Protein AF-A0A939RGF4-F1 (afdb_monomer_lite)

pLDDT: mean 84.6, std 12.78, range [27.19, 98.06]

Radius of gyration: 35.68 Å; chains: 1; bounding box: 87×83×100 Å

Secondary structure (DSSP, 8-state):
--SEEEEEETTEEEEEEE--SPPPSSTT-PPEEEEETTEEEEEEEETTEEEEEETTSTT--EE-EES--SS--TTTTSPPPPPEE-TTS-EESSSSPB-TT--EEPP---EEE-SS-EEEEEE-TTS-EEEEEE-TTT--EEEE---HHHHTTGGG-EE-GGG-EEEE--TT-TT-TT---SSEEEEEEEEETTTEEEEEETT--EEEEE--SSSS-SEEEEEE---TTS--PEEEEETTTEEEEE-TT--STT-EEEEEETTS--TGGGTT-S----GGGGGG---S-HHHHHHHHT--HHHHHHHHHHTS---SSPPPTTT--EEEETTEEEEPP-SHHHHH---HHHHHHH-TT---HHHHHHHHHHHHHHHHHHHHHHHHS-----------PPPPP--SS--HHHHHHHHTTT-TT---SS-SSS-----HHHHHHHHHHHHHHSPPPP-SSS-EEEEE----SGGGG-TTGGGTT-HHHHHHHHH-TTS-HHHHHHHHHHHHHHTSGGGGS-STTEEEEEEEEE-GGGGT-------TTEEEEETTEEEEEEEEEEE-TTSEEEEEEEEE-TT----PPTTSEEEEEEE---SS-HHHHHHHHHHHHHS-SPPP-HHHHHHHHHHHSS-HHHHHHHHSPPTTSSSSS-----GGG---HHHHHHHHHHHHTS-HHHHHHHHHHTS-SS-TTHHHHT---HHHHHHHHHHHH-S-----HHHHTT--SS-HHHHHHHH-GGG-HHHH----EEEE--SSSS-EEEESSSTTSPPTTHHHHHHHHHHHHHHHS-TT-TTGGGHHHHHHHHHHHHT-TT--EEEEE-B-TTS-BHHHHHHHHTT--SS----TTS-EE-SSSEEEEEEETTEEEEEE-GGGS-STT-HHHHHHHHH---TTTHHHHHHHHHHHTTHHHHHHT--PPTT---SSSS---TT-HHHH-HHHHHHHHHHHT--HHHHHHHHHHHH-S---HHHHHHHH---HHHHHHHHHHHHTSTTSEE---TT---SEE-SS-EE---TTSPPEEGGGGGTS---SSS----SS-HHHHHHHHHHHHHTT--S---------------

Sequence (1090 aa):
RLDKALVVGPEGILLEHTLRAPNPKESRNRPRLRYVDGELLVVWNQDGKQVAYWSSRPDETVELGGRIITGYHYGDRHPEAPSLQLPGGGRTTGERPLHPGDTRMPEEHTVLGDGTGYWTLRYAPDGSPVLRELDPLTGTLGRAAEPPVIAATAAAGRLVAGRTRLLPMQPGLERTPLGTDGTVLGGWVRREPGRTVTAFTADGQRIVLPLDGRREPGVVPAGRLALPGGSSPVVSRRSGEHLTLNLSDLADRTDGTVELQACTPGELSAAGTALVPPYDHWHALRPRDEAGSQVLRAVTAEQAAHLIDVAWPVDAEPVPDDEQRWLTVQGVRRPLAQRGEARNSLPVEAVGAALPGISHPLLLAGVAGLARAAADLLDRTARFLPQPEAERPGKAEAAEWRPDHGLDHELRDAVNTVLPDNRGFGNTWGSSDRCWVLNNLRAVTAVLAAPPAATGDGWTTPATVTLHGGDAAHGWLHLLGRIDTLAHAVAAPLTAPSHRSSLVLLLGELTRGPLADRGATLREIVLAETDDRAKGTGPVTFRQGEVLRHGERTVVILGHWGHGPDGKVQWLAVDHDPSGEFGPVAHFTTESERNTEERIGAAWVAKFWRVAALHGSVPWQPERATAFAELTGIGTARATLLLSPPPSLLHWGDVTVPAEYGLKSAEVKAAREWLRGHDHTALAEVWGALLPLDDPKRLWTEGPDLAAGAEAWIRHFGRLVTLPEDAQAGVKGVPISRIEEVLNPAHTPWLTGTTTFRLTDDGRGTPRLEAEDAMAVPGQGALHATLDALRWLAYHLPADSPLRPLLPTAATALRTRLADPELLLGFDLFRTPKGAPVAAILRSHFGLPAQGGADPDGLVRCGPALVLSPYHEEFERVWVRPAGLTGPDDPLVELLLGLADDYWFTPELRALKSVLAGEAERLAASAAAPGATAEGDGPAWLQNPHLTVPDLVAEVARTHGLGEDAAALYLQLLALPDPTDRNTARWTGWKPARLKRARAELAATDLVLEAKRARAGRSLFLPGGWQEAKAPALPVETWKAALYHLPTHRPALAHLPVPELFAAAWRRTLDGDAPGYEELQTGKRRKASR

Foldseek 3Di:
DLQWDFDADLVGTLDIAGAPDPDDPDPQWDWDWDDWPSWIWIWTDDQNFIWIDIRVCRVDIAGAAEDDPTDRDPPLQFDAADWAADPVTFTDQLFAGDHPPHRYDYDHFHWADQQPWIWTWDADPVRHTFIFTADHHHRDTHDGDDDPVVVVCCVLADWPVVLFYKYFDDPNLCVFQQDAPSGIFWWTWHDDPQFWIWIATRNGDIDIDGDNNDPDDQKDWTGWGHDQPGATFTWIDGPRFKIFTFHDPCPDPVRTLAIAGAQQQRFLQQNLRRGRHPPRCSSSDDDPFSQLVVLVVVQDPVLLVVLLVLLAQDDPDDDPPLAWDWFQFPNDIDTHDPDPVSLRDFSLVSQCVSRVRTDDSSVSSNSSSSSSVVNVVRVVVRVVDDGDDDDHNDDDPPPADQDPAQFLVLQLLLCCLQPVVQAQSADPPDRDRHNLLLVLLLQVQVCLQPPDDDDDQFKDFPDFTDHDDASRRPSLQVCQQQVLLLLLSLQFPQNDPRSNVNSLVSLVSCLGHCSLVFFLFKKKWKWKAADCVVVPDDDDPFQARTWMDHPSKIKHFHHFPDAALVRITITIIMIGHPVSDDDDDPNTDTPDMDGRDYPAHSVQSVQSSVLSVVDGHADDDQVLLVVLCVLQVLDSLLSSCLSRPHRCLQHDDQGDDDCVNVDDSLSNVLSSVVVNPDDSVLSSVLSSQQADRPHNCCCNVPNTPSVSSSVSSCVQQNRWHADDSVCSSVDFQARRVLLRCLLCVVRQLLLAPDWAWAFDDSSNAFTDIDTPDNSNADDQCSLLRNLLSLLVCLQPDFQPHPSLVSLLVSLVSNLVSLLHQRHWDFQQQQAFPSGDGPVQVLCVVQVHDQDDPADPRQWHDSASFWIWHDDRDSTTTIIGRSSRAPFLVGVVLVVVCNRDPDPRRNSNSVSSSLSRVVLSVQSSPQHWDPPQDQDPPAGQRCLQCSGHPVVQLVVQCVVQVHDSLLSRLLLSQLFPQQSAVVVVCNNRVDDPVSSVVSVVRNCVDPQWDQDDDPQSNHGIAGAEAKDAADPPAHIHHPLNCVQFNRDRYTHTRGSHRSSVRSVVSVVCVVVVNGGHYDDPPPDDDDDDDD

Structure (mmCIF, N/CA/C/O backbone):
data_AF-A0A939RGF4-F1
#
_entry.id   AF-A0A939RGF4-F1
#
loop_
_atom_site.group_PDB
_atom_site.id
_atom_site.type_symbol
_atom_site.label_atom_id
_atom_site.label_alt_id
_atom_site.label_comp_id
_atom_site.label_asym_id
_atom_site.label_entity_id
_atom_site.label_seq_id
_atom_site.pdbx_PDB_ins_code
_atom_site.Cartn_x
_atom_site.Cartn_y
_atom_site.Cartn_z
_atom_site.occupancy
_atom_site.B_iso_or_equiv
_atom_site.auth_seq_id
_atom_site.auth_comp_id
_atom_site.auth_asym_id
_atom_site.auth_atom_id
_atom_site.pdbx_PDB_model_num
ATOM 1 N N . ARG A 1 1 ? 12.928 -37.573 -16.214 1.00 43.94 1 ARG A N 1
ATOM 2 C CA . ARG A 1 1 ? 11.616 -38.263 -16.167 1.00 43.94 1 ARG A CA 1
ATOM 3 C C . ARG A 1 1 ? 10.787 -37.551 -15.107 1.00 43.94 1 ARG A C 1
ATOM 5 O O . ARG A 1 1 ? 11.183 -37.594 -13.953 1.00 43.94 1 ARG A O 1
ATOM 12 N N . LEU A 1 2 ? 9.788 -36.763 -15.519 1.00 59.72 2 LEU A N 1
ATOM 13 C CA . LEU A 1 2 ? 8.966 -35.901 -14.643 1.00 59.72 2 LEU A CA 1
ATOM 14 C C . LEU A 1 2 ? 7.676 -36.604 -14.167 1.00 59.72 2 LEU A C 1
ATOM 16 O O . LEU A 1 2 ? 6.821 -35.991 -13.545 1.00 59.72 2 LEU A O 1
ATOM 20 N N . ASP A 1 3 ? 7.542 -37.892 -14.474 1.00 77.88 3 ASP A N 1
ATOM 21 C CA . ASP A 1 3 ? 6.349 -38.730 -14.348 1.00 77.88 3 ASP A CA 1
ATOM 22 C C . ASP A 1 3 ? 6.400 -39.699 -13.154 1.00 77.88 3 ASP A C 1
ATOM 24 O O . ASP A 1 3 ? 5.531 -40.554 -13.016 1.00 77.88 3 ASP A O 1
ATOM 28 N N . LYS A 1 4 ? 7.413 -39.604 -12.285 1.00 86.38 4 LYS A N 1
ATOM 29 C CA . LYS A 1 4 ? 7.569 -40.482 -11.116 1.00 86.38 4 LYS A CA 1
ATOM 30 C C . LYS A 1 4 ? 7.588 -39.693 -9.812 1.00 86.38 4 LYS A C 1
ATOM 32 O O . LYS A 1 4 ? 8.274 -38.680 -9.711 1.00 86.38 4 LYS A O 1
ATOM 37 N N . ALA A 1 5 ? 6.892 -40.212 -8.807 1.00 89.12 5 ALA A N 1
ATOM 38 C CA . ALA A 1 5 ? 6.964 -39.782 -7.419 1.00 89.12 5 ALA A CA 1
ATOM 39 C C . ALA A 1 5 ? 7.645 -40.861 -6.569 1.00 89.12 5 ALA A C 1
ATOM 41 O O . ALA A 1 5 ? 7.351 -42.050 -6.701 1.00 89.12 5 ALA A O 1
ATOM 42 N N . LEU A 1 6 ? 8.548 -40.427 -5.690 1.00 90.62 6 LEU A N 1
ATOM 43 C CA . LEU A 1 6 ? 9.241 -41.279 -4.729 1.00 90.62 6 LEU A CA 1
ATOM 44 C C . LEU A 1 6 ? 8.916 -40.793 -3.320 1.00 90.62 6 LEU A C 1
ATOM 46 O O . LEU A 1 6 ? 9.101 -39.615 -3.012 1.00 90.62 6 LEU A O 1
ATOM 50 N N . VAL A 1 7 ? 8.467 -41.702 -2.462 1.00 90.62 7 VAL A N 1
ATOM 51 C CA . VAL A 1 7 ? 8.340 -41.460 -1.023 1.00 90.62 7 VAL A CA 1
ATOM 52 C C . VAL A 1 7 ? 9.562 -42.059 -0.352 1.00 90.62 7 VAL A C 1
ATOM 54 O O . VAL A 1 7 ? 9.800 -43.261 -0.450 1.00 90.62 7 VAL A O 1
ATOM 57 N N . VAL A 1 8 ? 10.343 -41.223 0.325 1.00 88.25 8 VAL A N 1
ATOM 58 C CA . VAL A 1 8 ? 11.601 -41.622 0.961 1.00 88.25 8 VAL A CA 1
ATOM 59 C C . VAL A 1 8 ? 11.424 -41.588 2.474 1.00 88.25 8 VAL A C 1
ATOM 61 O O . VAL A 1 8 ? 11.075 -40.555 3.041 1.00 88.25 8 VAL A O 1
ATOM 64 N N . GLY A 1 9 ? 11.641 -42.731 3.116 1.00 87.00 9 GLY A N 1
ATOM 65 C CA . GLY A 1 9 ? 11.704 -42.874 4.566 1.00 87.00 9 GLY A CA 1
ATOM 66 C C . GLY A 1 9 ? 13.147 -42.869 5.084 1.00 87.00 9 GLY A C 1
ATOM 67 O O . GLY A 1 9 ? 14.087 -42.813 4.289 1.00 87.00 9 GLY A O 1
ATOM 68 N N . PRO A 1 10 ? 13.340 -42.971 6.412 1.00 82.81 10 PRO A N 1
ATOM 69 C CA . PRO A 1 10 ? 14.665 -42.961 7.042 1.00 82.81 10 PRO A CA 1
ATOM 70 C C . PRO A 1 10 ? 15.643 -44.021 6.513 1.00 82.81 10 PRO A C 1
ATOM 72 O O . PRO A 1 10 ? 16.837 -43.755 6.409 1.00 82.81 10 PRO A O 1
ATOM 75 N N . GLU A 1 11 ? 15.139 -45.208 6.157 1.00 83.44 11 GLU A N 1
ATOM 76 C CA . GLU A 1 11 ? 15.956 -46.358 5.736 1.00 83.44 11 GLU A CA 1
ATOM 77 C C . GLU A 1 11 ? 15.931 -46.639 4.226 1.00 83.44 11 GLU A C 1
ATOM 79 O O . GLU A 1 11 ? 16.672 -47.495 3.746 1.00 83.44 11 GLU A O 1
ATOM 84 N N . GLY A 1 12 ? 15.098 -45.941 3.448 1.00 86.25 12 GLY A N 1
ATOM 85 C CA . GLY A 1 12 ? 14.981 -46.203 2.015 1.00 86.25 12 GLY A CA 1
ATOM 86 C C . GLY A 1 12 ? 13.699 -45.683 1.377 1.00 86.25 12 GLY A C 1
ATOM 87 O O . GLY A 1 12 ? 12.927 -44.941 1.980 1.00 86.25 12 GLY A O 1
ATOM 88 N N . ILE A 1 13 ? 13.478 -46.072 0.122 1.00 91.38 13 ILE A N 1
ATOM 89 C CA . ILE A 1 13 ? 12.265 -45.731 -0.629 1.00 91.38 13 ILE A CA 1
ATOM 90 C C . ILE A 1 13 ? 11.105 -46.576 -0.090 1.00 91.38 13 ILE A C 1
ATOM 92 O O . ILE A 1 13 ? 11.178 -47.801 -0.091 1.00 91.38 13 ILE A O 1
ATOM 96 N N . LEU A 1 14 ? 10.045 -45.912 0.368 1.00 91.06 14 LEU A N 1
ATOM 97 C CA . LEU A 1 14 ? 8.823 -46.540 0.879 1.00 91.06 14 LEU A CA 1
ATOM 98 C C . LEU A 1 14 ? 7.808 -46.810 -0.234 1.00 91.06 14 LEU A C 1
ATOM 100 O O . LEU A 1 14 ? 7.068 -47.785 -0.170 1.00 91.06 14 LEU A O 1
ATOM 104 N N . LEU A 1 15 ? 7.767 -45.939 -1.246 1.00 94.56 15 LEU A N 1
ATOM 105 C CA . LEU A 1 15 ? 6.854 -46.049 -2.379 1.00 94.56 15 LEU A CA 1
ATOM 106 C C . LEU A 1 15 ? 7.483 -45.419 -3.624 1.00 94.56 15 LEU A C 1
ATOM 108 O O . LEU A 1 15 ? 7.995 -44.300 -3.571 1.00 94.56 15 LEU A O 1
ATOM 112 N N . GLU A 1 16 ? 7.389 -46.120 -4.749 1.00 94.25 16 GLU A N 1
ATOM 113 C CA . GLU A 1 16 ? 7.632 -45.580 -6.085 1.00 94.25 16 GLU A CA 1
ATOM 114 C C . GLU A 1 16 ? 6.318 -45.624 -6.865 1.00 94.25 16 GLU A C 1
ATOM 116 O O . GLU A 1 16 ? 5.709 -46.684 -7.002 1.00 94.25 16 GLU A O 1
ATOM 121 N N . HIS A 1 17 ? 5.868 -44.471 -7.362 1.00 93.56 17 HIS A N 1
ATOM 122 C CA . HIS A 1 17 ? 4.586 -44.343 -8.054 1.00 93.56 17 HIS A CA 1
ATOM 123 C C . HIS A 1 17 ? 4.730 -43.553 -9.355 1.00 93.56 17 HIS A C 1
ATOM 125 O O . HIS A 1 17 ? 5.349 -42.489 -9.381 1.00 93.56 17 HIS A O 1
ATOM 131 N N . THR A 1 18 ? 4.134 -44.047 -10.440 1.00 92.56 18 THR A N 1
ATOM 132 C CA . THR A 1 18 ? 4.066 -43.321 -11.717 1.00 92.56 18 THR A CA 1
ATOM 133 C C . THR A 1 18 ? 2.830 -42.428 -11.735 1.00 92.56 18 THR A C 1
ATOM 135 O O . THR A 1 18 ? 1.701 -42.903 -11.616 1.00 92.56 18 THR A O 1
ATOM 138 N N . LEU A 1 19 ? 3.044 -41.123 -11.889 1.00 90.44 19 LEU A N 1
ATOM 139 C CA . LEU A 1 19 ? 2.004 -40.108 -11.816 1.00 90.44 19 LEU A CA 1
ATOM 140 C C . LEU A 1 19 ? 1.072 -40.174 -13.035 1.00 90.44 19 LEU A C 1
ATOM 142 O O . LEU A 1 19 ? 1.505 -39.986 -14.168 1.00 90.44 19 LEU A O 1
ATOM 146 N N . ARG A 1 20 ? -0.229 -40.362 -12.787 1.00 86.75 20 ARG A N 1
ATOM 147 C CA . ARG A 1 20 ? -1.324 -40.224 -13.765 1.00 86.75 20 ARG A CA 1
ATOM 148 C C . ARG A 1 20 ? -2.008 -38.855 -13.686 1.00 86.75 20 ARG A C 1
ATOM 150 O O . ARG A 1 20 ? -3.223 -38.769 -13.582 1.00 86.75 20 ARG A O 1
ATOM 157 N N . ALA A 1 21 ? -1.221 -37.783 -13.659 1.00 79.75 21 ALA A N 1
ATOM 158 C CA . ALA A 1 21 ? -1.734 -36.411 -13.686 1.00 79.75 21 ALA A CA 1
ATOM 159 C C . ALA A 1 21 ? -1.403 -35.752 -15.040 1.00 79.75 21 ALA A C 1
ATOM 161 O O . ALA A 1 21 ? -0.385 -36.108 -15.644 1.00 79.75 21 ALA A O 1
ATOM 162 N N . PRO A 1 22 ? -2.220 -34.801 -15.531 1.00 75.00 22 PRO A N 1
ATOM 163 C CA . PRO A 1 22 ? -1.907 -34.043 -16.736 1.00 75.00 22 PRO A CA 1
ATOM 164 C C . PRO A 1 22 ? -0.541 -33.363 -16.624 1.00 75.00 22 PRO A C 1
ATOM 166 O O . PRO A 1 22 ? -0.147 -32.902 -15.551 1.00 75.00 22 PRO A O 1
ATOM 169 N N . ASN A 1 23 ? 0.179 -33.272 -17.744 1.00 66.69 23 ASN A N 1
ATOM 170 C CA . ASN A 1 23 ? 1.446 -32.552 -17.772 1.00 66.69 23 ASN A CA 1
ATOM 171 C C . ASN A 1 23 ? 1.156 -31.065 -17.481 1.00 66.69 23 ASN A C 1
ATOM 173 O O . ASN A 1 23 ? 0.314 -30.481 -18.175 1.00 66.69 23 ASN A O 1
ATOM 177 N N . PRO A 1 24 ? 1.777 -30.446 -16.463 1.00 59.31 24 PRO A N 1
ATOM 178 C CA . PRO A 1 24 ? 1.441 -29.081 -16.085 1.00 59.31 24 PRO A CA 1
ATOM 179 C C . PRO A 1 24 ? 1.740 -28.129 -17.250 1.00 59.31 24 PRO A C 1
ATOM 181 O O . PRO A 1 24 ? 2.881 -28.033 -17.700 1.00 59.31 24 PRO A O 1
ATOM 184 N N . LYS A 1 25 ? 0.707 -27.432 -17.751 1.00 52.41 25 LYS A N 1
ATOM 185 C CA . LYS A 1 25 ? 0.834 -26.441 -18.840 1.00 52.41 25 LYS A CA 1
ATOM 186 C C . LYS A 1 25 ? 1.698 -25.237 -18.435 1.00 52.41 25 LYS A C 1
ATOM 188 O O . LYS A 1 25 ? 2.286 -24.590 -19.292 1.00 52.41 25 LYS A O 1
ATOM 193 N N . GLU A 1 26 ? 1.807 -24.974 -17.132 1.00 54.19 26 GLU A N 1
ATOM 194 C CA . GLU A 1 26 ? 2.600 -23.896 -16.546 1.00 54.19 26 GLU A CA 1
ATOM 195 C C . GLU A 1 26 ? 3.507 -24.430 -15.436 1.00 54.19 26 GLU A C 1
ATOM 197 O O . GLU A 1 26 ? 3.107 -25.290 -14.648 1.00 54.19 26 GLU A O 1
ATOM 202 N N . SER A 1 27 ? 4.709 -23.859 -15.295 1.00 52.78 27 SER A N 1
ATOM 203 C CA . SER A 1 27 ? 5.641 -24.201 -14.209 1.00 52.78 27 SER A CA 1
ATOM 204 C C . SER A 1 27 ? 5.052 -24.004 -12.805 1.00 52.78 27 SER A C 1
ATOM 206 O O . SER A 1 27 ? 5.551 -24.623 -11.868 1.00 52.78 27 SER A O 1
ATOM 208 N N . ARG A 1 28 ? 3.985 -23.197 -12.701 1.00 50.00 28 ARG A N 1
ATOM 209 C CA . ARG A 1 28 ? 3.306 -22.728 -11.485 1.00 50.00 28 ARG A CA 1
ATOM 210 C C . ARG A 1 28 ? 2.116 -23.596 -11.033 1.00 50.00 28 ARG A C 1
ATOM 212 O O . ARG A 1 28 ? 1.516 -23.294 -10.011 1.00 50.00 28 ARG A O 1
ATOM 219 N N . ASN A 1 29 ? 1.766 -24.659 -11.769 1.00 62.19 29 ASN A N 1
ATOM 220 C CA . ASN A 1 29 ? 0.621 -25.548 -11.479 1.00 62.19 29 ASN A CA 1
ATOM 221 C C . ASN A 1 29 ? 1.054 -27.023 -11.329 1.00 62.19 29 ASN A C 1
ATOM 223 O O . ASN A 1 29 ? 0.483 -27.928 -11.937 1.00 62.19 29 ASN A O 1
ATOM 227 N N . ARG A 1 30 ? 2.108 -27.287 -10.547 1.00 71.56 30 ARG A N 1
ATOM 228 C CA . ARG A 1 30 ? 2.619 -28.655 -10.334 1.00 71.56 30 ARG A CA 1
ATOM 229 C C . ARG A 1 30 ? 1.709 -29.482 -9.406 1.00 71.56 30 ARG A C 1
ATOM 231 O O . ARG A 1 30 ? 1.147 -28.918 -8.466 1.00 71.56 30 ARG A O 1
ATOM 238 N N . PRO A 1 31 ? 1.609 -30.814 -9.603 1.00 82.69 31 PRO A N 1
ATOM 239 C CA . PRO A 1 31 ? 0.887 -31.687 -8.681 1.00 82.69 31 PRO A CA 1
ATOM 240 C C . PRO A 1 31 ? 1.462 -31.649 -7.255 1.00 82.69 31 PRO A C 1
ATOM 242 O O . PRO A 1 31 ? 2.680 -31.630 -7.063 1.00 82.69 31 PRO A O 1
ATOM 245 N N . ARG A 1 32 ? 0.583 -31.682 -6.252 1.00 86.56 32 ARG A N 1
ATOM 246 C CA . ARG A 1 32 ? 0.896 -31.843 -4.828 1.00 86.56 32 ARG A CA 1
ATOM 247 C C . ARG A 1 32 ? 0.706 -33.289 -4.399 1.00 86.56 32 ARG A C 1
ATOM 249 O O . ARG A 1 32 ? -0.157 -33.991 -4.919 1.00 86.56 32 ARG A O 1
ATOM 256 N N . LEU A 1 33 ? 1.508 -33.719 -3.429 1.00 89.56 33 LEU A N 1
ATOM 257 C CA . LEU A 1 33 ? 1.562 -35.105 -2.980 1.00 89.56 33 LEU A CA 1
ATOM 258 C C . LEU A 1 33 ? 1.385 -35.178 -1.455 1.00 89.56 33 LEU A C 1
ATOM 260 O O . LEU A 1 33 ? 1.996 -34.396 -0.719 1.00 89.56 33 LEU A O 1
ATOM 264 N N . ARG A 1 34 ? 0.573 -36.122 -0.967 1.00 91.50 34 ARG A N 1
ATOM 265 C CA . ARG A 1 34 ? 0.450 -36.461 0.464 1.00 91.50 34 ARG A CA 1
ATOM 266 C C . ARG A 1 34 ? 0.571 -37.972 0.628 1.00 91.50 34 ARG A C 1
ATOM 268 O O . ARG A 1 34 ? -0.221 -38.715 0.068 1.00 91.50 34 ARG A O 1
ATOM 275 N N . TYR A 1 35 ? 1.569 -38.429 1.376 1.00 92.81 35 TYR A N 1
ATOM 276 C CA . TYR A 1 35 ? 1.744 -39.852 1.672 1.00 92.81 35 TYR A CA 1
ATOM 277 C C . TYR A 1 35 ? 1.103 -40.189 3.014 1.00 92.81 35 TYR A C 1
ATOM 279 O O . TYR A 1 35 ? 1.454 -39.556 4.007 1.00 92.81 35 TYR A O 1
ATOM 287 N N . VAL A 1 36 ? 0.197 -41.163 3.057 1.00 93.81 36 VAL A N 1
ATOM 288 C CA . VAL A 1 36 ? -0.550 -41.584 4.252 1.00 93.81 36 VAL A CA 1
ATOM 289 C C . VAL A 1 36 ? -0.697 -43.105 4.231 1.00 93.81 36 VAL A C 1
ATOM 291 O O . VAL A 1 36 ? -1.172 -43.650 3.245 1.00 93.81 36 VAL A O 1
ATOM 294 N N . ASP A 1 37 ? -0.290 -43.785 5.308 1.00 92.44 37 ASP A N 1
ATOM 295 C CA . ASP A 1 37 ? -0.477 -45.233 5.520 1.00 92.44 37 ASP A CA 1
ATOM 296 C C . ASP A 1 37 ? -0.160 -46.143 4.314 1.00 92.44 37 ASP A C 1
ATOM 298 O O . ASP A 1 37 ? -0.866 -47.111 4.048 1.00 92.44 37 ASP A O 1
ATOM 302 N N . GLY A 1 38 ? 0.915 -45.851 3.576 1.00 91.75 38 GLY A N 1
ATOM 303 C CA . GLY A 1 38 ? 1.321 -46.656 2.415 1.00 91.75 38 GLY A CA 1
ATOM 304 C C . GLY A 1 38 ? 0.747 -46.191 1.076 1.00 91.75 38 GLY A C 1
ATOM 305 O O . GLY A 1 38 ? 1.198 -46.663 0.035 1.00 91.75 38 GLY A O 1
ATOM 306 N N . GLU A 1 39 ? -0.176 -45.230 1.072 1.00 94.62 39 GLU A N 1
ATOM 307 C CA . GLU A 1 39 ? -0.773 -44.670 -0.139 1.00 94.62 39 GLU A CA 1
ATOM 308 C C . GLU A 1 39 ? -0.339 -43.222 -0.387 1.00 94.62 39 GLU A C 1
ATOM 310 O O . GLU A 1 39 ? -0.081 -42.444 0.533 1.00 94.62 39 GLU A O 1
ATOM 315 N N . LEU A 1 40 ? -0.265 -42.846 -1.662 1.00 95.19 40 LEU A N 1
ATOM 316 C CA . LEU A 1 40 ? 0.027 -41.491 -2.109 1.00 95.19 40 LEU A CA 1
ATOM 317 C C . LEU A 1 40 ? -1.241 -40.859 -2.675 1.00 95.19 40 LEU A C 1
ATOM 319 O O . LEU A 1 40 ? -1.759 -41.302 -3.698 1.00 95.19 40 LEU A O 1
ATOM 323 N N . LEU A 1 41 ? -1.708 -39.796 -2.038 1.00 94.81 41 LEU A N 1
ATOM 324 C CA . LEU A 1 41 ? -2.692 -38.889 -2.605 1.00 94.81 41 LEU A CA 1
ATOM 325 C C . LEU A 1 41 ? -1.974 -37.933 -3.560 1.00 94.81 41 LEU A C 1
ATOM 327 O O . LEU A 1 41 ? -1.093 -37.173 -3.144 1.00 94.81 41 LEU A O 1
ATOM 331 N N . VAL A 1 42 ? -2.347 -37.985 -4.834 1.00 93.38 42 VAL A N 1
ATOM 332 C CA . VAL A 1 42 ? -1.830 -37.116 -5.896 1.00 93.38 42 VAL A CA 1
ATOM 333 C C . VAL A 1 42 ? -2.902 -36.109 -6.249 1.00 93.38 42 VAL A C 1
ATOM 335 O O . VAL A 1 42 ? -4.015 -36.508 -6.568 1.00 93.38 42 VAL A O 1
ATOM 338 N N . VAL A 1 43 ? -2.567 -34.823 -6.205 1.00 91.19 43 VAL A N 1
ATOM 339 C CA . VAL A 1 43 ? -3.533 -33.726 -6.303 1.00 91.19 43 VAL A CA 1
ATOM 340 C C . VAL A 1 43 ? -3.054 -32.693 -7.321 1.00 91.19 43 VAL A C 1
ATOM 342 O O . VAL A 1 43 ? -1.907 -32.261 -7.254 1.00 91.19 43 VAL A O 1
ATOM 345 N N . TRP A 1 44 ? -3.895 -32.258 -8.254 1.00 88.75 44 TRP A N 1
ATOM 346 C CA . TRP A 1 44 ? -3.574 -31.200 -9.220 1.00 88.75 44 TRP A CA 1
ATOM 347 C C . TRP A 1 44 ? -4.771 -30.278 -9.443 1.00 88.75 44 TRP A C 1
ATOM 349 O O . TRP A 1 44 ? -5.903 -30.612 -9.106 1.00 88.75 44 TRP A O 1
ATOM 359 N N . ASN A 1 45 ? -4.501 -29.093 -9.986 1.00 84.19 45 ASN A N 1
ATOM 360 C CA . ASN A 1 45 ? -5.555 -28.174 -10.389 1.00 84.19 45 ASN A CA 1
ATOM 361 C C . ASN A 1 45 ? -5.998 -28.499 -11.821 1.00 84.19 45 ASN A C 1
ATOM 363 O O . ASN A 1 45 ? -5.152 -28.615 -12.712 1.00 84.19 45 ASN A O 1
ATOM 367 N N . GLN A 1 46 ? -7.299 -28.619 -12.042 1.00 82.94 46 GLN A N 1
ATOM 368 C CA . GLN A 1 46 ? -7.905 -28.812 -13.352 1.00 82.94 46 GLN A CA 1
ATOM 369 C C . GLN A 1 46 ? -9.258 -28.106 -13.368 1.00 82.94 46 GLN A C 1
ATOM 371 O O . GLN A 1 46 ? -10.090 -28.389 -12.512 1.00 82.94 46 GLN A O 1
ATOM 376 N N . ASP A 1 47 ? -9.446 -27.194 -14.328 1.00 78.44 47 ASP A N 1
ATOM 377 C CA . ASP A 1 47 ? -10.686 -26.424 -14.509 1.00 78.44 47 ASP A CA 1
ATOM 378 C C . ASP A 1 47 ? -11.163 -25.799 -13.180 1.00 78.44 47 ASP A C 1
ATOM 380 O O . ASP A 1 47 ? -12.241 -26.111 -12.679 1.00 78.44 47 ASP A O 1
ATOM 384 N N . GLY A 1 48 ? -10.252 -25.048 -12.537 1.00 73.88 48 GLY A N 1
ATOM 385 C CA . GLY A 1 48 ? -10.469 -24.333 -11.270 1.00 73.88 48 GLY A CA 1
ATOM 386 C C . GLY A 1 48 ? -10.703 -25.210 -10.038 1.00 73.88 48 GLY A C 1
ATOM 387 O O . GLY A 1 48 ? -10.907 -24.686 -8.936 1.00 73.88 48 GLY A O 1
ATOM 388 N N . LYS A 1 49 ? -10.640 -26.535 -10.198 1.00 82.75 49 LYS A N 1
ATOM 389 C CA . LYS A 1 49 ? -10.911 -27.528 -9.162 1.00 82.75 49 LYS A CA 1
ATOM 390 C C . LYS A 1 49 ? -9.668 -28.311 -8.790 1.00 82.75 49 LYS A C 1
ATOM 392 O O . LYS A 1 49 ? -8.812 -28.632 -9.611 1.00 82.75 49 LYS A O 1
ATOM 397 N N . GLN A 1 50 ? -9.605 -28.685 -7.518 1.00 89.12 50 GLN A N 1
ATOM 398 C CA . GLN A 1 50 ? -8.578 -29.575 -7.012 1.00 89.12 50 GLN A CA 1
ATOM 399 C C . GLN A 1 50 ? -8.998 -31.024 -7.273 1.00 89.12 50 GLN A C 1
ATOM 401 O O . GLN A 1 50 ? -9.839 -31.568 -6.562 1.00 89.12 50 GLN A O 1
ATOM 406 N N . VAL A 1 51 ? -8.425 -31.648 -8.294 1.00 91.62 51 VAL A N 1
ATOM 407 C CA . VAL A 1 51 ? -8.673 -33.052 -8.634 1.00 91.62 51 VAL A CA 1
ATOM 408 C C . VAL A 1 51 ? -7.586 -33.909 -8.007 1.00 91.62 51 VAL A C 1
ATOM 410 O O . VAL A 1 51 ? -6.423 -33.508 -7.942 1.00 91.62 51 VAL A O 1
ATOM 413 N N . ALA A 1 52 ? -7.957 -35.086 -7.518 1.00 94.25 52 ALA A N 1
ATOM 414 C CA . ALA A 1 52 ? -7.018 -36.005 -6.909 1.00 94.25 52 ALA A CA 1
ATOM 415 C C . ALA A 1 52 ? -7.301 -37.465 -7.246 1.00 94.25 52 ALA A C 1
ATOM 417 O O . ALA A 1 52 ? -8.409 -37.822 -7.630 1.00 94.25 52 ALA A O 1
ATOM 418 N N . TYR A 1 53 ? -6.307 -38.322 -7.038 1.00 95.25 53 TYR A N 1
ATOM 419 C CA . TYR A 1 53 ? -6.499 -39.766 -6.924 1.00 95.25 53 TYR A CA 1
ATOM 420 C C . TYR A 1 53 ? -5.591 -40.328 -5.826 1.00 95.25 53 TYR A C 1
ATOM 422 O O . TYR A 1 53 ? -4.545 -39.758 -5.502 1.00 95.25 53 TYR A O 1
ATOM 430 N N . TRP A 1 54 ? -5.977 -41.477 -5.279 1.00 96.06 54 TRP A N 1
ATOM 431 C CA . TRP A 1 54 ? -5.142 -42.266 -4.373 1.00 96.06 54 TRP A CA 1
ATOM 432 C C . TRP A 1 54 ? -4.357 -43.312 -5.166 1.00 96.06 54 TRP A C 1
ATOM 434 O O . TRP A 1 54 ? -4.902 -43.936 -6.074 1.00 96.06 54 TRP A O 1
ATOM 444 N N . SER A 1 55 ? -3.078 -43.525 -4.853 1.00 94.75 55 SER A N 1
ATOM 445 C CA . SER A 1 55 ? -2.197 -44.411 -5.633 1.00 94.75 55 SER A CA 1
ATOM 446 C C . SER A 1 55 ? -2.660 -45.867 -5.708 1.00 94.75 55 SER A C 1
ATOM 448 O O . SER A 1 55 ? -2.262 -46.566 -6.635 1.00 94.75 55 SER A O 1
ATOM 450 N N . SER A 1 56 ? -3.497 -46.326 -4.771 1.00 93.06 56 SER A N 1
ATOM 451 C CA . SER A 1 56 ? -4.150 -47.643 -4.825 1.00 93.06 56 SER A CA 1
ATOM 452 C C . SER A 1 56 ? -5.161 -47.764 -5.972 1.00 93.06 56 SER A C 1
ATOM 454 O O . SER A 1 56 ? -5.415 -48.866 -6.456 1.00 93.06 56 SER A O 1
ATOM 456 N N . ARG A 1 57 ? -5.731 -46.637 -6.415 1.00 93.25 57 ARG A N 1
ATOM 457 C CA . ARG A 1 57 ? -6.784 -46.529 -7.435 1.00 93.25 57 ARG A CA 1
ATOM 458 C C . ARG A 1 57 ? -6.494 -45.340 -8.363 1.00 93.25 57 ARG A C 1
ATOM 460 O O . ARG A 1 57 ? -7.238 -44.364 -8.375 1.00 93.25 57 ARG A O 1
ATOM 467 N N . PRO A 1 58 ? -5.401 -45.389 -9.148 1.00 91.06 58 PRO A N 1
ATOM 468 C CA . PRO A 1 58 ? -4.928 -44.233 -9.907 1.00 91.06 58 PRO A CA 1
ATOM 469 C C . PRO A 1 58 ? -5.821 -43.853 -11.096 1.00 91.06 58 PRO A C 1
ATOM 471 O O . PRO A 1 58 ? -5.646 -42.775 -11.657 1.00 91.06 58 PRO A O 1
ATOM 474 N N . ASP A 1 59 ? -6.755 -44.727 -11.478 1.00 90.88 59 ASP A N 1
ATOM 475 C CA . ASP A 1 59 ? -7.750 -44.474 -12.525 1.00 90.88 59 ASP A CA 1
ATOM 476 C C . ASP A 1 59 ? -9.062 -43.882 -11.965 1.00 90.88 59 ASP A C 1
ATOM 478 O O . ASP A 1 59 ? -9.920 -43.449 -12.732 1.00 90.88 59 ASP A O 1
ATOM 482 N N . GLU A 1 60 ? -9.221 -43.824 -10.637 1.00 92.19 60 GLU A N 1
ATOM 483 C CA . GLU A 1 60 ? -10.374 -43.215 -9.965 1.00 92.19 60 GLU A CA 1
ATOM 484 C C . GLU A 1 60 ? -10.028 -41.793 -9.512 1.00 92.19 60 GLU A C 1
ATOM 486 O O . GLU A 1 60 ? -9.482 -41.575 -8.426 1.00 92.19 60 GLU A O 1
ATOM 491 N N . THR A 1 61 ? -10.347 -40.807 -10.350 1.00 92.00 61 THR A N 1
ATOM 492 C CA . THR A 1 61 ? -10.182 -39.395 -10.000 1.00 92.00 61 THR A CA 1
ATOM 493 C C . THR A 1 61 ? -11.396 -38.868 -9.237 1.00 92.00 61 THR A C 1
ATOM 495 O O . THR A 1 61 ? -12.546 -39.183 -9.547 1.00 92.00 61 THR A O 1
ATOM 498 N N . VAL A 1 62 ? -11.141 -38.056 -8.215 1.00 93.00 62 VAL A N 1
ATOM 499 C CA . VAL A 1 62 ? -12.156 -37.429 -7.364 1.00 93.00 62 VAL A CA 1
ATOM 500 C C . VAL A 1 62 ? -11.910 -35.929 -7.270 1.00 93.00 62 VAL A C 1
ATOM 502 O O . VAL A 1 62 ? -10.767 -35.473 -7.238 1.00 93.00 62 VAL A O 1
ATOM 505 N N . GLU A 1 63 ? -12.985 -35.149 -7.194 1.00 92.44 63 GLU A N 1
ATOM 506 C CA . GLU A 1 63 ? -12.899 -33.744 -6.799 1.00 92.44 63 GLU A CA 1
ATOM 507 C C . GLU A 1 63 ? -12.623 -33.678 -5.288 1.00 92.44 63 GLU A C 1
ATOM 509 O O . GLU A 1 63 ? -13.402 -34.181 -4.474 1.00 92.44 63 GLU A O 1
ATOM 514 N N . LEU A 1 64 ? -11.482 -33.104 -4.911 1.00 91.12 64 LEU A N 1
ATOM 515 C CA . LEU A 1 64 ? -10.991 -33.059 -3.540 1.00 91.12 64 LEU A CA 1
ATOM 516 C C . LEU A 1 64 ? -11.451 -31.762 -2.862 1.00 91.12 64 LEU A C 1
ATOM 518 O O . LEU A 1 64 ? -10.889 -30.692 -3.094 1.00 91.12 64 LEU A O 1
ATOM 522 N N . GLY A 1 65 ? -12.455 -31.856 -1.990 1.00 87.81 65 GLY A N 1
ATOM 523 C CA . GLY A 1 65 ? -12.970 -30.707 -1.238 1.00 87.81 65 GLY A CA 1
ATOM 524 C C . GLY A 1 65 ? -12.082 -30.296 -0.054 1.00 87.81 65 GLY A C 1
ATOM 525 O O . GLY A 1 65 ? -11.097 -30.953 0.271 1.00 87.81 65 GLY A O 1
ATOM 526 N N . GLY A 1 66 ? -12.477 -29.252 0.682 1.00 88.44 66 GLY A N 1
ATOM 527 C CA . GLY A 1 66 ? -11.770 -28.808 1.895 1.00 88.44 66 GLY A CA 1
ATOM 528 C C . GLY A 1 66 ? -10.640 -27.822 1.599 1.00 88.44 66 GLY A C 1
ATOM 529 O O . GLY A 1 66 ? -10.803 -26.954 0.743 1.00 88.44 66 GLY A O 1
ATOM 530 N N . ARG A 1 67 ? -9.521 -27.922 2.329 1.00 87.00 67 ARG A N 1
ATOM 531 C CA . ARG A 1 67 ? -8.373 -27.024 2.142 1.00 87.00 67 ARG A CA 1
ATOM 532 C C . ARG A 1 67 ? -7.802 -27.155 0.727 1.00 87.00 67 ARG A C 1
ATOM 534 O O . ARG A 1 67 ? -7.417 -28.242 0.294 1.00 87.00 67 ARG A O 1
ATOM 541 N N . ILE A 1 68 ? -7.689 -26.024 0.036 1.00 84.75 68 ILE A N 1
ATOM 542 C CA . ILE A 1 68 ? -7.032 -25.947 -1.270 1.00 84.75 68 ILE A CA 1
ATOM 543 C C . ILE A 1 68 ? -5.513 -25.968 -1.054 1.00 84.75 68 ILE A C 1
ATOM 545 O O . ILE A 1 68 ? -4.957 -25.100 -0.376 1.00 84.75 68 ILE A O 1
ATOM 549 N N . ILE A 1 69 ? -4.858 -26.976 -1.624 1.00 79.56 69 ILE A N 1
ATOM 550 C CA . ILE A 1 69 ? -3.400 -27.160 -1.632 1.00 79.56 69 ILE A CA 1
ATOM 551 C C . ILE A 1 69 ? -2.802 -26.989 -3.043 1.00 79.56 69 ILE A C 1
ATOM 553 O O . ILE A 1 69 ? -1.584 -26.838 -3.176 1.00 79.56 69 ILE A O 1
ATOM 557 N N . THR A 1 70 ? -3.643 -26.962 -4.087 1.00 73.50 70 THR A N 1
ATOM 558 C CA . THR A 1 70 ? -3.292 -26.690 -5.494 1.00 73.50 70 THR A CA 1
ATOM 559 C C . THR A 1 70 ? -3.590 -25.243 -5.907 1.00 73.50 70 THR A C 1
ATOM 561 O O . THR A 1 70 ? -4.639 -24.724 -5.547 1.00 73.50 70 THR A O 1
ATOM 564 N N . GLY A 1 71 ? -2.741 -24.598 -6.717 1.00 60.09 71 GLY A N 1
ATOM 565 C CA . GLY A 1 71 ? -3.024 -23.275 -7.306 1.00 60.09 71 GLY A CA 1
ATOM 566 C C . GLY A 1 71 ? -1.854 -22.286 -7.250 1.00 60.09 71 GLY A C 1
ATOM 567 O O . GLY A 1 71 ? -0.742 -22.657 -6.878 1.00 60.09 71 GLY A O 1
ATOM 568 N N . TYR A 1 72 ? -2.128 -21.023 -7.618 1.00 46.03 72 TYR A N 1
ATOM 569 C CA . TYR A 1 72 ? -1.155 -19.926 -7.737 1.00 46.03 72 TYR A CA 1
ATOM 570 C C . TYR A 1 72 ? -0.514 -19.595 -6.382 1.00 46.03 72 TYR A C 1
ATOM 572 O O . TYR A 1 72 ? -0.989 -18.753 -5.619 1.00 46.03 72 TYR A O 1
ATOM 580 N N . HIS A 1 73 ? 0.588 -20.266 -6.073 1.00 48.56 73 HIS A N 1
ATOM 581 C CA . HIS A 1 73 ? 1.395 -19.987 -4.900 1.00 48.56 73 HIS A CA 1
ATOM 582 C C . HIS A 1 73 ? 2.771 -19.494 -5.343 1.00 48.56 73 HIS A C 1
ATOM 584 O O . HIS A 1 73 ? 3.524 -20.210 -5.990 1.00 48.56 73 HIS A O 1
ATOM 590 N N . TYR A 1 74 ? 3.177 -18.316 -4.859 1.00 39.47 74 TYR A N 1
ATOM 591 C CA . TYR A 1 74 ? 4.580 -17.866 -4.858 1.00 39.47 74 TYR A CA 1
ATOM 592 C C . TYR A 1 74 ? 5.531 -18.832 -4.097 1.00 39.47 74 TYR A C 1
ATOM 594 O O . TYR A 1 74 ? 6.729 -18.583 -4.003 1.00 39.47 74 TYR A O 1
ATOM 602 N N . GLY A 1 75 ? 4.989 -19.921 -3.536 1.00 45.81 75 GLY A N 1
ATOM 603 C CA . GLY A 1 75 ? 5.591 -20.843 -2.582 1.00 45.81 75 GLY A CA 1
ATOM 604 C C . GLY A 1 75 ? 6.047 -22.185 -3.152 1.00 45.81 75 GLY A C 1
ATOM 605 O O . GLY A 1 75 ? 6.212 -23.115 -2.368 1.00 45.81 75 GLY A O 1
ATOM 606 N N . ASP A 1 76 ? 6.351 -22.292 -4.450 1.00 47.66 76 ASP A N 1
ATOM 607 C CA . ASP A 1 76 ? 7.159 -23.411 -4.988 1.00 47.66 76 ASP A CA 1
ATOM 608 C C . ASP A 1 76 ? 8.535 -23.539 -4.290 1.00 47.66 76 ASP A C 1
ATOM 610 O O . ASP A 1 76 ? 9.273 -24.497 -4.511 1.00 47.66 76 ASP A O 1
ATOM 614 N N . ARG A 1 77 ? 8.880 -22.560 -3.442 1.00 50.84 77 ARG A N 1
ATOM 615 C CA . ARG A 1 77 ? 10.133 -22.432 -2.698 1.00 50.84 77 ARG A CA 1
ATOM 616 C C . ARG A 1 77 ? 9.973 -22.565 -1.171 1.00 50.84 77 ARG A C 1
ATOM 618 O O . ARG A 1 77 ? 10.969 -22.727 -0.471 1.00 50.84 77 ARG A O 1
ATOM 625 N N . HIS A 1 78 ? 8.744 -22.586 -0.636 1.00 57.41 78 HIS A N 1
ATOM 626 C CA . HIS A 1 78 ? 8.512 -22.706 0.808 1.00 57.41 78 HIS A CA 1
ATOM 627 C C . HIS A 1 78 ? 8.331 -24.176 1.226 1.00 57.41 78 HIS A C 1
ATOM 629 O O . HIS A 1 78 ? 7.419 -24.838 0.729 1.00 57.41 78 HIS A O 1
ATOM 635 N N . PRO A 1 79 ? 9.143 -24.708 2.160 1.00 65.62 79 PRO A N 1
ATOM 636 C CA . PRO A 1 79 ? 8.949 -26.063 2.662 1.00 65.62 79 PRO A CA 1
ATOM 637 C C . PRO A 1 79 ? 7.630 -26.172 3.443 1.00 65.62 79 PRO A C 1
ATOM 639 O O . PRO A 1 79 ? 7.400 -25.412 4.387 1.00 65.62 79 PRO A O 1
ATOM 642 N N . GLU A 1 80 ? 6.778 -27.130 3.065 1.00 73.00 80 GLU A N 1
ATOM 643 C CA . GLU A 1 80 ? 5.565 -27.468 3.819 1.00 73.00 80 GLU A CA 1
ATOM 644 C C . GLU A 1 80 ? 5.932 -27.951 5.235 1.00 73.00 80 GLU A C 1
ATOM 646 O O . GLU A 1 80 ? 6.989 -28.550 5.458 1.00 73.00 80 GLU A O 1
ATOM 651 N N . ALA A 1 81 ? 5.071 -27.669 6.217 1.00 74.25 81 ALA A N 1
ATOM 652 C CA . ALA A 1 81 ? 5.298 -28.135 7.580 1.00 74.25 81 ALA A CA 1
ATOM 653 C C . ALA A 1 81 ? 5.204 -29.676 7.646 1.00 74.25 81 ALA A C 1
ATOM 655 O O . ALA A 1 81 ? 4.337 -30.255 6.987 1.00 74.25 81 ALA A O 1
ATOM 656 N N . PRO A 1 82 ? 6.042 -30.357 8.453 1.00 83.19 82 PRO A N 1
ATOM 657 C CA . PRO A 1 82 ? 5.947 -31.804 8.612 1.00 83.19 82 PRO A CA 1
ATOM 658 C C . PRO A 1 82 ? 4.573 -32.232 9.143 1.00 83.19 82 PRO A C 1
ATOM 660 O O . PRO A 1 82 ? 4.070 -31.663 10.112 1.00 83.19 82 PRO A O 1
ATOM 663 N N . SER A 1 83 ? 3.996 -33.270 8.539 1.00 89.12 83 SER A N 1
ATOM 664 C CA . SER A 1 83 ? 2.853 -33.997 9.103 1.00 89.12 83 SER A CA 1
ATOM 665 C C . SER A 1 83 ? 3.335 -35.123 10.018 1.00 89.12 83 SER A C 1
ATOM 667 O O . SER A 1 83 ? 4.429 -35.656 9.817 1.00 89.12 83 SER A O 1
ATOM 669 N N . LEU A 1 84 ? 2.518 -35.534 10.987 1.00 90.06 84 LEU A N 1
ATOM 670 C CA . LEU A 1 84 ? 2.832 -36.626 11.914 1.00 90.06 84 LEU A CA 1
ATOM 671 C C . LEU A 1 84 ? 1.950 -37.843 11.651 1.00 90.06 84 LEU A C 1
ATOM 673 O O . LEU A 1 84 ? 0.741 -37.697 11.488 1.00 90.06 84 LEU A O 1
ATOM 677 N N . GLN A 1 85 ? 2.556 -39.033 11.641 1.00 88.94 85 GLN A N 1
ATOM 678 C CA . GLN A 1 85 ? 1.816 -40.294 11.653 1.00 88.94 85 GLN A CA 1
ATOM 679 C C . GLN A 1 85 ? 1.246 -40.549 13.047 1.00 88.94 85 GLN A C 1
ATOM 681 O O . GLN A 1 85 ? 1.912 -40.288 14.054 1.00 88.94 85 GLN A O 1
ATOM 686 N N . LEU A 1 86 ? 0.014 -41.048 13.095 1.00 87.06 86 LEU A N 1
ATOM 687 C CA . LEU A 1 86 ? -0.678 -41.348 14.342 1.00 87.06 86 LEU A CA 1
ATOM 688 C C . LEU A 1 86 ? -0.686 -42.860 14.628 1.00 87.06 86 LEU A C 1
ATOM 690 O O . LEU A 1 86 ? -0.771 -43.650 13.688 1.00 87.06 86 LEU A O 1
ATOM 694 N N . PRO A 1 87 ? -0.667 -43.289 15.907 1.00 80.50 87 PRO A N 1
ATOM 695 C CA . PRO A 1 87 ? -0.708 -44.708 16.276 1.00 80.50 87 PRO A CA 1
ATOM 696 C C . PRO A 1 87 ? -1.939 -45.470 15.759 1.00 80.50 87 PRO A C 1
ATOM 698 O O . PRO A 1 87 ? -1.866 -46.675 15.551 1.00 80.50 87 PRO A O 1
ATOM 701 N N . GLY A 1 88 ? -3.065 -44.777 15.553 1.00 78.62 88 GLY A N 1
ATOM 702 C CA . GLY A 1 88 ? -4.313 -45.345 15.027 1.00 78.62 88 GLY A CA 1
ATOM 703 C C . GLY A 1 88 ? -4.424 -45.354 13.498 1.00 78.62 88 GLY A C 1
ATOM 704 O O . GLY A 1 88 ? -5.508 -45.620 12.985 1.00 78.62 88 GLY A O 1
ATOM 705 N N . GLY A 1 89 ? -3.341 -45.040 12.782 1.00 87.88 89 GLY A N 1
ATOM 706 C CA . GLY A 1 89 ? -3.365 -44.765 11.346 1.00 87.88 89 GLY A CA 1
ATOM 707 C C . GLY A 1 89 ? -3.692 -43.303 11.039 1.00 87.88 89 GLY A C 1
ATOM 708 O O . GLY A 1 89 ? -4.147 -42.540 11.893 1.00 87.88 89 GLY A O 1
ATOM 709 N N . GLY A 1 90 ? -3.444 -42.908 9.801 1.00 91.12 90 GLY A N 1
ATOM 710 C CA . GLY A 1 90 ? -3.610 -41.561 9.287 1.00 91.12 90 GLY A CA 1
ATOM 711 C C . GLY A 1 90 ? -2.429 -40.649 9.600 1.00 91.12 90 GLY A C 1
ATOM 712 O O . GLY A 1 90 ? -1.502 -40.970 10.359 1.00 91.12 90 GLY A O 1
ATOM 713 N N . ARG A 1 91 ? -2.465 -39.458 9.001 1.00 91.44 91 ARG A N 1
ATOM 714 C CA . ARG A 1 91 ? -1.487 -38.397 9.265 1.00 91.44 91 ARG A CA 1
ATOM 715 C C . ARG A 1 91 ? -2.163 -37.072 9.534 1.00 91.44 91 ARG A C 1
ATOM 717 O O . ARG A 1 91 ? -3.090 -36.692 8.830 1.00 91.44 91 ARG A O 1
ATOM 724 N N . THR A 1 92 ? -1.656 -36.335 10.514 1.00 90.31 92 THR A N 1
ATOM 725 C CA . THR A 1 92 ? -2.174 -35.010 10.868 1.00 90.31 92 THR A CA 1
ATOM 726 C C . THR A 1 92 ? -1.163 -33.907 10.573 1.00 90.31 92 THR A C 1
ATOM 728 O O . THR A 1 92 ? 0.037 -34.041 10.819 1.00 90.31 92 THR A O 1
ATOM 731 N N . THR A 1 93 ? -1.677 -32.787 10.082 1.00 89.00 93 THR A N 1
ATOM 732 C CA . THR A 1 93 ? -1.029 -31.472 10.015 1.00 89.00 93 THR A CA 1
ATOM 733 C C . THR A 1 93 ? -1.625 -30.556 11.083 1.00 89.00 93 THR A C 1
ATOM 735 O O . THR A 1 93 ? -1.915 -29.396 10.836 1.00 89.00 93 THR A O 1
ATOM 738 N N . GLY A 1 94 ? -1.901 -31.079 12.278 1.00 88.31 94 GLY A N 1
ATOM 739 C CA . GLY A 1 94 ? -2.396 -30.277 13.395 1.00 88.31 94 GLY A CA 1
ATOM 740 C C . GLY A 1 94 ? -3.908 -30.073 13.427 1.00 88.31 94 GLY A C 1
ATOM 741 O O . GLY A 1 94 ? -4.381 -29.228 14.182 1.00 88.31 94 GLY A O 1
ATOM 742 N N . GLU A 1 95 ? -4.670 -30.827 12.643 1.00 86.19 95 GLU A N 1
ATOM 743 C CA . GLU A 1 95 ? -6.133 -30.906 12.715 1.00 86.19 95 GLU A CA 1
ATOM 744 C C . GLU A 1 95 ? -6.573 -32.382 12.673 1.00 86.19 95 GLU A C 1
ATOM 746 O O . GLU A 1 95 ? -5.822 -33.257 13.122 1.00 86.19 95 GLU A O 1
ATOM 751 N N . ARG A 1 96 ? -7.773 -32.683 12.156 1.00 86.75 96 ARG A N 1
ATOM 752 C CA . ARG A 1 96 ? -8.214 -34.065 11.951 1.00 86.75 96 ARG A CA 1
ATOM 753 C C . ARG A 1 96 ? -7.209 -34.810 11.055 1.00 86.75 96 ARG A C 1
ATOM 755 O O . ARG A 1 96 ? -6.680 -34.205 10.117 1.00 86.75 96 ARG A O 1
ATOM 762 N N . PRO A 1 97 ? -6.932 -36.095 11.321 1.00 89.56 97 PRO A N 1
ATOM 763 C CA . PRO A 1 97 ? -6.063 -36.877 10.459 1.00 89.56 97 PRO A CA 1
ATOM 764 C C . PRO A 1 97 ? -6.665 -37.061 9.065 1.00 89.56 97 PRO A C 1
ATOM 766 O O . PRO A 1 97 ? -7.880 -37.172 8.899 1.00 89.56 97 PRO A O 1
ATOM 769 N N . LEU A 1 98 ? -5.781 -37.081 8.074 1.00 91.62 98 LEU A N 1
ATOM 770 C CA . LEU A 1 98 ? -6.053 -37.537 6.721 1.00 91.62 98 LEU A CA 1
ATOM 771 C C . LEU A 1 98 ? -5.846 -39.055 6.678 1.00 91.62 98 LEU A C 1
ATOM 773 O O . LEU A 1 98 ? -4.807 -39.529 7.149 1.00 91.62 98 LEU A O 1
ATOM 777 N N . HIS A 1 99 ? -6.797 -39.786 6.100 1.00 92.88 99 HIS A N 1
ATOM 778 C CA . HIS A 1 99 ? -6.729 -41.235 5.882 1.00 92.88 99 HIS A CA 1
ATOM 779 C C . HIS A 1 99 ? -6.811 -41.589 4.387 1.00 92.88 99 HIS A C 1
ATOM 781 O O . HIS A 1 99 ? -7.386 -40.818 3.611 1.00 92.88 99 HIS A O 1
ATOM 787 N N . PRO A 1 100 ? -6.273 -42.749 3.958 1.00 94.31 100 PRO A N 1
ATOM 788 C CA . PRO A 1 100 ? -6.459 -43.231 2.594 1.00 94.31 100 PRO A CA 1
ATOM 789 C C . PRO A 1 100 ? -7.939 -43.336 2.220 1.00 94.31 100 PRO A C 1
ATOM 791 O O . PRO A 1 100 ? -8.759 -43.833 2.990 1.00 94.31 100 PRO A O 1
ATOM 794 N N . GLY A 1 101 ? -8.283 -42.863 1.023 1.00 91.94 101 GLY A N 1
ATOM 795 C CA . GLY A 1 101 ? -9.661 -42.797 0.538 1.00 91.94 101 GLY A CA 1
ATOM 796 C C . GLY A 1 101 ? -10.423 -41.523 0.913 1.00 91.94 101 GLY A C 1
ATOM 797 O O . GLY A 1 101 ? -11.508 -41.315 0.369 1.00 91.94 101 GLY A O 1
ATOM 798 N N . ASP A 1 102 ? -9.871 -40.646 1.757 1.00 93.44 102 ASP A N 1
ATOM 799 C CA . ASP A 1 102 ? -10.492 -39.352 2.047 1.00 93.44 102 ASP A CA 1
ATOM 800 C C . ASP A 1 102 ? -10.629 -38.504 0.771 1.00 93.44 102 ASP A C 1
ATOM 802 O O . ASP A 1 102 ? -9.710 -38.401 -0.044 1.00 93.44 102 ASP A O 1
ATOM 806 N N . THR A 1 103 ? -11.786 -37.855 0.626 1.00 93.12 103 THR A N 1
ATOM 807 C CA . THR A 1 103 ? -12.125 -36.955 -0.494 1.00 93.12 103 THR A CA 1
ATOM 808 C C . THR A 1 103 ? -12.214 -35.487 -0.068 1.00 93.12 103 THR A C 1
ATOM 810 O O . THR A 1 103 ? -12.641 -34.619 -0.830 1.00 93.12 103 THR A O 1
ATOM 813 N N . ARG A 1 104 ? -11.790 -35.175 1.162 1.00 90.62 104 ARG A N 1
ATOM 814 C CA . ARG A 1 104 ? -11.754 -33.814 1.703 1.00 90.62 104 ARG A CA 1
ATOM 815 C C . ARG A 1 104 ? -10.437 -33.580 2.435 1.00 90.62 104 ARG A C 1
ATOM 817 O O . ARG A 1 104 ? -10.117 -34.342 3.344 1.00 90.62 104 ARG A O 1
ATOM 824 N N . MET A 1 105 ? -9.724 -32.502 2.122 1.00 90.00 105 MET A N 1
ATOM 825 C CA . MET A 1 105 ? -8.503 -32.094 2.824 1.00 90.00 105 MET A CA 1
ATOM 826 C C . MET A 1 105 ? -8.810 -31.401 4.162 1.00 90.00 105 MET A C 1
ATOM 828 O O . MET A 1 105 ? -9.717 -30.560 4.211 1.00 90.00 105 MET A O 1
ATOM 832 N N . PRO A 1 106 ? -8.099 -31.745 5.253 1.00 88.69 106 PRO A N 1
ATOM 833 C CA . PRO A 1 106 ? -8.119 -30.979 6.501 1.00 88.69 106 PRO A CA 1
ATOM 834 C C . PRO A 1 106 ? -7.372 -29.642 6.360 1.00 88.69 106 PRO A C 1
ATOM 836 O O . PRO A 1 106 ? -6.570 -29.469 5.442 1.00 88.69 106 PRO A O 1
ATOM 839 N N . GLU A 1 107 ? -7.621 -28.702 7.272 1.00 85.69 107 GLU A N 1
ATOM 840 C CA . GLU A 1 107 ? -6.810 -27.489 7.398 1.00 85.69 107 GLU A CA 1
ATOM 841 C C . GLU A 1 107 ? -5.392 -27.831 7.884 1.00 85.69 107 GLU A C 1
ATOM 843 O O . GLU A 1 107 ? -5.160 -28.783 8.638 1.00 85.69 107 GLU A O 1
ATOM 848 N N . GLU A 1 108 ? -4.412 -27.039 7.448 1.00 85.12 108 GLU A N 1
ATOM 849 C CA . GLU A 1 108 ? -3.001 -27.272 7.756 1.00 85.12 108 GLU A CA 1
ATOM 850 C C . GLU A 1 108 ? -2.487 -26.263 8.791 1.00 85.12 108 GLU A C 1
ATOM 852 O O . GLU A 1 108 ? -2.507 -25.044 8.606 1.00 85.12 108 GLU A O 1
ATOM 857 N N . HIS A 1 109 ? -1.974 -26.788 9.897 1.00 87.06 109 HIS A N 1
ATOM 858 C CA . HIS A 1 109 ? -1.372 -26.039 10.987 1.00 87.06 109 HIS A CA 1
ATOM 859 C C . HIS A 1 109 ? -0.033 -26.672 11.391 1.00 87.06 109 HIS A C 1
ATOM 861 O O . HIS A 1 109 ? 0.247 -27.841 11.144 1.00 87.06 109 HIS A O 1
ATOM 867 N N . THR A 1 110 ? 0.842 -25.913 12.054 1.00 88.19 110 THR A N 1
ATOM 868 C CA . THR A 1 110 ? 2.045 -26.539 12.626 1.00 88.19 110 THR A CA 1
ATOM 869 C C . THR A 1 110 ? 1.624 -27.505 13.731 1.00 88.19 110 THR A C 1
ATOM 871 O O . THR A 1 110 ? 0.869 -27.129 14.632 1.00 88.19 110 THR A O 1
ATOM 874 N N . VAL A 1 111 ? 2.116 -28.739 13.668 1.00 91.69 111 VAL A N 1
ATOM 875 C CA . VAL A 1 111 ? 1.889 -29.777 14.673 1.00 91.69 111 VAL A CA 1
ATOM 876 C C . VAL A 1 111 ? 3.207 -30.153 15.341 1.00 91.69 111 VAL A C 1
ATOM 878 O O . VAL A 1 111 ? 4.264 -30.139 14.712 1.00 91.69 111 VAL A O 1
ATOM 881 N N . LEU A 1 112 ? 3.138 -30.440 16.633 1.00 93.38 112 LEU A N 1
ATOM 882 C CA . LEU A 1 112 ? 4.228 -30.900 17.478 1.00 93.38 112 LEU A CA 1
ATOM 883 C C . LEU A 1 112 ? 3.809 -32.224 18.115 1.00 93.38 112 LEU A C 1
ATOM 885 O O . LEU A 1 112 ? 2.637 -32.392 18.454 1.00 93.38 112 LEU A O 1
ATOM 889 N N . GLY A 1 113 ? 4.753 -33.132 18.321 1.00 92.19 113 GLY A N 1
ATOM 890 C CA . GLY A 1 113 ? 4.523 -34.370 19.056 1.00 92.19 113 GLY A CA 1
ATOM 891 C C . GLY A 1 113 ? 5.757 -34.757 19.852 1.00 92.19 113 GLY A C 1
ATOM 892 O O . GLY A 1 113 ? 6.867 -34.677 19.332 1.00 92.19 113 GLY A O 1
ATOM 893 N N . ASP A 1 114 ? 5.558 -35.166 21.102 1.00 90.06 114 ASP A N 1
ATOM 894 C CA . ASP A 1 114 ? 6.643 -35.581 22.003 1.00 90.06 114 ASP A CA 1
ATOM 895 C C . ASP A 1 114 ? 6.723 -37.108 22.192 1.00 90.06 114 ASP A C 1
ATOM 897 O O . ASP A 1 114 ? 7.390 -37.605 23.092 1.00 90.06 114 ASP A O 1
ATOM 901 N N . GLY A 1 115 ? 6.000 -37.855 21.353 1.00 85.56 115 GLY A N 1
ATOM 902 C CA . GLY A 1 115 ? 5.846 -39.306 21.456 1.00 85.56 115 GLY A CA 1
ATOM 903 C C . GLY A 1 115 ? 4.715 -39.749 22.389 1.00 85.56 115 GLY A C 1
ATOM 904 O O . GLY A 1 115 ? 4.241 -40.874 22.254 1.00 85.56 115 GLY A O 1
ATOM 905 N N . THR A 1 116 ? 4.226 -38.876 23.275 1.00 86.06 116 THR A N 1
ATOM 906 C CA . THR A 1 116 ? 3.118 -39.176 24.203 1.00 86.06 116 THR A CA 1
ATOM 907 C C . THR A 1 116 ? 1.884 -38.311 23.964 1.00 86.06 116 THR A C 1
ATOM 909 O O . THR A 1 116 ? 0.757 -38.790 24.079 1.00 86.06 116 THR A O 1
ATOM 912 N N . GLY A 1 117 ? 2.088 -37.049 23.597 1.00 90.00 117 GLY A N 1
ATOM 913 C CA . GLY A 1 117 ? 1.055 -36.074 23.296 1.00 90.00 117 GLY A CA 1
ATOM 914 C C . GLY A 1 117 ? 1.303 -35.369 21.969 1.00 90.00 117 GLY A C 1
ATOM 915 O O . GLY A 1 117 ? 2.390 -35.424 21.386 1.00 90.00 117 GLY A O 1
ATOM 916 N N . TYR A 1 118 ? 0.260 -34.683 21.507 1.00 92.81 118 TYR A N 1
ATOM 917 C CA . TYR A 1 118 ? 0.284 -33.863 20.307 1.00 92.81 118 TYR A CA 1
ATOM 918 C C . TYR A 1 118 ? -0.175 -32.453 20.648 1.00 92.81 118 TYR A C 1
ATOM 920 O O . TYR A 1 118 ? -1.088 -32.250 21.450 1.00 92.81 118 TYR A O 1
ATOM 928 N N . TRP A 1 119 ? 0.444 -31.467 20.012 1.00 94.00 119 TRP A N 1
ATOM 929 C CA . TRP A 1 119 ? 0.062 -30.069 20.119 1.00 94.00 119 TRP A CA 1
ATOM 930 C C . TRP A 1 119 ? -0.019 -29.462 18.743 1.00 94.00 119 TRP A C 1
ATOM 932 O O . TRP A 1 119 ? 0.711 -29.832 17.828 1.00 94.00 119 TRP A O 1
ATOM 942 N N . THR A 1 120 ? -0.873 -28.469 18.600 1.00 92.38 120 THR A N 1
ATOM 943 C CA . THR A 1 120 ? -0.986 -27.733 17.361 1.00 92.38 120 THR A CA 1
ATOM 944 C C . THR A 1 120 ? -0.963 -26.238 17.609 1.00 92.38 120 THR A C 1
ATOM 946 O O . THR A 1 120 ? -1.488 -25.727 18.603 1.00 92.38 120 THR A O 1
ATOM 949 N N . LEU A 1 121 ? -0.291 -25.535 16.705 1.00 90.12 121 LEU A N 1
ATOM 950 C CA . LEU A 1 121 ? -0.204 -24.093 16.728 1.00 90.12 121 LEU A CA 1
ATOM 951 C C . LEU A 1 121 ? -1.534 -23.506 16.261 1.00 90.12 121 LEU A C 1
ATOM 953 O O . LEU A 1 121 ? -2.015 -23.780 15.159 1.00 90.12 121 LEU A O 1
ATOM 957 N N . ARG A 1 122 ? -2.130 -22.686 17.117 1.00 87.88 122 ARG A N 1
ATOM 958 C CA . ARG A 1 122 ? -3.314 -21.881 16.827 1.00 87.88 122 ARG A CA 1
ATOM 959 C C . ARG A 1 122 ? -3.019 -20.426 17.125 1.00 87.88 122 ARG A C 1
ATOM 961 O O . ARG A 1 122 ? -1.995 -20.088 17.712 1.00 87.88 122 ARG A O 1
ATOM 968 N N . TYR A 1 123 ? -3.946 -19.572 16.731 1.00 83.88 123 TYR A N 1
ATOM 969 C CA . TYR A 1 123 ? -3.931 -18.172 17.106 1.00 83.88 123 TYR A CA 1
ATOM 970 C C . TYR A 1 123 ? -5.024 -17.944 18.142 1.00 83.88 123 TYR A C 1
ATOM 972 O O . TYR A 1 123 ? -6.160 -18.391 17.974 1.00 83.88 123 TYR A O 1
ATOM 980 N N . ALA A 1 124 ? -4.664 -17.304 19.248 1.00 76.31 124 ALA A N 1
ATOM 981 C CA . ALA A 1 124 ? -5.635 -16.795 20.201 1.00 76.31 124 ALA A CA 1
ATOM 982 C C . ALA A 1 124 ? -6.433 -15.635 19.564 1.00 76.31 124 ALA A C 1
ATOM 984 O O . ALA A 1 124 ? -5.995 -15.074 18.555 1.00 76.31 124 ALA A O 1
ATOM 985 N N . PRO A 1 125 ? -7.591 -15.240 20.130 1.00 69.38 125 PRO A N 1
ATOM 986 C CA . PRO A 1 125 ? -8.413 -14.152 19.583 1.00 69.38 125 PRO A CA 1
ATOM 987 C C . PRO A 1 125 ? -7.680 -12.810 19.426 1.00 69.38 125 PRO A C 1
ATOM 989 O O . PRO A 1 125 ? -8.071 -11.984 18.611 1.00 69.38 125 PRO A O 1
ATOM 992 N N . ASP A 1 126 ? -6.601 -12.593 20.182 1.00 66.12 126 ASP A N 1
ATOM 993 C CA . ASP A 1 126 ? -5.738 -11.408 20.101 1.00 66.12 126 ASP A CA 1
ATOM 994 C C . ASP A 1 126 ? -4.670 -11.487 18.986 1.00 66.12 126 ASP A C 1
ATOM 996 O O . ASP A 1 126 ? -3.799 -10.612 18.883 1.00 66.12 126 ASP A O 1
ATOM 1000 N N . GLY A 1 127 ? -4.714 -12.555 18.184 1.00 70.94 127 GLY A N 1
ATOM 1001 C CA . GLY A 1 127 ? -3.776 -12.864 17.111 1.00 70.94 127 GLY A CA 1
ATOM 1002 C C . GLY A 1 127 ? -2.446 -13.451 17.586 1.00 70.94 127 GLY A C 1
ATOM 1003 O O . GLY A 1 127 ? -1.535 -13.614 16.773 1.00 70.94 127 GLY A O 1
ATOM 1004 N N . SER A 1 128 ? -2.274 -13.757 18.877 1.00 74.81 128 SER A N 1
ATOM 1005 C CA . SER A 1 128 ? -1.021 -14.328 19.377 1.00 74.81 128 SER A CA 1
ATOM 1006 C C . SER A 1 128 ? -0.929 -15.842 19.113 1.00 74.81 128 SER A C 1
ATOM 1008 O O . SER A 1 128 ? -1.918 -16.558 19.273 1.00 74.81 128 SER A O 1
ATOM 1010 N N . PRO A 1 129 ? 0.245 -16.365 18.706 1.00 81.81 129 PRO A N 1
ATOM 1011 C CA . PRO A 1 129 ? 0.426 -17.799 18.513 1.00 81.81 129 PRO A CA 1
ATOM 1012 C C . PRO A 1 129 ? 0.401 -18.533 19.860 1.00 81.81 129 PRO A C 1
ATOM 1014 O O . PRO A 1 129 ? 1.147 -18.180 20.777 1.00 81.81 129 PRO A O 1
ATOM 1017 N N . VAL A 1 130 ? -0.422 -19.575 19.959 1.00 87.94 130 VAL A N 1
ATOM 1018 C CA . VAL A 1 130 ? -0.607 -20.417 21.145 1.00 87.94 130 VAL A CA 1
ATOM 1019 C C . VAL A 1 130 ? -0.565 -21.894 20.759 1.00 87.94 130 VAL A C 1
ATOM 1021 O O . VAL A 1 130 ? -1.185 -22.312 19.782 1.00 87.94 130 VAL A O 1
ATOM 1024 N N . LEU A 1 131 ? 0.170 -22.695 21.530 1.00 92.75 131 LEU A N 1
ATOM 1025 C CA . LEU A 1 131 ? 0.138 -24.150 21.405 1.00 92.75 131 LEU A CA 1
ATOM 1026 C C . LEU A 1 131 ? -1.055 -24.694 22.189 1.00 92.75 131 LEU A C 1
ATOM 1028 O O . LEU A 1 131 ? -1.252 -24.351 23.357 1.00 92.75 131 LEU A O 1
ATOM 1032 N N . ARG A 1 132 ? -1.863 -25.530 21.540 1.00 93.12 132 ARG A N 1
ATOM 1033 C CA . ARG A 1 132 ? -2.966 -26.252 22.180 1.00 93.12 132 ARG A CA 1
ATOM 1034 C C . ARG A 1 132 ? -2.748 -27.740 22.049 1.00 93.12 132 ARG A C 1
ATOM 1036 O O . ARG A 1 132 ? -2.324 -28.189 20.990 1.00 93.12 132 ARG A O 1
ATOM 1043 N N . GLU A 1 133 ? -3.067 -28.479 23.103 1.00 94.00 133 GLU A N 1
ATOM 1044 C CA . GLU A 1 133 ? -3.137 -29.938 23.036 1.00 94.00 133 GLU A CA 1
ATOM 1045 C C . GLU A 1 133 ? -4.113 -30.355 21.928 1.00 94.00 133 GLU A C 1
ATOM 1047 O O . GLU A 1 133 ? -5.154 -29.722 21.731 1.00 94.00 133 GLU A O 1
ATOM 1052 N N . LEU A 1 134 ? -3.752 -31.394 21.189 1.00 90.44 134 LEU A N 1
ATOM 1053 C CA . LEU A 1 134 ? -4.529 -31.970 20.104 1.00 90.44 134 LEU A CA 1
ATOM 1054 C C . LEU A 1 134 ? -4.808 -33.426 20.460 1.00 90.44 134 LEU A C 1
ATOM 1056 O O . LEU A 1 134 ? -3.872 -34.193 20.676 1.00 90.44 134 LEU A O 1
ATOM 1060 N N . ASP A 1 135 ? -6.080 -33.808 20.495 1.00 87.00 135 ASP A N 1
ATOM 1061 C CA . ASP A 1 135 ? -6.453 -35.218 20.488 1.00 87.00 135 ASP A CA 1
ATOM 1062 C C . ASP A 1 135 ? -6.242 -35.762 19.065 1.00 87.00 135 ASP A C 1
ATOM 1064 O O . ASP A 1 135 ? -6.946 -35.339 18.141 1.00 87.00 135 ASP A O 1
ATOM 1068 N N . PRO A 1 136 ? -5.284 -36.681 18.858 1.00 75.06 136 PRO A N 1
ATOM 1069 C CA . PRO A 1 136 ? -4.962 -37.189 17.531 1.00 75.06 136 PRO A CA 1
ATOM 1070 C C . PRO A 1 136 ? -6.100 -38.008 16.904 1.00 75.06 136 PRO A C 1
ATOM 1072 O O . PRO A 1 136 ? -6.200 -38.050 15.682 1.00 75.06 136 PRO A O 1
ATOM 1075 N N . LEU A 1 137 ? -6.968 -38.642 17.701 1.00 74.56 137 LEU A N 1
ATOM 1076 C CA . LEU A 1 137 ? -8.042 -39.499 17.183 1.00 74.56 137 LEU A CA 1
ATOM 1077 C C . LEU A 1 137 ? -9.228 -38.678 16.676 1.00 74.56 137 LEU A C 1
ATOM 1079 O O . LEU A 1 137 ? -9.839 -39.012 15.665 1.00 74.56 137 LEU A O 1
ATOM 1083 N N . THR A 1 138 ? -9.567 -37.605 17.389 1.00 75.25 138 THR A N 1
ATOM 1084 C CA . THR A 1 138 ? -10.768 -36.805 17.108 1.00 75.25 138 THR A CA 1
ATOM 1085 C C . THR A 1 138 ? -10.467 -35.461 16.450 1.00 75.25 138 THR A C 1
ATOM 1087 O O . THR A 1 138 ? -11.379 -34.805 15.947 1.00 75.25 138 THR A O 1
ATOM 1090 N N . GLY A 1 139 ? -9.209 -35.014 16.473 1.00 76.44 139 GLY A N 1
ATOM 1091 C CA . GLY A 1 139 ? -8.806 -33.668 16.064 1.00 76.44 139 GLY A CA 1
ATOM 1092 C C . GLY A 1 139 ? -9.264 -32.567 17.030 1.00 76.44 139 GLY A C 1
ATOM 1093 O O . GLY A 1 139 ? -9.146 -31.381 16.712 1.00 76.44 139 GLY A O 1
ATOM 1094 N N . THR A 1 140 ? -9.817 -32.922 18.196 1.00 84.44 140 THR A N 1
ATOM 1095 C CA . THR A 1 140 ? -10.326 -31.945 19.167 1.00 84.44 140 THR A CA 1
ATOM 1096 C C . THR A 1 140 ? -9.196 -31.237 19.911 1.00 84.44 140 THR A C 1
ATOM 1098 O O . THR A 1 140 ? -8.146 -31.806 20.205 1.00 84.44 140 THR A O 1
ATOM 1101 N N . LEU A 1 141 ? -9.406 -29.951 20.207 1.00 90.00 141 LEU A N 1
ATOM 1102 C CA . LEU A 1 141 ? -8.407 -29.112 20.865 1.00 90.00 141 LEU A CA 1
ATOM 1103 C C . LEU A 1 141 ? -8.600 -29.102 22.385 1.00 90.00 141 LEU A C 1
ATOM 1105 O O . LEU A 1 141 ? -9.641 -28.670 22.887 1.00 90.00 141 LEU A O 1
ATOM 1109 N N . GLY A 1 142 ? -7.554 -29.494 23.104 1.00 88.88 142 GLY A N 1
ATOM 1110 C CA . GLY A 1 142 ? -7.436 -29.439 24.557 1.00 88.88 142 GLY A CA 1
ATOM 1111 C C . GLY A 1 142 ? -6.964 -28.077 25.081 1.00 88.88 142 GLY A C 1
ATOM 1112 O O . GLY A 1 142 ? -7.155 -27.026 24.453 1.00 88.88 142 GLY A O 1
ATOM 1113 N N . ARG A 1 143 ? -6.369 -28.060 26.278 1.00 91.88 143 ARG A N 1
ATOM 1114 C CA . ARG A 1 143 ? -5.913 -26.816 26.932 1.00 91.88 143 ARG A CA 1
ATOM 1115 C C . ARG A 1 143 ? -4.777 -26.142 26.154 1.00 91.88 143 ARG A C 1
ATOM 1117 O O . ARG A 1 143 ? -4.038 -26.781 25.408 1.00 91.88 143 ARG A O 1
ATOM 1124 N N . ALA A 1 144 ? -4.648 -24.830 26.339 1.00 91.44 144 ALA A N 1
ATOM 1125 C CA . ALA A 1 144 ? -3.484 -24.083 25.880 1.00 91.44 144 ALA A CA 1
ATOM 1126 C C . ALA A 1 144 ? -2.304 -24.386 26.811 1.00 91.44 144 ALA A C 1
ATOM 1128 O O . ALA A 1 144 ? -2.323 -23.994 27.978 1.00 91.44 144 ALA A O 1
ATOM 1129 N N . ALA A 1 145 ? -1.318 -25.122 26.310 1.00 90.31 145 ALA A N 1
ATOM 1130 C CA . ALA A 1 145 ? -0.148 -25.544 27.066 1.00 90.31 145 ALA A CA 1
ATOM 1131 C C . ALA A 1 145 ? 1.025 -25.808 26.115 1.00 90.31 145 ALA A C 1
ATOM 1133 O O . ALA A 1 145 ? 0.836 -26.262 24.985 1.00 90.31 145 ALA A O 1
ATOM 1134 N N . GLU A 1 146 ? 2.237 -25.521 26.582 1.00 93.50 146 GLU A N 1
ATOM 1135 C CA . GLU A 1 146 ? 3.464 -25.949 25.910 1.00 93.50 146 GLU A CA 1
ATOM 1136 C C . GLU A 1 146 ? 3.749 -27.429 26.242 1.00 93.50 146 GLU A C 1
ATOM 1138 O O . GLU A 1 146 ? 3.429 -27.863 27.354 1.00 93.50 146 GLU A O 1
ATOM 1143 N N . PRO A 1 147 ? 4.377 -28.202 25.333 1.00 93.38 147 PRO A N 1
ATOM 1144 C CA . PRO A 1 147 ? 4.846 -29.553 25.643 1.00 93.38 147 PRO A CA 1
ATOM 1145 C C . PRO A 1 147 ? 5.782 -29.553 26.863 1.00 93.38 147 PRO A C 1
ATOM 1147 O O . PRO A 1 147 ? 6.576 -28.615 26.987 1.00 93.38 147 PRO A O 1
ATOM 1150 N N . PRO A 1 148 ? 5.758 -30.575 27.742 1.00 91.88 148 PRO A N 1
ATOM 1151 C CA . PRO A 1 148 ? 6.527 -30.574 28.992 1.00 91.88 148 PRO A CA 1
ATOM 1152 C C . PRO A 1 148 ? 8.024 -30.276 28.817 1.00 91.88 148 PRO A C 1
ATOM 1154 O O . PRO A 1 148 ? 8.577 -29.450 29.545 1.00 91.88 148 PRO A O 1
ATOM 1157 N N . VAL A 1 149 ? 8.663 -30.873 27.804 1.00 89.38 149 VAL A N 1
ATOM 1158 C CA . VAL A 1 149 ? 10.090 -30.658 27.496 1.00 89.38 149 VAL A CA 1
ATOM 1159 C C . VAL A 1 149 ? 10.392 -29.208 27.094 1.00 89.38 149 VAL A C 1
ATOM 1161 O O . VAL A 1 149 ? 11.411 -28.636 27.478 1.00 89.38 149 VAL A O 1
ATOM 1164 N N . ILE A 1 150 ? 9.458 -28.561 26.394 1.00 93.56 150 ILE A N 1
ATOM 1165 C CA . ILE A 1 150 ? 9.566 -27.152 26.018 1.00 93.56 150 ILE A CA 1
ATOM 1166 C C . ILE A 1 150 ? 9.309 -26.276 27.244 1.00 93.56 150 ILE A C 1
ATOM 1168 O O . ILE A 1 150 ? 10.093 -25.357 27.499 1.00 93.56 150 ILE A O 1
ATOM 1172 N N . ALA A 1 151 ? 8.264 -26.565 28.021 1.00 92.81 151 ALA A N 1
ATOM 1173 C CA . ALA A 1 151 ? 7.885 -25.817 29.219 1.00 92.81 151 ALA A CA 1
ATOM 1174 C C . ALA A 1 151 ? 9.018 -25.762 30.259 1.00 92.81 151 ALA A C 1
ATOM 1176 O O . ALA A 1 151 ? 9.231 -24.721 30.883 1.00 92.81 151 ALA A O 1
ATOM 1177 N N . ALA A 1 152 ? 9.823 -26.824 30.372 1.00 92.19 152 ALA A N 1
ATOM 1178 C CA . ALA A 1 152 ? 11.005 -26.870 31.238 1.00 92.19 152 ALA A CA 1
ATOM 1179 C C . ALA A 1 152 ? 12.048 -25.770 30.933 1.00 92.19 152 ALA A C 1
ATOM 1181 O O . ALA A 1 152 ? 12.843 -25.406 31.796 1.00 92.19 152 ALA A O 1
ATOM 1182 N N . THR A 1 153 ? 12.024 -25.186 29.729 1.00 94.00 153 THR A N 1
ATOM 1183 C CA . THR A 1 153 ? 12.942 -24.110 29.304 1.00 94.00 153 THR A CA 1
ATOM 1184 C C . THR A 1 153 ? 12.368 -22.696 29.454 1.00 94.00 153 THR A C 1
ATOM 1186 O O . THR A 1 153 ? 12.974 -21.733 28.979 1.00 94.00 153 THR A O 1
ATOM 1189 N N . ALA A 1 154 ? 11.213 -22.531 30.109 1.00 91.81 154 ALA A N 1
ATOM 1190 C CA . ALA A 1 154 ? 10.516 -21.243 30.225 1.00 91.81 154 ALA A CA 1
ATOM 1191 C C . ALA A 1 154 ? 11.366 -20.118 30.849 1.00 91.81 154 ALA A C 1
ATOM 1193 O O . ALA A 1 154 ? 11.182 -18.949 30.509 1.00 91.81 154 ALA A O 1
ATOM 1194 N N . ALA A 1 155 ? 12.346 -20.455 31.697 1.00 90.25 155 ALA A N 1
ATOM 1195 C CA . ALA A 1 155 ? 13.274 -19.489 32.290 1.00 90.25 155 ALA A CA 1
ATOM 1196 C C . ALA A 1 155 ? 14.123 -18.720 31.253 1.00 90.25 155 ALA A C 1
ATOM 1198 O O . ALA A 1 155 ? 14.613 -17.637 31.554 1.00 90.25 155 ALA A O 1
ATOM 1199 N N . ALA A 1 156 ? 14.277 -19.240 30.028 1.00 88.69 156 ALA A N 1
ATOM 1200 C CA . ALA A 1 156 ? 14.997 -18.579 28.934 1.00 88.69 156 ALA A CA 1
ATOM 1201 C C . ALA A 1 156 ? 14.137 -17.573 28.134 1.00 88.69 156 ALA A C 1
ATOM 1203 O O . ALA A 1 156 ? 14.589 -17.042 27.118 1.00 88.69 156 ALA A O 1
ATOM 1204 N N . GLY A 1 157 ? 12.892 -17.321 28.557 1.00 90.69 157 GLY A N 1
ATOM 1205 C CA . GLY A 1 157 ? 12.008 -16.306 27.982 1.00 90.69 157 GLY A CA 1
ATOM 1206 C C . GLY A 1 157 ? 10.806 -16.867 27.216 1.00 90.69 157 GLY A C 1
ATOM 1207 O O . GLY A 1 157 ? 10.359 -18.001 27.407 1.00 90.69 157 GLY A O 1
ATOM 1208 N N . ARG A 1 158 ? 10.230 -16.049 26.330 1.00 90.06 158 ARG A N 1
ATOM 1209 C CA . ARG A 1 158 ? 9.011 -16.404 25.587 1.00 90.06 158 ARG A CA 1
ATOM 1210 C C . ARG A 1 158 ? 9.327 -17.375 24.449 1.00 90.06 158 ARG A C 1
ATOM 1212 O O . ARG A 1 158 ? 10.290 -17.162 23.717 1.00 90.06 158 ARG A O 1
ATOM 1219 N N . LEU A 1 159 ? 8.492 -18.398 24.260 1.00 91.56 159 LEU A N 1
ATOM 1220 C CA . LEU A 1 159 ? 8.597 -19.317 23.126 1.00 91.56 159 LEU A CA 1
ATOM 1221 C C . LEU A 1 159 ? 8.334 -18.593 21.799 1.00 91.56 159 LEU A C 1
ATOM 1223 O O . LEU A 1 159 ? 7.339 -17.881 21.645 1.00 91.56 159 LEU A O 1
ATOM 1227 N N . VAL A 1 160 ? 9.190 -18.831 20.812 1.00 87.94 160 VAL A N 1
ATOM 1228 C CA . VAL A 1 160 ? 8.991 -18.392 19.430 1.00 87.94 160 VAL A CA 1
ATOM 1229 C C . VAL A 1 160 ? 8.329 -19.532 18.658 1.00 87.94 160 VAL A C 1
ATOM 1231 O O . VAL A 1 160 ? 8.985 -20.273 17.934 1.00 87.94 160 VAL A O 1
ATOM 1234 N N . ALA A 1 161 ? 7.012 -19.687 18.822 1.00 83.38 161 ALA A N 1
ATOM 1235 C CA . ALA A 1 161 ? 6.279 -20.875 18.368 1.00 83.38 161 ALA A CA 1
ATOM 1236 C C . ALA A 1 161 ? 6.436 -21.197 16.865 1.00 83.38 161 ALA A C 1
ATOM 1238 O O . ALA A 1 161 ? 6.564 -22.360 16.497 1.00 83.38 161 ALA A O 1
ATOM 1239 N N . GLY A 1 162 ? 6.521 -20.185 15.991 1.00 77.50 162 GLY A N 1
ATOM 1240 C CA . GLY A 1 162 ? 6.764 -20.397 14.553 1.00 77.50 162 GLY A CA 1
ATOM 1241 C C . GLY A 1 162 ? 8.151 -20.974 14.216 1.00 77.50 162 GLY A C 1
ATOM 1242 O O . GLY A 1 162 ? 8.366 -21.472 13.111 1.00 77.50 162 GLY A O 1
ATOM 1243 N N . ARG A 1 163 ? 9.098 -20.933 15.162 1.00 81.50 163 ARG A N 1
ATOM 1244 C CA . ARG A 1 163 ? 10.461 -21.485 15.054 1.00 81.50 163 ARG A CA 1
ATOM 1245 C C . ARG A 1 163 ? 10.654 -22.743 15.907 1.00 81.50 163 ARG A C 1
ATOM 1247 O O . ARG A 1 163 ? 11.780 -23.201 16.050 1.00 81.50 163 ARG A O 1
ATOM 1254 N N . THR A 1 164 ? 9.573 -23.295 16.449 1.00 87.50 164 THR A N 1
ATOM 1255 C CA . THR A 1 164 ? 9.584 -24.504 17.273 1.00 87.50 164 THR A CA 1
ATOM 1256 C C . THR A 1 164 ? 9.264 -25.731 16.431 1.00 87.50 164 THR A C 1
ATOM 1258 O O . THR A 1 164 ? 8.345 -25.712 15.605 1.00 87.50 164 THR A O 1
ATOM 1261 N N . ARG A 1 165 ? 10.027 -26.800 16.644 1.00 88.94 165 ARG A N 1
ATOM 1262 C CA . ARG A 1 165 ? 9.822 -28.127 16.067 1.00 88.94 165 ARG A CA 1
ATOM 1263 C C . ARG A 1 165 ? 10.044 -29.171 17.151 1.00 88.94 165 ARG A C 1
ATOM 1265 O O . ARG A 1 165 ? 11.063 -29.145 17.828 1.00 88.94 165 ARG A O 1
ATOM 1272 N N . LEU A 1 166 ? 9.082 -30.067 17.302 1.00 92.50 166 LEU A N 1
ATOM 1273 C CA . LEU A 1 166 ? 9.162 -31.216 18.189 1.00 92.50 166 LEU A CA 1
ATOM 1274 C C . LEU A 1 166 ? 8.463 -32.355 17.460 1.00 92.50 166 LEU A C 1
ATOM 1276 O O . LEU A 1 166 ? 7.263 -32.266 17.194 1.00 92.50 166 LEU A O 1
ATOM 1280 N N . LEU A 1 167 ? 9.240 -33.341 17.034 1.00 92.19 167 LEU A N 1
ATOM 1281 C CA . LEU A 1 167 ? 8.772 -34.462 16.232 1.00 92.19 167 LEU A CA 1
ATOM 1282 C C . LEU A 1 167 ? 9.022 -35.750 17.028 1.00 92.19 167 LEU A C 1
ATOM 1284 O O . LEU A 1 167 ? 10.101 -35.886 17.603 1.00 92.19 167 LEU A O 1
ATOM 1288 N N . PRO A 1 168 ? 8.083 -36.706 17.060 1.00 91.50 168 PRO A N 1
ATOM 1289 C CA . PRO A 1 168 ? 8.315 -37.990 17.706 1.00 91.50 168 PRO A CA 1
ATOM 1290 C C . PRO A 1 168 ? 9.425 -38.757 16.976 1.00 91.50 168 PRO A C 1
ATOM 1292 O O . PRO A 1 168 ? 9.491 -38.727 15.742 1.00 91.50 168 PRO A O 1
ATOM 1295 N N . MET A 1 169 ? 10.270 -39.464 17.730 1.00 90.56 169 MET A N 1
ATOM 1296 C CA . MET A 1 169 ? 11.289 -40.353 17.171 1.00 90.56 169 MET A CA 1
ATOM 1297 C C . MET A 1 169 ? 10.651 -41.366 16.213 1.00 90.56 169 MET A C 1
ATOM 1299 O O . MET A 1 169 ? 9.599 -41.938 16.498 1.00 90.56 169 MET A O 1
ATOM 1303 N N . GLN A 1 170 ? 11.300 -41.584 15.071 1.00 86.69 170 GLN A N 1
ATOM 1304 C CA . GLN A 1 170 ? 10.929 -42.615 14.104 1.00 86.69 170 GLN A CA 1
ATOM 1305 C C . GLN A 1 170 ? 12.062 -43.641 14.009 1.00 86.69 170 GLN A C 1
ATOM 1307 O O . GLN A 1 170 ? 13.228 -43.236 14.070 1.00 86.69 170 GLN A O 1
ATOM 1312 N N . PRO A 1 171 ? 11.752 -44.935 13.809 1.00 87.69 171 PRO A N 1
ATOM 1313 C CA . PRO A 1 171 ? 12.774 -45.947 13.567 1.00 87.69 171 PRO A CA 1
ATOM 1314 C C . PRO A 1 171 ? 13.721 -45.545 12.426 1.00 87.69 171 PRO A C 1
ATOM 1316 O O . PRO A 1 171 ? 13.270 -45.095 11.368 1.00 87.69 171 PRO A O 1
ATOM 1319 N N . GLY A 1 172 ? 15.026 -45.701 12.641 1.00 88.50 172 GLY A N 1
ATOM 1320 C CA . GLY A 1 172 ? 16.079 -45.366 11.673 1.00 88.50 172 GLY A CA 1
ATOM 1321 C C . GLY A 1 172 ? 16.643 -43.943 11.780 1.00 88.50 172 GLY A C 1
ATOM 1322 O O . GLY A 1 172 ? 17.561 -43.581 11.031 1.00 88.50 172 GLY A O 1
ATOM 1323 N N . LEU A 1 173 ? 16.116 -43.122 12.699 1.00 92.38 173 LEU A N 1
ATOM 1324 C CA . LEU A 1 173 ? 16.597 -41.762 12.997 1.00 92.38 173 LEU A CA 1
ATOM 1325 C C . LEU A 1 173 ? 17.362 -41.659 14.326 1.00 92.38 173 LEU A C 1
ATOM 1327 O O . LEU A 1 173 ? 17.748 -40.562 14.728 1.00 92.38 173 LEU A O 1
ATOM 1331 N N . GLU A 1 174 ? 17.658 -42.780 14.987 1.00 91.25 174 GLU A N 1
ATOM 1332 C CA . GLU A 1 174 ? 18.353 -42.832 16.285 1.00 91.25 174 GLU A CA 1
ATOM 1333 C C . GLU A 1 174 ? 19.761 -42.224 16.214 1.00 91.25 174 GLU A C 1
ATOM 1335 O O . GLU A 1 174 ? 20.301 -41.753 17.211 1.00 91.25 174 GLU A O 1
ATOM 1340 N N . ARG A 1 175 ? 20.357 -42.211 15.016 1.00 89.06 175 ARG A N 1
ATOM 1341 C CA . ARG A 1 175 ? 21.682 -41.641 14.735 1.00 89.06 175 ARG A CA 1
ATOM 1342 C C . ARG A 1 175 ? 21.623 -40.250 14.095 1.00 89.06 175 ARG A C 1
ATOM 1344 O O . ARG A 1 175 ? 22.563 -39.871 13.397 1.00 89.06 175 ARG A O 1
ATOM 1351 N N . THR A 1 176 ? 20.532 -39.508 14.297 1.00 92.50 176 THR A N 1
ATOM 1352 C CA . THR A 1 176 ? 20.353 -38.150 13.759 1.00 92.50 176 THR A CA 1
ATOM 1353 C C . THR A 1 176 ? 21.579 -37.259 14.014 1.00 92.50 176 THR A C 1
ATOM 1355 O O . THR A 1 176 ? 22.023 -37.134 15.159 1.00 92.50 176 THR A O 1
ATOM 1358 N N . PRO A 1 177 ? 22.095 -36.543 12.997 1.00 92.44 177 PRO A N 1
ATOM 1359 C CA . PRO A 1 177 ? 23.225 -35.638 13.183 1.00 92.44 177 PRO A CA 1
ATOM 1360 C C . PRO A 1 177 ? 22.841 -34.326 13.884 1.00 92.44 177 PRO A C 1
ATOM 1362 O O . PRO A 1 177 ? 23.718 -33.534 14.204 1.00 92.44 177 PRO A O 1
ATOM 1365 N N . LEU A 1 178 ? 21.551 -34.073 14.124 1.00 92.19 178 LEU A N 1
ATOM 1366 C CA . LEU A 1 178 ? 21.062 -32.896 14.856 1.00 92.19 178 LEU A CA 1
ATOM 1367 C C . LEU A 1 178 ? 20.819 -33.150 16.356 1.00 92.19 178 LEU A C 1
ATOM 1369 O O . LEU A 1 178 ? 20.336 -32.253 17.043 1.00 92.19 178 LEU A O 1
ATOM 1373 N N . GLY A 1 179 ? 21.125 -34.356 16.849 1.00 90.56 179 GLY A N 1
ATOM 1374 C CA . GLY A 1 179 ? 20.896 -34.747 18.244 1.00 90.56 179 GLY A CA 1
ATOM 1375 C C . GLY A 1 179 ? 19.465 -35.222 18.536 1.00 90.56 179 GLY A C 1
ATOM 1376 O O . GLY A 1 179 ? 18.510 -34.873 17.838 1.00 90.56 179 GLY A O 1
ATOM 1377 N N . THR A 1 180 ? 19.338 -36.076 19.553 1.00 92.88 180 THR A N 1
ATOM 1378 C CA . THR A 1 180 ? 18.085 -36.626 20.094 1.00 92.88 180 THR A CA 1
ATOM 1379 C C . THR A 1 180 ? 18.309 -37.146 21.518 1.00 92.88 180 THR A C 1
ATOM 1381 O O . THR A 1 180 ? 19.420 -37.554 21.855 1.00 92.88 180 THR A O 1
ATOM 1384 N N . ASP A 1 181 ? 17.257 -37.178 22.334 1.00 90.62 181 ASP 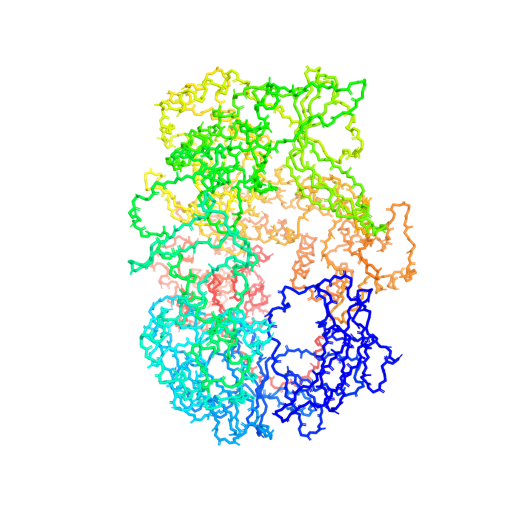A N 1
ATOM 1385 C CA . ASP A 1 181 ? 17.230 -37.867 23.633 1.00 90.62 181 ASP A CA 1
ATOM 1386 C C . ASP A 1 181 ? 16.755 -39.333 23.537 1.00 90.62 181 ASP A C 1
ATOM 1388 O O . ASP A 1 181 ? 16.620 -40.017 24.551 1.00 90.62 181 ASP A O 1
ATOM 1392 N N . GLY A 1 182 ? 16.492 -39.822 22.319 1.00 90.31 182 GLY A N 1
ATOM 1393 C CA . GLY A 1 182 ? 15.942 -41.151 22.048 1.00 90.31 182 GLY A CA 1
ATOM 1394 C C . GLY A 1 182 ? 14.413 -41.196 21.959 1.00 90.31 182 GLY A C 1
ATOM 1395 O O . GLY A 1 182 ? 13.869 -42.226 21.565 1.00 90.31 182 GLY A O 1
ATOM 1396 N N . THR A 1 183 ? 13.714 -40.100 22.266 1.00 90.25 183 THR A N 1
ATOM 1397 C CA . THR A 1 183 ? 12.242 -40.017 22.233 1.00 90.25 183 THR A CA 1
ATOM 1398 C C . THR A 1 183 ? 11.723 -38.993 21.229 1.00 90.25 183 THR A C 1
ATOM 1400 O O . THR A 1 183 ? 10.709 -39.237 20.570 1.00 90.25 183 THR A O 1
ATOM 1403 N N . VAL A 1 184 ? 12.435 -37.877 21.054 1.00 93.12 184 VAL A N 1
ATOM 1404 C CA . VAL A 1 184 ? 12.025 -36.773 20.178 1.00 93.12 184 VAL A CA 1
ATOM 1405 C C . VAL A 1 184 ? 13.167 -36.253 19.306 1.00 93.12 184 VAL A C 1
ATOM 1407 O O . VAL A 1 184 ? 14.355 -36.429 19.585 1.00 93.12 184 VAL A O 1
ATOM 1410 N N . LEU A 1 185 ? 12.782 -35.583 18.226 1.00 93.25 185 LEU A N 1
ATOM 1411 C CA . LEU A 1 185 ? 13.632 -34.870 17.281 1.00 93.25 185 LEU A CA 1
ATOM 1412 C C . LEU A 1 185 ? 13.221 -33.389 17.242 1.00 93.25 185 LEU A C 1
ATOM 1414 O O . LEU A 1 185 ? 12.092 -33.021 17.582 1.00 93.25 185 LEU A O 1
ATOM 1418 N N . GLY A 1 186 ? 14.124 -32.540 16.760 1.00 91.44 186 GLY A N 1
ATOM 1419 C CA . GLY A 1 186 ? 13.890 -31.115 16.548 1.00 91.44 186 GLY A CA 1
ATOM 1420 C C . GLY A 1 186 ? 14.500 -30.216 17.623 1.00 91.44 186 GLY A C 1
ATOM 1421 O O . GLY A 1 186 ? 15.467 -30.564 18.302 1.00 91.44 186 GLY A O 1
ATOM 1422 N N . GLY A 1 187 ? 13.941 -29.016 17.738 1.00 91.25 187 GLY A N 1
ATOM 1423 C CA . GLY A 1 187 ? 14.439 -27.959 18.604 1.00 91.25 187 GLY A CA 1
ATOM 1424 C C . GLY A 1 187 ? 13.478 -26.777 18.691 1.00 91.25 187 GLY A C 1
ATOM 1425 O O . GLY A 1 187 ? 12.572 -26.602 17.869 1.00 91.25 187 GLY A O 1
ATOM 1426 N N . TRP A 1 188 ? 13.657 -25.946 19.710 1.00 92.50 188 TRP A N 1
ATOM 1427 C CA . TRP A 1 188 ? 12.784 -24.809 19.987 1.00 92.50 188 TRP A CA 1
ATOM 1428 C C . TRP A 1 188 ? 13.566 -23.575 20.399 1.00 92.50 188 TRP A C 1
ATOM 1430 O O . TRP A 1 188 ? 14.660 -23.648 20.952 1.00 92.50 188 TRP A O 1
ATOM 1440 N N . VAL A 1 189 ? 12.975 -22.413 20.128 1.00 90.69 189 VAL A N 1
ATOM 1441 C CA . VAL A 1 189 ? 13.628 -21.123 20.340 1.00 90.69 189 VAL A CA 1
ATOM 1442 C C . VAL A 1 189 ? 12.875 -20.323 21.392 1.00 90.69 189 VAL A C 1
ATOM 1444 O O . VAL A 1 189 ? 11.661 -20.131 21.307 1.00 90.69 189 VAL A O 1
ATOM 1447 N N . ARG A 1 190 ? 13.616 -19.823 22.376 1.00 90.81 190 ARG A N 1
ATOM 1448 C CA . ARG A 1 190 ? 13.160 -18.909 23.422 1.00 90.81 190 ARG A CA 1
ATOM 1449 C C . ARG A 1 190 ? 13.793 -17.543 23.212 1.00 90.81 190 ARG A C 1
ATOM 1451 O O . ARG A 1 190 ? 14.940 -17.434 22.781 1.00 90.81 190 ARG A O 1
ATOM 1458 N N . ARG A 1 191 ? 13.039 -16.492 23.510 1.00 87.75 191 ARG A N 1
ATOM 1459 C CA . ARG A 1 191 ? 13.489 -15.109 23.372 1.00 87.75 191 ARG A CA 1
ATOM 1460 C C . ARG A 1 191 ? 13.298 -14.349 24.670 1.00 87.75 191 ARG A C 1
ATOM 1462 O O . ARG A 1 191 ? 12.178 -14.245 25.176 1.00 87.75 191 ARG A O 1
ATOM 1469 N N . GLU A 1 192 ? 14.372 -13.712 25.112 1.00 87.00 192 GLU A N 1
ATOM 1470 C CA . GLU A 1 192 ? 14.344 -12.658 26.115 1.00 87.00 192 GLU A CA 1
ATOM 1471 C C . GLU A 1 192 ? 14.435 -11.299 25.391 1.00 87.00 192 GLU A C 1
ATOM 1473 O O . GLU A 1 192 ? 15.456 -10.998 24.760 1.00 87.00 192 GLU A O 1
ATOM 1478 N N . PRO A 1 193 ? 13.363 -10.482 25.387 1.00 74.88 193 PRO A N 1
ATOM 1479 C CA . PRO A 1 193 ? 13.336 -9.221 24.648 1.00 74.88 193 PRO A CA 1
ATOM 1480 C C . PRO A 1 193 ? 14.521 -8.304 24.986 1.00 74.88 193 PRO A C 1
ATOM 1482 O O . PRO A 1 193 ? 14.773 -8.017 26.150 1.00 74.88 193 PRO A O 1
ATOM 1485 N N . GLY A 1 194 ? 15.238 -7.834 23.958 1.00 70.12 194 GLY A N 1
ATOM 1486 C CA . GLY A 1 194 ? 16.362 -6.900 24.109 1.00 70.12 194 GLY A CA 1
ATOM 1487 C C . GLY A 1 194 ? 17.622 -7.490 24.749 1.00 70.12 194 GLY A C 1
ATOM 1488 O O . GLY A 1 194 ? 18.526 -6.729 25.075 1.00 70.12 194 GLY A O 1
ATOM 1489 N N . ARG A 1 195 ? 17.678 -8.814 24.952 1.00 78.19 195 ARG A N 1
ATOM 1490 C CA . ARG A 1 195 ? 18.814 -9.489 25.588 1.00 78.19 195 ARG A CA 1
ATOM 1491 C C . ARG A 1 195 ? 19.358 -10.635 24.760 1.00 78.19 195 ARG A C 1
ATOM 1493 O O . ARG A 1 195 ? 20.476 -10.539 24.269 1.00 78.19 195 ARG A O 1
ATOM 1500 N N . THR A 1 196 ? 18.591 -11.716 24.613 1.00 84.81 196 THR A N 1
ATOM 1501 C CA . THR A 1 196 ? 19.098 -12.948 23.998 1.00 84.81 196 THR A CA 1
ATOM 1502 C C . THR A 1 196 ? 18.030 -13.727 23.231 1.00 84.81 196 THR A C 1
ATOM 1504 O O . THR A 1 196 ? 16.828 -13.655 23.513 1.00 84.81 196 THR A O 1
ATOM 1507 N N . VAL A 1 197 ? 18.485 -14.507 22.252 1.00 86.44 197 VAL A N 1
ATOM 1508 C CA . VAL A 1 197 ? 17.741 -15.614 21.641 1.00 86.44 197 VAL A CA 1
ATOM 1509 C C . VAL A 1 197 ? 18.452 -16.906 22.001 1.00 86.44 197 VAL A C 1
ATOM 1511 O O . VAL A 1 197 ? 19.648 -17.041 21.765 1.00 86.44 197 VAL A O 1
ATOM 1514 N N . THR A 1 198 ? 17.714 -17.857 22.564 1.00 89.69 198 THR A N 1
ATOM 1515 C CA . THR A 1 198 ? 18.242 -19.160 22.967 1.00 89.69 198 THR A CA 1
ATOM 1516 C C . THR A 1 198 ? 17.550 -20.268 22.187 1.00 89.69 198 THR A C 1
ATOM 1518 O O . THR A 1 198 ? 16.336 -20.427 22.304 1.00 89.69 198 THR A O 1
ATOM 1521 N N . ALA A 1 199 ? 18.305 -21.044 21.413 1.00 90.62 199 ALA A N 1
ATOM 1522 C CA . ALA A 1 199 ? 17.827 -22.282 20.808 1.00 90.62 199 ALA A CA 1
ATOM 1523 C C . ALA A 1 199 ? 18.192 -23.484 21.682 1.00 90.62 199 ALA A C 1
ATOM 1525 O O . ALA A 1 199 ? 19.304 -23.570 22.210 1.00 90.62 199 ALA A O 1
ATOM 1526 N N . PHE A 1 200 ? 17.240 -24.398 21.804 1.00 93.06 200 PHE A N 1
ATOM 1527 C CA . PHE A 1 200 ? 17.363 -25.683 22.471 1.00 93.06 200 PHE A CA 1
ATOM 1528 C C . PHE A 1 200 ? 17.138 -26.791 21.452 1.00 93.06 200 PHE A C 1
ATOM 1530 O O . PHE A 1 200 ? 16.310 -26.655 20.552 1.00 93.06 200 PHE A O 1
ATOM 1537 N N . THR A 1 201 ? 17.864 -27.883 21.617 1.00 90.81 201 THR A N 1
ATOM 1538 C CA . THR A 1 201 ? 17.762 -29.101 20.802 1.00 90.81 201 THR A CA 1
ATOM 1539 C C . THR A 1 201 ? 17.263 -30.250 21.672 1.00 90.81 201 THR A C 1
ATOM 1541 O O . THR A 1 201 ? 17.334 -30.174 22.901 1.00 90.81 201 THR A O 1
ATOM 1544 N N . ALA A 1 202 ? 16.726 -31.296 21.042 1.00 90.12 202 ALA A N 1
ATOM 1545 C CA . ALA A 1 202 ? 16.164 -32.456 21.734 1.00 90.12 202 ALA A CA 1
ATOM 1546 C C . ALA A 1 202 ? 17.151 -33.160 22.689 1.00 90.12 202 ALA A C 1
ATOM 1548 O O . ALA A 1 202 ? 16.740 -33.617 23.746 1.00 90.12 202 ALA A O 1
ATOM 1549 N N . ASP A 1 203 ? 18.447 -33.201 22.369 1.00 89.12 203 ASP A N 1
ATOM 1550 C CA . ASP A 1 203 ? 19.505 -33.772 23.226 1.00 89.12 203 ASP A CA 1
ATOM 1551 C C . ASP A 1 203 ? 19.967 -32.826 24.356 1.00 89.12 203 ASP A C 1
ATOM 1553 O O . ASP A 1 203 ? 20.903 -33.132 25.095 1.00 89.12 203 ASP A O 1
ATOM 1557 N N . GLY A 1 204 ? 19.321 -31.666 24.504 1.00 88.06 204 GLY A N 1
ATOM 1558 C CA . GLY A 1 204 ? 19.580 -30.709 25.575 1.00 88.06 204 GLY A CA 1
ATOM 1559 C C . GLY A 1 204 ? 20.672 -29.679 25.279 1.00 88.06 204 GLY A C 1
ATOM 1560 O O . GLY A 1 204 ? 20.999 -28.891 26.173 1.00 88.06 204 GLY A O 1
ATOM 1561 N N . GLN A 1 205 ? 21.228 -29.607 24.060 1.00 88.44 205 GLN A N 1
ATOM 1562 C CA . GLN A 1 205 ? 22.194 -28.544 23.751 1.00 88.44 205 GLN A CA 1
ATOM 1563 C C . GLN A 1 205 ? 21.521 -27.172 23.713 1.00 88.44 205 GLN A C 1
ATOM 1565 O O . GLN A 1 205 ? 20.390 -27.013 23.241 1.00 88.44 205 GLN A O 1
ATOM 1570 N N . ARG A 1 206 ? 22.269 -26.159 24.167 1.00 90.31 206 ARG A N 1
ATOM 1571 C CA . ARG A 1 206 ? 21.834 -24.763 24.249 1.00 90.31 206 ARG A CA 1
ATOM 1572 C C . ARG A 1 206 ? 22.737 -23.855 23.420 1.00 90.31 206 ARG A C 1
ATOM 1574 O O . ARG A 1 206 ? 23.948 -23.832 23.627 1.00 90.31 206 ARG A O 1
ATOM 1581 N N . ILE A 1 207 ? 22.140 -23.054 22.541 1.00 87.19 207 ILE A N 1
ATOM 1582 C CA . ILE A 1 207 ? 22.833 -22.049 21.721 1.00 87.19 207 ILE A CA 1
ATOM 1583 C C . ILE A 1 207 ? 22.240 -20.680 22.050 1.00 87.19 207 ILE A C 1
ATOM 1585 O O . ILE A 1 207 ? 21.043 -20.480 21.864 1.00 87.19 207 ILE A O 1
ATOM 1589 N N . VAL A 1 208 ? 23.054 -19.750 22.552 1.00 85.88 208 VAL A N 1
ATOM 1590 C CA . VAL A 1 208 ? 22.612 -18.414 22.987 1.00 85.88 208 VAL A CA 1
ATOM 1591 C C . VAL A 1 208 ? 23.237 -17.358 22.090 1.00 85.88 208 VAL A C 1
ATOM 1593 O O . VAL A 1 208 ? 24.455 -17.332 21.961 1.00 85.88 208 VAL A O 1
ATOM 1596 N N . LEU A 1 209 ? 22.415 -16.472 21.528 1.00 77.94 209 LEU A N 1
ATOM 1597 C CA . LEU A 1 209 ? 22.860 -15.308 20.762 1.00 77.94 209 LEU A CA 1
ATOM 1598 C C . LEU A 1 209 ? 22.409 -14.007 21.430 1.00 77.94 209 LEU A C 1
ATOM 1600 O O . LEU A 1 209 ? 21.230 -13.906 21.793 1.00 77.94 209 LEU A O 1
ATOM 1604 N N . PRO A 1 210 ? 23.296 -13.008 21.579 1.00 74.00 210 PRO A N 1
ATOM 1605 C CA . PRO A 1 210 ? 22.911 -11.683 22.049 1.00 74.00 210 PRO A CA 1
ATOM 1606 C C . PRO A 1 210 ? 22.023 -10.964 21.020 1.00 74.00 210 PRO A C 1
ATOM 1608 O O . PRO A 1 210 ? 22.125 -11.179 19.813 1.00 74.00 210 PRO A O 1
ATOM 1611 N N . LEU A 1 211 ? 21.111 -10.120 21.506 1.00 69.62 211 LEU A N 1
ATOM 1612 C CA . LEU A 1 211 ? 20.263 -9.256 20.684 1.00 69.62 211 LEU A CA 1
ATOM 1613 C C . LEU A 1 211 ? 20.710 -7.796 20.807 1.00 69.62 211 LEU A C 1
ATOM 1615 O O . LEU A 1 211 ? 20.428 -7.152 21.815 1.00 69.62 211 LEU A O 1
ATOM 1619 N N . ASP A 1 212 ? 21.286 -7.238 19.745 1.00 58.72 212 ASP A N 1
ATOM 1620 C CA . ASP A 1 212 ? 21.730 -5.837 19.708 1.00 58.72 212 ASP A CA 1
ATOM 1621 C C . ASP A 1 212 ? 20.579 -4.866 19.414 1.00 58.72 212 ASP A C 1
ATOM 1623 O O . ASP A 1 212 ? 20.531 -4.260 18.346 1.00 58.72 212 ASP A O 1
ATOM 1627 N N . GLY A 1 213 ? 19.603 -4.747 20.325 1.00 53.91 213 GLY A N 1
ATOM 1628 C CA . GLY A 1 213 ? 18.611 -3.652 20.397 1.00 53.91 213 GLY A CA 1
ATOM 1629 C C . GLY A 1 213 ? 17.718 -3.364 19.168 1.00 53.91 213 GLY A C 1
ATOM 1630 O O . GLY A 1 213 ? 16.819 -2.529 19.251 1.00 53.91 213 GLY A O 1
ATOM 1631 N N . ARG A 1 214 ? 17.929 -4.029 18.028 1.00 47.56 214 ARG A N 1
ATOM 1632 C CA . ARG A 1 214 ? 17.209 -3.860 16.759 1.00 47.56 214 ARG A CA 1
ATOM 1633 C C . ARG A 1 214 ? 15.976 -4.776 16.706 1.00 47.56 214 ARG A C 1
ATOM 1635 O O . ARG A 1 214 ? 15.790 -5.662 17.544 1.00 47.56 214 ARG A O 1
ATOM 1642 N N . ARG A 1 215 ? 15.104 -4.539 15.711 1.00 52.41 215 ARG A N 1
ATOM 1643 C CA . ARG A 1 215 ? 13.992 -5.442 15.326 1.00 52.41 215 ARG A CA 1
ATOM 1644 C C . ARG A 1 215 ? 14.477 -6.897 15.204 1.00 52.41 215 ARG A C 1
ATOM 1646 O O . ARG A 1 215 ? 15.673 -7.130 15.081 1.00 52.41 215 ARG A O 1
ATOM 1653 N N . GLU A 1 216 ? 13.527 -7.841 15.251 1.00 54.31 216 GLU A N 1
ATOM 1654 C CA . GLU A 1 216 ? 13.765 -9.297 15.264 1.00 54.31 216 GLU A CA 1
ATOM 1655 C C . GLU A 1 216 ? 14.993 -9.727 14.449 1.00 54.31 216 GLU A C 1
ATOM 1657 O O . GLU A 1 216 ? 15.122 -9.305 13.295 1.00 54.31 216 GLU A O 1
ATOM 1662 N N . PRO A 1 217 ? 15.889 -10.562 15.010 1.00 58.38 217 PRO A N 1
ATOM 1663 C CA . PRO A 1 217 ? 17.047 -11.011 14.263 1.00 58.38 217 PRO A CA 1
ATOM 1664 C C . PRO A 1 217 ? 16.553 -11.792 13.044 1.00 58.38 217 PRO A C 1
ATOM 1666 O O . PRO A 1 217 ? 15.800 -12.760 13.162 1.00 58.38 217 PRO A O 1
ATOM 1669 N N . GLY A 1 218 ? 16.975 -11.360 11.855 1.00 60.78 218 GLY A N 1
ATOM 1670 C CA . GLY A 1 218 ? 16.623 -12.027 10.600 1.00 60.78 218 GLY A CA 1
ATOM 1671 C C . GLY A 1 218 ? 17.138 -13.468 10.515 1.00 60.78 218 GLY A C 1
ATOM 1672 O O . GLY A 1 218 ? 16.697 -14.202 9.635 1.00 60.78 218 GLY A O 1
ATOM 1673 N N . VAL A 1 219 ? 18.033 -13.864 11.429 1.00 72.94 219 VAL A N 1
ATOM 1674 C CA . VAL A 1 219 ? 18.700 -15.165 11.535 1.00 72.94 219 VAL A CA 1
ATOM 1675 C C . VAL A 1 219 ? 18.525 -15.703 12.959 1.00 72.94 219 VAL A C 1
ATOM 1677 O O . VAL A 1 219 ? 18.820 -14.996 13.919 1.00 72.94 219 VAL A O 1
ATOM 1680 N N . VAL A 1 220 ? 18.056 -16.945 13.107 1.00 78.88 220 VAL A N 1
ATOM 1681 C CA . VAL A 1 220 ? 17.968 -17.636 14.409 1.00 78.88 220 VAL A CA 1
ATOM 1682 C C . VAL A 1 220 ? 18.699 -18.979 14.359 1.00 78.88 220 VAL A C 1
ATOM 1684 O O . VAL A 1 220 ? 18.589 -19.671 13.342 1.00 78.88 220 VAL A O 1
ATOM 1687 N N . PRO A 1 221 ? 19.419 -19.381 15.420 1.00 82.81 221 PRO A N 1
ATOM 1688 C CA . PRO A 1 221 ? 20.050 -20.690 15.471 1.00 82.81 221 PRO A CA 1
ATOM 1689 C C . PRO A 1 221 ? 18.959 -21.758 15.580 1.00 82.81 221 PRO A C 1
ATOM 1691 O O . PRO A 1 221 ? 17.936 -21.548 16.234 1.00 82.81 221 PRO A O 1
ATOM 1694 N N . ALA A 1 222 ? 19.161 -22.888 14.912 1.00 83.44 222 ALA A N 1
ATOM 1695 C CA . ALA A 1 222 ? 18.225 -24.009 14.906 1.00 83.44 222 ALA A CA 1
ATOM 1696 C C . ALA A 1 222 ? 18.787 -25.241 15.629 1.00 83.44 222 ALA A C 1
ATOM 1698 O O . ALA A 1 222 ? 18.050 -25.912 16.340 1.00 83.44 222 ALA A O 1
ATOM 1699 N N . GLY A 1 223 ? 20.091 -25.502 15.502 1.00 87.62 223 GLY A N 1
ATOM 1700 C CA . GLY A 1 223 ? 20.770 -26.614 16.168 1.00 87.62 223 GLY A CA 1
ATOM 1701 C C . GLY A 1 223 ? 22.220 -26.745 15.710 1.00 87.62 223 GLY A C 1
ATOM 1702 O O . GLY A 1 223 ? 22.714 -25.894 14.966 1.00 87.62 223 GLY A O 1
ATOM 1703 N N . ARG A 1 224 ? 22.906 -27.808 16.133 1.00 88.06 224 ARG A N 1
ATOM 1704 C CA . ARG A 1 224 ? 24.251 -28.139 15.645 1.00 88.06 224 ARG A CA 1
ATOM 1705 C C . ARG A 1 224 ? 24.204 -29.375 14.756 1.00 88.06 224 ARG A C 1
ATOM 1707 O O . ARG A 1 224 ? 23.547 -30.345 15.102 1.00 88.06 224 ARG A O 1
ATOM 1714 N N . LEU A 1 225 ? 24.902 -29.329 13.623 1.00 91.19 225 LEU A N 1
ATOM 1715 C CA . LEU A 1 225 ? 24.995 -30.455 12.694 1.00 91.19 225 LEU A CA 1
ATOM 1716 C C . LEU A 1 225 ? 26.283 -31.234 12.961 1.00 91.19 225 LEU A C 1
ATOM 1718 O O . LEU A 1 225 ? 27.359 -30.752 12.626 1.00 91.19 225 LEU A O 1
ATOM 1722 N N . ALA A 1 226 ? 26.186 -32.425 13.540 1.00 90.12 226 ALA A N 1
ATOM 1723 C CA . ALA A 1 226 ? 27.323 -33.312 13.747 1.00 90.12 226 ALA A CA 1
ATOM 1724 C C . ALA A 1 226 ? 27.838 -33.855 12.405 1.00 90.12 226 ALA A C 1
ATOM 1726 O O . ALA A 1 226 ? 27.113 -34.519 11.661 1.00 90.12 226 ALA A O 1
ATOM 1727 N N . LEU A 1 227 ? 29.107 -33.584 12.099 1.00 88.06 227 LEU A N 1
ATOM 1728 C CA . LEU A 1 227 ? 29.790 -34.063 10.898 1.00 88.06 227 LEU A CA 1
ATOM 1729 C C . LEU A 1 227 ? 30.786 -35.189 11.244 1.00 88.06 227 LEU A C 1
ATOM 1731 O O . LEU A 1 227 ? 31.374 -35.177 12.333 1.00 88.06 227 LEU A O 1
ATOM 1735 N N . PRO A 1 228 ? 31.061 -36.133 10.319 1.00 86.94 228 PRO A N 1
ATOM 1736 C CA . PRO A 1 228 ? 32.013 -37.225 10.548 1.00 86.94 228 PRO A CA 1
ATOM 1737 C C . PRO A 1 228 ? 33.388 -36.701 10.949 1.00 86.94 228 PRO A C 1
ATOM 1739 O O . PRO A 1 228 ? 33.942 -35.875 10.222 1.00 86.94 228 PRO A O 1
ATOM 1742 N N . GLY A 1 229 ? 33.937 -37.174 12.071 1.00 81.31 229 GLY A N 1
ATOM 1743 C CA . GLY A 1 229 ? 35.221 -36.717 12.625 1.00 81.31 229 GLY A CA 1
ATOM 1744 C C . GLY A 1 229 ? 35.122 -35.606 13.683 1.00 81.31 229 GLY A C 1
ATOM 1745 O O . GLY A 1 229 ? 36.144 -35.029 14.043 1.00 81.31 229 GLY A O 1
ATOM 1746 N N . GLY A 1 230 ? 33.920 -35.294 14.185 1.00 79.25 230 GLY A N 1
ATOM 1747 C CA . GLY A 1 230 ? 33.732 -34.556 15.445 1.00 79.25 230 GLY A CA 1
ATOM 1748 C C . GLY A 1 230 ? 33.540 -33.038 15.341 1.00 79.25 230 GLY A C 1
ATOM 1749 O O . GLY A 1 230 ? 33.471 -32.377 16.372 1.00 79.25 230 GLY A O 1
ATOM 1750 N N . SER A 1 231 ? 33.429 -32.462 14.136 1.00 82.69 231 SER A N 1
ATOM 1751 C CA . SER A 1 231 ? 33.018 -31.049 13.999 1.00 82.69 231 SER A CA 1
ATOM 1752 C C . SER A 1 231 ? 31.497 -30.907 14.064 1.00 82.69 231 SER A C 1
ATOM 1754 O O . SER A 1 231 ? 30.767 -31.804 13.646 1.00 82.69 231 SER A O 1
ATOM 1756 N N . SER A 1 232 ? 31.021 -29.775 14.589 1.00 86.12 232 SER A N 1
ATOM 1757 C CA . SER A 1 232 ? 29.594 -29.551 14.838 1.00 86.12 232 SER A CA 1
ATOM 1758 C C . SER A 1 232 ? 29.182 -28.088 14.582 1.00 86.12 232 SER A C 1
ATOM 1760 O O . SER A 1 232 ? 28.917 -27.350 15.545 1.00 86.12 232 SER A O 1
ATOM 1762 N N . PRO A 1 233 ? 29.176 -27.625 13.310 1.00 87.81 233 PRO A N 1
ATOM 1763 C CA . PRO A 1 233 ? 28.765 -26.266 12.949 1.00 87.81 233 PRO A CA 1
ATOM 1764 C C . PRO A 1 233 ? 27.344 -25.944 13.413 1.00 87.81 233 PRO A C 1
ATOM 1766 O O . PRO A 1 233 ? 26.487 -26.829 13.517 1.00 87.81 233 PRO A O 1
ATOM 1769 N N . VAL A 1 234 ? 27.087 -24.661 13.669 1.00 87.12 234 VAL A N 1
ATOM 1770 C CA . VAL A 1 234 ? 25.740 -24.197 14.013 1.00 87.12 234 VAL A CA 1
ATOM 1771 C C . VAL A 1 234 ? 24.940 -23.967 12.741 1.00 87.12 234 VAL A C 1
ATOM 1773 O O . VAL A 1 234 ? 25.339 -23.188 11.873 1.00 87.12 234 VAL A O 1
ATOM 1776 N N . VAL A 1 235 ? 23.779 -24.610 12.661 1.00 88.38 235 VAL A N 1
ATOM 1777 C CA . VAL A 1 235 ? 22.792 -24.363 11.615 1.00 88.38 235 VAL A CA 1
ATOM 1778 C C . VAL A 1 235 ? 21.920 -23.194 12.042 1.00 88.38 235 VAL A C 1
ATOM 1780 O O . VAL A 1 235 ? 21.263 -23.243 13.084 1.00 88.38 235 VAL A O 1
ATOM 1783 N N . SER A 1 236 ? 21.883 -22.158 11.216 1.00 84.88 236 SER A N 1
ATOM 1784 C CA . SER A 1 236 ? 21.051 -20.976 11.413 1.00 84.88 236 SER A CA 1
ATOM 1785 C C . SER A 1 236 ? 20.015 -20.853 10.303 1.00 84.88 236 SER A C 1
ATOM 1787 O O . SER A 1 236 ? 20.254 -21.246 9.164 1.00 84.88 236 SER A O 1
ATOM 1789 N N . ARG A 1 237 ? 18.847 -20.301 10.633 1.00 81.00 237 ARG A N 1
ATOM 1790 C CA . ARG A 1 237 ? 17.717 -20.118 9.716 1.00 81.00 237 ARG A CA 1
ATOM 1791 C C . ARG A 1 237 ? 17.459 -18.636 9.498 1.00 81.00 237 ARG A C 1
ATOM 1793 O O . ARG A 1 237 ? 17.011 -17.947 10.419 1.00 81.00 237 ARG A O 1
ATOM 1800 N N . ARG A 1 238 ? 17.674 -18.168 8.271 1.00 70.62 238 ARG A N 1
ATOM 1801 C CA . ARG A 1 238 ? 17.306 -16.830 7.795 1.00 70.62 238 ARG A CA 1
ATOM 1802 C C . ARG A 1 238 ? 15.953 -16.964 7.092 1.00 70.62 238 ARG A C 1
ATOM 1804 O O . ARG A 1 238 ? 15.824 -17.846 6.264 1.00 70.62 238 ARG A O 1
ATOM 1811 N N . SER A 1 239 ? 14.919 -16.228 7.523 1.00 58.47 239 SER A N 1
ATOM 1812 C CA . SER A 1 239 ? 13.544 -16.206 6.940 1.00 58.47 239 SER A CA 1
ATOM 1813 C C . SER A 1 239 ? 13.142 -17.368 5.993 1.00 58.47 239 SER A C 1
ATOM 1815 O O . SER A 1 239 ? 13.576 -17.401 4.848 1.00 58.47 239 SER A O 1
ATOM 1817 N N . GLY A 1 240 ? 12.241 -18.260 6.432 1.00 61.53 240 GLY A N 1
ATOM 1818 C CA . GLY A 1 240 ? 11.574 -19.270 5.585 1.00 61.53 240 GLY A CA 1
ATOM 1819 C C . GLY A 1 240 ? 12.460 -20.381 4.998 1.00 61.53 240 GLY A C 1
ATOM 1820 O O . GLY A 1 240 ? 12.322 -21.535 5.402 1.00 61.53 240 GLY A O 1
ATOM 1821 N N . GLU A 1 241 ? 13.351 -20.030 4.072 1.00 70.81 241 GLU A N 1
ATOM 1822 C CA . GLU A 1 241 ? 13.968 -20.938 3.091 1.00 70.81 241 GLU A CA 1
ATOM 1823 C C . GLU A 1 241 ? 15.497 -21.029 3.175 1.00 70.81 241 GLU A C 1
ATOM 1825 O O . GLU A 1 241 ? 16.068 -22.016 2.715 1.00 70.81 241 GLU A O 1
ATOM 1830 N N . HIS A 1 242 ? 16.164 -20.031 3.765 1.00 81.62 242 HIS A N 1
ATOM 1831 C CA . HIS A 1 242 ? 17.624 -19.951 3.773 1.00 81.62 242 HIS A CA 1
ATOM 1832 C C . HIS A 1 242 ? 18.222 -20.567 5.044 1.00 81.62 242 HIS A C 1
ATOM 1834 O O . HIS A 1 242 ? 17.835 -20.246 6.177 1.00 81.62 242 HIS A O 1
ATOM 1840 N N . LEU A 1 243 ? 19.196 -21.449 4.842 1.00 85.50 243 LEU A N 1
ATOM 1841 C CA . LEU A 1 243 ? 19.963 -22.140 5.869 1.00 85.50 243 LEU A CA 1
ATOM 1842 C C . LEU A 1 243 ? 21.420 -21.698 5.776 1.00 85.50 243 LEU A C 1
ATOM 1844 O O . LEU A 1 243 ? 21.983 -21.620 4.688 1.00 85.50 243 LEU A O 1
ATOM 1848 N N . THR A 1 244 ? 22.042 -21.437 6.919 1.00 86.38 244 THR A N 1
ATOM 1849 C CA . THR A 1 244 ? 23.454 -21.052 6.985 1.00 86.38 244 THR A CA 1
ATOM 1850 C C . THR A 1 244 ? 24.190 -21.974 7.941 1.00 86.38 244 THR A C 1
ATOM 1852 O O . THR A 1 244 ? 23.719 -22.195 9.060 1.00 86.38 244 THR A O 1
ATOM 1855 N N . LEU A 1 245 ? 25.347 -22.489 7.529 1.00 86.88 245 LEU A N 1
ATOM 1856 C CA . LEU A 1 245 ? 26.285 -23.164 8.426 1.00 86.88 245 LEU A CA 1
ATOM 1857 C C . LEU A 1 245 ? 27.292 -22.137 8.940 1.00 86.88 245 LEU A C 1
ATOM 1859 O O . LEU A 1 245 ? 27.892 -21.413 8.151 1.00 86.88 245 LEU A O 1
ATOM 1863 N N . ASN A 1 246 ? 27.452 -22.065 10.257 1.00 80.31 246 ASN A N 1
ATOM 1864 C CA . ASN A 1 246 ? 28.347 -21.118 10.922 1.00 80.31 246 ASN A CA 1
ATOM 1865 C C . ASN A 1 246 ? 29.396 -21.886 11.725 1.00 80.31 246 ASN A C 1
ATOM 1867 O O . ASN A 1 246 ? 29.112 -22.976 12.248 1.00 80.31 246 ASN A O 1
ATOM 1871 N N . LEU A 1 247 ? 30.594 -21.311 11.841 1.00 71.69 247 LEU A N 1
ATOM 1872 C CA . LEU A 1 247 ? 31.635 -21.839 12.720 1.00 71.69 247 LEU A CA 1
ATOM 1873 C C . LEU A 1 247 ? 31.216 -21.753 14.197 1.00 71.69 247 LEU A C 1
ATOM 1875 O O . LEU A 1 247 ? 30.194 -21.170 14.567 1.00 71.69 247 LEU A O 1
ATOM 1879 N N . SER A 1 248 ? 31.946 -22.488 15.032 1.00 57.81 248 SER A N 1
ATOM 1880 C CA . SER A 1 248 ? 31.553 -22.851 16.389 1.00 57.81 248 SER A CA 1
ATOM 1881 C C . SER A 1 248 ? 31.737 -21.722 17.408 1.00 57.81 248 SER A C 1
ATOM 1883 O O . SER A 1 248 ? 32.499 -21.887 18.348 1.00 57.81 248 SER A O 1
ATOM 1885 N N . ASP A 1 249 ? 30.997 -20.627 17.256 1.00 58.44 249 ASP A N 1
ATOM 1886 C CA . ASP A 1 249 ? 30.877 -19.537 18.243 1.00 58.44 249 ASP A CA 1
ATOM 1887 C C . ASP A 1 249 ? 29.819 -18.473 17.899 1.00 58.44 249 ASP A C 1
ATOM 1889 O O . ASP A 1 249 ? 29.338 -17.846 18.837 1.00 58.44 249 ASP A O 1
ATOM 1893 N N . LEU A 1 250 ? 29.366 -18.337 16.640 1.00 58.38 250 LEU A N 1
ATOM 1894 C CA . LEU A 1 250 ? 28.346 -17.344 16.227 1.00 58.38 250 LEU A CA 1
ATOM 1895 C C . LEU A 1 250 ? 28.608 -15.966 16.874 1.00 58.38 250 LEU A C 1
ATOM 1897 O O . LEU A 1 250 ? 27.817 -15.484 17.692 1.00 58.38 250 LEU A O 1
ATOM 1901 N N . ALA A 1 251 ? 29.738 -15.350 16.531 1.00 49.31 251 ALA A N 1
ATOM 1902 C CA . ALA A 1 251 ? 30.102 -14.035 17.045 1.00 49.31 251 ALA A CA 1
ATOM 1903 C C . ALA A 1 251 ? 29.513 -12.904 16.179 1.00 49.31 251 ALA A C 1
ATOM 1905 O O . ALA A 1 251 ? 29.102 -11.881 16.726 1.00 49.31 251 ALA A O 1
ATOM 1906 N N . ASP A 1 252 ? 29.404 -13.099 14.858 1.00 53.91 252 ASP A N 1
ATOM 1907 C CA . ASP A 1 252 ? 28.906 -12.101 13.898 1.00 53.91 252 ASP A CA 1
ATOM 1908 C C . ASP A 1 252 ? 28.138 -12.746 12.713 1.00 53.91 252 ASP A C 1
ATOM 1910 O O . ASP A 1 252 ? 28.302 -13.916 12.364 1.00 53.91 252 ASP A O 1
ATOM 1914 N N . ARG A 1 253 ? 27.289 -11.964 12.034 1.00 49.41 253 ARG A N 1
ATOM 1915 C CA . ARG A 1 253 ? 26.599 -12.315 10.777 1.00 49.41 253 ARG A CA 1
ATOM 1916 C C . ARG A 1 253 ? 27.561 -12.667 9.634 1.00 49.41 253 ARG A C 1
ATOM 1918 O O . ARG A 1 253 ? 27.101 -13.228 8.641 1.00 49.41 253 ARG A O 1
ATOM 1925 N N . THR A 1 254 ? 28.840 -12.314 9.741 1.00 54.84 254 THR A N 1
ATOM 1926 C CA . THR A 1 254 ? 29.896 -12.631 8.765 1.00 54.84 254 THR A CA 1
ATOM 1927 C C . THR A 1 254 ? 30.486 -14.034 8.922 1.00 54.84 254 THR A C 1
ATOM 1929 O O . THR A 1 254 ? 31.223 -14.463 8.041 1.00 54.84 254 THR A O 1
ATOM 1932 N N . ASP A 1 255 ? 30.134 -14.774 9.979 1.00 62.16 255 ASP A N 1
ATOM 1933 C CA . ASP A 1 255 ? 30.700 -16.104 10.279 1.00 62.16 255 ASP A CA 1
ATOM 1934 C C . ASP A 1 255 ? 30.030 -17.259 9.504 1.00 62.16 255 ASP A C 1
ATOM 1936 O O . ASP A 1 255 ? 30.313 -18.442 9.737 1.00 62.16 255 ASP A O 1
ATOM 1940 N N . GLY A 1 256 ? 29.115 -16.932 8.587 1.00 70.94 256 GLY A N 1
ATOM 1941 C CA . GLY A 1 256 ? 28.461 -17.896 7.709 1.00 70.94 256 GLY A CA 1
ATOM 1942 C C . GLY A 1 256 ? 29.431 -18.427 6.657 1.00 70.94 256 GLY A C 1
ATOM 1943 O O . GLY A 1 256 ? 29.873 -17.685 5.785 1.00 70.94 256 GLY A O 1
ATOM 1944 N N . THR A 1 257 ? 29.739 -19.722 6.709 1.00 74.19 257 THR A N 1
ATOM 1945 C CA . THR A 1 257 ? 30.669 -20.371 5.769 1.00 74.19 257 THR A CA 1
ATOM 1946 C C . THR A 1 257 ? 29.970 -20.959 4.551 1.00 74.19 257 THR A C 1
ATOM 1948 O O . THR A 1 257 ? 30.585 -21.113 3.499 1.00 74.19 257 THR A O 1
ATOM 1951 N N . VAL A 1 258 ? 28.686 -21.296 4.686 1.00 81.56 258 VAL A N 1
ATOM 1952 C CA . VAL A 1 258 ? 27.872 -21.903 3.628 1.00 81.56 258 VAL A CA 1
ATOM 1953 C C . VAL A 1 258 ? 26.451 -21.364 3.730 1.00 81.56 258 VAL A C 1
ATOM 1955 O O . VAL A 1 258 ? 25.865 -21.400 4.813 1.00 81.56 258 VAL A O 1
ATOM 1958 N N . GLU A 1 259 ? 25.883 -20.917 2.610 1.00 83.44 259 GLU A N 1
ATOM 1959 C CA . GLU A 1 259 ? 24.464 -20.579 2.478 1.00 83.44 259 GLU A CA 1
ATOM 1960 C C . GLU A 1 259 ? 23.789 -21.607 1.565 1.00 83.44 259 GLU A C 1
ATOM 1962 O O . GLU A 1 259 ? 24.322 -21.986 0.526 1.00 83.44 259 GLU A O 1
ATOM 1967 N N . LEU A 1 260 ? 22.634 -22.108 1.990 1.00 86.94 260 LEU A N 1
ATOM 1968 C CA . LEU A 1 260 ? 21.852 -23.116 1.284 1.00 86.94 260 LEU A CA 1
ATOM 1969 C C . LEU A 1 260 ? 20.397 -22.663 1.236 1.00 86.94 260 LEU A C 1
ATOM 1971 O O . LEU A 1 260 ? 19.890 -22.086 2.201 1.00 86.94 260 LEU A O 1
ATOM 1975 N N . GLN A 1 261 ? 19.700 -22.984 0.152 1.00 86.06 261 GLN A N 1
ATOM 1976 C CA . GLN A 1 261 ? 18.259 -22.781 0.048 1.00 86.06 261 GLN A CA 1
ATOM 1977 C C . GLN A 1 261 ? 17.549 -24.137 0.041 1.00 86.06 261 GLN A C 1
ATOM 1979 O O . GLN A 1 261 ? 17.842 -25.011 -0.775 1.00 86.06 261 GLN A O 1
ATOM 1984 N N . ALA A 1 262 ? 16.616 -24.335 0.972 1.00 84.38 262 ALA A N 1
ATOM 1985 C CA . ALA A 1 262 ? 15.821 -25.560 1.024 1.00 84.38 262 ALA A CA 1
ATOM 1986 C C . ALA A 1 262 ? 14.985 -25.740 -0.256 1.00 84.38 262 ALA A C 1
ATOM 1988 O O . ALA A 1 262 ? 14.601 -24.767 -0.899 1.00 84.38 262 ALA A O 1
ATOM 1989 N N . CYS A 1 263 ? 14.679 -26.990 -0.606 1.00 82.06 263 CYS A N 1
ATOM 1990 C CA . CYS A 1 263 ? 13.881 -27.361 -1.782 1.00 82.06 263 CYS A CA 1
ATOM 1991 C C . CYS A 1 263 ? 14.506 -26.980 -3.139 1.00 82.06 263 CYS A C 1
ATOM 1993 O O . CYS A 1 263 ? 13.824 -27.019 -4.162 1.00 82.06 263 CYS A O 1
ATOM 1995 N N . THR A 1 264 ? 15.802 -26.661 -3.169 1.00 81.56 264 THR A N 1
ATOM 1996 C CA . THR A 1 264 ? 16.559 -26.345 -4.391 1.00 81.56 264 THR A CA 1
ATOM 1997 C C . THR A 1 264 ? 17.824 -27.206 -4.486 1.00 81.56 264 THR A C 1
ATOM 1999 O O . THR A 1 264 ? 18.217 -27.819 -3.486 1.00 81.56 264 THR A O 1
ATOM 2002 N N . PRO A 1 265 ? 18.462 -27.324 -5.665 1.00 84.75 265 PRO A N 1
ATOM 2003 C CA . PRO A 1 265 ? 19.799 -27.901 -5.764 1.00 84.75 265 PRO A CA 1
ATOM 2004 C C . PRO A 1 265 ? 20.797 -27.140 -4.885 1.00 84.75 265 PRO A C 1
ATOM 2006 O O . PRO A 1 265 ? 20.662 -25.941 -4.688 1.00 84.75 265 PRO A O 1
ATOM 2009 N N . GLY A 1 266 ? 21.832 -27.815 -4.387 1.00 82.38 266 GLY A N 1
ATOM 2010 C CA . GLY A 1 266 ? 22.813 -27.228 -3.467 1.00 82.38 266 GLY A CA 1
ATOM 2011 C C . GLY A 1 266 ? 23.730 -26.148 -4.052 1.00 82.38 266 GLY A C 1
ATOM 2012 O O . GLY A 1 266 ? 24.600 -25.662 -3.334 1.00 82.38 266 GLY A O 1
ATOM 2013 N N . GLU A 1 267 ? 23.556 -25.792 -5.328 1.00 85.62 267 GLU A N 1
ATOM 2014 C CA . GLU A 1 267 ? 24.385 -24.836 -6.076 1.00 85.62 267 GLU A CA 1
ATOM 2015 C C . GLU A 1 267 ? 25.893 -25.069 -5.853 1.00 85.62 267 GLU A C 1
ATOM 2017 O O . GLU A 1 267 ? 26.315 -26.205 -5.657 1.00 85.62 267 GLU A O 1
ATOM 2022 N N . LEU A 1 268 ? 26.740 -24.036 -5.891 1.00 85.81 268 LEU A N 1
ATOM 2023 C CA . LEU A 1 268 ? 28.181 -24.197 -5.644 1.00 85.81 268 LEU A CA 1
ATOM 2024 C C . LEU A 1 268 ? 28.485 -24.627 -4.199 1.00 85.81 268 LEU A C 1
ATOM 2026 O O . LEU A 1 268 ? 29.409 -25.401 -3.962 1.00 85.81 268 LEU A O 1
ATOM 2030 N N . SER A 1 269 ? 27.679 -24.177 -3.238 1.00 83.31 269 SER A N 1
ATOM 2031 C CA . SER A 1 269 ? 27.843 -24.457 -1.807 1.00 83.31 269 SER A CA 1
ATOM 2032 C C . SER A 1 269 ? 27.686 -25.936 -1.437 1.00 83.31 269 SER A C 1
ATOM 2034 O O . SER A 1 269 ? 28.229 -26.383 -0.426 1.00 83.31 269 SER A O 1
ATOM 2036 N N . ALA A 1 270 ? 26.963 -26.704 -2.251 1.00 86.25 270 ALA A N 1
ATOM 2037 C CA . ALA A 1 270 ? 26.746 -28.131 -2.075 1.00 86.25 270 ALA A CA 1
ATOM 2038 C C . ALA A 1 270 ? 26.461 -28.823 -3.422 1.00 86.25 270 ALA A C 1
ATOM 2040 O O . ALA A 1 270 ? 25.498 -29.577 -3.534 1.00 86.25 270 ALA A O 1
ATOM 2041 N N . ALA A 1 271 ? 27.307 -28.618 -4.438 1.00 87.75 271 ALA A N 1
ATOM 2042 C CA . ALA A 1 271 ? 27.066 -29.078 -5.818 1.00 87.75 271 ALA A CA 1
ATOM 2043 C C . ALA A 1 271 ? 26.838 -30.595 -5.977 1.00 87.75 271 ALA A C 1
ATOM 2045 O O . ALA A 1 271 ? 26.171 -31.044 -6.905 1.00 87.75 271 ALA A O 1
ATOM 2046 N N . GLY A 1 272 ? 27.331 -31.398 -5.032 1.00 87.81 272 GLY A N 1
ATOM 2047 C CA . GLY A 1 272 ? 27.034 -32.830 -4.918 1.00 87.81 272 GLY A CA 1
ATOM 2048 C C . GLY A 1 272 ? 25.654 -33.191 -4.355 1.00 87.81 272 GLY A C 1
ATOM 2049 O O . GLY A 1 272 ? 25.376 -34.369 -4.099 1.00 87.81 272 GLY A O 1
ATOM 2050 N N . THR A 1 273 ? 24.816 -32.195 -4.086 1.00 88.94 273 THR A N 1
ATOM 2051 C CA . THR A 1 273 ? 23.511 -32.315 -3.432 1.00 88.94 273 THR A CA 1
ATOM 2052 C C . THR A 1 273 ? 22.441 -31.838 -4.402 1.00 88.94 273 THR A C 1
ATOM 2054 O O . THR A 1 273 ? 22.160 -30.650 -4.512 1.00 88.94 273 THR A O 1
ATOM 2057 N N . ALA A 1 274 ? 21.829 -32.781 -5.121 1.00 84.94 274 ALA A N 1
ATOM 2058 C CA . ALA A 1 274 ? 20.817 -32.480 -6.137 1.00 84.94 274 ALA A CA 1
ATOM 2059 C C . ALA A 1 274 ? 19.546 -31.817 -5.569 1.00 84.94 274 ALA A C 1
ATOM 2061 O O . ALA A 1 274 ? 18.821 -31.149 -6.301 1.00 84.94 274 ALA A O 1
ATOM 2062 N N . LEU A 1 275 ? 19.282 -31.999 -4.273 1.00 86.00 275 LEU A N 1
ATOM 2063 C CA . LEU A 1 275 ? 18.183 -31.384 -3.540 1.00 86.00 275 LEU A CA 1
ATOM 2064 C C . LEU A 1 275 ? 18.624 -31.151 -2.097 1.00 86.00 275 LEU A C 1
ATOM 2066 O O . LEU A 1 275 ? 18.927 -32.111 -1.389 1.00 86.00 275 LEU A O 1
ATOM 2070 N N . VAL A 1 276 ? 18.638 -29.898 -1.653 1.00 89.38 276 VAL A N 1
ATOM 2071 C CA . VAL A 1 276 ? 18.775 -29.546 -0.238 1.00 89.38 276 VAL A CA 1
ATOM 2072 C C . VAL A 1 276 ? 17.417 -29.786 0.422 1.00 89.38 276 VAL A C 1
ATOM 2074 O O . VAL A 1 276 ? 16.463 -29.053 0.140 1.00 89.38 276 VAL A O 1
ATOM 2077 N N . PRO A 1 277 ? 17.275 -30.808 1.282 1.00 87.94 277 PRO A N 1
ATOM 2078 C CA . PRO A 1 277 ? 15.990 -31.085 1.899 1.00 87.94 277 PRO A CA 1
ATOM 2079 C C . PRO A 1 277 ? 15.643 -29.989 2.925 1.00 87.94 277 PRO A C 1
ATOM 2081 O O . PRO A 1 277 ? 16.548 -29.325 3.449 1.00 87.94 277 PRO A O 1
ATOM 2084 N N . PRO A 1 278 ? 14.352 -29.794 3.252 1.00 86.94 278 PRO A N 1
ATOM 2085 C CA . PRO A 1 278 ? 13.950 -28.909 4.341 1.00 86.94 278 PRO A CA 1
ATOM 2086 C C . PRO A 1 278 ? 14.679 -29.257 5.641 1.00 86.94 278 PRO A C 1
ATOM 2088 O O . PRO A 1 278 ? 14.929 -30.431 5.905 1.00 86.94 278 PRO A O 1
ATOM 2091 N N . TYR A 1 279 ? 14.960 -28.254 6.478 1.00 87.44 279 TYR A N 1
ATOM 2092 C CA . TYR A 1 279 ? 15.722 -28.432 7.724 1.00 87.44 279 TYR A CA 1
ATOM 2093 C C . TYR A 1 279 ? 15.211 -29.587 8.599 1.00 87.44 279 TYR A C 1
ATOM 2095 O O . TYR A 1 279 ? 16.002 -30.373 9.103 1.00 87.44 279 TYR A O 1
ATOM 2103 N N . ASP A 1 280 ? 13.892 -29.747 8.715 1.00 86.56 280 ASP A N 1
ATOM 2104 C CA . ASP A 1 280 ? 13.284 -30.792 9.549 1.00 86.56 280 ASP A CA 1
ATOM 2105 C C . ASP A 1 280 ? 13.627 -32.223 9.061 1.00 86.56 280 ASP A C 1
ATOM 2107 O O . ASP A 1 280 ? 13.564 -33.175 9.829 1.00 86.56 280 ASP A O 1
ATOM 2111 N N . HIS A 1 281 ? 14.056 -32.389 7.804 1.00 88.19 281 HIS A N 1
ATOM 2112 C CA . HIS A 1 281 ? 14.498 -33.670 7.236 1.00 88.19 281 HIS A CA 1
ATOM 2113 C C . HIS A 1 281 ? 16.001 -33.919 7.428 1.00 88.19 281 HIS A C 1
ATOM 2115 O O . HIS A 1 281 ? 16.490 -35.006 7.125 1.00 88.19 281 HIS A O 1
ATOM 2121 N N . TRP A 1 282 ? 16.756 -32.945 7.947 1.00 90.06 282 TRP A N 1
ATOM 2122 C CA . TRP A 1 282 ? 18.195 -33.101 8.175 1.00 90.06 282 TRP A CA 1
ATOM 2123 C C . TRP A 1 282 ? 18.510 -34.128 9.272 1.00 90.06 282 TRP A C 1
ATOM 2125 O O . TRP A 1 282 ? 19.619 -34.655 9.316 1.00 90.06 282 TRP A O 1
ATOM 2135 N N . HIS A 1 283 ? 17.517 -34.485 10.094 1.00 91.00 283 HIS A N 1
ATOM 2136 C CA . HIS A 1 283 ? 17.579 -35.618 11.021 1.00 91.00 283 HIS A CA 1
ATOM 2137 C C . HIS A 1 283 ? 17.883 -36.957 10.326 1.00 91.00 283 HIS A C 1
ATOM 2139 O O . HIS A 1 283 ? 18.442 -37.850 10.955 1.00 91.00 283 HIS A O 1
ATOM 2145 N N . ALA A 1 284 ? 17.559 -37.092 9.035 1.00 90.38 284 ALA A N 1
ATOM 2146 C CA . ALA A 1 284 ? 17.807 -38.297 8.243 1.00 90.38 284 ALA A CA 1
ATOM 2147 C C . ALA A 1 284 ? 19.141 -38.272 7.472 1.00 90.38 284 ALA A C 1
ATOM 2149 O O . ALA A 1 284 ? 19.435 -39.209 6.727 1.00 90.38 284 ALA A O 1
ATOM 2150 N N . LEU A 1 285 ? 19.954 -37.214 7.599 1.00 90.00 285 LEU A N 1
ATOM 2151 C CA . LEU A 1 285 ? 21.230 -37.137 6.886 1.00 90.00 285 LEU A CA 1
ATOM 2152 C C . LEU A 1 285 ? 22.208 -38.194 7.403 1.00 90.00 285 LEU A C 1
ATOM 2154 O O . LEU A 1 285 ? 22.415 -38.348 8.605 1.00 90.00 285 LEU A O 1
ATOM 2158 N N . ARG A 1 286 ? 22.851 -38.888 6.461 1.00 86.88 286 ARG A N 1
ATOM 2159 C CA . ARG A 1 286 ? 23.875 -39.901 6.722 1.00 86.88 286 ARG A CA 1
ATOM 2160 C C . ARG A 1 286 ? 25.182 -39.512 6.032 1.00 86.88 286 ARG A C 1
ATOM 2162 O O . ARG A 1 286 ? 25.141 -38.966 4.924 1.00 86.88 286 ARG A O 1
ATOM 2169 N N . PRO A 1 287 ? 26.343 -39.799 6.639 1.00 88.69 287 PRO A N 1
ATOM 2170 C CA . PRO A 1 287 ? 27.625 -39.649 5.967 1.00 88.69 287 PRO A CA 1
ATOM 2171 C C . PRO A 1 287 ? 27.683 -40.525 4.715 1.00 88.69 287 PRO A C 1
ATOM 2173 O O . PRO A 1 287 ? 27.435 -41.726 4.790 1.00 88.69 287 PRO A O 1
ATOM 2176 N N . ARG A 1 288 ? 28.020 -39.935 3.564 1.00 86.75 288 ARG A N 1
ATOM 2177 C CA . ARG A 1 288 ? 28.190 -40.699 2.316 1.00 86.75 288 ARG A CA 1
ATOM 2178 C C . ARG A 1 288 ? 29.607 -41.241 2.113 1.00 86.75 288 ARG A C 1
ATOM 2180 O O . ARG A 1 288 ? 29.781 -42.185 1.357 1.00 86.75 288 ARG A O 1
ATOM 2187 N N . ASP A 1 289 ? 30.602 -40.592 2.723 1.00 89.81 289 ASP A N 1
ATOM 2188 C CA . ASP A 1 289 ? 32.029 -40.902 2.577 1.00 89.81 289 ASP A CA 1
ATOM 2189 C C . ASP A 1 289 ? 32.803 -40.381 3.804 1.00 89.81 289 ASP A C 1
ATOM 2191 O O . ASP A 1 289 ? 33.224 -39.222 3.867 1.00 89.81 289 ASP A O 1
ATOM 2195 N N . GLU A 1 290 ? 32.922 -41.220 4.837 1.00 89.56 290 GLU A N 1
ATOM 2196 C CA . GLU A 1 290 ? 33.644 -40.863 6.066 1.00 89.56 290 GLU A CA 1
ATOM 2197 C C . GLU A 1 290 ? 35.161 -40.773 5.844 1.00 89.56 290 GLU A C 1
ATOM 2199 O O . GLU A 1 290 ? 35.810 -39.916 6.445 1.00 89.56 290 GLU A O 1
ATOM 2204 N N . ALA A 1 291 ? 35.719 -41.600 4.953 1.00 89.62 291 ALA A N 1
ATOM 2205 C CA . ALA A 1 291 ? 37.134 -41.559 4.590 1.00 89.62 291 ALA A CA 1
ATOM 2206 C C . ALA A 1 291 ? 37.474 -40.253 3.854 1.00 89.62 291 ALA A C 1
ATOM 2208 O O . ALA A 1 291 ? 38.427 -39.565 4.219 1.00 89.62 291 ALA A O 1
ATOM 2209 N N . GLY A 1 292 ? 36.631 -39.836 2.905 1.00 91.06 292 GLY A N 1
ATOM 2210 C CA . GLY A 1 292 ? 36.745 -38.538 2.243 1.00 91.06 292 GLY A CA 1
ATOM 2211 C C . GLY A 1 292 ? 36.660 -37.365 3.225 1.00 91.06 292 GLY A C 1
ATOM 2212 O O . GLY A 1 292 ? 37.413 -36.403 3.097 1.00 91.06 292 GLY A O 1
ATOM 2213 N N . SER A 1 293 ? 35.822 -37.456 4.267 1.00 89.69 293 SER A N 1
ATOM 2214 C CA . SER A 1 293 ? 35.797 -36.458 5.353 1.00 89.69 293 SER A CA 1
ATOM 2215 C C . SER A 1 293 ? 37.130 -36.383 6.113 1.00 89.69 293 SER A C 1
ATOM 2217 O O . SER A 1 293 ? 37.601 -35.288 6.421 1.00 89.69 293 SER A O 1
ATOM 2219 N N . GLN A 1 294 ? 37.778 -37.522 6.392 1.00 89.88 294 GLN A N 1
ATOM 2220 C CA . GLN A 1 294 ? 39.104 -37.542 7.030 1.00 89.88 294 GLN A CA 1
ATOM 2221 C C . GLN A 1 294 ? 40.163 -36.869 6.150 1.00 89.88 294 GLN A C 1
ATOM 2223 O O . GLN A 1 294 ? 40.958 -36.080 6.658 1.00 89.88 294 GLN A O 1
ATOM 2228 N N . VAL A 1 295 ? 40.126 -37.116 4.837 1.00 92.00 295 VAL A N 1
ATOM 2229 C CA . VAL A 1 295 ? 41.004 -36.450 3.862 1.00 92.00 295 VAL A CA 1
ATOM 2230 C C . VAL A 1 295 ? 40.778 -34.940 3.876 1.00 92.00 295 VAL A C 1
ATOM 2232 O O . VAL A 1 295 ? 41.739 -34.187 3.999 1.00 92.00 295 VAL A O 1
ATOM 2235 N N . LEU A 1 296 ? 39.520 -34.486 3.839 1.00 90.50 296 LEU A N 1
ATOM 2236 C CA . LEU A 1 296 ? 39.178 -33.059 3.871 1.00 90.50 296 LEU A CA 1
ATOM 2237 C C . LEU A 1 296 ? 39.637 -32.359 5.155 1.00 90.50 296 LEU A C 1
ATOM 2239 O O . LEU A 1 296 ? 40.047 -31.203 5.113 1.00 90.50 296 LEU A O 1
ATOM 2243 N N . ARG A 1 297 ? 39.616 -33.055 6.294 1.00 88.12 297 ARG A N 1
ATOM 2244 C CA . ARG A 1 297 ? 40.124 -32.526 7.571 1.00 88.12 297 ARG A CA 1
ATOM 2245 C C . ARG A 1 297 ? 41.647 -32.399 7.615 1.00 88.12 297 ARG A C 1
ATOM 2247 O O . ARG A 1 297 ? 42.148 -31.636 8.434 1.00 88.12 297 ARG A O 1
ATOM 2254 N N . ALA A 1 298 ? 42.363 -33.142 6.773 1.00 90.94 298 ALA A N 1
ATOM 2255 C CA . ALA A 1 298 ? 43.818 -33.096 6.667 1.00 90.94 298 ALA A CA 1
ATOM 2256 C C . ALA A 1 298 ? 44.320 -32.097 5.605 1.00 90.94 298 ALA A C 1
ATOM 2258 O O . ALA A 1 298 ? 45.532 -31.951 5.453 1.00 90.94 298 ALA A O 1
ATOM 2259 N N . VAL A 1 299 ? 43.416 -31.419 4.880 1.00 92.44 299 VAL A N 1
ATOM 2260 C CA . VAL A 1 299 ? 43.773 -30.449 3.834 1.00 92.44 299 VAL A CA 1
ATOM 2261 C C . VAL A 1 299 ? 44.579 -29.297 4.430 1.00 92.44 299 VAL A C 1
ATOM 2263 O O . VAL A 1 299 ? 44.124 -28.596 5.335 1.00 92.44 299 VAL A O 1
ATOM 2266 N N . THR A 1 300 ? 45.782 -29.088 3.900 1.00 92.94 300 THR A N 1
ATOM 2267 C CA . THR A 1 300 ? 46.652 -27.970 4.281 1.00 92.94 300 THR A CA 1
ATOM 2268 C C . THR A 1 300 ? 46.264 -26.684 3.545 1.00 92.94 300 THR A C 1
ATOM 2270 O O . THR A 1 300 ? 45.562 -26.711 2.534 1.00 92.94 300 THR A O 1
ATOM 2273 N N . ALA A 1 301 ? 46.759 -25.533 4.012 1.00 89.25 301 ALA A N 1
ATOM 2274 C CA . ALA A 1 301 ? 46.561 -24.257 3.316 1.00 89.25 301 ALA A CA 1
ATOM 2275 C C . ALA A 1 301 ? 47.119 -24.275 1.877 1.00 89.25 301 ALA A C 1
ATOM 2277 O O . ALA A 1 301 ? 46.510 -23.713 0.971 1.00 89.25 301 ALA A O 1
ATOM 2278 N N . GLU A 1 302 ? 48.240 -24.969 1.657 1.00 89.06 302 GLU A N 1
ATOM 2279 C CA . GLU A 1 302 ? 48.850 -25.150 0.332 1.00 89.06 302 GLU A CA 1
ATOM 2280 C C . GLU A 1 302 ? 47.947 -25.974 -0.594 1.00 89.06 302 GLU A C 1
ATOM 2282 O O . GLU A 1 302 ? 47.718 -25.598 -1.743 1.00 89.06 302 GLU A O 1
ATOM 2287 N N . GLN A 1 303 ? 47.368 -27.064 -0.084 1.00 91.00 303 GLN A N 1
ATOM 2288 C CA . GLN A 1 303 ? 46.410 -27.877 -0.836 1.00 91.00 303 GLN A CA 1
ATOM 2289 C C . GLN A 1 303 ? 45.115 -27.110 -1.122 1.00 91.00 303 GLN A C 1
ATOM 2291 O O . GLN A 1 303 ? 44.582 -27.210 -2.223 1.00 91.00 303 GLN A O 1
ATOM 2296 N N . ALA A 1 304 ? 44.626 -26.304 -0.176 1.00 90.44 304 ALA A N 1
ATOM 2297 C CA . ALA A 1 304 ? 43.465 -25.443 -0.392 1.00 90.44 304 ALA A CA 1
ATOM 2298 C C . ALA A 1 304 ? 43.716 -24.399 -1.494 1.00 90.44 304 ALA A C 1
ATOM 2300 O O . ALA A 1 304 ? 42.859 -24.208 -2.355 1.00 90.44 304 ALA A O 1
ATOM 2301 N N . ALA A 1 305 ? 44.896 -23.768 -1.517 1.00 88.62 305 ALA A N 1
ATOM 2302 C CA . ALA A 1 305 ? 45.288 -22.852 -2.589 1.00 88.62 305 ALA A CA 1
ATOM 2303 C C . ALA A 1 305 ? 45.349 -23.567 -3.949 1.00 88.62 305 ALA A C 1
ATOM 2305 O O . ALA A 1 305 ? 44.788 -23.077 -4.929 1.00 88.62 305 ALA A O 1
ATOM 2306 N N . HIS A 1 306 ? 45.934 -24.767 -3.992 1.00 90.44 306 HIS A N 1
ATOM 2307 C CA . HIS A 1 306 ? 45.976 -25.577 -5.208 1.00 90.44 306 HIS A CA 1
ATOM 2308 C C . HIS A 1 306 ? 44.575 -25.957 -5.715 1.00 90.44 306 HIS A C 1
ATOM 2310 O O . HIS A 1 306 ? 44.316 -25.889 -6.914 1.00 90.44 306 HIS A O 1
ATOM 2316 N N . LEU A 1 307 ? 43.643 -26.301 -4.820 1.00 92.00 307 LEU A N 1
ATOM 2317 C CA . LEU A 1 307 ? 42.251 -26.587 -5.183 1.00 92.00 307 LEU A CA 1
ATOM 2318 C C . LEU A 1 307 ? 41.553 -25.377 -5.807 1.00 92.00 307 LEU A C 1
ATOM 2320 O O . LEU A 1 307 ? 40.808 -25.543 -6.768 1.00 92.00 307 LEU A O 1
ATOM 2324 N N . ILE A 1 308 ? 41.801 -24.172 -5.288 1.00 90.12 308 ILE A N 1
ATOM 2325 C CA . ILE A 1 308 ? 41.277 -22.923 -5.858 1.00 90.12 308 ILE A CA 1
ATOM 2326 C C . ILE A 1 308 ? 41.853 -22.685 -7.258 1.00 90.12 308 ILE A C 1
ATOM 2328 O O . ILE A 1 308 ? 41.107 -22.313 -8.162 1.00 90.12 308 ILE A O 1
ATOM 2332 N N . ASP A 1 309 ? 43.152 -22.924 -7.452 1.00 87.25 309 ASP A N 1
ATOM 2333 C CA . ASP A 1 309 ? 43.808 -22.764 -8.755 1.00 87.25 309 ASP A CA 1
ATOM 2334 C C . ASP A 1 309 ? 43.258 -23.743 -9.795 1.00 87.25 309 ASP A C 1
ATOM 2336 O O . ASP A 1 309 ? 42.947 -23.350 -10.917 1.00 87.25 309 ASP A O 1
ATOM 2340 N N . VAL A 1 310 ? 43.073 -25.005 -9.410 1.00 88.50 310 VAL A N 1
ATOM 2341 C CA . VAL A 1 310 ? 42.455 -26.029 -10.262 1.00 88.50 310 VAL A CA 1
ATOM 2342 C C . VAL A 1 310 ? 40.979 -25.723 -10.535 1.00 88.50 310 VAL A C 1
ATOM 2344 O O . VAL A 1 310 ? 40.461 -26.061 -11.599 1.00 88.50 310 VAL A O 1
ATOM 2347 N N . ALA A 1 311 ? 40.295 -25.072 -9.591 1.00 89.00 311 ALA A N 1
ATOM 2348 C CA . ALA A 1 311 ? 38.903 -24.670 -9.736 1.00 89.00 311 ALA A CA 1
ATOM 2349 C C . ALA A 1 311 ? 38.701 -23.357 -10.507 1.00 89.00 311 ALA A C 1
ATOM 2351 O O . ALA A 1 311 ? 37.554 -22.937 -10.712 1.00 89.00 311 ALA A O 1
ATOM 2352 N N . TRP A 1 312 ? 39.788 -22.706 -10.927 1.00 87.69 312 TRP A N 1
ATOM 2353 C CA . TRP A 1 312 ? 39.721 -21.433 -11.621 1.00 87.69 312 TRP A CA 1
ATOM 2354 C C . TRP A 1 312 ? 38.998 -21.581 -12.970 1.00 87.69 312 TRP A C 1
ATOM 2356 O O . TRP A 1 312 ? 39.304 -22.504 -13.727 1.00 87.69 312 TRP A O 1
ATOM 2366 N N . PRO A 1 313 ? 38.041 -20.693 -13.308 1.00 81.94 313 PRO A N 1
ATOM 2367 C CA . PRO A 1 313 ? 37.367 -20.732 -14.601 1.00 81.94 313 PRO A CA 1
ATOM 2368 C C . PRO A 1 313 ? 38.350 -20.669 -15.766 1.00 81.94 313 PRO A C 1
ATOM 2370 O O . PRO A 1 313 ? 39.010 -19.649 -15.964 1.00 81.94 313 PRO A O 1
ATOM 2373 N N . VAL A 1 314 ? 38.357 -21.714 -16.587 1.00 76.62 314 VAL A N 1
ATOM 2374 C CA . VAL A 1 314 ? 39.050 -21.745 -17.875 1.00 76.62 314 VAL A CA 1
ATOM 2375 C C . VAL A 1 314 ? 38.063 -22.159 -18.960 1.00 76.62 314 VAL A C 1
ATOM 2377 O O . VAL A 1 314 ? 37.223 -23.031 -18.740 1.00 76.62 314 VAL A O 1
ATOM 2380 N N . ASP A 1 315 ? 38.121 -21.496 -20.114 1.00 74.88 315 ASP A N 1
ATOM 2381 C CA . ASP A 1 315 ? 37.311 -21.890 -21.264 1.00 74.88 315 ASP A CA 1
ATOM 2382 C C . ASP A 1 315 ? 37.782 -23.263 -21.778 1.00 74.88 315 ASP A C 1
ATOM 2384 O O . ASP A 1 315 ? 38.977 -23.552 -21.817 1.00 74.88 315 ASP A O 1
ATOM 2388 N N . ALA A 1 316 ? 36.834 -24.130 -22.148 1.00 67.19 316 ALA A N 1
ATOM 2389 C CA . ALA A 1 316 ? 37.135 -25.491 -22.606 1.00 67.19 316 ALA A CA 1
ATOM 2390 C C . ALA A 1 316 ? 37.836 -25.527 -23.978 1.00 67.19 316 ALA A C 1
ATOM 2392 O O . ALA A 1 316 ? 38.528 -26.491 -24.299 1.00 67.19 316 ALA A O 1
ATOM 2393 N N . GLU A 1 317 ? 37.661 -24.477 -24.781 1.00 73.94 317 GLU A N 1
ATOM 2394 C CA . GLU A 1 317 ? 38.395 -24.266 -26.026 1.00 73.94 317 GLU A CA 1
ATOM 2395 C C . GLU A 1 317 ? 39.466 -23.188 -25.810 1.00 73.94 317 GLU A C 1
ATOM 2397 O O . GLU A 1 317 ? 39.182 -22.199 -25.128 1.00 73.94 317 GLU A O 1
ATOM 2402 N N . PRO A 1 318 ? 40.673 -23.335 -26.393 1.00 70.75 318 PRO A N 1
ATOM 2403 C CA . PRO A 1 318 ? 41.706 -22.310 -26.322 1.00 70.75 318 PRO A CA 1
ATOM 2404 C C . PRO A 1 318 ? 41.177 -20.974 -26.847 1.00 70.75 318 PRO A C 1
ATOM 2406 O O . PRO A 1 318 ? 40.730 -20.879 -27.992 1.00 70.75 318 PRO A O 1
ATOM 2409 N N . VAL A 1 319 ? 41.233 -19.942 -26.009 1.00 74.00 319 VAL A N 1
ATOM 2410 C CA . VAL A 1 319 ? 40.922 -18.570 -26.416 1.00 74.00 319 VAL A CA 1
ATOM 2411 C C . VAL A 1 319 ? 42.167 -17.987 -27.089 1.00 74.00 319 VAL A C 1
ATOM 2413 O O . VAL A 1 319 ? 43.259 -18.134 -26.535 1.00 74.00 319 VAL A O 1
ATOM 2416 N N . PRO A 1 320 ? 42.043 -17.338 -28.260 1.00 77.12 320 PRO A N 1
ATOM 2417 C CA . PRO A 1 320 ? 43.154 -16.626 -28.884 1.00 77.12 320 PRO A CA 1
ATOM 2418 C C . PRO A 1 320 ? 43.829 -15.641 -27.913 1.00 77.12 320 PRO A C 1
ATOM 2420 O O . PRO A 1 320 ? 43.148 -14.949 -27.152 1.00 77.12 320 PRO A O 1
ATOM 2423 N N . ASP A 1 321 ? 45.165 -15.565 -27.938 1.00 71.25 321 ASP A N 1
ATOM 2424 C CA . ASP A 1 321 ? 45.959 -14.743 -27.005 1.00 71.25 321 ASP A CA 1
ATOM 2425 C C . ASP A 1 321 ? 45.561 -13.254 -27.015 1.00 71.25 321 ASP A C 1
ATOM 2427 O O . ASP A 1 321 ? 45.667 -12.575 -25.993 1.00 71.25 321 ASP A O 1
ATOM 2431 N N . ASP A 1 322 ? 45.087 -12.748 -28.156 1.00 68.56 322 ASP A N 1
ATOM 2432 C CA . ASP A 1 322 ? 44.618 -11.373 -28.354 1.00 68.56 322 ASP A CA 1
ATOM 2433 C C . ASP A 1 322 ? 43.217 -11.108 -27.782 1.00 68.56 322 ASP A C 1
ATOM 2435 O O . ASP A 1 322 ? 42.857 -9.956 -27.540 1.00 68.56 322 ASP A O 1
ATOM 2439 N N . GLU A 1 323 ? 42.435 -12.156 -27.521 1.00 62.97 323 GLU A N 1
ATOM 2440 C CA . GLU A 1 323 ? 41.124 -12.065 -26.878 1.00 62.97 323 GLU A CA 1
ATOM 2441 C C . GLU A 1 323 ? 41.223 -12.397 -25.374 1.00 62.97 323 GLU A C 1
ATOM 2443 O O . GLU A 1 323 ? 40.460 -11.861 -24.564 1.00 62.97 323 GLU A O 1
ATOM 2448 N N . GLN A 1 324 ? 42.195 -13.215 -24.952 1.00 77.31 324 GLN A N 1
ATOM 2449 C CA . GLN A 1 324 ? 42.345 -13.685 -23.572 1.00 77.31 324 GLN A CA 1
ATOM 2450 C C . GLN A 1 324 ? 42.540 -12.539 -22.561 1.00 77.31 324 GLN A C 1
ATOM 2452 O O . GLN A 1 324 ? 43.546 -11.828 -22.534 1.00 77.31 324 GLN A O 1
ATOM 2457 N N . ARG A 1 325 ? 41.587 -12.408 -21.630 1.00 74.12 325 ARG A N 1
ATOM 2458 C CA . ARG A 1 325 ? 41.678 -11.449 -20.518 1.00 74.12 325 ARG A CA 1
ATOM 2459 C C . ARG A 1 325 ? 42.372 -12.084 -19.317 1.00 74.12 325 ARG A C 1
ATOM 2461 O O . ARG A 1 325 ? 42.236 -13.285 -19.098 1.00 74.12 325 ARG A O 1
ATOM 2468 N N . TRP A 1 326 ? 43.071 -11.272 -18.527 1.00 79.25 326 TRP A N 1
ATOM 2469 C CA . TRP A 1 326 ? 43.846 -11.715 -17.365 1.00 79.25 326 TRP A CA 1
ATOM 2470 C C . TRP A 1 326 ? 43.458 -10.936 -16.109 1.00 79.25 326 TRP A C 1
ATOM 2472 O O . TRP A 1 326 ? 43.092 -9.764 -16.193 1.00 79.25 326 TRP A O 1
ATOM 2482 N N . LEU A 1 327 ? 43.585 -11.576 -14.950 1.00 78.62 327 LEU A N 1
ATOM 2483 C CA . LEU A 1 327 ? 43.406 -10.960 -13.641 1.00 78.62 327 LEU A CA 1
ATOM 2484 C C . LEU A 1 327 ? 44.536 -11.387 -12.703 1.00 78.62 327 LEU A C 1
ATOM 2486 O O . LEU A 1 327 ? 44.889 -12.568 -12.648 1.00 78.62 327 LEU A O 1
ATOM 2490 N N . THR A 1 328 ? 45.099 -10.438 -11.954 1.00 80.44 328 THR A N 1
ATOM 2491 C CA . THR A 1 328 ? 46.091 -10.750 -10.922 1.00 80.44 328 THR A CA 1
ATOM 2492 C C . THR A 1 328 ? 45.382 -10.934 -9.589 1.00 80.44 328 THR A C 1
ATOM 2494 O O . THR A 1 328 ? 44.764 -10.013 -9.056 1.00 80.44 328 THR A O 1
ATOM 2497 N N . VAL A 1 329 ? 45.484 -12.141 -9.041 1.00 74.94 329 VAL A N 1
ATOM 2498 C CA . VAL A 1 329 ? 44.875 -12.531 -7.766 1.00 74.94 329 VAL A CA 1
ATOM 2499 C C . VAL A 1 329 ? 45.999 -13.015 -6.861 1.00 74.94 329 VAL A C 1
ATOM 2501 O O . VAL A 1 329 ? 46.698 -13.973 -7.194 1.00 74.94 329 VAL A O 1
ATOM 2504 N N . GLN A 1 330 ? 46.208 -12.318 -5.740 1.00 74.06 330 GLN A N 1
ATOM 2505 C CA . GLN A 1 330 ? 47.277 -12.616 -4.774 1.00 74.06 330 GLN A CA 1
ATOM 2506 C C . GLN A 1 330 ? 48.677 -12.744 -5.419 1.00 74.06 330 GLN A C 1
ATOM 2508 O O . GLN A 1 330 ? 49.454 -13.627 -5.079 1.00 74.06 330 GLN A O 1
ATOM 2513 N N . GLY A 1 331 ? 48.996 -11.880 -6.390 1.00 72.62 331 GLY A N 1
ATOM 2514 C CA . GLY A 1 331 ? 50.299 -11.875 -7.072 1.00 72.62 331 GLY A CA 1
ATOM 2515 C C . GLY A 1 331 ? 50.466 -12.916 -8.186 1.00 72.62 331 GLY A C 1
ATOM 2516 O O . GLY A 1 331 ? 51.498 -12.921 -8.851 1.00 72.62 331 GLY A O 1
ATOM 2517 N N . VAL A 1 332 ? 49.457 -13.753 -8.443 1.00 77.62 332 VAL A N 1
ATOM 2518 C CA . VAL A 1 332 ? 49.467 -14.745 -9.528 1.00 77.62 332 VAL A CA 1
ATOM 2519 C C . VAL A 1 332 ? 48.500 -14.315 -10.635 1.00 77.62 332 VAL A C 1
ATOM 2521 O O . VAL A 1 332 ? 47.334 -13.997 -10.381 1.00 77.62 332 VAL A O 1
ATOM 2524 N N . ARG A 1 333 ? 48.997 -14.288 -11.876 1.00 79.31 333 ARG A N 1
ATOM 2525 C CA . ARG A 1 333 ? 48.252 -13.886 -13.077 1.00 79.31 333 ARG A CA 1
ATOM 2526 C C . ARG A 1 333 ? 47.442 -15.070 -13.608 1.00 79.31 333 ARG A C 1
ATOM 2528 O O . ARG A 1 333 ? 48.021 -16.094 -13.956 1.00 79.31 333 ARG A O 1
ATOM 2535 N N . ARG A 1 334 ? 46.116 -14.927 -13.681 1.00 82.94 334 ARG A N 1
ATOM 2536 C CA . ARG A 1 334 ? 45.183 -15.987 -14.105 1.00 82.94 334 ARG A CA 1
ATOM 2537 C C . ARG A 1 334 ? 44.322 -15.547 -15.297 1.00 82.94 334 ARG A C 1
ATOM 2539 O O . ARG A 1 334 ? 43.964 -14.368 -15.360 1.00 82.94 334 ARG A O 1
ATOM 2546 N N . PRO A 1 335 ? 44.003 -16.443 -16.247 1.00 80.62 335 PRO A N 1
ATOM 2547 C CA . PRO A 1 335 ? 43.119 -16.133 -17.371 1.00 80.62 335 PRO A CA 1
ATOM 2548 C C . PRO A 1 335 ? 41.662 -16.001 -16.897 1.00 80.62 335 PRO A C 1
ATOM 2550 O O . PRO A 1 335 ? 41.259 -16.629 -15.924 1.00 80.62 335 PRO A O 1
ATOM 2553 N N . LEU A 1 336 ? 40.855 -15.176 -17.560 1.00 75.56 336 LEU A N 1
ATOM 2554 C CA . LEU A 1 336 ? 39.416 -15.059 -17.309 1.00 75.56 336 LEU A CA 1
ATOM 2555 C C . LEU A 1 336 ? 38.633 -15.863 -18.348 1.00 75.56 336 LEU A C 1
ATOM 2557 O O . LEU A 1 336 ? 38.831 -15.647 -19.543 1.00 75.56 336 LEU A O 1
ATOM 2561 N N . ALA A 1 337 ? 37.695 -16.701 -17.895 1.00 77.25 337 ALA A N 1
ATOM 2562 C CA . ALA A 1 337 ? 36.745 -17.350 -18.795 1.00 77.25 337 ALA A CA 1
ATOM 2563 C C . ALA A 1 337 ? 35.804 -16.325 -19.446 1.00 77.25 337 ALA A C 1
ATOM 2565 O O . ALA A 1 337 ? 35.152 -15.515 -18.757 1.00 77.25 337 ALA A O 1
ATOM 2566 N N . GLN A 1 338 ? 35.726 -16.384 -20.772 1.00 68.06 338 GLN A N 1
ATOM 2567 C CA . GLN A 1 338 ? 34.868 -15.549 -21.600 1.00 68.06 338 GLN A CA 1
ATOM 2568 C C . GLN A 1 338 ? 33.484 -16.155 -21.813 1.00 68.06 338 GLN A C 1
ATOM 2570 O O . GLN A 1 338 ? 32.503 -15.410 -21.869 1.00 68.06 338 GLN A O 1
ATOM 2575 N N . ARG A 1 339 ? 33.373 -17.486 -21.910 1.00 62.38 339 ARG A N 1
ATOM 2576 C CA . ARG A 1 339 ? 32.089 -18.152 -22.155 1.00 62.38 339 ARG A CA 1
ATOM 2577 C C . ARG A 1 339 ? 31.325 -18.331 -20.845 1.00 62.38 339 ARG A C 1
ATOM 2579 O O . ARG A 1 339 ? 31.861 -18.798 -19.841 1.00 62.38 339 ARG A O 1
ATOM 2586 N N . GLY A 1 340 ? 30.036 -17.986 -20.858 1.00 57.59 340 GLY A N 1
ATOM 2587 C CA . GLY A 1 340 ? 29.160 -18.124 -19.686 1.00 57.59 340 GLY A CA 1
ATOM 2588 C C . GLY A 1 340 ? 29.049 -19.568 -19.183 1.00 57.59 340 GLY A C 1
ATOM 2589 O O . GLY A 1 340 ? 28.979 -19.795 -17.980 1.00 57.59 340 GLY A O 1
ATOM 2590 N N . GLU A 1 341 ? 29.121 -20.547 -20.087 1.00 61.44 341 GLU A N 1
ATOM 2591 C CA . GLU A 1 341 ? 29.075 -21.976 -19.754 1.00 61.44 341 GLU A CA 1
ATOM 2592 C C . GLU A 1 341 ? 30.311 -22.445 -18.967 1.00 61.44 341 GLU A C 1
ATOM 2594 O O . GLU A 1 341 ? 30.166 -23.206 -18.013 1.00 61.44 341 GLU A O 1
ATOM 2599 N N . ALA A 1 342 ? 31.505 -21.917 -19.267 1.00 66.06 342 ALA A N 1
ATOM 2600 C CA . ALA A 1 342 ? 32.745 -22.215 -18.536 1.00 66.06 342 ALA A CA 1
ATOM 2601 C C . ALA A 1 342 ? 32.750 -21.649 -17.100 1.00 66.06 342 ALA A C 1
ATOM 2603 O O . ALA A 1 342 ? 33.498 -22.092 -16.221 1.00 66.06 342 ALA A O 1
ATOM 2604 N N . ARG A 1 343 ? 31.879 -20.670 -16.815 1.00 63.12 343 ARG A N 1
ATOM 2605 C CA . ARG A 1 343 ? 31.640 -20.220 -15.436 1.00 63.12 343 ARG A CA 1
ATOM 2606 C C . ARG A 1 343 ? 30.762 -21.173 -14.636 1.00 63.12 343 ARG A C 1
ATOM 2608 O O . ARG A 1 343 ? 30.855 -21.185 -13.416 1.00 63.12 343 ARG A O 1
ATOM 2615 N N . ASN A 1 344 ? 29.967 -21.987 -15.322 1.00 64.56 344 ASN A N 1
ATOM 2616 C CA . ASN A 1 344 ? 29.034 -22.925 -14.710 1.00 64.56 344 ASN A CA 1
ATOM 2617 C C . ASN A 1 344 ? 29.576 -24.366 -14.681 1.00 64.56 344 ASN A C 1
ATOM 2619 O O . ASN A 1 344 ? 28.955 -25.238 -14.076 1.00 64.56 344 ASN A O 1
ATOM 2623 N N . SER A 1 345 ? 30.724 -24.635 -15.315 1.00 75.81 345 SER A N 1
ATOM 2624 C CA . SER A 1 345 ? 31.373 -25.948 -15.294 1.00 75.81 345 SER A CA 1
ATOM 2625 C C . SER A 1 345 ? 32.127 -26.195 -13.986 1.00 75.81 345 SER A C 1
ATOM 2627 O O . SER A 1 345 ? 32.927 -25.363 -13.551 1.00 75.81 345 SER A O 1
ATOM 2629 N N . LEU A 1 346 ? 31.920 -27.374 -13.394 1.00 81.38 346 LEU A N 1
ATOM 2630 C CA . LEU A 1 346 ? 32.615 -27.822 -12.187 1.00 81.38 346 LEU A CA 1
ATOM 2631 C C . LEU A 1 346 ? 33.798 -28.737 -12.548 1.00 81.38 346 LEU A C 1
ATOM 2633 O O . LEU A 1 346 ? 33.579 -29.771 -13.183 1.00 81.38 346 LEU A O 1
ATOM 2637 N N . PRO A 1 347 ? 35.032 -28.434 -12.108 1.00 84.81 347 PRO A N 1
ATOM 2638 C CA . PRO A 1 347 ? 36.221 -29.219 -12.446 1.00 84.81 347 PRO A CA 1
ATOM 2639 C C . PRO A 1 347 ? 36.381 -30.437 -11.525 1.00 84.81 347 PRO A C 1
ATOM 2641 O O . PRO A 1 347 ? 37.363 -30.576 -10.798 1.00 84.81 347 PRO A O 1
ATOM 2644 N N . VAL A 1 348 ? 35.391 -31.334 -11.539 1.00 87.44 348 VAL A N 1
ATOM 2645 C CA . VAL A 1 348 ? 35.328 -32.500 -10.638 1.00 87.44 348 VAL A CA 1
ATOM 2646 C C . VAL A 1 348 ? 36.525 -33.436 -10.830 1.00 87.44 348 VAL A C 1
ATOM 2648 O O . VAL A 1 348 ? 37.099 -33.892 -9.845 1.00 87.44 348 VAL A O 1
ATOM 2651 N N . GLU A 1 349 ? 36.933 -33.695 -12.074 1.00 87.06 349 GLU A N 1
ATOM 2652 C CA . GLU A 1 349 ? 38.063 -34.585 -12.381 1.00 87.06 349 GLU A CA 1
ATOM 2653 C C . GLU A 1 349 ? 39.396 -34.016 -11.887 1.00 87.06 349 GLU A C 1
ATOM 2655 O O . GLU A 1 349 ? 40.173 -34.714 -11.238 1.00 87.06 349 GLU A O 1
ATOM 2660 N N . ALA A 1 350 ? 39.637 -32.728 -12.137 1.00 87.94 350 ALA A N 1
ATOM 2661 C CA . ALA A 1 350 ? 40.876 -32.074 -11.742 1.00 87.94 350 ALA A CA 1
ATOM 2662 C C . ALA A 1 350 ? 40.975 -31.928 -10.211 1.00 87.94 350 ALA A C 1
ATOM 2664 O O . ALA A 1 350 ? 42.032 -32.165 -9.627 1.00 87.94 350 ALA A O 1
ATOM 2665 N N . VAL A 1 351 ? 39.855 -31.643 -9.537 1.00 88.38 351 VAL A N 1
ATOM 2666 C CA . VAL A 1 351 ? 39.768 -31.669 -8.067 1.00 88.38 351 VAL A CA 1
ATOM 2667 C C . VAL A 1 351 ? 39.975 -33.085 -7.518 1.00 88.38 351 VAL A C 1
ATOM 2669 O O . VAL A 1 351 ? 40.660 -33.254 -6.511 1.00 88.38 351 VAL A O 1
ATOM 2672 N N . GLY A 1 352 ? 39.447 -34.112 -8.190 1.00 89.38 352 GLY A N 1
ATOM 2673 C CA . GLY A 1 352 ? 39.686 -35.515 -7.839 1.00 89.38 352 GLY A CA 1
ATOM 2674 C C . GLY A 1 352 ? 41.157 -35.917 -7.941 1.00 89.38 352 GLY A C 1
ATOM 2675 O O . GLY A 1 352 ? 41.655 -36.632 -7.074 1.00 89.38 352 GLY A O 1
ATOM 2676 N N . ALA A 1 353 ? 41.882 -35.402 -8.936 1.00 89.38 353 ALA A N 1
ATOM 2677 C CA . ALA A 1 353 ? 43.326 -35.606 -9.055 1.00 89.38 353 ALA A CA 1
ATOM 2678 C C . ALA A 1 353 ? 44.115 -34.915 -7.926 1.00 89.38 353 ALA A C 1
ATOM 2680 O O . ALA A 1 353 ? 45.099 -35.472 -7.439 1.00 89.38 353 ALA A O 1
ATOM 2681 N N . ALA A 1 354 ? 43.669 -33.736 -7.478 1.00 89.88 354 ALA A N 1
ATOM 2682 C CA . ALA A 1 354 ? 44.278 -33.009 -6.361 1.00 89.88 354 ALA A CA 1
ATOM 2683 C C . ALA A 1 354 ? 44.000 -33.657 -4.987 1.00 89.88 354 ALA A C 1
ATOM 2685 O O . ALA A 1 354 ? 44.792 -33.498 -4.058 1.00 89.88 354 ALA A O 1
ATOM 2686 N N . LEU A 1 355 ? 42.896 -34.403 -4.850 1.00 91.19 355 LEU A N 1
ATOM 2687 C CA . LEU A 1 355 ? 42.494 -35.104 -3.625 1.00 91.19 355 LEU A CA 1
ATOM 2688 C C . LEU A 1 355 ? 42.105 -36.569 -3.907 1.00 91.19 355 LEU A C 1
ATOM 2690 O O . LEU A 1 355 ? 40.937 -36.941 -3.752 1.00 91.19 355 LEU A O 1
ATOM 2694 N N . PRO A 1 356 ? 43.072 -37.447 -4.237 1.00 85.56 356 PRO A N 1
ATOM 2695 C CA . PRO A 1 356 ? 42.789 -38.825 -4.657 1.00 85.56 356 PRO A CA 1
ATOM 2696 C C . PRO A 1 356 ? 42.184 -39.702 -3.548 1.00 85.56 356 PRO A C 1
ATOM 2698 O O . PRO A 1 356 ? 41.671 -40.783 -3.819 1.00 85.56 356 PRO A O 1
ATOM 2701 N N . GLY A 1 357 ? 42.243 -39.255 -2.289 1.00 85.00 357 GLY A N 1
ATOM 2702 C CA . GLY A 1 357 ? 41.660 -39.963 -1.148 1.00 85.00 357 GLY A CA 1
ATOM 2703 C C . GLY A 1 357 ? 40.137 -39.822 -1.014 1.00 85.00 357 GLY A C 1
ATOM 2704 O O . GLY A 1 357 ? 39.553 -40.470 -0.148 1.00 85.00 357 GLY A O 1
ATOM 2705 N N . ILE A 1 358 ? 39.484 -38.991 -1.835 1.00 90.94 358 ILE A N 1
ATOM 2706 C CA . ILE A 1 358 ? 38.021 -38.856 -1.853 1.00 90.94 358 ILE A CA 1
ATOM 2707 C C . ILE A 1 358 ? 37.454 -39.790 -2.921 1.00 90.94 358 ILE A C 1
ATOM 2709 O O . ILE A 1 358 ? 37.658 -39.588 -4.115 1.00 90.94 358 ILE A O 1
ATOM 2713 N N . SER A 1 359 ? 36.708 -40.803 -2.486 1.00 82.12 359 SER A N 1
ATOM 2714 C CA . SER A 1 359 ? 36.217 -41.865 -3.373 1.00 82.12 359 SER A CA 1
ATOM 2715 C C . SER A 1 359 ? 34.824 -41.586 -3.941 1.00 82.12 359 SER A C 1
ATOM 2717 O O . SER A 1 359 ? 34.476 -42.085 -5.012 1.00 82.12 359 SER A O 1
ATOM 2719 N N . HIS A 1 360 ? 34.009 -40.783 -3.247 1.00 91.62 360 HIS A N 1
ATOM 2720 C CA . HIS A 1 360 ? 32.620 -40.570 -3.638 1.00 91.62 360 HIS A CA 1
ATOM 2721 C C . HIS A 1 360 ? 32.467 -39.396 -4.634 1.00 91.62 360 HIS A C 1
ATOM 2723 O O . HIS A 1 360 ? 32.716 -38.243 -4.269 1.00 91.62 360 HIS A O 1
ATOM 2729 N N . PRO A 1 361 ? 31.921 -39.613 -5.851 1.00 90.19 361 PRO A N 1
ATOM 2730 C CA . PRO A 1 361 ? 31.877 -38.597 -6.915 1.00 90.19 361 PRO A CA 1
ATOM 2731 C C . PRO A 1 361 ? 31.055 -37.356 -6.545 1.00 90.19 361 PRO A C 1
ATOM 2733 O O . PRO A 1 361 ? 31.433 -36.231 -6.849 1.00 90.19 361 PRO A O 1
ATOM 2736 N N . LEU A 1 362 ? 29.946 -37.533 -5.823 1.00 91.19 362 LEU A N 1
ATOM 2737 C CA . LEU A 1 362 ? 29.173 -36.393 -5.328 1.00 91.19 362 LEU A CA 1
ATOM 2738 C C . LEU A 1 362 ? 29.887 -35.608 -4.209 1.00 91.19 362 LEU A C 1
ATOM 2740 O O . LEU A 1 362 ? 29.656 -34.412 -4.081 1.00 91.19 362 LEU A O 1
ATOM 2744 N N . LEU A 1 363 ? 30.745 -36.237 -3.394 1.00 90.62 363 LEU A N 1
ATOM 2745 C CA . LEU A 1 363 ? 31.557 -35.479 -2.436 1.00 90.62 363 LEU A CA 1
ATOM 2746 C C . LEU A 1 363 ? 32.590 -34.636 -3.194 1.00 90.62 363 LEU A C 1
ATOM 2748 O O . LEU A 1 363 ? 32.690 -33.441 -2.931 1.00 90.62 363 LEU A O 1
ATOM 2752 N N . LEU A 1 364 ? 33.253 -35.216 -4.202 1.00 92.19 364 LEU A N 1
ATOM 2753 C CA . LEU A 1 364 ? 34.150 -34.489 -5.109 1.00 92.19 364 LEU A CA 1
ATOM 2754 C C . LEU A 1 364 ? 33.460 -33.305 -5.796 1.00 92.19 364 LEU A C 1
ATOM 2756 O O . LEU A 1 364 ? 34.019 -32.213 -5.821 1.00 92.19 364 LEU A O 1
ATOM 2760 N N . ALA A 1 365 ? 32.229 -33.479 -6.287 1.00 91.12 365 ALA A N 1
ATOM 2761 C CA . ALA A 1 365 ? 31.456 -32.383 -6.872 1.00 91.12 365 ALA A CA 1
ATOM 2762 C C . ALA A 1 365 ? 31.208 -31.246 -5.869 1.00 91.12 365 ALA A C 1
ATOM 2764 O O . ALA A 1 365 ? 31.371 -30.080 -6.216 1.00 91.12 365 ALA A O 1
ATOM 2765 N N . GLY A 1 366 ? 30.870 -31.570 -4.614 1.00 89.88 366 GLY A N 1
ATOM 2766 C CA . GLY A 1 366 ? 30.726 -30.576 -3.546 1.00 89.88 366 GLY A CA 1
ATOM 2767 C C . GLY A 1 366 ? 32.027 -29.825 -3.246 1.00 89.88 366 GLY A C 1
ATOM 2768 O O . GLY A 1 366 ? 32.010 -28.603 -3.124 1.00 89.88 366 GLY A O 1
ATOM 2769 N N . VAL A 1 367 ? 33.160 -30.532 -3.193 1.00 91.81 367 VAL A N 1
ATOM 2770 C CA . VAL A 1 367 ? 34.487 -29.921 -2.997 1.00 91.81 367 VAL A CA 1
ATOM 2771 C C . VAL A 1 367 ? 34.848 -29.009 -4.171 1.00 91.81 367 VAL A C 1
ATOM 2773 O O . VAL A 1 367 ? 35.293 -27.884 -3.951 1.00 91.81 367 VAL A O 1
ATOM 2776 N N . ALA A 1 368 ? 34.591 -29.447 -5.406 1.00 91.69 368 ALA A N 1
ATOM 2777 C CA . ALA A 1 368 ? 34.796 -28.637 -6.602 1.00 91.69 368 ALA A CA 1
ATOM 2778 C C . ALA A 1 368 ? 33.918 -27.378 -6.601 1.00 91.69 368 ALA A C 1
ATOM 2780 O O . ALA A 1 368 ? 34.397 -26.305 -6.957 1.00 91.69 368 ALA A O 1
ATOM 2781 N N . GLY A 1 369 ? 32.666 -27.483 -6.145 1.00 90.00 369 GLY A N 1
ATOM 2782 C CA . GLY A 1 369 ? 31.765 -26.342 -5.975 1.00 90.00 369 GLY A CA 1
ATOM 2783 C C . GLY A 1 369 ? 32.280 -25.318 -4.960 1.00 90.00 369 GLY A C 1
ATOM 2784 O O . GLY A 1 369 ? 32.291 -24.124 -5.253 1.00 90.00 369 GLY A O 1
ATOM 2785 N N . LEU A 1 370 ? 32.786 -25.765 -3.807 1.00 89.44 370 LEU A N 1
ATOM 2786 C CA . LEU A 1 370 ? 33.363 -24.874 -2.791 1.00 89.44 370 LEU A CA 1
ATOM 2787 C C . LEU A 1 370 ? 34.662 -24.209 -3.265 1.00 89.44 370 LEU A C 1
ATOM 2789 O O . LEU A 1 370 ? 34.824 -22.999 -3.102 1.00 89.44 370 LEU A O 1
ATOM 2793 N N . ALA A 1 371 ? 35.564 -24.971 -3.889 1.00 91.06 371 ALA A N 1
ATOM 2794 C CA . ALA A 1 371 ? 36.784 -24.427 -4.486 1.00 91.06 371 ALA A CA 1
ATOM 2795 C C . ALA A 1 371 ? 36.451 -23.398 -5.578 1.00 91.06 371 ALA A C 1
ATOM 2797 O O . ALA A 1 371 ? 37.073 -22.336 -5.651 1.00 91.06 371 ALA A O 1
ATOM 2798 N N . ARG A 1 372 ? 35.400 -23.664 -6.363 1.00 88.56 372 ARG A N 1
ATOM 2799 C CA . ARG A 1 372 ? 34.901 -22.742 -7.378 1.00 88.56 372 ARG A CA 1
ATOM 2800 C C . ARG A 1 372 ? 34.302 -21.472 -6.778 1.00 88.56 372 ARG A C 1
ATOM 2802 O O . ARG A 1 372 ? 34.622 -20.380 -7.236 1.00 88.56 372 ARG A O 1
ATOM 2809 N N . ALA A 1 373 ? 33.492 -21.591 -5.728 1.00 86.94 373 ALA A N 1
ATOM 2810 C CA . ALA A 1 373 ? 32.935 -20.441 -5.018 1.00 86.94 373 ALA A CA 1
ATOM 2811 C C . ALA A 1 373 ? 34.039 -19.542 -4.435 1.00 86.94 373 ALA A C 1
ATOM 2813 O O . ALA A 1 373 ? 33.934 -18.314 -4.497 1.00 86.94 373 ALA A O 1
ATOM 2814 N N . ALA A 1 374 ? 35.116 -20.141 -3.915 1.00 87.25 374 ALA A N 1
ATOM 2815 C CA . ALA A 1 374 ? 36.296 -19.417 -3.454 1.00 87.25 374 ALA A CA 1
ATOM 2816 C C . ALA A 1 374 ? 37.029 -18.709 -4.610 1.00 87.25 374 ALA A C 1
ATOM 2818 O O . ALA A 1 374 ? 37.361 -17.530 -4.481 1.00 87.25 374 ALA A O 1
ATOM 2819 N N . ALA A 1 375 ? 37.217 -19.374 -5.755 1.00 87.12 375 ALA A N 1
ATOM 2820 C CA . ALA A 1 375 ? 37.788 -18.760 -6.957 1.00 87.12 375 ALA A CA 1
ATOM 2821 C C . ALA A 1 375 ? 36.941 -17.574 -7.461 1.00 87.12 375 ALA A C 1
ATOM 2823 O O . ALA A 1 375 ? 37.479 -16.496 -7.703 1.00 87.12 375 ALA A O 1
ATOM 2824 N N . ASP A 1 376 ? 35.614 -17.720 -7.528 1.00 84.25 376 ASP A N 1
ATOM 2825 C CA . ASP A 1 376 ? 34.699 -16.647 -7.942 1.00 84.25 376 ASP A CA 1
ATOM 2826 C C . ASP A 1 376 ? 34.665 -15.488 -6.925 1.00 84.25 376 ASP A C 1
ATOM 2828 O O . ASP A 1 376 ? 34.474 -14.323 -7.289 1.00 84.25 376 ASP A O 1
ATOM 2832 N N . LEU A 1 377 ? 34.833 -15.766 -5.626 1.00 83.75 377 LEU A N 1
ATOM 2833 C CA . LEU A 1 377 ? 34.991 -14.722 -4.609 1.00 83.75 377 LEU A CA 1
ATOM 2834 C C . LEU A 1 377 ? 36.301 -13.953 -4.813 1.00 83.75 377 LEU A C 1
ATOM 2836 O O . LEU A 1 377 ? 36.293 -12.723 -4.754 1.00 83.75 377 LEU A O 1
ATOM 2840 N N . LEU A 1 378 ? 37.403 -14.651 -5.090 1.00 84.50 378 LEU A N 1
ATOM 2841 C CA . LEU A 1 378 ? 38.699 -14.034 -5.372 1.00 84.50 378 LEU A CA 1
ATOM 2842 C C . LEU A 1 378 ? 38.684 -13.222 -6.673 1.00 84.50 378 LEU A C 1
ATOM 2844 O O . LEU A 1 378 ? 39.200 -12.109 -6.664 1.00 84.50 378 LEU A O 1
ATOM 2848 N N . ASP A 1 379 ? 38.050 -13.714 -7.746 1.00 81.69 379 ASP A N 1
ATOM 2849 C CA . ASP A 1 379 ? 37.808 -12.951 -8.984 1.00 81.69 379 ASP A CA 1
ATOM 2850 C C . ASP A 1 379 ? 37.046 -11.657 -8.682 1.00 81.69 379 ASP A C 1
ATOM 2852 O O . ASP A 1 379 ? 37.518 -10.563 -8.994 1.00 81.69 379 ASP A O 1
ATOM 2856 N N . ARG A 1 380 ? 35.904 -11.754 -7.988 1.00 78.94 380 ARG A N 1
ATOM 2857 C CA . ARG A 1 380 ? 35.116 -10.577 -7.592 1.00 78.94 380 ARG A CA 1
ATOM 2858 C C . ARG A 1 380 ? 35.933 -9.605 -6.751 1.00 78.94 380 ARG A C 1
ATOM 2860 O O . ARG A 1 380 ? 35.943 -8.422 -7.059 1.00 78.94 380 ARG A O 1
ATOM 2867 N N . THR A 1 381 ? 36.646 -10.094 -5.740 1.00 79.38 381 THR A N 1
ATOM 2868 C CA . THR A 1 381 ? 37.454 -9.264 -4.832 1.00 79.38 381 THR A CA 1
ATOM 2869 C C . THR A 1 381 ? 38.580 -8.563 -5.579 1.00 79.38 381 THR A C 1
ATOM 2871 O O . THR A 1 381 ? 38.775 -7.360 -5.422 1.00 79.38 381 THR A O 1
ATOM 2874 N N . ALA A 1 382 ? 39.294 -9.285 -6.442 1.00 74.81 382 ALA A N 1
ATOM 2875 C CA . ALA A 1 382 ? 40.381 -8.726 -7.229 1.00 74.81 382 ALA A CA 1
ATOM 2876 C C . ALA A 1 382 ? 39.897 -7.644 -8.204 1.00 74.81 382 ALA A C 1
ATOM 2878 O O . ALA A 1 382 ? 40.629 -6.686 -8.433 1.00 74.81 382 ALA A O 1
ATOM 2879 N N . ARG A 1 383 ? 38.656 -7.705 -8.706 1.00 73.44 383 ARG A N 1
ATOM 2880 C CA . ARG A 1 383 ? 38.070 -6.618 -9.517 1.00 73.44 383 ARG A CA 1
ATOM 2881 C C . ARG A 1 383 ? 37.841 -5.313 -8.745 1.00 73.44 383 ARG A C 1
ATOM 2883 O O . ARG A 1 383 ? 37.735 -4.272 -9.382 1.00 73.44 383 ARG A O 1
ATOM 2890 N N . PHE A 1 384 ? 37.769 -5.361 -7.414 1.00 73.00 384 PHE A N 1
ATOM 2891 C CA . PHE A 1 384 ? 37.662 -4.175 -6.554 1.00 73.00 384 PHE A CA 1
ATOM 2892 C C . PHE A 1 384 ? 39.018 -3.673 -6.041 1.00 73.00 384 PHE A C 1
ATOM 2894 O O . PHE A 1 384 ? 39.103 -2.554 -5.539 1.00 73.00 384 PHE A O 1
ATOM 2901 N N . LEU A 1 385 ? 40.079 -4.479 -6.150 1.00 65.88 385 LEU A N 1
ATOM 2902 C CA . LEU A 1 385 ? 41.430 -4.066 -5.781 1.00 65.88 385 LEU A CA 1
ATOM 2903 C C . LEU A 1 385 ? 42.088 -3.299 -6.941 1.00 65.88 385 LEU A C 1
ATOM 2905 O O . LEU A 1 385 ? 41.887 -3.676 -8.097 1.00 65.88 385 LEU A O 1
ATOM 2909 N N . PRO A 1 386 ? 42.904 -2.261 -6.664 1.00 55.31 386 PRO A N 1
ATOM 2910 C CA . PRO A 1 386 ? 43.687 -1.581 -7.691 1.00 55.31 386 PRO A CA 1
ATOM 2911 C C . PRO A 1 386 ? 44.561 -2.598 -8.432 1.00 55.31 386 PRO A C 1
ATOM 2913 O O . PRO A 1 386 ? 45.468 -3.195 -7.849 1.00 55.31 386 PRO A O 1
ATOM 2916 N N . GLN A 1 387 ? 44.258 -2.838 -9.705 1.00 57.03 387 GLN A N 1
ATOM 2917 C CA . GLN A 1 387 ? 45.050 -3.724 -10.551 1.00 57.03 387 GLN A CA 1
ATOM 2918 C C . GLN A 1 387 ? 46.253 -2.938 -11.092 1.00 57.03 387 GLN A C 1
ATOM 2920 O O . GLN A 1 387 ? 46.073 -1.783 -11.485 1.00 57.03 387 GLN A O 1
ATOM 2925 N N . PRO A 1 388 ? 47.466 -3.522 -11.142 1.00 52.34 388 PRO A N 1
ATOM 2926 C CA . PRO A 1 388 ? 48.560 -2.912 -11.889 1.00 52.34 388 PRO A CA 1
ATOM 2927 C C . PRO A 1 388 ? 48.106 -2.753 -13.343 1.00 52.34 388 PRO A C 1
ATOM 2929 O O . PRO A 1 388 ? 47.578 -3.705 -13.919 1.00 52.34 388 PRO A O 1
ATOM 2932 N N . GLU A 1 389 ? 48.242 -1.543 -13.894 1.00 48.28 389 GLU A N 1
ATOM 2933 C CA . GLU A 1 389 ? 47.812 -1.189 -15.251 1.00 48.28 389 GLU A CA 1
ATOM 2934 C C . GLU A 1 389 ? 48.423 -2.161 -16.270 1.00 48.28 389 GLU A C 1
ATOM 2936 O O . GLU A 1 389 ? 49.571 -2.027 -16.683 1.00 48.28 389 GLU A O 1
ATOM 2941 N N . ALA A 1 390 ? 47.659 -3.183 -16.650 1.00 46.28 390 ALA A N 1
ATOM 2942 C CA . ALA A 1 390 ? 48.001 -4.074 -17.741 1.00 46.28 390 ALA A CA 1
ATOM 2943 C C . ALA A 1 390 ? 47.297 -3.558 -18.998 1.00 46.28 390 ALA A C 1
ATOM 2945 O O . ALA A 1 390 ? 46.065 -3.575 -19.090 1.00 46.28 390 ALA A O 1
ATOM 2946 N N . GLU A 1 391 ? 48.111 -3.069 -19.933 1.00 43.16 391 GLU A N 1
ATOM 2947 C CA . GLU A 1 391 ? 47.747 -2.671 -21.291 1.00 43.16 391 GLU A CA 1
ATOM 2948 C C . GLU A 1 391 ? 46.786 -3.694 -21.918 1.00 43.16 391 GLU A C 1
ATOM 2950 O O . GLU A 1 391 ? 47.084 -4.886 -22.019 1.00 43.16 391 GLU A O 1
ATOM 2955 N N . ARG A 1 392 ? 45.597 -3.229 -22.312 1.00 40.53 392 ARG A N 1
ATOM 2956 C CA . ARG A 1 392 ? 44.599 -4.031 -23.028 1.00 40.53 392 ARG A CA 1
ATOM 2957 C C . ARG A 1 392 ? 44.892 -3.986 -24.531 1.00 40.53 392 ARG A C 1
ATOM 2959 O O . ARG A 1 392 ? 44.811 -2.896 -25.093 1.00 40.53 392 ARG A O 1
ATOM 2966 N N . PRO A 1 393 ? 45.073 -5.118 -25.227 1.00 40.03 393 PRO A N 1
ATOM 2967 C CA . PRO A 1 393 ? 44.632 -5.232 -26.604 1.00 40.03 393 PRO A CA 1
ATOM 2968 C C . PRO A 1 393 ? 43.154 -5.641 -26.578 1.00 40.03 393 PRO A C 1
ATOM 2970 O O . PRO A 1 393 ? 42.779 -6.656 -26.002 1.00 40.03 393 PRO A O 1
ATOM 2973 N N . GLY A 1 394 ? 42.282 -4.810 -27.135 1.00 35.97 394 GLY A N 1
ATOM 2974 C CA . GLY A 1 394 ? 40.881 -5.155 -27.345 1.00 35.97 394 GLY A CA 1
ATOM 2975 C C . GLY A 1 394 ? 40.460 -4.664 -28.716 1.00 35.97 394 GLY A C 1
ATOM 2976 O O . GLY A 1 394 ? 40.703 -3.501 -29.045 1.00 35.97 394 GLY A O 1
ATOM 2977 N N . LYS A 1 395 ? 39.833 -5.542 -29.511 1.00 36.66 395 LYS A N 1
ATOM 2978 C CA . LYS A 1 395 ? 39.057 -5.142 -30.693 1.00 36.66 395 LYS A CA 1
ATOM 2979 C C . LYS A 1 395 ? 38.168 -3.961 -30.306 1.00 36.66 395 LYS A C 1
ATOM 2981 O O . LYS A 1 395 ? 37.543 -3.979 -29.247 1.00 36.66 395 LYS A O 1
ATOM 2986 N N . ALA A 1 396 ? 38.156 -2.939 -31.154 1.00 38.59 396 ALA A N 1
ATOM 2987 C CA . ALA A 1 396 ? 37.413 -1.709 -30.941 1.00 38.59 396 ALA A CA 1
ATOM 2988 C C . ALA A 1 396 ? 35.893 -1.963 -30.986 1.00 38.59 396 ALA A C 1
ATOM 2990 O O . ALA A 1 396 ? 35.237 -1.695 -31.987 1.00 38.59 396 ALA A O 1
ATOM 2991 N N . GLU A 1 397 ? 35.321 -2.477 -29.897 1.00 45.16 397 GLU A N 1
ATOM 2992 C CA . GLU A 1 397 ? 33.958 -2.111 -29.526 1.00 45.16 397 GLU A CA 1
ATOM 2993 C C . GLU A 1 397 ? 33.987 -0.620 -29.183 1.00 45.16 397 GLU A C 1
ATOM 2995 O O . GLU A 1 397 ? 34.875 -0.160 -28.457 1.00 45.16 397 GLU A O 1
ATOM 3000 N N . ALA A 1 398 ? 33.056 0.154 -29.742 1.00 50.34 398 ALA A N 1
ATOM 3001 C CA . ALA A 1 398 ? 32.917 1.556 -29.380 1.00 50.34 398 ALA A CA 1
ATOM 3002 C C . ALA A 1 398 ? 32.752 1.633 -27.857 1.00 50.34 398 ALA A C 1
ATOM 3004 O O . ALA A 1 398 ? 31.829 1.042 -27.300 1.00 50.34 398 ALA A O 1
ATOM 3005 N N . ALA A 1 399 ? 33.694 2.293 -27.181 1.00 59.69 399 ALA A N 1
ATOM 3006 C CA . ALA A 1 399 ? 33.675 2.403 -25.733 1.00 59.69 399 ALA A CA 1
ATOM 3007 C C . ALA A 1 399 ? 32.313 2.958 -25.280 1.00 59.69 399 ALA A C 1
ATOM 3009 O O . ALA A 1 399 ? 31.895 4.012 -25.760 1.00 59.69 399 ALA A O 1
ATOM 3010 N N . GLU A 1 400 ? 31.626 2.236 -24.382 1.00 70.62 400 GLU A N 1
ATOM 3011 C CA . GLU A 1 400 ? 30.367 2.680 -23.767 1.00 70.62 400 GLU A CA 1
ATOM 3012 C C . GLU A 1 400 ? 30.555 4.114 -23.261 1.00 70.62 400 GLU A C 1
ATOM 3014 O O . GLU A 1 400 ? 31.463 4.379 -22.463 1.00 70.62 400 GLU A O 1
ATOM 3019 N N . TRP A 1 401 ? 29.725 5.051 -23.730 1.00 85.62 401 TRP A N 1
ATOM 3020 C CA . TRP A 1 401 ? 29.808 6.422 -23.250 1.00 85.62 401 TRP A CA 1
ATOM 3021 C C . TRP A 1 401 ? 29.348 6.457 -21.794 1.00 85.62 401 TRP A C 1
ATOM 3023 O O . TRP A 1 401 ? 28.202 6.123 -21.487 1.00 85.62 401 TRP A O 1
ATOM 3033 N N . ARG A 1 402 ? 30.275 6.839 -20.912 1.00 85.25 402 ARG A N 1
ATOM 3034 C CA . ARG A 1 402 ? 30.113 6.876 -19.456 1.00 85.25 402 ARG A CA 1
ATOM 3035 C C . ARG A 1 402 ? 30.345 8.301 -18.951 1.00 85.25 402 ARG A C 1
ATOM 3037 O O . ARG A 1 402 ? 31.480 8.649 -18.633 1.00 85.25 402 ARG A O 1
ATOM 3044 N N . PRO A 1 403 ? 29.311 9.152 -18.983 1.00 86.50 403 PRO A N 1
ATOM 3045 C CA . PRO A 1 403 ? 29.356 10.471 -18.359 1.00 86.50 403 PRO A CA 1
ATOM 3046 C C . PRO A 1 403 ? 29.469 10.367 -16.827 1.00 86.50 403 PRO A C 1
ATOM 3048 O O . PRO A 1 403 ? 29.103 9.346 -16.250 1.00 86.50 403 PRO A O 1
ATOM 3051 N N . ASP A 1 404 ? 29.924 11.442 -16.173 1.00 84.81 404 ASP A N 1
ATOM 3052 C CA . ASP A 1 404 ? 30.056 11.519 -14.703 1.00 84.81 404 ASP A CA 1
ATOM 3053 C C . ASP A 1 404 ? 28.713 11.357 -13.958 1.00 84.81 404 ASP A C 1
ATOM 3055 O O . ASP A 1 404 ? 28.685 10.985 -12.788 1.00 84.81 404 ASP A O 1
ATOM 3059 N N . HIS A 1 405 ? 27.602 11.638 -14.646 1.00 89.56 405 HIS A N 1
ATOM 3060 C CA . HIS A 1 405 ? 26.223 11.494 -14.179 1.00 89.56 405 HIS A CA 1
ATOM 3061 C C . HIS A 1 405 ? 25.368 10.878 -15.283 1.00 89.56 405 HIS A C 1
ATOM 3063 O O . HIS A 1 405 ? 25.654 11.093 -16.460 1.00 89.56 405 HIS A O 1
ATOM 3069 N N . GLY A 1 406 ? 24.289 10.180 -14.930 1.00 87.81 406 GLY A N 1
ATOM 3070 C CA . GLY A 1 406 ? 23.392 9.541 -15.902 1.00 87.81 406 GLY A CA 1
ATOM 3071 C C . GLY A 1 406 ? 23.496 8.021 -15.916 1.00 87.81 406 GLY A C 1
ATOM 3072 O O . GLY A 1 406 ? 23.250 7.395 -16.949 1.00 87.81 406 GLY A O 1
ATOM 3073 N N . LEU A 1 407 ? 23.878 7.434 -14.779 1.00 91.38 407 LEU A N 1
ATOM 3074 C CA . LEU A 1 407 ? 23.727 6.000 -14.557 1.00 91.38 407 LEU A CA 1
ATOM 3075 C C . LEU A 1 407 ? 22.237 5.643 -14.597 1.00 91.38 407 LEU A C 1
ATOM 3077 O O . LEU A 1 407 ? 21.394 6.421 -14.147 1.00 91.38 407 LEU A O 1
ATOM 3081 N N . ASP A 1 408 ? 21.904 4.454 -15.093 1.00 90.62 408 ASP A N 1
ATOM 3082 C CA . ASP A 1 408 ? 20.508 4.051 -15.298 1.00 90.62 408 ASP A CA 1
ATOM 3083 C C . ASP A 1 408 ? 19.701 4.143 -13.986 1.00 90.62 408 ASP A C 1
ATOM 3085 O O . ASP A 1 408 ? 18.609 4.706 -13.964 1.00 90.62 408 ASP A O 1
ATOM 3089 N N . HIS A 1 409 ? 20.280 3.713 -12.857 1.00 86.94 409 HIS A N 1
ATOM 3090 C CA . HIS A 1 409 ? 19.628 3.815 -11.548 1.00 86.94 409 HIS A CA 1
ATOM 3091 C C . HIS A 1 409 ? 19.460 5.264 -11.052 1.00 86.94 409 HIS A C 1
ATOM 3093 O O . HIS A 1 409 ? 18.441 5.564 -10.436 1.00 86.94 409 HIS A O 1
ATOM 3099 N N . GLU A 1 410 ? 20.409 6.165 -11.338 1.00 90.38 410 GLU A N 1
ATOM 3100 C CA . GLU A 1 410 ? 20.273 7.593 -11.013 1.00 90.38 410 GLU A CA 1
ATOM 3101 C C . GLU A 1 410 ? 19.132 8.218 -11.823 1.00 90.38 410 GLU A C 1
ATOM 3103 O O . GLU A 1 410 ? 18.321 8.967 -11.279 1.00 90.38 410 GLU A O 1
ATOM 3108 N N . LEU A 1 411 ? 19.034 7.882 -13.116 1.00 91.50 411 LEU A N 1
ATOM 3109 C CA . LEU A 1 411 ? 17.945 8.334 -13.984 1.00 91.50 411 LEU A CA 1
ATOM 3110 C C . LEU A 1 411 ? 16.598 7.786 -13.521 1.00 91.50 411 LEU A C 1
ATOM 3112 O O . LEU A 1 411 ? 15.632 8.542 -13.456 1.00 91.50 411 LEU A O 1
ATOM 3116 N N . ARG A 1 412 ? 16.532 6.506 -13.146 1.00 89.38 412 ARG A N 1
ATOM 3117 C CA . ARG A 1 412 ? 15.323 5.887 -12.597 1.00 89.38 412 ARG A CA 1
ATOM 3118 C C . ARG A 1 412 ? 14.838 6.613 -11.356 1.00 89.38 412 ARG A C 1
ATOM 3120 O O . ARG A 1 412 ? 13.673 6.990 -11.286 1.00 89.38 412 ARG A O 1
ATOM 3127 N N . ASP A 1 413 ? 15.714 6.800 -10.378 1.00 86.69 413 ASP A N 1
ATOM 3128 C CA . ASP A 1 413 ? 15.338 7.380 -9.092 1.00 86.69 413 ASP A CA 1
ATOM 3129 C C . ASP A 1 413 ? 14.955 8.867 -9.258 1.00 86.69 413 ASP A C 1
ATOM 3131 O O . ASP A 1 413 ? 14.018 9.356 -8.615 1.00 86.69 413 ASP A O 1
ATOM 3135 N N . ALA A 1 414 ? 15.610 9.575 -10.185 1.00 90.19 414 ALA A N 1
ATOM 3136 C CA . ALA A 1 414 ? 15.273 10.947 -10.549 1.00 90.19 414 ALA A CA 1
ATOM 3137 C C . ALA A 1 414 ? 13.916 11.061 -11.272 1.00 90.19 414 ALA A C 1
ATOM 3139 O O . ALA A 1 414 ? 13.081 11.870 -10.869 1.00 90.19 414 ALA A O 1
ATOM 3140 N N . VAL A 1 415 ? 13.660 10.238 -12.296 1.00 90.94 415 VAL A N 1
ATOM 3141 C CA . VAL A 1 415 ? 12.395 10.235 -13.056 1.00 90.94 415 VAL A CA 1
ATOM 3142 C C . VAL A 1 415 ? 11.227 9.797 -12.171 1.00 90.94 415 VAL A C 1
ATOM 3144 O O . VAL A 1 415 ? 10.194 10.466 -12.156 1.00 90.94 415 VAL A O 1
ATOM 3147 N N . ASN A 1 416 ? 11.406 8.762 -11.345 1.00 86.88 416 ASN A N 1
ATOM 3148 C CA . ASN A 1 416 ? 10.368 8.237 -10.448 1.00 86.88 416 ASN A CA 1
ATOM 3149 C C . ASN A 1 416 ? 9.897 9.234 -9.381 1.00 86.88 416 ASN A C 1
ATOM 3151 O O . ASN A 1 416 ? 8.877 9.005 -8.732 1.00 86.88 416 ASN A O 1
ATOM 3155 N N . THR A 1 417 ? 10.632 10.329 -9.172 1.00 84.81 417 THR A N 1
ATOM 3156 C CA . THR A 1 417 ? 10.215 11.393 -8.253 1.00 84.81 417 THR A CA 1
ATOM 3157 C C . THR A 1 417 ? 8.944 12.094 -8.745 1.00 84.81 417 THR A C 1
ATOM 3159 O O . THR A 1 417 ? 8.089 12.429 -7.927 1.00 84.81 417 THR A O 1
ATOM 3162 N N . VAL A 1 418 ? 8.798 12.258 -10.065 1.00 87.81 418 VAL A N 1
ATOM 3163 C CA . VAL A 1 418 ? 7.655 12.940 -10.700 1.00 87.81 418 VAL A CA 1
ATOM 3164 C C . VAL A 1 418 ? 6.843 12.039 -11.640 1.00 87.81 418 VAL A C 1
ATOM 3166 O O . VAL A 1 418 ? 5.692 12.335 -11.927 1.00 87.81 418 VAL A O 1
ATOM 3169 N N . LEU A 1 419 ? 7.408 10.925 -12.111 1.00 88.75 419 LEU A N 1
ATOM 3170 C CA . LEU A 1 419 ? 6.769 9.979 -13.032 1.00 88.75 419 LEU A CA 1
ATOM 3171 C C . LEU A 1 419 ? 7.009 8.528 -12.558 1.00 88.75 419 LEU A C 1
ATOM 3173 O O . LEU A 1 419 ? 7.755 7.791 -13.201 1.00 88.75 419 LEU A O 1
ATOM 3177 N N . PRO A 1 420 ? 6.420 8.106 -11.422 1.00 82.38 420 PRO A N 1
ATOM 3178 C CA . PRO A 1 420 ? 6.712 6.822 -10.765 1.00 82.38 420 PRO A CA 1
ATOM 3179 C C . PRO A 1 420 ? 6.264 5.583 -11.553 1.00 82.38 420 PRO A C 1
ATOM 3181 O O . PRO A 1 420 ? 6.799 4.496 -11.332 1.00 82.38 420 PRO A O 1
ATOM 3184 N N . ASP A 1 421 ? 5.297 5.735 -12.459 1.00 81.31 421 ASP A N 1
ATOM 3185 C CA . ASP A 1 421 ? 4.808 4.647 -13.312 1.00 81.31 421 ASP A CA 1
ATOM 3186 C C . ASP A 1 421 ? 5.680 4.432 -14.554 1.00 81.31 421 ASP A C 1
ATOM 3188 O O . ASP A 1 421 ? 5.495 3.453 -15.283 1.00 81.31 421 ASP A O 1
ATOM 3192 N N . ASN A 1 422 ? 6.647 5.323 -14.798 1.00 83.81 422 ASN A N 1
ATOM 3193 C CA . ASN A 1 422 ? 7.519 5.216 -15.951 1.00 83.81 422 ASN A CA 1
ATOM 3194 C C . ASN A 1 422 ? 8.618 4.166 -15.718 1.00 83.81 422 ASN A C 1
ATOM 3196 O O . ASN A 1 422 ? 9.440 4.272 -14.808 1.00 83.81 422 ASN A O 1
ATOM 3200 N N . ARG A 1 423 ? 8.637 3.131 -16.560 1.00 81.88 423 ARG A N 1
ATOM 3201 C CA . ARG A 1 423 ? 9.606 2.026 -1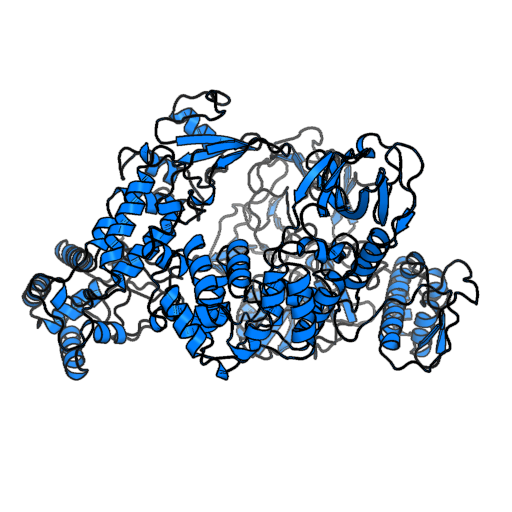6.497 1.00 81.88 423 ARG A CA 1
ATOM 3202 C C . ARG A 1 423 ? 10.733 2.239 -17.509 1.00 81.88 423 ARG A C 1
ATOM 3204 O O . ARG A 1 423 ? 10.749 3.225 -18.228 1.00 81.88 423 ARG A O 1
ATOM 3211 N N . GLY A 1 424 ? 11.697 1.320 -17.561 1.00 84.62 424 GLY A N 1
ATOM 3212 C CA . GLY A 1 424 ? 12.724 1.327 -18.609 1.00 84.62 424 GLY A CA 1
ATOM 3213 C C . GLY A 1 424 ? 13.969 2.181 -18.320 1.00 84.62 424 GLY A C 1
ATOM 3214 O O . GLY A 1 424 ? 14.669 2.560 -19.257 1.00 84.62 424 GLY A O 1
ATOM 3215 N N . PHE A 1 425 ? 14.262 2.469 -17.046 1.00 87.56 425 PHE A N 1
ATOM 3216 C CA . PHE A 1 425 ? 15.498 3.134 -16.593 1.00 87.56 425 PHE A CA 1
ATOM 3217 C C . PHE A 1 425 ? 16.416 2.185 -15.793 1.00 87.56 425 PHE A C 1
ATOM 3219 O O . PHE A 1 425 ? 16.980 2.525 -14.763 1.00 87.56 425 PHE A O 1
ATOM 3226 N N . GLY A 1 426 ? 16.538 0.940 -16.233 1.00 78.25 426 GLY A N 1
ATOM 3227 C CA . GLY A 1 426 ? 17.309 -0.122 -15.591 1.00 78.25 426 GLY A CA 1
ATOM 3228 C C . GLY A 1 426 ? 16.480 -1.023 -14.671 1.00 78.25 426 GLY A C 1
ATOM 3229 O O . GLY A 1 426 ? 15.360 -0.708 -14.261 1.00 78.25 426 GLY A O 1
ATOM 3230 N N . ASN A 1 427 ? 17.048 -2.182 -14.330 1.00 70.00 427 ASN A N 1
ATOM 3231 C CA . ASN A 1 427 ? 16.388 -3.191 -13.500 1.00 70.00 427 ASN A CA 1
ATOM 3232 C C . ASN A 1 427 ? 16.198 -2.716 -12.054 1.00 70.00 427 ASN A C 1
ATOM 3234 O O . ASN A 1 427 ? 17.102 -2.152 -11.442 1.00 70.00 427 ASN A O 1
ATOM 3238 N N . THR A 1 428 ? 15.034 -3.008 -11.469 1.00 57.34 428 THR A N 1
ATOM 3239 C CA . THR A 1 428 ? 14.698 -2.702 -10.064 1.00 57.34 428 THR A CA 1
ATOM 3240 C C . THR A 1 428 ? 15.507 -3.512 -9.048 1.00 57.34 428 THR A C 1
ATOM 3242 O O . THR A 1 428 ? 15.608 -3.108 -7.891 1.00 57.34 428 THR A O 1
ATOM 3245 N N . TRP A 1 429 ? 16.119 -4.624 -9.468 1.00 46.38 429 TRP A N 1
ATOM 3246 C CA . TRP A 1 429 ? 16.901 -5.515 -8.611 1.00 46.38 429 TRP A CA 1
ATOM 3247 C C . TRP A 1 429 ? 18.381 -5.480 -9.004 1.00 46.38 429 TRP A C 1
ATOM 3249 O O . TRP A 1 429 ? 18.770 -6.023 -10.035 1.00 46.38 429 TRP A O 1
ATOM 3259 N N . GLY A 1 430 ? 19.196 -4.855 -8.150 1.00 49.34 430 GLY A N 1
ATOM 3260 C CA . GLY A 1 430 ? 20.631 -4.649 -8.362 1.00 49.34 430 GLY A CA 1
ATOM 3261 C C . GLY A 1 430 ? 20.935 -3.287 -8.989 1.00 49.34 430 GLY A C 1
ATOM 3262 O O . GLY A 1 430 ? 20.393 -2.943 -10.035 1.00 49.34 430 GLY A O 1
ATOM 3263 N N . SER A 1 431 ? 21.806 -2.504 -8.344 1.00 53.62 431 SER A N 1
ATOM 3264 C CA . SER A 1 431 ? 22.400 -1.332 -8.988 1.00 53.62 431 SER A CA 1
ATOM 3265 C C . SER A 1 431 ? 23.525 -1.819 -9.893 1.00 53.62 431 SER A C 1
ATOM 3267 O O . SER A 1 431 ? 24.478 -2.438 -9.418 1.00 53.62 431 SER A O 1
ATOM 3269 N N . SER A 1 432 ? 23.391 -1.601 -11.196 1.00 60.53 432 SER A N 1
ATOM 3270 C CA . SER A 1 432 ? 24.501 -1.752 -12.129 1.00 60.53 432 SER A CA 1
ATOM 3271 C C . SER A 1 432 ? 24.952 -0.370 -12.583 1.00 60.53 432 SER A C 1
ATOM 3273 O O . SER A 1 432 ? 24.116 0.418 -13.027 1.00 60.53 432 SER A O 1
ATOM 3275 N N . ASP A 1 433 ? 26.258 -0.103 -12.526 1.00 79.25 433 ASP A N 1
ATOM 3276 C CA . ASP A 1 433 ? 26.883 1.127 -13.035 1.00 79.25 433 ASP A CA 1
ATOM 3277 C C . ASP A 1 433 ? 26.937 1.094 -14.576 1.00 79.25 433 ASP A C 1
ATOM 3279 O O . ASP A 1 433 ? 27.988 0.898 -15.208 1.00 79.25 433 ASP A O 1
ATOM 3283 N N . ARG A 1 434 ? 25.750 1.170 -15.180 1.00 85.56 434 ARG A N 1
ATOM 3284 C CA . ARG A 1 434 ? 25.493 1.156 -16.623 1.00 85.56 434 ARG A CA 1
ATOM 3285 C C . ARG A 1 434 ? 24.836 2.463 -17.040 1.00 85.56 434 ARG A C 1
ATOM 3287 O O . ARG A 1 434 ? 24.117 3.065 -16.246 1.00 85.56 434 ARG A O 1
ATOM 3294 N N . CYS A 1 435 ? 25.083 2.860 -18.284 1.00 89.06 435 CYS A N 1
ATOM 3295 C CA . CYS A 1 435 ? 24.452 4.016 -18.923 1.00 89.06 435 CYS A CA 1
ATOM 3296 C C . CYS A 1 435 ? 23.676 3.562 -20.172 1.00 89.06 435 CYS A C 1
ATOM 3298 O O . CYS A 1 435 ? 23.749 4.211 -21.222 1.00 89.06 435 CYS A O 1
ATOM 3300 N N . TRP A 1 436 ? 23.008 2.404 -20.126 1.00 91.00 436 TRP A N 1
ATOM 3301 C CA . TRP A 1 436 ? 22.373 1.820 -21.310 1.00 91.00 436 TRP A CA 1
ATOM 3302 C C . TRP A 1 436 ? 21.233 2.680 -21.830 1.00 91.00 436 TRP A C 1
ATOM 3304 O O . TRP A 1 436 ? 21.102 2.810 -23.044 1.00 91.00 436 TRP A O 1
ATOM 3314 N N . VAL A 1 437 ? 20.481 3.343 -20.949 1.00 92.69 437 VAL A N 1
ATOM 3315 C CA . VAL A 1 437 ? 19.391 4.251 -21.338 1.00 92.69 437 VAL A CA 1
ATOM 3316 C C . VAL A 1 437 ? 19.911 5.346 -22.270 1.00 92.69 437 VAL A C 1
ATOM 3318 O O . VAL A 1 437 ? 19.370 5.556 -23.356 1.00 92.69 437 VAL A O 1
ATOM 3321 N N . LEU A 1 438 ? 20.995 6.017 -21.874 1.00 93.19 438 LEU A N 1
ATOM 3322 C CA . LEU A 1 438 ? 21.579 7.118 -22.641 1.00 93.19 438 LEU A CA 1
ATOM 3323 C C . LEU A 1 438 ? 22.275 6.647 -23.923 1.00 93.19 438 LEU A C 1
ATOM 3325 O O . LEU A 1 438 ? 22.191 7.320 -24.951 1.00 93.19 438 LEU A O 1
ATOM 3329 N N . ASN A 1 439 ? 22.955 5.498 -23.886 1.00 92.06 439 ASN A N 1
ATOM 3330 C CA . ASN A 1 439 ? 23.607 4.938 -25.072 1.00 92.06 439 ASN A CA 1
ATOM 3331 C C . ASN A 1 439 ? 22.572 4.467 -26.109 1.00 92.06 439 ASN A C 1
ATOM 3333 O O . ASN A 1 439 ? 22.709 4.791 -27.289 1.00 92.06 439 ASN A O 1
ATOM 3337 N N . ASN A 1 440 ? 21.499 3.798 -25.674 1.00 92.69 440 ASN A N 1
ATOM 3338 C CA . ASN A 1 440 ? 20.387 3.399 -26.539 1.00 92.69 440 ASN A CA 1
ATOM 3339 C C . ASN A 1 440 ? 19.687 4.618 -27.148 1.00 92.69 440 ASN A C 1
ATOM 3341 O O . ASN A 1 440 ? 19.447 4.640 -28.352 1.00 92.69 440 ASN A O 1
ATOM 3345 N N . LEU A 1 441 ? 19.402 5.647 -26.338 1.00 93.56 441 LEU A N 1
ATOM 3346 C CA . LEU A 1 441 ? 18.834 6.912 -26.810 1.00 93.56 441 LEU A CA 1
ATOM 3347 C C . LEU A 1 441 ? 19.693 7.513 -27.930 1.00 93.56 441 LEU A C 1
ATOM 3349 O O . LEU A 1 441 ? 19.183 7.799 -29.008 1.00 93.56 441 LEU A O 1
ATOM 3353 N N . ARG A 1 442 ? 21.010 7.634 -27.724 1.00 92.38 442 ARG A N 1
ATOM 3354 C CA . ARG A 1 442 ? 21.938 8.155 -28.742 1.00 92.38 442 ARG A CA 1
ATOM 3355 C C . ARG A 1 442 ? 21.960 7.324 -30.018 1.00 92.38 442 ARG A C 1
ATOM 3357 O O . ARG A 1 442 ? 21.985 7.902 -31.104 1.00 92.38 442 ARG A O 1
ATOM 3364 N N . ALA A 1 443 ? 21.963 5.999 -29.892 1.00 92.50 443 ALA A N 1
ATOM 3365 C CA . ALA A 1 443 ? 21.964 5.095 -31.035 1.00 92.50 443 ALA A CA 1
ATOM 3366 C C . ALA A 1 443 ? 20.703 5.286 -31.891 1.00 92.50 443 ALA A C 1
ATOM 3368 O O . ALA A 1 443 ? 20.801 5.448 -33.107 1.00 92.50 443 ALA A O 1
ATOM 3369 N N . VAL A 1 444 ? 19.533 5.362 -31.253 1.00 93.31 444 VAL A N 1
ATOM 3370 C CA . VAL A 1 444 ? 18.257 5.606 -31.939 1.00 93.31 444 VAL A CA 1
ATOM 3371 C C . VAL A 1 444 ? 18.218 7.006 -32.554 1.00 93.31 444 VAL A C 1
ATOM 3373 O O . VAL A 1 444 ? 17.885 7.136 -33.729 1.00 93.31 444 VAL A O 1
ATOM 3376 N N . THR A 1 445 ? 18.634 8.048 -31.827 1.00 93.44 445 THR A N 1
ATOM 3377 C CA . THR A 1 445 ? 18.706 9.419 -32.363 1.00 93.44 445 THR A CA 1
ATOM 3378 C C . THR A 1 445 ? 19.593 9.501 -33.604 1.00 93.44 445 THR A C 1
ATOM 3380 O O . THR A 1 445 ? 19.227 10.167 -34.570 1.00 93.44 445 THR A O 1
ATOM 3383 N N . ALA A 1 446 ? 20.746 8.826 -33.603 1.00 92.56 446 ALA A N 1
ATOM 3384 C CA . ALA A 1 446 ? 21.657 8.808 -34.745 1.00 92.56 446 ALA A CA 1
ATOM 3385 C C . ALA A 1 446 ? 21.023 8.143 -35.976 1.00 92.56 446 ALA A C 1
ATOM 3387 O O . ALA A 1 446 ? 21.158 8.652 -37.087 1.00 92.56 446 ALA A O 1
ATOM 3388 N N . VAL A 1 447 ? 20.291 7.047 -35.772 1.00 93.62 447 VAL A N 1
ATOM 3389 C CA . VAL A 1 447 ? 19.596 6.314 -36.841 1.00 93.62 447 VAL A CA 1
ATOM 3390 C C . VAL A 1 447 ? 18.443 7.124 -37.409 1.00 93.62 447 VAL A C 1
ATOM 3392 O O . VAL A 1 447 ? 18.283 7.177 -38.621 1.00 93.62 447 VAL A O 1
ATOM 3395 N N . LEU A 1 448 ? 17.661 7.796 -36.565 1.00 91.81 448 LEU A N 1
ATOM 3396 C CA . LEU A 1 448 ? 16.595 8.673 -37.045 1.00 91.81 448 LEU A CA 1
ATOM 3397 C C . LEU A 1 448 ? 17.161 9.883 -37.800 1.00 91.81 448 LEU A C 1
ATOM 3399 O O . LEU A 1 448 ? 16.582 10.299 -38.798 1.00 91.81 448 LEU A O 1
ATOM 3403 N N . ALA A 1 449 ? 18.290 10.443 -37.348 1.00 90.06 449 ALA A N 1
ATOM 3404 C CA . ALA A 1 449 ? 18.930 11.596 -37.985 1.00 90.06 449 ALA A CA 1
ATOM 3405 C C . ALA A 1 449 ? 19.580 11.263 -39.339 1.00 90.06 449 ALA A C 1
ATOM 3407 O O . ALA A 1 449 ? 19.658 12.126 -40.212 1.00 90.06 449 ALA A O 1
ATOM 3408 N N . ALA A 1 450 ? 20.060 10.031 -39.508 1.00 91.62 450 ALA A N 1
ATOM 3409 C CA . ALA A 1 450 ? 20.677 9.539 -40.734 1.00 91.62 450 ALA A CA 1
ATOM 3410 C C . ALA A 1 450 ? 20.130 8.138 -41.069 1.00 91.62 450 ALA A C 1
ATOM 3412 O O . ALA A 1 450 ? 20.837 7.140 -40.890 1.00 91.62 450 ALA A O 1
ATOM 3413 N N . PRO A 1 451 ? 18.865 8.042 -41.523 1.00 89.88 451 PRO A N 1
ATOM 3414 C CA . PRO A 1 451 ? 18.218 6.757 -41.714 1.00 89.88 451 PRO A CA 1
ATOM 3415 C C . PRO A 1 451 ? 18.860 5.981 -42.872 1.00 89.88 451 PRO A C 1
ATOM 3417 O O . PRO A 1 451 ? 19.204 6.572 -43.901 1.00 89.88 451 PRO A O 1
ATOM 3420 N N . PRO A 1 452 ? 19.005 4.650 -42.747 1.00 88.62 452 PRO A N 1
ATOM 3421 C CA . PRO A 1 452 ? 19.491 3.816 -43.839 1.00 88.62 452 PRO A CA 1
ATOM 3422 C C . PRO A 1 452 ? 18.552 3.899 -45.055 1.00 88.62 452 PRO A C 1
ATOM 3424 O O . PRO A 1 452 ? 17.335 4.082 -44.922 1.00 88.62 452 PRO A O 1
ATOM 3427 N N . ALA A 1 453 ? 19.124 3.762 -46.255 1.00 86.00 453 ALA A N 1
ATOM 3428 C C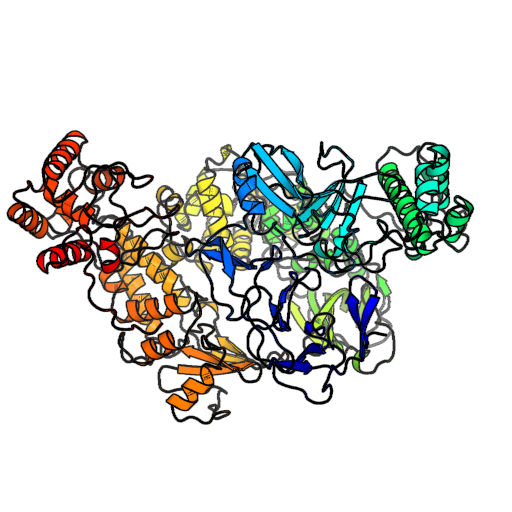A . ALA A 1 453 ? 18.370 3.832 -47.503 1.00 86.00 453 ALA A CA 1
ATOM 3429 C C . ALA A 1 453 ? 17.327 2.702 -47.587 1.00 86.00 453 ALA A C 1
ATOM 3431 O O . ALA A 1 453 ? 17.645 1.541 -47.329 1.00 86.00 453 ALA A O 1
ATOM 3432 N N . ALA A 1 454 ? 16.092 3.047 -47.964 1.00 83.12 454 ALA A N 1
ATOM 3433 C CA . ALA A 1 454 ? 15.050 2.065 -48.254 1.00 83.12 454 ALA A CA 1
ATOM 3434 C C . ALA A 1 454 ? 15.364 1.331 -49.570 1.00 83.12 454 ALA A C 1
ATOM 3436 O O . ALA A 1 454 ? 15.868 1.941 -50.517 1.00 83.12 454 ALA A O 1
ATOM 3437 N N . THR A 1 455 ? 15.065 0.034 -49.647 1.00 76.06 455 THR A N 1
ATOM 3438 C CA . THR A 1 455 ? 15.335 -0.794 -50.836 1.00 76.06 455 THR A CA 1
ATOM 3439 C C . THR A 1 455 ? 14.045 -1.232 -51.542 1.00 76.06 455 THR A C 1
ATOM 3441 O O . THR A 1 455 ? 13.536 -2.326 -51.330 1.00 76.06 455 THR A O 1
ATOM 3444 N N . GLY A 1 456 ? 13.535 -0.395 -52.449 1.00 76.19 456 GLY A N 1
ATOM 3445 C CA . GLY A 1 456 ? 12.320 -0.667 -53.236 1.00 76.19 456 GLY A CA 1
ATOM 3446 C C . GLY A 1 456 ? 11.077 0.066 -52.722 1.00 76.19 456 GLY A C 1
ATOM 3447 O O . GLY A 1 456 ? 11.168 0.880 -51.808 1.00 76.19 456 GLY A O 1
ATOM 3448 N N . ASP A 1 457 ? 9.918 -0.220 -53.325 1.00 75.12 457 ASP A N 1
ATOM 3449 C CA . ASP A 1 457 ? 8.678 0.560 -53.144 1.00 75.12 457 ASP A CA 1
ATOM 3450 C C . ASP A 1 457 ? 7.843 0.162 -51.899 1.00 75.12 457 ASP A C 1
ATOM 3452 O O . ASP A 1 457 ? 6.735 0.658 -51.717 1.00 75.12 457 ASP A O 1
ATOM 3456 N N . GLY A 1 458 ? 8.341 -0.744 -51.044 1.00 83.88 458 GLY A N 1
ATOM 3457 C CA . GLY A 1 458 ? 7.629 -1.290 -49.875 1.00 83.88 458 GLY A CA 1
ATOM 3458 C C . GLY A 1 458 ? 8.424 -1.215 -48.563 1.00 83.88 458 GLY A C 1
ATOM 3459 O O . GLY A 1 458 ? 9.486 -0.600 -48.499 1.00 83.88 458 GLY A O 1
ATOM 3460 N N . TRP A 1 459 ? 7.904 -1.833 -47.493 1.00 90.44 459 TRP A N 1
ATOM 3461 C CA . TRP A 1 459 ? 8.611 -1.913 -46.208 1.00 90.44 459 TRP A CA 1
ATOM 3462 C C . TRP A 1 459 ? 9.877 -2.772 -46.324 1.00 90.44 459 TRP A C 1
ATOM 3464 O O . TRP A 1 459 ? 9.843 -3.872 -46.874 1.00 90.44 459 TRP A O 1
ATOM 3474 N N . THR A 1 460 ? 10.988 -2.279 -45.780 1.00 90.31 460 THR A N 1
ATOM 3475 C CA . THR A 1 460 ? 12.298 -2.949 -45.808 1.00 90.31 460 THR A CA 1
ATOM 3476 C C . THR A 1 460 ? 12.997 -2.877 -44.459 1.00 90.31 460 THR A C 1
ATOM 3478 O O . THR A 1 460 ? 12.741 -1.953 -43.693 1.00 90.31 460 THR A O 1
ATOM 3481 N N . THR A 1 461 ? 13.915 -3.810 -44.187 1.00 89.25 461 THR A N 1
ATOM 3482 C CA . THR A 1 461 ? 14.739 -3.831 -42.962 1.00 89.25 461 THR A CA 1
ATOM 3483 C C . THR A 1 461 ? 16.226 -3.679 -43.313 1.00 89.25 461 THR A C 1
ATOM 3485 O O . THR A 1 461 ? 16.967 -4.663 -43.297 1.00 89.25 461 THR A O 1
ATOM 3488 N N . PRO A 1 462 ? 16.692 -2.482 -43.719 1.00 87.19 462 PRO A N 1
ATOM 3489 C CA . PRO A 1 462 ? 18.044 -2.306 -44.261 1.00 87.19 462 PRO A CA 1
ATOM 3490 C C . PRO A 1 462 ? 19.171 -2.322 -43.216 1.00 87.19 462 PRO A C 1
ATOM 3492 O O . PRO A 1 462 ? 20.337 -2.392 -43.603 1.00 87.19 462 PRO A O 1
ATOM 3495 N N . ALA A 1 463 ? 18.866 -2.225 -41.917 1.00 88.69 463 ALA A N 1
ATOM 3496 C CA . ALA A 1 463 ? 19.875 -2.220 -40.859 1.00 88.69 463 ALA A CA 1
ATOM 3497 C C . ALA A 1 463 ? 19.343 -2.753 -39.518 1.00 88.69 463 ALA A C 1
ATOM 3499 O O . ALA A 1 463 ? 18.139 -2.740 -39.255 1.00 88.69 463 ALA A O 1
ATOM 3500 N N . THR A 1 464 ? 20.278 -3.138 -38.648 1.00 88.31 464 THR A N 1
ATOM 3501 C CA . THR A 1 464 ? 20.035 -3.461 -37.236 1.00 88.31 464 THR A CA 1
ATOM 3502 C C . THR A 1 464 ? 20.982 -2.639 -36.365 1.00 88.31 464 THR A C 1
ATOM 3504 O O . THR A 1 464 ? 22.175 -2.540 -36.655 1.00 88.31 464 THR A O 1
ATOM 3507 N N . VAL A 1 465 ? 20.453 -2.044 -35.301 1.00 89.44 465 VAL A N 1
ATOM 3508 C CA . VAL A 1 465 ? 21.175 -1.195 -34.347 1.00 89.44 465 VAL A CA 1
ATOM 3509 C C . VAL A 1 465 ? 21.406 -1.972 -33.060 1.00 89.44 465 VAL A C 1
ATOM 3511 O O . VAL A 1 465 ? 20.491 -2.595 -32.530 1.00 89.44 465 VAL A O 1
ATOM 3514 N N . THR A 1 466 ? 22.618 -1.915 -32.516 1.00 87.75 466 THR A N 1
ATOM 3515 C CA . THR A 1 466 ? 22.909 -2.544 -31.225 1.00 87.75 466 THR A CA 1
ATOM 3516 C C . THR A 1 466 ? 22.244 -1.760 -30.095 1.00 87.75 466 THR A C 1
ATOM 3518 O O . THR A 1 466 ? 22.619 -0.621 -29.824 1.00 87.75 466 THR A O 1
ATOM 3521 N N . LEU A 1 467 ? 21.278 -2.388 -29.423 1.00 88.50 467 LEU A N 1
ATOM 3522 C CA . LEU A 1 467 ? 20.606 -1.863 -28.233 1.00 88.50 467 LEU A CA 1
ATOM 3523 C C . LEU A 1 467 ? 20.866 -2.790 -27.041 1.00 88.50 467 LEU A C 1
ATOM 3525 O O . LEU A 1 467 ? 20.889 -4.013 -27.191 1.00 88.50 467 LEU A O 1
ATOM 3529 N N . HIS A 1 468 ? 21.041 -2.221 -25.853 1.00 85.50 468 HIS A N 1
ATOM 3530 C CA . HIS A 1 468 ? 21.365 -2.950 -24.624 1.00 85.50 468 HIS A CA 1
ATOM 3531 C C . HIS A 1 468 ? 20.189 -2.975 -23.643 1.00 85.50 468 HIS A C 1
ATOM 3533 O O . HIS A 1 468 ? 19.318 -2.119 -23.697 1.00 85.50 468 HIS A O 1
ATOM 3539 N N . GLY A 1 469 ? 20.174 -3.929 -22.709 1.00 75.62 469 GLY A N 1
ATOM 3540 C CA . GLY A 1 469 ? 19.265 -3.902 -21.555 1.00 75.62 469 GLY A CA 1
ATOM 3541 C C . GLY A 1 469 ? 17.816 -4.345 -21.785 1.00 75.62 469 GLY A C 1
ATOM 3542 O O . GLY A 1 469 ? 17.091 -4.462 -20.802 1.00 75.62 469 GLY A O 1
ATOM 3543 N N . GLY A 1 470 ? 17.406 -4.647 -23.021 1.00 78.94 470 GLY A N 1
ATOM 3544 C CA . GLY A 1 470 ? 16.030 -5.068 -23.323 1.00 78.94 470 GLY A CA 1
ATOM 3545 C C . GLY A 1 470 ? 15.009 -3.972 -22.998 1.00 78.94 470 GLY A C 1
ATOM 3546 O O . GLY A 1 470 ? 15.345 -2.791 -22.998 1.00 78.94 470 GLY A O 1
ATOM 3547 N N . ASP A 1 471 ? 13.776 -4.348 -22.653 1.00 74.62 471 ASP A N 1
ATOM 3548 C CA . ASP A 1 471 ? 12.706 -3.420 -22.239 1.00 74.62 471 ASP A CA 1
ATOM 3549 C C . ASP A 1 471 ? 13.091 -2.516 -21.058 1.00 74.62 471 ASP A C 1
ATOM 3551 O O . ASP A 1 471 ? 12.587 -1.400 -20.918 1.00 74.62 471 ASP A O 1
ATOM 3555 N N . ALA A 1 472 ? 14.043 -2.955 -20.237 1.00 81.56 472 ALA A N 1
ATOM 3556 C CA . ALA A 1 472 ? 14.498 -2.211 -19.080 1.00 81.56 472 ALA A CA 1
ATOM 3557 C C . ALA A 1 472 ? 15.324 -0.955 -19.412 1.00 81.56 472 ALA A C 1
ATOM 3559 O O . ALA A 1 472 ? 15.609 -0.220 -18.479 1.00 81.56 472 ALA A O 1
ATOM 3560 N N . ALA A 1 473 ? 15.710 -0.663 -20.662 1.00 88.12 473 ALA A N 1
ATOM 3561 C CA . ALA A 1 473 ? 16.600 0.470 -20.988 1.00 88.12 473 ALA A CA 1
ATOM 3562 C C . ALA A 1 473 ? 16.040 1.462 -22.032 1.00 88.12 473 ALA A C 1
ATOM 3564 O O . ALA A 1 473 ? 16.804 2.190 -22.676 1.00 88.12 473 ALA A O 1
ATOM 3565 N N . HIS A 1 474 ? 14.715 1.497 -22.215 1.00 90.69 474 HIS A N 1
ATOM 3566 C CA . HIS A 1 474 ? 14.036 2.335 -23.219 1.00 90.69 474 HIS A CA 1
ATOM 3567 C C . HIS A 1 474 ? 12.993 3.307 -22.641 1.00 90.69 474 HIS A C 1
ATOM 3569 O O . HIS A 1 474 ? 12.194 3.879 -23.379 1.00 90.69 474 HIS A O 1
ATOM 3575 N N . GLY A 1 475 ? 13.036 3.563 -21.332 1.00 88.69 475 GLY A N 1
ATOM 3576 C CA . GLY A 1 475 ? 12.075 4.415 -20.619 1.00 88.69 475 GLY A CA 1
ATOM 3577 C C . GLY A 1 475 ? 12.052 5.879 -21.057 1.00 88.69 475 GLY A C 1
ATOM 3578 O O . GLY A 1 475 ? 11.092 6.604 -20.793 1.00 88.69 475 GLY A O 1
ATOM 3579 N N . TRP A 1 476 ? 13.094 6.325 -21.763 1.00 92.50 476 TRP A N 1
ATOM 3580 C CA . TRP A 1 476 ? 13.159 7.660 -22.352 1.00 92.50 476 TRP A CA 1
ATOM 3581 C C . TRP A 1 476 ? 12.062 7.896 -23.399 1.00 92.50 476 TRP A C 1
ATOM 3583 O O . TRP A 1 476 ? 11.653 9.041 -23.570 1.00 92.50 476 TRP A O 1
ATOM 3593 N N . LEU A 1 477 ? 11.552 6.848 -24.062 1.00 91.62 477 LEU A N 1
ATOM 3594 C CA . LEU A 1 477 ? 10.477 6.988 -25.049 1.00 91.62 477 LEU A CA 1
ATOM 3595 C C . LEU A 1 477 ? 9.182 7.453 -24.371 1.00 91.62 477 LEU A C 1
ATOM 3597 O O . LEU A 1 477 ? 8.536 8.388 -24.838 1.00 91.62 477 LEU A O 1
ATOM 3601 N N . HIS A 1 478 ? 8.885 6.898 -23.194 1.00 88.75 478 HIS A N 1
ATOM 3602 C CA . HIS A 1 478 ? 7.723 7.260 -22.383 1.00 88.75 478 HIS A CA 1
ATOM 3603 C C . HIS A 1 478 ? 7.760 8.704 -21.848 1.00 88.75 478 HIS A C 1
ATOM 3605 O O . HIS A 1 478 ? 6.724 9.242 -21.450 1.00 88.75 478 HIS A O 1
ATOM 3611 N N . LEU A 1 479 ? 8.935 9.349 -21.846 1.00 90.12 479 LEU A N 1
ATOM 3612 C CA . LEU A 1 479 ? 9.089 10.756 -21.454 1.00 90.12 479 LEU A CA 1
ATOM 3613 C C . LEU A 1 479 ? 8.686 11.738 -22.551 1.00 90.12 479 LEU A C 1
ATOM 3615 O O . LEU A 1 479 ? 8.422 12.898 -22.244 1.00 90.12 479 LEU A O 1
ATOM 3619 N N . LEU A 1 480 ? 8.660 11.302 -23.812 1.00 88.88 480 LEU A N 1
ATOM 3620 C CA . LEU A 1 480 ? 8.198 12.148 -24.905 1.00 88.88 480 LEU A CA 1
ATOM 3621 C C . LEU A 1 480 ? 6.704 12.442 -24.708 1.00 88.88 480 LEU A C 1
ATOM 3623 O O . LEU A 1 480 ? 5.923 11.525 -24.446 1.00 88.88 480 LEU A O 1
ATOM 3627 N N . GLY A 1 481 ? 6.342 13.720 -24.780 1.00 86.44 481 GLY A N 1
ATOM 3628 C CA . GLY A 1 481 ? 5.039 14.271 -24.393 1.00 86.44 481 GLY A CA 1
ATOM 3629 C C . GLY A 1 481 ? 4.914 14.658 -22.910 1.00 86.44 481 GLY A C 1
ATOM 3630 O O . GLY A 1 481 ? 3.826 15.013 -22.467 1.00 86.44 481 GLY A O 1
ATOM 3631 N N . ARG A 1 482 ? 5.989 14.540 -22.114 1.00 88.94 482 ARG A N 1
ATOM 3632 C CA . ARG A 1 482 ? 6.015 14.824 -20.659 1.00 88.94 482 ARG A CA 1
ATOM 3633 C C . ARG A 1 482 ? 7.288 15.560 -20.218 1.00 88.94 482 ARG A C 1
ATOM 3635 O O . ARG A 1 482 ? 7.762 15.411 -19.085 1.00 88.94 482 ARG A O 1
ATOM 3642 N N . ILE A 1 483 ? 7.919 16.303 -21.129 1.00 91.00 483 ILE A N 1
ATOM 3643 C CA . ILE A 1 483 ? 9.228 16.934 -20.883 1.00 91.00 483 ILE A CA 1
ATOM 3644 C C . ILE A 1 483 ? 9.114 18.140 -19.951 1.00 91.00 483 ILE A C 1
ATOM 3646 O O . ILE A 1 483 ? 10.064 18.466 -19.237 1.00 91.00 483 ILE A O 1
ATOM 3650 N N . ASP A 1 484 ? 7.950 18.772 -19.904 1.00 91.31 484 ASP A N 1
ATOM 3651 C CA . ASP A 1 484 ? 7.597 19.800 -18.929 1.00 91.31 484 ASP A CA 1
ATOM 3652 C C . ASP A 1 484 ? 7.660 19.271 -17.488 1.00 91.31 484 ASP A C 1
ATOM 3654 O O . ASP A 1 484 ? 8.327 19.862 -16.636 1.00 91.31 484 ASP A O 1
ATOM 3658 N N . THR A 1 485 ? 7.089 18.100 -17.211 1.00 91.88 485 THR A N 1
ATOM 3659 C CA . THR A 1 485 ? 7.195 17.462 -15.891 1.00 91.88 485 THR A CA 1
ATOM 3660 C C . THR A 1 485 ? 8.658 17.197 -15.508 1.00 91.88 485 THR A C 1
ATOM 3662 O O . THR A 1 485 ? 9.065 17.420 -14.364 1.00 91.88 485 THR A O 1
ATOM 3665 N N . LEU A 1 486 ? 9.492 16.786 -16.471 1.00 92.12 486 LEU A N 1
ATOM 3666 C CA . LEU A 1 486 ? 10.925 16.575 -16.245 1.00 92.12 486 LEU A CA 1
ATOM 3667 C C . LEU A 1 486 ? 11.678 17.889 -15.987 1.00 92.12 486 LEU A C 1
ATOM 3669 O O . LEU A 1 486 ? 12.554 17.945 -15.122 1.00 92.12 486 LEU A O 1
ATOM 3673 N N . ALA A 1 487 ? 11.328 18.956 -16.706 1.00 93.06 487 ALA A N 1
ATOM 3674 C CA . ALA A 1 487 ? 11.890 20.286 -16.494 1.00 93.06 487 ALA A CA 1
ATOM 3675 C C . ALA A 1 487 ? 11.550 20.823 -15.093 1.00 93.06 487 ALA A C 1
ATOM 3677 O O . ALA A 1 487 ? 12.424 21.390 -14.431 1.00 93.06 487 ALA A O 1
ATOM 3678 N N . HIS A 1 488 ? 10.337 20.566 -14.589 1.00 92.62 488 HIS A N 1
ATOM 3679 C CA . HIS A 1 488 ? 9.992 20.862 -13.197 1.00 92.62 488 HIS A CA 1
ATOM 3680 C C . HIS A 1 488 ? 10.910 20.111 -12.217 1.00 92.62 488 HIS A C 1
ATOM 3682 O O . HIS A 1 488 ? 11.493 20.735 -11.330 1.00 92.62 488 HIS A O 1
ATOM 3688 N N . ALA A 1 489 ? 11.126 18.804 -12.413 1.00 92.19 489 ALA A N 1
ATOM 3689 C CA . ALA A 1 489 ? 12.022 18.011 -11.563 1.00 92.19 489 ALA A CA 1
ATOM 3690 C C . ALA A 1 489 ? 13.475 18.524 -11.575 1.00 92.19 489 ALA A C 1
ATOM 3692 O O . ALA A 1 489 ? 14.140 18.530 -10.539 1.00 92.19 489 ALA A O 1
ATOM 3693 N N . VAL A 1 490 ? 13.975 19.007 -12.715 1.00 94.00 490 VAL A N 1
ATOM 3694 C CA . VAL A 1 490 ? 15.308 19.633 -12.808 1.00 94.00 490 VAL A CA 1
ATOM 3695 C C . VAL A 1 490 ? 15.384 20.922 -11.986 1.00 94.00 490 VAL A C 1
ATOM 3697 O O . VAL A 1 490 ? 16.362 21.143 -11.264 1.00 94.00 490 VAL A O 1
ATOM 3700 N N . ALA A 1 491 ? 14.354 21.763 -12.086 1.00 93.38 491 ALA A N 1
ATOM 3701 C CA . ALA A 1 491 ? 14.280 23.050 -11.403 1.00 93.38 491 ALA A CA 1
ATOM 3702 C C . ALA A 1 491 ? 13.995 22.922 -9.893 1.00 93.38 491 ALA A C 1
ATOM 3704 O O . ALA A 1 491 ? 14.340 23.829 -9.130 1.00 93.38 491 ALA A O 1
ATOM 3705 N N . ALA A 1 492 ? 13.397 21.808 -9.458 1.00 91.94 492 ALA A N 1
ATOM 3706 C CA . ALA A 1 492 ? 12.924 21.611 -8.095 1.00 91.94 492 ALA A CA 1
ATOM 3707 C C . ALA A 1 492 ? 14.049 21.716 -7.032 1.00 91.94 492 ALA A C 1
ATOM 3709 O O . ALA A 1 492 ? 15.130 21.126 -7.188 1.00 91.94 492 ALA A O 1
ATOM 3710 N N . PRO A 1 493 ? 13.800 22.423 -5.909 1.00 90.38 493 PRO A N 1
ATOM 3711 C CA . PRO A 1 493 ? 14.766 22.602 -4.822 1.00 90.38 493 PRO A CA 1
ATOM 3712 C C . PRO A 1 493 ? 15.296 21.308 -4.194 1.00 90.38 493 PRO A C 1
ATOM 3714 O O . PRO A 1 493 ? 16.494 21.213 -3.927 1.00 90.38 493 PRO A O 1
ATOM 3717 N N . LEU A 1 494 ? 14.427 20.311 -3.983 1.00 91.06 494 LEU A N 1
ATOM 3718 C CA . LEU A 1 494 ? 14.766 19.056 -3.296 1.00 91.06 494 LEU A CA 1
ATOM 3719 C C . LEU A 1 494 ? 15.365 17.973 -4.203 1.00 91.06 494 LEU A C 1
ATOM 3721 O O . LEU A 1 494 ? 15.733 16.902 -3.715 1.00 91.06 494 LEU A O 1
ATOM 3725 N N . THR A 1 495 ? 15.525 18.240 -5.500 1.00 90.25 495 THR A N 1
ATOM 3726 C CA . THR A 1 495 ? 16.220 17.318 -6.402 1.00 90.25 495 THR A CA 1
ATOM 3727 C C . THR A 1 495 ? 17.701 17.258 -6.036 1.00 90.25 495 THR A C 1
ATOM 3729 O O . THR A 1 495 ? 18.400 18.276 -6.024 1.00 90.25 495 THR A O 1
ATOM 3732 N N . ALA A 1 496 ? 18.200 16.057 -5.735 1.00 88.69 496 ALA A N 1
ATOM 3733 C CA . ALA A 1 496 ? 19.605 15.851 -5.394 1.00 88.69 496 ALA A CA 1
ATOM 3734 C C . ALA A 1 496 ? 20.527 16.335 -6.536 1.00 88.69 496 ALA A C 1
ATOM 3736 O O . ALA A 1 496 ? 20.172 16.165 -7.705 1.00 88.69 496 ALA A O 1
ATOM 3737 N N . PRO A 1 497 ? 21.715 16.905 -6.251 1.00 89.81 497 PRO A N 1
ATOM 3738 C CA . PRO A 1 497 ? 22.607 17.413 -7.294 1.00 89.81 497 PRO A CA 1
ATOM 3739 C C . PRO A 1 497 ? 22.966 16.389 -8.383 1.00 89.81 497 PRO A C 1
ATOM 3741 O O . PRO A 1 497 ? 22.923 16.736 -9.558 1.00 89.81 497 PRO A O 1
ATOM 3744 N N . SER A 1 498 ? 23.240 15.128 -8.020 1.00 89.38 498 SER A N 1
ATOM 3745 C CA . SER A 1 498 ? 23.530 14.048 -8.981 1.00 89.38 498 SER A CA 1
ATOM 3746 C C . SER A 1 498 ? 22.327 13.710 -9.865 1.00 89.38 498 SER A C 1
ATOM 3748 O O . SER A 1 498 ? 22.462 13.572 -11.082 1.00 89.38 498 SER A O 1
ATOM 3750 N N . HIS A 1 499 ? 21.129 13.650 -9.276 1.00 91.56 499 HIS A N 1
ATOM 3751 C CA . HIS A 1 499 ? 19.882 13.455 -10.014 1.00 91.56 499 HIS A CA 1
ATOM 3752 C C . HIS A 1 499 ? 19.636 14.621 -10.973 1.00 91.56 499 HIS A C 1
ATOM 3754 O O . HIS A 1 499 ? 19.360 14.393 -12.145 1.00 91.56 499 HIS A O 1
ATOM 3760 N N . ARG A 1 500 ? 19.819 15.871 -10.524 1.00 93.06 500 ARG A N 1
ATOM 3761 C CA . ARG A 1 500 ? 19.671 17.059 -11.378 1.00 93.06 500 ARG A CA 1
ATOM 3762 C C . ARG A 1 500 ? 20.619 17.007 -12.571 1.00 93.06 500 ARG A C 1
ATOM 3764 O O . ARG A 1 500 ? 20.166 17.189 -13.696 1.00 93.06 500 ARG A O 1
ATOM 3771 N N . SER A 1 501 ? 21.901 16.724 -12.345 1.00 93.88 501 SER A N 1
ATOM 3772 C CA . SER A 1 501 ? 22.887 16.590 -13.424 1.00 93.88 501 SER A CA 1
ATOM 3773 C C . SER A 1 501 ? 22.503 15.491 -14.418 1.00 93.88 501 SER A C 1
ATOM 3775 O O . SER A 1 501 ? 22.588 15.703 -15.627 1.00 93.88 501 SER A O 1
ATOM 3777 N N . SER A 1 502 ? 22.011 14.351 -13.925 1.00 93.75 502 SER A N 1
ATOM 3778 C CA . SER A 1 502 ? 21.537 13.239 -14.760 1.00 93.75 502 SER A CA 1
ATOM 3779 C C . SER A 1 502 ? 20.319 13.626 -15.605 1.00 93.75 502 SER A C 1
ATOM 3781 O O . SER A 1 502 ? 20.276 13.340 -16.800 1.00 93.75 502 SER A O 1
ATOM 3783 N N . LEU A 1 503 ? 19.353 14.339 -15.018 1.00 94.25 503 LEU A N 1
ATOM 3784 C CA . LEU A 1 503 ? 18.172 14.833 -15.728 1.00 94.25 503 LEU A CA 1
ATOM 3785 C C . LEU A 1 503 ? 18.522 15.909 -16.768 1.00 94.25 503 LEU A C 1
ATOM 3787 O O . LEU A 1 503 ? 17.995 15.877 -17.877 1.00 94.25 503 LEU A O 1
ATOM 3791 N N . VAL A 1 504 ? 19.435 16.836 -16.452 1.00 94.56 504 VAL A N 1
ATOM 3792 C CA . VAL A 1 504 ? 19.943 17.841 -17.408 1.00 94.56 504 VAL A CA 1
ATOM 3793 C C . VAL A 1 504 ? 20.641 17.159 -18.582 1.00 94.56 504 VAL A C 1
ATOM 3795 O O . VAL A 1 504 ? 20.459 17.570 -19.729 1.00 94.56 504 VAL A O 1
ATOM 3798 N N . LEU A 1 505 ? 21.408 16.100 -18.321 1.00 93.81 505 LEU A N 1
ATOM 3799 C CA . LEU A 1 505 ? 22.053 15.318 -19.367 1.00 93.81 505 LEU A CA 1
ATOM 3800 C C . LEU A 1 505 ? 21.027 14.613 -20.264 1.00 93.81 505 LEU A C 1
ATOM 3802 O O . LEU A 1 505 ? 21.110 14.731 -21.486 1.00 93.81 505 LEU A O 1
ATOM 3806 N N . LEU A 1 506 ? 20.038 13.944 -19.664 1.00 94.25 506 LEU A N 1
ATOM 3807 C CA . LEU A 1 506 ? 18.950 13.281 -20.383 1.00 94.25 506 LEU A CA 1
ATOM 3808 C C . LEU A 1 506 ? 18.157 14.270 -21.252 1.00 94.25 506 LEU A C 1
ATOM 3810 O O . LEU A 1 506 ? 17.943 14.004 -22.433 1.00 94.25 506 LEU A O 1
ATOM 3814 N N . LEU A 1 507 ? 17.788 15.438 -20.711 1.00 92.56 507 LEU A N 1
ATOM 3815 C CA . LEU A 1 507 ? 17.144 16.514 -21.475 1.00 92.56 507 LEU A CA 1
ATOM 3816 C C . LEU A 1 507 ? 18.006 16.960 -22.660 1.00 92.56 507 LEU A C 1
ATOM 3818 O O . LEU A 1 507 ? 17.494 17.126 -23.765 1.00 92.56 507 LEU A O 1
ATOM 3822 N N . GLY A 1 508 ? 19.314 17.115 -22.448 1.00 91.50 508 GLY A N 1
ATOM 3823 C CA . GLY A 1 508 ? 20.260 17.460 -23.505 1.00 91.50 508 GLY A CA 1
ATOM 3824 C C . GLY A 1 508 ? 20.247 16.453 -24.655 1.00 91.50 508 GLY A C 1
ATOM 3825 O O . GLY A 1 508 ? 20.181 16.860 -25.813 1.00 91.50 508 GLY A O 1
ATOM 3826 N N . GLU A 1 509 ? 20.248 15.151 -24.361 1.00 92.38 509 GLU A N 1
ATOM 3827 C CA . GLU A 1 509 ? 20.165 14.105 -25.391 1.00 92.38 509 GLU A CA 1
ATOM 3828 C C . GLU A 1 509 ? 18.804 14.073 -26.096 1.00 92.38 509 GLU A C 1
ATOM 3830 O O . GLU A 1 509 ? 18.755 13.937 -27.317 1.00 92.38 509 GLU A O 1
ATOM 3835 N N . LEU A 1 510 ? 17.707 14.280 -25.362 1.00 91.00 510 LEU A N 1
ATOM 3836 C CA . LEU A 1 510 ? 16.358 14.331 -25.932 1.00 91.00 510 LEU A CA 1
ATOM 3837 C C . LEU A 1 510 ? 16.155 15.538 -26.862 1.00 91.00 510 LEU A C 1
ATOM 3839 O O . LEU A 1 510 ? 15.289 15.496 -27.729 1.00 91.00 510 LEU A O 1
ATOM 3843 N N . THR A 1 511 ? 16.933 16.616 -26.711 1.00 87.12 511 THR A N 1
ATOM 3844 C CA . THR A 1 511 ? 16.884 17.802 -27.598 1.00 87.12 511 THR A CA 1
ATOM 3845 C C . THR A 1 511 ? 17.700 17.669 -28.887 1.00 87.12 511 THR A C 1
ATOM 3847 O O . THR A 1 511 ? 17.858 18.651 -29.614 1.00 87.12 511 THR A O 1
ATOM 3850 N N . ARG A 1 512 ? 18.241 16.484 -29.194 1.00 87.06 512 ARG A N 1
ATOM 3851 C CA . ARG A 1 512 ? 19.059 16.257 -30.394 1.00 87.06 512 ARG A CA 1
ATOM 3852 C C . ARG A 1 512 ? 18.277 15.564 -31.501 1.00 87.06 512 ARG A C 1
ATOM 3854 O O . ARG A 1 512 ? 17.510 14.640 -31.252 1.00 87.06 512 ARG A O 1
ATOM 3861 N N . GLY A 1 513 ? 18.591 15.950 -32.737 1.00 85.38 513 GLY A N 1
ATOM 3862 C CA . GLY A 1 513 ? 18.103 15.277 -33.938 1.00 85.38 513 GLY A CA 1
ATOM 3863 C C . GLY A 1 513 ? 16.571 15.245 -34.029 1.00 85.38 513 GLY A C 1
ATOM 3864 O O . GLY A 1 513 ? 15.907 16.108 -33.455 1.00 85.38 513 GLY A O 1
ATOM 3865 N N . PRO A 1 514 ? 16.006 14.244 -34.722 1.00 83.75 514 PRO A N 1
ATOM 3866 C CA . PRO A 1 514 ? 14.559 14.129 -34.915 1.00 83.75 514 PRO A CA 1
ATOM 3867 C C . PRO A 1 514 ? 13.751 13.916 -33.631 1.00 83.75 514 PRO A C 1
ATOM 3869 O O . PRO A 1 514 ? 12.574 14.236 -33.595 1.00 83.75 514 PRO A O 1
ATOM 3872 N N . LEU A 1 515 ? 14.374 13.463 -32.535 1.00 85.19 515 LEU A N 1
ATOM 3873 C CA . LEU A 1 515 ? 13.692 13.379 -31.236 1.00 85.19 515 LEU A CA 1
ATOM 3874 C C . LEU A 1 515 ? 13.407 14.753 -30.610 1.00 85.19 515 LEU A C 1
ATOM 3876 O O . LEU A 1 515 ? 12.669 14.829 -29.628 1.00 85.19 515 LEU A O 1
ATOM 3880 N N . ALA A 1 516 ? 13.997 15.830 -31.135 1.00 81.19 516 ALA A N 1
ATOM 3881 C CA . ALA A 1 516 ? 13.665 17.197 -30.751 1.00 81.19 516 ALA A CA 1
ATOM 3882 C C . ALA A 1 516 ? 12.416 17.720 -31.479 1.00 81.19 516 ALA A C 1
ATOM 3884 O O . ALA A 1 516 ? 11.729 18.584 -30.936 1.00 81.19 516 ALA A O 1
ATOM 3885 N N . ASP A 1 517 ? 12.130 17.201 -32.676 1.00 69.56 517 ASP A N 1
ATOM 3886 C CA . ASP A 1 517 ? 10.989 17.573 -33.518 1.00 69.56 517 ASP A CA 1
ATOM 3887 C C . ASP A 1 517 ? 9.788 16.677 -33.184 1.00 69.56 517 ASP A C 1
ATOM 3889 O O . ASP A 1 517 ? 9.416 15.766 -33.915 1.00 69.56 517 ASP A O 1
ATOM 3893 N N . ARG A 1 518 ? 9.272 16.860 -31.966 1.00 74.75 518 ARG A N 1
ATOM 3894 C CA . ARG A 1 518 ? 8.220 16.028 -31.364 1.00 74.75 518 ARG A CA 1
ATOM 3895 C C . ARG A 1 518 ? 6.841 16.534 -31.779 1.00 74.75 518 ARG A C 1
ATOM 3897 O O . ARG A 1 518 ? 6.646 17.741 -31.904 1.00 74.75 518 ARG A O 1
ATOM 3904 N N . GLY A 1 519 ? 5.867 15.633 -31.897 1.00 74.38 519 GLY A N 1
ATOM 3905 C CA . GLY A 1 519 ? 4.477 15.985 -32.195 1.00 74.38 519 GLY A CA 1
ATOM 3906 C C . GLY A 1 519 ? 3.941 15.148 -33.347 1.00 74.38 519 GLY A C 1
ATOM 3907 O O . GLY A 1 519 ? 3.915 13.929 -33.242 1.00 74.38 519 GLY A O 1
ATOM 3908 N N . ALA A 1 520 ? 3.539 15.786 -34.449 1.00 82.38 520 ALA A N 1
ATOM 3909 C CA . ALA A 1 520 ? 2.894 15.102 -35.572 1.00 82.38 520 ALA A CA 1
ATOM 3910 C C . ALA A 1 520 ? 3.794 14.086 -36.302 1.00 82.38 520 ALA A C 1
ATOM 3912 O O . ALA A 1 520 ? 3.275 13.185 -36.944 1.00 82.38 520 ALA A O 1
ATOM 3913 N N . THR A 1 521 ? 5.120 14.211 -36.210 1.00 88.44 521 THR A N 1
ATOM 3914 C CA . THR A 1 521 ? 6.094 13.395 -36.961 1.00 88.44 521 THR A CA 1
ATOM 3915 C C . THR A 1 521 ? 6.678 12.231 -36.162 1.00 88.44 521 THR A C 1
ATOM 3917 O O . THR A 1 521 ? 7.390 11.401 -36.729 1.00 88.44 521 THR A O 1
ATOM 3920 N N . LEU A 1 522 ? 6.379 12.123 -34.860 1.00 91.44 522 LEU A N 1
ATOM 3921 C CA . LEU A 1 522 ? 6.879 11.055 -33.992 1.00 91.44 522 LEU A CA 1
ATOM 3922 C C . LEU A 1 522 ? 5.751 10.442 -33.150 1.00 91.44 522 LEU A C 1
ATOM 3924 O O . LEU A 1 522 ? 4.954 11.156 -32.546 1.00 91.44 522 LEU A O 1
ATOM 3928 N N . ARG A 1 523 ? 5.716 9.112 -33.046 1.00 91.88 523 ARG A N 1
ATOM 3929 C CA . ARG A 1 523 ? 4.852 8.413 -32.086 1.00 91.88 523 ARG A CA 1
ATOM 3930 C C . ARG A 1 523 ? 5.540 7.205 -31.464 1.00 91.88 523 ARG A C 1
ATOM 3932 O O . ARG A 1 523 ? 6.434 6.586 -32.048 1.00 91.88 523 ARG A O 1
ATOM 3939 N N . GLU A 1 524 ? 5.089 6.860 -30.269 1.00 92.75 524 GLU A N 1
ATOM 3940 C CA . GLU A 1 524 ? 5.374 5.574 -29.641 1.00 92.75 524 GLU A CA 1
ATOM 3941 C C . GLU A 1 524 ? 4.321 4.562 -30.092 1.00 92.75 524 GLU A C 1
ATOM 3943 O O . GLU A 1 524 ? 3.126 4.860 -30.076 1.00 92.75 524 GLU A O 1
ATOM 3948 N N . ILE A 1 525 ? 4.757 3.366 -30.485 1.00 93.38 525 ILE A N 1
ATOM 3949 C CA . ILE A 1 525 ? 3.866 2.284 -30.911 1.00 93.38 525 ILE A CA 1
ATOM 3950 C C . ILE A 1 525 ? 4.262 0.955 -30.276 1.00 93.38 525 ILE A C 1
ATOM 3952 O O . ILE A 1 525 ? 5.443 0.655 -30.087 1.00 93.38 525 ILE A O 1
ATOM 3956 N N . VAL A 1 526 ? 3.253 0.129 -30.005 1.00 91.81 526 VAL A N 1
ATOM 3957 C CA . VAL A 1 526 ? 3.427 -1.285 -29.669 1.00 91.81 526 VAL A CA 1
ATOM 3958 C C . VAL A 1 526 ? 2.973 -2.115 -30.863 1.00 91.81 526 VAL A C 1
ATOM 3960 O O . VAL A 1 526 ? 1.812 -2.068 -31.277 1.00 91.81 526 VAL A O 1
ATOM 3963 N N . LEU A 1 527 ? 3.919 -2.850 -31.437 1.00 91.81 527 LEU A N 1
ATOM 3964 C CA . LEU A 1 527 ? 3.727 -3.706 -32.599 1.00 91.81 527 LEU A CA 1
ATOM 3965 C C . LEU A 1 527 ? 3.575 -5.156 -32.156 1.00 91.81 527 LEU A C 1
ATOM 3967 O O . LEU A 1 527 ? 4.418 -5.668 -31.426 1.00 91.81 527 LEU A O 1
ATOM 3971 N N . ALA A 1 528 ? 2.533 -5.829 -32.629 1.00 87.69 528 ALA A N 1
ATOM 3972 C CA . ALA A 1 528 ? 2.289 -7.230 -32.341 1.00 87.69 528 ALA A CA 1
ATOM 3973 C C . ALA A 1 528 ? 2.397 -8.103 -33.587 1.00 87.69 528 ALA A C 1
ATOM 3975 O O . ALA A 1 528 ? 1.910 -7.753 -34.663 1.00 87.69 528 ALA A O 1
ATOM 3976 N N . GLU A 1 529 ? 2.984 -9.279 -33.422 1.00 86.75 529 GLU A N 1
ATOM 3977 C CA . GLU A 1 529 ? 2.987 -10.339 -34.426 1.00 86.75 529 GLU A CA 1
ATOM 3978 C C . GLU A 1 529 ? 2.580 -11.672 -33.794 1.00 86.75 529 GLU A C 1
ATOM 3980 O O . GLU A 1 529 ? 2.628 -11.857 -32.575 1.00 86.75 529 GLU A O 1
ATOM 3985 N N . THR A 1 530 ? 2.136 -12.609 -34.627 1.00 76.06 530 THR A N 1
ATOM 3986 C CA . THR A 1 530 ? 1.678 -13.914 -34.137 1.00 76.06 530 THR A CA 1
ATOM 3987 C C . THR A 1 530 ? 2.894 -14.765 -33.789 1.00 76.06 530 THR A C 1
ATOM 3989 O O . THR A 1 530 ? 3.789 -14.912 -34.618 1.00 76.06 530 THR A O 1
ATOM 3992 N N . ASP A 1 531 ? 2.934 -15.331 -32.582 1.00 65.19 531 ASP A N 1
ATOM 3993 C CA . ASP A 1 531 ? 4.020 -16.223 -32.182 1.00 65.19 531 ASP A CA 1
ATOM 3994 C C . ASP A 1 531 ? 3.854 -17.583 -32.892 1.00 65.19 531 ASP A C 1
ATOM 3996 O O . ASP A 1 531 ? 3.001 -18.399 -32.528 1.00 65.19 531 ASP A O 1
ATOM 4000 N N . ASP A 1 532 ? 4.667 -17.857 -33.917 1.00 53.91 532 ASP A N 1
ATOM 4001 C CA . ASP A 1 532 ? 4.666 -19.143 -34.636 1.00 53.91 532 ASP A CA 1
ATOM 4002 C C . ASP A 1 532 ? 5.088 -20.336 -33.745 1.00 53.91 532 ASP A C 1
ATOM 4004 O O . ASP A 1 532 ? 5.032 -21.493 -34.180 1.00 53.91 532 ASP A O 1
ATOM 4008 N N . ARG A 1 533 ? 5.415 -20.114 -32.458 1.00 51.50 533 ARG A N 1
ATOM 4009 C CA . ARG A 1 533 ? 5.543 -21.175 -31.439 1.00 51.50 533 ARG A CA 1
ATOM 4010 C C . ARG A 1 533 ? 4.334 -22.111 -31.384 1.00 51.50 533 ARG A C 1
ATOM 4012 O O . ARG A 1 533 ? 4.523 -23.291 -31.090 1.00 51.50 533 ARG A O 1
ATOM 4019 N N . ALA A 1 534 ? 3.128 -21.647 -31.727 1.00 44.94 534 ALA A N 1
ATOM 4020 C CA . ALA A 1 534 ? 1.938 -22.504 -31.821 1.00 44.94 534 ALA A CA 1
ATOM 4021 C C . ALA A 1 534 ? 2.049 -23.603 -32.906 1.00 44.94 534 ALA A C 1
ATOM 4023 O O . ALA A 1 534 ? 1.304 -24.581 -32.863 1.00 44.94 534 ALA A O 1
ATOM 4024 N N . LYS A 1 535 ? 2.987 -23.473 -33.857 1.00 42.72 535 LYS A N 1
ATOM 4025 C CA . LYS A 1 535 ? 3.230 -24.419 -34.964 1.00 42.72 535 LYS A CA 1
ATOM 4026 C C . LYS A 1 535 ? 4.546 -25.203 -34.856 1.00 42.72 535 LYS A C 1
ATOM 4028 O O . LYS A 1 535 ? 4.800 -26.065 -35.692 1.00 42.72 535 LYS A O 1
ATOM 4033 N N . GLY A 1 536 ? 5.360 -24.971 -33.822 1.00 39.84 536 GLY A N 1
ATOM 4034 C CA . GLY A 1 536 ? 6.487 -25.848 -33.471 1.00 39.84 536 GLY A CA 1
ATOM 4035 C C . GLY A 1 536 ? 7.733 -25.786 -34.369 1.00 39.84 536 GLY A C 1
ATOM 4036 O O . GLY A 1 536 ? 8.543 -26.710 -34.315 1.00 39.84 536 GLY A O 1
ATOM 4037 N N . THR A 1 537 ? 7.939 -24.735 -35.168 1.00 40.22 537 THR A N 1
ATOM 4038 C CA . THR A 1 537 ? 9.103 -24.636 -36.070 1.00 40.22 537 THR A CA 1
ATOM 4039 C C . THR A 1 537 ? 9.872 -23.319 -35.910 1.00 40.22 537 THR A C 1
ATOM 4041 O O . THR A 1 537 ? 9.494 -22.316 -36.501 1.00 40.22 537 THR A O 1
ATOM 4044 N N . GLY A 1 538 ? 10.991 -23.345 -35.171 1.00 43.03 538 GLY A N 1
ATOM 4045 C CA . GLY A 1 538 ? 12.069 -22.340 -35.249 1.00 43.03 538 GLY A CA 1
ATOM 4046 C C . GLY A 1 538 ? 12.360 -21.528 -33.967 1.00 43.03 538 GLY A C 1
ATOM 4047 O O . GLY A 1 538 ? 11.469 -21.347 -33.138 1.00 43.03 538 GLY A O 1
ATOM 4048 N N . PRO A 1 539 ? 13.612 -21.055 -33.766 1.00 40.41 539 PRO A N 1
ATOM 4049 C CA . PRO A 1 539 ? 13.961 -20.112 -32.699 1.00 40.41 539 PRO A CA 1
ATOM 4050 C C . PRO A 1 539 ? 13.342 -18.724 -32.946 1.00 40.41 539 PRO A C 1
ATOM 4052 O O . PRO A 1 539 ? 13.171 -18.313 -34.090 1.00 40.41 539 PRO A O 1
ATOM 4055 N N . VAL A 1 540 ? 13.036 -17.994 -31.864 1.00 51.28 540 VAL A N 1
ATOM 4056 C CA . VAL A 1 540 ? 12.495 -16.620 -31.904 1.00 51.28 540 VAL A CA 1
ATOM 4057 C C . VAL A 1 540 ? 13.416 -15.724 -32.734 1.00 51.28 540 VAL A C 1
ATOM 4059 O O . VAL A 1 540 ? 14.601 -15.610 -32.417 1.00 51.28 540 VAL A O 1
ATOM 4062 N N . THR A 1 541 ? 12.890 -15.054 -33.760 1.00 59.12 541 THR A N 1
ATOM 4063 C CA . THR A 1 541 ? 13.625 -13.971 -34.423 1.00 59.12 541 THR A CA 1
ATOM 4064 C C . THR A 1 541 ? 13.631 -12.770 -33.482 1.00 59.12 541 THR A C 1
ATOM 4066 O O . THR A 1 541 ? 12.597 -12.166 -33.215 1.00 59.12 541 THR A O 1
ATOM 4069 N N . PHE A 1 542 ? 14.784 -12.472 -32.890 1.00 70.50 542 PHE A N 1
ATOM 4070 C CA . PHE A 1 542 ? 14.932 -11.342 -31.981 1.00 70.50 542 PHE A CA 1
ATOM 4071 C C . PHE A 1 542 ? 14.971 -10.046 -32.799 1.00 70.50 542 PHE A C 1
ATOM 4073 O O . PHE A 1 542 ? 15.963 -9.785 -33.471 1.00 70.50 542 PHE A O 1
ATOM 4080 N N . ARG A 1 543 ? 13.887 -9.259 -32.759 1.00 82.19 543 ARG A N 1
ATOM 4081 C CA . ARG A 1 543 ? 13.716 -8.057 -33.599 1.00 82.19 543 ARG A CA 1
ATOM 4082 C C . ARG A 1 543 ? 14.249 -6.761 -32.993 1.00 82.19 543 ARG A C 1
ATOM 4084 O O . ARG A 1 543 ? 14.173 -5.705 -33.612 1.00 82.19 543 ARG A O 1
ATOM 4091 N N . GLN A 1 544 ? 14.763 -6.813 -31.768 1.00 88.38 544 GLN A N 1
ATOM 4092 C CA . GLN A 1 544 ? 15.333 -5.640 -31.112 1.00 88.38 544 GLN A CA 1
ATOM 4093 C C . GLN A 1 544 ? 16.471 -5.054 -31.955 1.00 88.38 544 GLN A C 1
ATOM 4095 O O . GLN A 1 544 ? 17.406 -5.753 -32.345 1.00 88.38 544 GLN A O 1
ATOM 4100 N N . GLY A 1 545 ? 16.383 -3.751 -32.200 1.00 89.69 545 GLY A N 1
ATOM 4101 C CA . GLY A 1 545 ? 17.316 -3.002 -33.024 1.00 89.69 545 GLY A CA 1
ATOM 4102 C C . GLY A 1 545 ? 16.980 -2.982 -34.513 1.00 89.69 545 GLY A C 1
ATOM 4103 O O . GLY A 1 545 ? 17.648 -2.250 -35.240 1.00 89.69 545 GLY A O 1
ATOM 4104 N N . GLU A 1 546 ? 15.994 -3.744 -35.002 1.00 93.00 546 GLU A N 1
ATOM 4105 C CA . GLU A 1 546 ? 15.598 -3.694 -36.416 1.00 93.00 546 GLU A CA 1
ATOM 4106 C C . GLU A 1 546 ? 15.101 -2.292 -36.797 1.00 93.00 546 GLU A C 1
ATOM 4108 O O . GLU A 1 546 ? 14.261 -1.697 -36.113 1.00 93.00 546 GLU A O 1
ATOM 4113 N N . VAL A 1 547 ? 15.628 -1.772 -37.908 1.00 94.00 547 VAL A N 1
ATOM 4114 C CA . VAL A 1 547 ? 15.225 -0.493 -38.497 1.00 94.00 547 VAL A CA 1
ATOM 4115 C C . VAL A 1 547 ? 14.381 -0.785 -39.726 1.00 94.00 547 VAL A C 1
ATOM 4117 O O . VAL A 1 547 ? 14.907 -1.245 -40.738 1.00 94.00 547 VAL A O 1
ATOM 4120 N N . LEU A 1 548 ? 13.084 -0.512 -39.645 1.00 94.19 548 LEU A N 1
ATOM 4121 C CA . LEU A 1 548 ? 12.137 -0.663 -40.742 1.00 94.19 548 LEU A CA 1
ATOM 4122 C C . LEU A 1 548 ? 12.004 0.663 -41.502 1.00 94.19 548 LEU A C 1
ATOM 4124 O O . LEU A 1 548 ? 11.912 1.735 -40.898 1.00 94.19 548 LEU A O 1
ATOM 4128 N N . ARG A 1 549 ? 11.980 0.598 -42.833 1.00 93.69 549 ARG A N 1
ATOM 4129 C CA . ARG A 1 549 ? 11.922 1.762 -43.726 1.00 93.69 549 ARG A CA 1
ATOM 4130 C C . ARG A 1 549 ? 10.811 1.619 -44.755 1.00 93.69 549 ARG A C 1
ATOM 4132 O O . ARG A 1 549 ? 10.697 0.569 -45.385 1.00 93.69 549 ARG A O 1
ATOM 4139 N N . HIS A 1 550 ? 10.059 2.696 -44.961 1.00 91.62 550 HIS A N 1
ATOM 4140 C CA . HIS A 1 550 ? 9.075 2.842 -46.035 1.00 91.62 550 HIS A CA 1
ATOM 4141 C C . HIS A 1 550 ? 9.099 4.287 -46.550 1.00 91.62 550 HIS A C 1
ATOM 4143 O O . HIS A 1 550 ? 8.611 5.199 -45.883 1.00 91.62 550 HIS A O 1
ATOM 4149 N N . GLY A 1 551 ? 9.722 4.513 -47.711 1.00 88.12 551 GLY A N 1
ATOM 4150 C CA . GLY A 1 551 ? 9.988 5.869 -48.202 1.00 88.12 551 GLY A CA 1
ATOM 4151 C C . GLY A 1 551 ? 10.826 6.676 -47.201 1.00 88.12 551 GLY A C 1
ATOM 4152 O O . GLY A 1 551 ? 11.947 6.290 -46.868 1.00 88.12 551 GLY A O 1
ATOM 4153 N N . GLU A 1 552 ? 10.283 7.788 -46.700 1.00 89.31 552 GLU A N 1
ATOM 4154 C CA . GLU A 1 552 ? 10.936 8.639 -45.692 1.00 89.31 552 GLU A CA 1
ATOM 4155 C C . GLU A 1 552 ? 10.646 8.222 -44.239 1.00 89.31 552 GLU A C 1
ATOM 4157 O O . GLU A 1 552 ? 11.396 8.611 -43.342 1.00 89.31 552 GLU A O 1
ATOM 4162 N N . ARG A 1 553 ? 9.668 7.340 -44.001 1.00 92.88 553 ARG A N 1
ATOM 4163 C CA . ARG A 1 553 ? 9.270 6.865 -42.668 1.00 92.88 553 ARG A CA 1
ATOM 4164 C C . ARG A 1 553 ? 10.215 5.801 -42.106 1.00 92.88 553 ARG A C 1
ATOM 4166 O O . ARG A 1 553 ? 10.547 4.826 -42.787 1.00 92.88 553 ARG A O 1
ATOM 4173 N N . THR A 1 554 ? 10.630 5.971 -40.852 1.00 94.94 554 THR A N 1
ATOM 4174 C CA . THR A 1 554 ? 11.511 5.053 -40.112 1.00 94.94 554 THR A CA 1
ATOM 4175 C C . THR A 1 554 ? 10.813 4.529 -38.867 1.00 94.94 554 THR A C 1
ATOM 4177 O O . THR A 1 554 ? 10.386 5.319 -38.033 1.00 94.94 554 THR A O 1
ATOM 4180 N N . VAL A 1 555 ? 10.800 3.211 -38.681 1.00 95.50 555 VAL A N 1
ATOM 4181 C CA . VAL A 1 555 ? 10.409 2.580 -37.414 1.00 95.50 555 VAL A CA 1
ATOM 4182 C C . VAL A 1 555 ? 11.617 1.857 -36.838 1.00 95.50 555 VAL A C 1
ATOM 4184 O O . VAL A 1 555 ? 12.258 1.083 -37.542 1.00 95.50 555 VAL A O 1
ATOM 4187 N N . VAL A 1 556 ? 11.941 2.090 -35.568 1.00 95.31 556 VAL A N 1
ATOM 4188 C CA . VAL A 1 556 ? 13.017 1.372 -34.868 1.00 95.31 556 VAL A CA 1
ATOM 4189 C C . VAL A 1 556 ? 12.407 0.529 -33.758 1.00 95.31 556 VAL A C 1
ATOM 4191 O O . VAL A 1 556 ? 11.807 1.073 -32.828 1.00 95.31 556 VAL A O 1
ATOM 4194 N N . ILE A 1 557 ? 12.572 -0.793 -33.840 1.00 93.69 557 ILE A N 1
ATOM 4195 C CA . ILE A 1 557 ? 12.123 -1.723 -32.798 1.00 93.69 557 ILE A CA 1
ATOM 4196 C C . ILE A 1 557 ? 13.108 -1.659 -31.630 1.00 93.69 557 ILE A C 1
ATOM 4198 O O . ILE A 1 557 ? 14.285 -1.981 -31.778 1.00 93.69 557 ILE A O 1
ATOM 4202 N N . LEU A 1 558 ? 12.637 -1.241 -30.458 1.00 91.56 558 LEU A N 1
ATOM 4203 C CA . LEU A 1 558 ? 13.481 -1.005 -29.288 1.00 91.56 558 LEU A CA 1
ATOM 4204 C C . LEU A 1 558 ? 13.690 -2.270 -28.461 1.00 91.56 558 LEU A C 1
ATOM 4206 O O . LEU A 1 558 ? 14.811 -2.555 -28.060 1.00 91.56 558 LEU A O 1
ATOM 4210 N N . GLY A 1 559 ? 12.638 -3.053 -28.228 1.00 85.56 559 GLY A N 1
ATOM 4211 C CA . GLY A 1 559 ? 12.751 -4.244 -27.394 1.00 85.56 559 GLY A CA 1
ATOM 4212 C C . GLY A 1 559 ? 11.453 -5.024 -27.247 1.00 85.56 559 GLY A C 1
ATOM 4213 O O . GLY A 1 559 ? 10.369 -4.552 -27.595 1.00 85.56 559 GLY A O 1
ATOM 4214 N N . HIS A 1 560 ? 11.584 -6.244 -26.731 1.00 81.81 560 HIS A N 1
ATOM 4215 C CA . HIS A 1 560 ? 10.454 -7.110 -26.403 1.00 81.81 560 HIS A CA 1
ATOM 4216 C C . HIS A 1 560 ? 9.695 -6.545 -25.199 1.00 81.81 560 HIS A C 1
ATOM 4218 O O . HIS A 1 560 ? 10.230 -6.535 -24.094 1.00 81.81 560 HIS A O 1
ATOM 4224 N N . TRP A 1 561 ? 8.451 -6.120 -25.405 1.00 69.94 561 TRP A N 1
ATOM 4225 C CA . TRP A 1 561 ? 7.612 -5.515 -24.369 1.00 69.94 561 TRP A CA 1
ATOM 4226 C C . TRP A 1 561 ? 6.834 -6.561 -23.563 1.00 69.94 561 TRP A C 1
ATOM 4228 O O . TRP A 1 561 ? 6.657 -6.425 -22.353 1.00 69.94 561 TRP A O 1
ATOM 4238 N N . GLY A 1 562 ? 6.388 -7.638 -24.217 1.00 73.12 562 GLY A N 1
ATOM 4239 C CA . GLY A 1 562 ? 5.601 -8.677 -23.563 1.00 73.12 562 GLY A CA 1
ATOM 4240 C C . GLY A 1 562 ? 4.910 -9.640 -24.523 1.00 73.12 562 GLY A C 1
ATOM 4241 O O . GLY A 1 562 ? 5.110 -9.607 -25.735 1.00 73.12 562 GLY A O 1
ATOM 4242 N N . HIS A 1 563 ? 4.065 -10.498 -23.953 1.00 71.75 563 HIS A N 1
ATOM 4243 C CA . HIS A 1 563 ? 3.142 -11.342 -24.703 1.00 71.75 563 HIS A CA 1
ATOM 4244 C C . HIS A 1 563 ? 1.724 -10.768 -24.607 1.00 71.75 563 HIS A C 1
ATOM 4246 O O . HIS A 1 563 ? 1.206 -10.541 -23.508 1.00 71.75 563 HIS A O 1
ATOM 4252 N N . GLY A 1 564 ? 1.105 -10.547 -25.764 1.00 56.38 564 GLY A N 1
ATOM 4253 C CA . GLY A 1 564 ? -0.296 -10.174 -25.886 1.00 56.38 564 GLY A CA 1
ATOM 4254 C C . GLY A 1 564 ? -1.222 -11.319 -25.460 1.00 56.38 564 GLY A C 1
ATOM 4255 O O . GLY A 1 564 ? -0.802 -12.478 -25.399 1.00 56.38 564 GLY A O 1
ATOM 4256 N N . PRO A 1 565 ? -2.490 -11.018 -25.154 1.00 47.75 565 PRO A N 1
ATOM 4257 C CA . PRO A 1 565 ? -3.421 -12.000 -24.603 1.00 47.75 565 PRO A CA 1
ATOM 4258 C C . PRO A 1 565 ? -3.745 -13.169 -25.531 1.00 47.75 565 PRO A C 1
ATOM 4260 O O . PRO A 1 565 ? -3.978 -14.275 -25.054 1.00 47.75 565 PRO A O 1
ATOM 4263 N N . ASP A 1 566 ? -3.635 -12.953 -26.839 1.00 60.41 566 ASP A N 1
ATOM 4264 C CA . ASP A 1 566 ? -3.850 -13.972 -27.868 1.00 60.41 566 ASP A CA 1
ATOM 4265 C C . ASP A 1 566 ? -2.603 -14.851 -28.115 1.00 60.41 566 ASP A C 1
ATOM 4267 O O . ASP A 1 566 ? -2.522 -15.556 -29.121 1.00 60.41 566 ASP A O 1
ATOM 4271 N N . GLY A 1 567 ? -1.570 -14.756 -27.267 1.00 62.47 567 GLY A N 1
ATOM 4272 C CA . GLY A 1 567 ? -0.271 -15.401 -27.492 1.00 62.47 567 GLY A CA 1
ATOM 4273 C C . GLY A 1 567 ? 0.607 -14.698 -28.534 1.00 62.47 567 GLY A C 1
ATOM 4274 O O . GLY A 1 567 ? 1.590 -15.274 -28.991 1.00 62.47 567 GLY A O 1
ATOM 4275 N N . LYS A 1 568 ? 0.275 -13.458 -28.914 1.00 74.88 568 LYS A N 1
ATOM 4276 C CA . LYS A 1 568 ? 1.095 -12.607 -29.796 1.00 74.88 568 LYS A CA 1
ATOM 4277 C C . LYS A 1 568 ? 2.341 -12.099 -29.068 1.00 74.88 568 LYS A C 1
ATOM 4279 O O . LYS A 1 568 ? 2.320 -11.922 -27.851 1.00 74.88 568 LYS A O 1
ATOM 4284 N N . VAL A 1 569 ? 3.425 -11.846 -29.792 1.00 81.94 569 VAL A N 1
ATOM 4285 C CA . VAL A 1 569 ? 4.618 -11.171 -29.251 1.00 81.94 569 VAL A CA 1
ATOM 4286 C C . VAL A 1 569 ? 4.471 -9.672 -29.480 1.00 81.94 569 VAL A C 1
ATOM 4288 O O . VAL A 1 569 ? 4.162 -9.269 -30.597 1.00 81.94 569 VAL A O 1
ATOM 4291 N N . GLN A 1 570 ? 4.685 -8.867 -28.439 1.00 87.19 570 GLN A N 1
ATOM 4292 C CA . GLN A 1 570 ? 4.591 -7.406 -28.471 1.00 87.19 570 GLN A CA 1
ATOM 4293 C C . GLN A 1 570 ? 5.984 -6.766 -28.434 1.00 87.19 570 GLN A C 1
ATOM 4295 O O . GLN A 1 570 ? 6.825 -7.099 -27.591 1.00 87.19 570 GLN A O 1
ATOM 4300 N N . TRP A 1 571 ? 6.199 -5.789 -29.305 1.00 89.75 571 TRP A N 1
ATOM 4301 C CA . TRP A 1 571 ? 7.448 -5.059 -29.483 1.00 89.75 571 TRP A CA 1
ATOM 4302 C C . TRP A 1 571 ? 7.216 -3.561 -29.289 1.00 89.75 571 TRP A C 1
ATOM 4304 O O . TRP A 1 571 ? 6.362 -2.977 -29.955 1.00 89.75 571 TRP A O 1
ATOM 4314 N N . LEU A 1 572 ? 7.992 -2.929 -28.407 1.00 92.06 572 LEU A N 1
ATOM 4315 C CA . LEU A 1 572 ? 7.999 -1.472 -28.274 1.00 92.06 572 LEU A CA 1
ATOM 4316 C C . LEU A 1 572 ? 8.834 -0.873 -29.409 1.00 92.06 572 LEU A C 1
ATOM 4318 O O . LEU A 1 572 ? 9.975 -1.297 -29.615 1.00 92.06 572 LEU A O 1
ATOM 4322 N N . ALA A 1 573 ? 8.302 0.118 -30.118 1.00 94.06 573 ALA A N 1
ATOM 4323 C CA . ALA A 1 573 ? 9.005 0.790 -31.204 1.00 94.06 573 ALA A CA 1
ATOM 4324 C C . ALA A 1 573 ? 8.749 2.304 -31.217 1.00 94.06 573 ALA A C 1
ATOM 4326 O O . ALA A 1 573 ? 7.713 2.794 -30.761 1.00 94.06 573 ALA A O 1
ATOM 4327 N N . VAL A 1 574 ? 9.713 3.041 -31.770 1.00 94.06 574 VAL A N 1
ATOM 4328 C CA . VAL A 1 574 ? 9.555 4.456 -32.126 1.00 94.06 574 VAL A CA 1
ATOM 4329 C C . VAL A 1 574 ? 9.306 4.565 -33.626 1.00 94.06 574 VAL A C 1
ATOM 4331 O O . VAL A 1 574 ? 10.013 3.938 -34.417 1.00 94.06 574 VAL A O 1
ATOM 4334 N N . ASP A 1 575 ? 8.301 5.343 -34.011 1.00 94.00 575 ASP A N 1
ATOM 4335 C CA . ASP A 1 575 ? 7.862 5.538 -35.392 1.00 94.00 575 ASP A CA 1
ATOM 4336 C C . ASP A 1 575 ? 7.989 7.015 -35.753 1.00 94.00 575 ASP A C 1
ATOM 4338 O O . ASP A 1 575 ? 7.362 7.871 -35.129 1.00 94.00 575 ASP A O 1
ATOM 4342 N N . HIS A 1 576 ? 8.850 7.304 -36.724 1.00 93.69 576 HIS A N 1
ATOM 4343 C CA . HIS A 1 576 ? 9.141 8.645 -37.204 1.00 93.69 576 HIS A CA 1
ATOM 4344 C C . HIS A 1 576 ? 8.737 8.767 -38.673 1.00 93.69 576 HIS A C 1
ATOM 4346 O O . HIS A 1 576 ? 9.361 8.149 -39.544 1.00 93.69 576 HIS A O 1
ATOM 4352 N N . ASP A 1 577 ? 7.733 9.592 -38.948 1.00 91.81 577 ASP A N 1
ATOM 4353 C CA . ASP A 1 577 ? 7.274 9.923 -40.293 1.00 91.81 577 ASP A CA 1
ATOM 4354 C C . ASP A 1 577 ? 7.394 11.437 -40.530 1.00 91.81 577 ASP A C 1
ATOM 4356 O O . ASP A 1 577 ? 6.623 12.204 -39.950 1.00 91.81 577 ASP A O 1
ATOM 4360 N N . PRO A 1 578 ? 8.323 11.895 -41.391 1.00 88.75 578 PRO A N 1
ATOM 4361 C CA . PRO A 1 578 ? 8.468 13.317 -41.707 1.00 88.75 578 PRO A CA 1
ATOM 4362 C C . PRO A 1 578 ? 7.210 13.981 -42.289 1.00 88.75 578 PRO A C 1
ATOM 4364 O O . PRO A 1 578 ? 7.080 15.200 -42.202 1.00 88.75 578 PRO A O 1
ATOM 4367 N N . SER A 1 579 ? 6.290 13.211 -42.882 1.00 87.25 579 SER A N 1
ATOM 4368 C CA . SER A 1 579 ? 5.021 13.735 -43.408 1.00 87.25 579 SER A CA 1
ATOM 4369 C C . SER A 1 579 ? 3.967 13.978 -42.322 1.00 87.25 579 SER A C 1
ATOM 4371 O O . SER A 1 579 ? 3.030 14.745 -42.534 1.00 87.25 579 SER A O 1
ATOM 4373 N N . GLY A 1 580 ? 4.111 13.319 -41.169 1.00 84.56 580 GLY A N 1
ATOM 4374 C CA . GLY A 1 580 ? 3.114 13.271 -40.100 1.00 84.56 580 GLY A CA 1
ATOM 4375 C C . GLY A 1 580 ? 1.868 12.428 -40.405 1.00 84.56 580 GLY A C 1
ATOM 4376 O O . GLY A 1 580 ? 0.955 12.363 -39.582 1.00 84.56 580 GLY A O 1
ATOM 4377 N N . GLU A 1 581 ? 1.811 11.755 -41.559 1.00 85.75 581 GLU A N 1
ATOM 4378 C CA . GLU A 1 581 ? 0.708 10.865 -41.934 1.00 85.75 581 GLU A CA 1
ATOM 4379 C C . GLU A 1 581 ? 1.009 9.417 -41.537 1.00 85.75 581 GLU A C 1
ATOM 4381 O O . GLU A 1 581 ? 1.467 8.587 -42.325 1.00 85.75 581 GLU A O 1
ATOM 4386 N N . PHE A 1 582 ? 0.727 9.077 -40.282 1.00 88.94 582 PHE A N 1
ATOM 4387 C CA . PHE A 1 582 ? 0.969 7.722 -39.809 1.00 88.94 582 PHE A CA 1
ATOM 4388 C C . PHE A 1 582 ? -0.001 6.687 -40.399 1.00 88.94 582 PHE A C 1
ATOM 4390 O O . PHE A 1 582 ? -1.219 6.797 -40.283 1.00 88.94 582 PHE A O 1
ATOM 4397 N N . GLY A 1 583 ? 0.558 5.603 -40.944 1.00 86.06 583 GLY A N 1
ATOM 4398 C CA . GLY A 1 583 ? -0.189 4.430 -41.415 1.00 86.06 583 GLY A CA 1
ATOM 4399 C C . GLY A 1 583 ? 0.221 3.117 -40.729 1.00 86.06 583 GLY A C 1
ATOM 4400 O O . GLY A 1 583 ? 1.073 3.119 -39.831 1.00 86.06 583 GLY A O 1
ATOM 4401 N N . PRO A 1 584 ? -0.319 1.969 -41.168 1.00 88.94 584 PRO A N 1
ATOM 4402 C CA . PRO A 1 584 ? 0.086 0.646 -40.685 1.00 88.94 584 PRO A CA 1
ATOM 4403 C C . PRO A 1 584 ? 1.577 0.350 -40.923 1.00 88.94 584 PRO A C 1
ATOM 4405 O O . PRO A 1 584 ? 2.146 0.780 -41.929 1.00 88.94 584 PRO A O 1
ATOM 4408 N N . VAL A 1 585 ? 2.200 -0.412 -40.018 1.00 91.25 585 VAL A N 1
ATOM 4409 C CA . VAL A 1 585 ? 3.561 -0.958 -40.187 1.00 91.25 585 VAL A CA 1
ATOM 4410 C C . VAL A 1 585 ? 3.439 -2.390 -40.705 1.00 91.25 585 VAL A C 1
ATOM 4412 O O . VAL A 1 585 ? 2.784 -3.215 -40.071 1.00 91.25 585 VAL A O 1
ATOM 4415 N N . ALA A 1 586 ? 4.013 -2.699 -41.874 1.00 81.38 586 ALA A N 1
ATOM 4416 C CA . ALA A 1 586 ? 3.821 -4.015 -42.490 1.00 81.38 586 ALA A CA 1
ATOM 4417 C C . ALA A 1 586 ? 4.329 -5.159 -41.601 1.00 81.38 586 ALA A C 1
ATOM 4419 O O . ALA A 1 586 ? 5.330 -5.018 -40.907 1.00 81.38 586 ALA A O 1
ATOM 4420 N N . HIS A 1 587 ? 3.642 -6.304 -41.682 1.00 81.38 587 HIS A N 1
ATOM 4421 C CA . HIS A 1 587 ? 3.891 -7.532 -40.908 1.00 81.38 587 HIS A CA 1
ATOM 4422 C C . HIS A 1 587 ? 3.524 -7.472 -39.418 1.00 81.38 587 HIS A C 1
ATOM 4424 O O . HIS A 1 587 ? 3.568 -8.507 -38.756 1.00 81.38 587 HIS A O 1
ATOM 4430 N N . PHE A 1 588 ? 3.070 -6.318 -38.921 1.00 88.25 588 PHE A N 1
ATOM 4431 C CA . PHE A 1 588 ? 2.630 -6.146 -37.541 1.00 88.25 588 PHE A CA 1
ATOM 4432 C C . PHE A 1 588 ? 1.192 -5.633 -37.456 1.00 88.25 588 PHE A C 1
ATOM 4434 O O . PHE A 1 588 ? 0.690 -4.936 -38.337 1.00 88.25 588 PHE A O 1
ATOM 4441 N N . THR A 1 589 ? 0.537 -5.960 -36.348 1.00 88.69 589 THR A N 1
ATOM 4442 C CA . THR A 1 589 ? -0.673 -5.277 -35.886 1.00 88.69 589 THR A CA 1
ATOM 4443 C C . THR A 1 589 ? -0.252 -4.206 -34.888 1.00 88.69 589 THR A C 1
ATOM 4445 O O . THR A 1 589 ? 0.427 -4.519 -33.914 1.00 88.69 589 THR A O 1
ATOM 4448 N N . THR A 1 590 ? -0.630 -2.948 -35.107 1.00 90.94 590 THR A N 1
ATOM 4449 C CA . THR A 1 590 ? -0.448 -1.903 -34.090 1.00 90.94 590 THR A CA 1
ATOM 4450 C C . THR A 1 590 ? -1.486 -2.118 -32.995 1.00 90.94 590 THR A C 1
ATOM 4452 O O . THR A 1 590 ? -2.680 -1.995 -33.253 1.00 90.94 590 THR A O 1
ATOM 4455 N N . GLU A 1 591 ? -1.047 -2.483 -31.793 1.00 85.62 591 GLU A N 1
ATOM 4456 C CA . GLU A 1 591 ? -1.954 -2.726 -30.661 1.00 85.62 591 GLU A CA 1
ATOM 4457 C C . GLU A 1 591 ? -2.244 -1.462 -29.863 1.00 85.62 591 GLU A C 1
ATOM 4459 O O . GLU A 1 591 ? -3.358 -1.269 -29.384 1.00 85.62 591 GLU A O 1
ATOM 4464 N N . SER A 1 592 ? -1.247 -0.593 -29.729 1.00 87.31 592 SER A N 1
ATOM 4465 C CA . SER A 1 592 ? -1.411 0.707 -29.098 1.00 87.31 592 SER A CA 1
ATOM 4466 C C . SER A 1 592 ? -0.465 1.720 -29.711 1.00 87.31 592 SER A C 1
ATOM 4468 O O . SER A 1 592 ? 0.644 1.383 -30.132 1.00 87.31 592 SER A O 1
ATOM 4470 N N . GLU A 1 593 ? -0.893 2.972 -29.697 1.00 90.50 593 GLU A N 1
ATOM 4471 C CA . GLU A 1 593 ? -0.102 4.120 -30.105 1.00 90.50 593 GLU A CA 1
ATOM 4472 C C . GLU A 1 593 ? -0.250 5.243 -29.082 1.00 90.50 593 GLU A C 1
ATOM 4474 O O . GLU A 1 593 ? -1.285 5.375 -28.426 1.00 90.50 593 GLU A O 1
ATOM 4479 N N . ARG A 1 594 ? 0.803 6.040 -28.932 1.00 89.62 594 ARG A N 1
ATOM 4480 C CA . ARG A 1 594 ? 0.832 7.206 -28.055 1.00 89.62 594 ARG A CA 1
ATOM 4481 C C . ARG A 1 594 ? 1.521 8.350 -28.785 1.00 89.62 594 ARG A C 1
ATOM 4483 O O . ARG A 1 594 ? 2.624 8.184 -29.310 1.00 89.62 594 ARG A O 1
ATOM 4490 N N . ASN A 1 595 ? 0.858 9.501 -28.824 1.00 85.56 595 ASN A N 1
ATOM 4491 C CA . ASN A 1 595 ? 1.430 10.716 -29.389 1.00 85.56 595 ASN A CA 1
ATOM 4492 C C . ASN A 1 595 ? 2.548 11.264 -28.488 1.00 85.56 595 ASN A C 1
ATOM 4494 O O . ASN A 1 595 ? 2.658 10.923 -27.310 1.00 85.56 595 ASN A O 1
ATOM 4498 N N . THR A 1 596 ? 3.393 12.119 -29.056 1.00 88.19 596 THR A N 1
ATOM 4499 C CA . THR A 1 596 ? 4.482 12.777 -28.321 1.00 88.19 596 THR A CA 1
ATOM 4500 C C . THR A 1 596 ? 4.342 14.296 -28.355 1.00 88.19 596 THR A C 1
ATOM 4502 O O . THR A 1 596 ? 5.339 15.011 -28.445 1.00 88.19 596 THR A O 1
ATOM 4505 N N . GLU A 1 597 ? 3.109 14.802 -28.375 1.00 86.25 597 GLU A N 1
ATOM 4506 C CA . GLU A 1 597 ? 2.845 16.240 -28.336 1.00 86.25 597 GLU A CA 1
ATOM 4507 C C . GLU A 1 597 ? 3.259 16.816 -26.981 1.00 86.25 597 GLU A C 1
ATOM 4509 O O . GLU A 1 597 ? 2.921 16.277 -25.931 1.00 86.25 597 GLU A O 1
ATOM 4514 N N . GLU A 1 598 ? 4.009 17.915 -27.007 1.00 85.69 598 GLU A N 1
ATOM 4515 C CA . GLU A 1 598 ? 4.534 18.559 -25.806 1.00 85.69 598 GLU A CA 1
ATOM 4516 C C . GLU A 1 598 ? 3.785 19.859 -25.520 1.00 85.69 598 GLU A C 1
ATOM 4518 O O . GLU A 1 598 ? 3.516 20.653 -26.424 1.00 85.69 598 GLU A O 1
ATOM 4523 N N . ARG A 1 599 ? 3.568 20.153 -24.235 1.00 85.06 599 ARG A N 1
ATOM 4524 C CA . ARG A 1 599 ? 3.099 21.474 -23.786 1.00 85.06 599 ARG A CA 1
ATOM 4525 C C . ARG A 1 599 ? 4.111 22.586 -24.096 1.00 85.06 599 ARG A C 1
ATOM 4527 O O . ARG A 1 599 ? 3.730 23.733 -24.322 1.00 85.06 599 ARG A O 1
ATOM 4534 N N . ILE A 1 600 ? 5.403 22.252 -24.078 1.00 87.56 600 ILE A N 1
ATOM 4535 C CA . ILE A 1 600 ? 6.527 23.169 -24.301 1.00 87.56 600 ILE A CA 1
ATOM 4536 C C . ILE A 1 600 ? 7.258 22.830 -25.604 1.00 87.56 600 ILE A C 1
ATOM 4538 O O . ILE A 1 600 ? 7.675 21.699 -25.834 1.00 87.56 600 ILE A O 1
ATOM 4542 N N . GLY A 1 601 ? 7.458 23.832 -26.462 1.00 86.12 601 GLY A N 1
ATOM 4543 C CA . GLY A 1 601 ? 8.119 23.632 -27.754 1.00 86.12 601 GLY A CA 1
ATOM 4544 C C . GLY A 1 601 ? 9.618 23.322 -27.636 1.00 86.12 601 GLY A C 1
ATOM 4545 O O . GLY A 1 601 ? 10.284 23.716 -26.676 1.00 86.12 601 GLY A O 1
ATOM 4546 N N . ALA A 1 602 ? 10.191 22.695 -28.666 1.00 85.62 602 ALA A N 1
ATOM 4547 C CA . ALA A 1 602 ? 11.606 22.303 -28.709 1.00 85.62 602 ALA A CA 1
ATOM 4548 C C . ALA A 1 602 ? 12.583 23.463 -28.427 1.00 85.62 602 ALA A C 1
ATOM 4550 O O . ALA A 1 602 ? 13.577 23.295 -27.715 1.00 85.62 602 ALA A O 1
ATOM 4551 N N . ALA A 1 603 ? 12.275 24.668 -28.925 1.00 88.38 603 ALA A N 1
ATOM 4552 C CA . ALA A 1 603 ? 13.066 25.873 -28.670 1.00 88.38 603 ALA A CA 1
ATOM 4553 C C . ALA A 1 603 ? 13.074 26.273 -27.183 1.00 88.38 603 ALA A C 1
ATOM 4555 O O . ALA A 1 603 ? 14.111 26.696 -26.663 1.00 88.38 603 ALA A O 1
ATOM 4556 N N . TRP A 1 604 ? 11.943 26.101 -26.489 1.00 92.06 604 TRP A N 1
ATOM 4557 C CA . TRP A 1 604 ? 11.844 26.326 -25.047 1.00 92.06 604 TRP A CA 1
ATOM 4558 C C . TRP A 1 604 ? 12.703 25.307 -24.298 1.00 92.06 604 TRP A C 1
ATOM 4560 O O . TRP A 1 604 ? 13.532 25.705 -23.483 1.00 92.06 604 TRP A O 1
ATOM 4570 N N . VAL A 1 605 ? 12.594 24.014 -24.636 1.00 90.44 605 VAL A N 1
ATOM 4571 C CA . VAL A 1 605 ? 13.361 22.931 -23.986 1.00 90.44 605 VAL A CA 1
ATOM 4572 C C . VAL A 1 605 ? 14.866 23.140 -24.167 1.00 90.44 605 VAL A C 1
ATOM 4574 O O . VAL A 1 605 ? 15.623 23.050 -23.202 1.00 90.44 605 VAL A O 1
ATOM 4577 N N . ALA A 1 606 ? 15.314 23.494 -25.374 1.00 89.62 606 ALA A N 1
ATOM 4578 C CA . ALA A 1 606 ? 16.722 23.778 -25.647 1.00 89.62 606 ALA A CA 1
ATOM 4579 C C . ALA A 1 606 ? 17.237 24.996 -24.858 1.00 89.62 606 ALA A C 1
ATOM 4581 O O . ALA A 1 606 ? 18.370 24.991 -24.366 1.00 89.62 606 ALA A O 1
ATOM 4582 N N . LYS A 1 607 ? 16.416 26.046 -24.710 1.00 91.69 607 LYS A N 1
ATOM 4583 C CA . LYS A 1 607 ? 16.748 27.219 -23.889 1.00 91.69 607 LYS A CA 1
ATOM 4584 C C . LYS A 1 607 ? 16.786 26.858 -22.402 1.00 91.69 607 LYS A C 1
ATOM 4586 O O . LYS A 1 607 ? 17.746 27.234 -21.734 1.00 91.69 607 LYS A O 1
ATOM 4591 N N . PHE A 1 608 ? 15.805 26.104 -21.906 1.00 93.50 608 PHE A N 1
ATOM 4592 C CA . PHE A 1 608 ? 15.747 25.615 -20.528 1.00 93.50 608 PHE A CA 1
ATOM 4593 C C . PHE A 1 608 ? 16.967 24.764 -20.188 1.00 93.50 608 PHE A C 1
ATOM 4595 O O . PHE A 1 608 ? 17.639 25.054 -19.207 1.00 93.50 608 PHE A O 1
ATOM 4602 N N . TRP A 1 609 ? 17.317 23.789 -21.032 1.00 92.44 609 TRP A N 1
ATOM 4603 C CA . TRP A 1 609 ? 18.491 22.933 -20.845 1.00 92.44 609 TRP A CA 1
ATOM 4604 C C . TRP A 1 609 ? 19.780 23.747 -20.651 1.00 92.44 609 TRP A C 1
ATOM 4606 O O . TRP A 1 609 ? 20.528 23.500 -19.707 1.00 92.44 609 TRP A O 1
ATOM 4616 N N . ARG A 1 610 ? 20.012 24.778 -21.479 1.00 90.31 610 ARG A N 1
ATOM 4617 C CA . ARG A 1 610 ? 21.185 25.667 -21.343 1.00 90.31 610 ARG A CA 1
ATOM 4618 C C . ARG A 1 610 ? 21.177 26.458 -20.038 1.00 90.31 610 ARG A C 1
ATOM 4620 O O . ARG A 1 610 ? 22.231 26.661 -19.448 1.00 90.31 610 ARG A O 1
ATOM 4627 N N . VAL A 1 611 ? 20.008 26.929 -19.605 1.00 90.44 611 VAL A N 1
ATOM 4628 C CA . VAL A 1 611 ? 19.859 27.677 -18.347 1.00 90.44 611 VAL A CA 1
ATOM 4629 C C . VAL A 1 611 ? 20.066 26.745 -17.152 1.00 90.44 611 VAL A C 1
ATOM 4631 O O . VAL A 1 611 ? 20.871 27.054 -16.282 1.00 90.44 611 VAL A O 1
ATOM 4634 N N . ALA A 1 612 ? 19.431 25.575 -17.146 1.00 89.81 612 ALA A N 1
ATOM 4635 C CA . ALA A 1 612 ? 19.545 24.570 -16.092 1.00 89.81 612 ALA A CA 1
ATOM 4636 C C . ALA A 1 612 ? 20.954 23.965 -15.971 1.00 89.81 612 ALA A C 1
ATOM 4638 O O . ALA A 1 612 ? 21.344 23.529 -14.896 1.00 89.81 612 ALA A O 1
ATOM 4639 N N . ALA A 1 613 ? 21.742 23.942 -17.050 1.00 86.50 613 ALA A N 1
ATOM 4640 C CA . ALA A 1 613 ? 23.147 23.539 -16.987 1.00 86.50 613 ALA A CA 1
ATOM 4641 C C . ALA A 1 613 ? 24.047 24.594 -16.309 1.00 86.50 613 ALA A C 1
ATOM 4643 O O . ALA A 1 613 ? 25.107 24.252 -15.791 1.00 86.50 613 ALA A O 1
ATOM 4644 N N . LEU A 1 614 ? 23.644 25.872 -16.323 1.00 86.50 614 LEU A N 1
ATOM 4645 C CA . LEU A 1 614 ? 24.399 26.992 -15.744 1.00 86.50 614 LEU A CA 1
ATOM 4646 C C . LEU A 1 614 ? 23.928 27.370 -14.333 1.00 86.50 614 LEU A C 1
ATOM 4648 O O . LEU A 1 614 ? 24.693 27.950 -13.563 1.00 86.50 614 LEU A O 1
ATOM 4652 N N . HIS A 1 615 ? 22.677 27.063 -14.000 1.00 79.38 615 HIS A N 1
ATOM 4653 C CA . HIS A 1 615 ? 22.044 27.400 -12.731 1.00 79.38 615 HIS A CA 1
ATOM 4654 C C . HIS A 1 615 ? 21.661 26.126 -11.964 1.00 79.38 615 HIS A C 1
ATOM 4656 O O . HIS A 1 615 ? 21.236 25.143 -12.556 1.00 79.38 615 HIS A O 1
ATOM 4662 N N . GLY A 1 616 ? 21.804 26.137 -10.633 1.00 82.75 616 GLY A N 1
ATOM 4663 C CA . GLY A 1 616 ? 21.346 25.042 -9.766 1.00 82.75 616 GLY A CA 1
ATOM 4664 C C . GLY A 1 616 ? 19.816 24.957 -9.677 1.00 82.75 616 GLY A C 1
ATOM 4665 O O . GLY A 1 616 ? 19.102 25.390 -10.579 1.00 82.75 616 GLY A O 1
ATOM 4666 N N . SER A 1 617 ? 19.278 24.438 -8.573 1.00 89.44 617 SER A N 1
ATOM 4667 C CA . SER A 1 617 ? 17.832 24.520 -8.330 1.00 89.44 617 SER A CA 1
ATOM 4668 C C . SER A 1 617 ? 17.337 25.966 -8.271 1.00 89.44 617 SER A C 1
ATOM 4670 O O . SER A 1 617 ? 18.088 26.899 -7.968 1.00 89.44 617 SER A O 1
ATOM 4672 N N . VAL A 1 618 ? 16.042 26.144 -8.525 1.00 90.88 618 VAL A N 1
ATOM 4673 C CA . VAL A 1 618 ? 15.348 27.391 -8.204 1.00 90.88 618 VAL A CA 1
ATOM 4674 C C . VAL A 1 618 ? 15.432 27.619 -6.686 1.00 90.88 618 VAL A C 1
ATOM 4676 O O . VAL A 1 618 ? 15.233 26.670 -5.926 1.00 90.88 618 VAL A O 1
ATOM 4679 N N . PRO A 1 619 ? 15.721 28.843 -6.209 1.00 87.44 619 PRO A N 1
ATOM 4680 C CA . PRO A 1 619 ? 15.741 29.128 -4.779 1.00 87.44 619 PRO A CA 1
ATOM 4681 C C . PRO A 1 619 ? 14.388 28.837 -4.117 1.00 87.44 619 PRO A C 1
ATOM 4683 O O . PRO A 1 619 ? 13.340 29.278 -4.601 1.00 87.44 619 PRO A O 1
ATOM 4686 N N . TRP A 1 620 ? 14.422 28.119 -2.994 1.00 90.12 620 TRP A N 1
ATOM 4687 C CA . TRP A 1 620 ? 13.246 27.877 -2.162 1.00 90.12 620 TRP A CA 1
ATOM 4688 C C . TRP A 1 620 ? 12.770 29.178 -1.496 1.00 90.12 620 TRP A C 1
ATOM 4690 O O . TRP A 1 620 ? 13.580 29.941 -0.971 1.00 90.12 620 TRP A O 1
ATOM 4700 N N . GLN A 1 621 ? 11.455 29.422 -1.525 1.00 90.50 621 GLN A N 1
ATOM 4701 C CA . GLN A 1 621 ? 10.798 30.563 -0.877 1.00 90.50 621 GLN A CA 1
ATOM 4702 C C . GLN A 1 621 ? 9.500 30.081 -0.207 1.00 90.50 621 GLN A C 1
ATOM 4704 O O . GLN A 1 621 ? 8.585 29.663 -0.927 1.00 90.50 621 GLN A O 1
ATOM 4709 N N . PRO A 1 622 ? 9.391 30.114 1.134 1.00 90.75 622 PRO A N 1
ATOM 4710 C CA . PRO A 1 622 ? 8.229 29.582 1.849 1.00 90.75 622 PRO A CA 1
ATOM 4711 C C . PRO A 1 622 ? 6.923 30.312 1.503 1.00 90.75 622 PRO A C 1
ATOM 4713 O O . PRO A 1 622 ? 5.859 29.693 1.486 1.00 90.75 622 PRO A O 1
ATOM 4716 N N . GLU A 1 623 ? 6.988 31.596 1.144 1.00 93.75 623 GLU A N 1
ATOM 4717 C CA . GLU A 1 623 ? 5.830 32.414 0.765 1.00 93.75 623 GLU A CA 1
ATOM 4718 C C . GLU A 1 623 ? 5.096 31.843 -0.457 1.00 93.75 623 GLU A C 1
ATOM 4720 O O . GLU A 1 623 ? 3.876 31.972 -0.564 1.00 93.75 623 GLU A O 1
ATOM 4725 N N . ARG A 1 624 ? 5.813 31.157 -1.358 1.00 93.31 624 ARG A N 1
ATOM 4726 C CA . ARG A 1 624 ? 5.227 30.531 -2.553 1.00 93.31 624 ARG A CA 1
ATOM 4727 C C . ARG A 1 624 ? 4.347 29.335 -2.206 1.00 93.31 624 ARG A C 1
ATOM 4729 O O . ARG A 1 624 ? 3.302 29.159 -2.825 1.00 93.31 624 ARG A O 1
ATOM 4736 N N . ALA A 1 625 ? 4.737 28.536 -1.213 1.00 94.00 625 ALA A N 1
ATOM 4737 C CA . ALA A 1 625 ? 3.902 27.433 -0.748 1.00 94.00 625 ALA A CA 1
ATOM 4738 C C . ALA A 1 625 ? 2.648 27.938 -0.036 1.00 94.00 625 ALA A C 1
ATOM 4740 O O . ALA A 1 625 ? 1.575 27.388 -0.268 1.00 94.00 625 ALA A O 1
ATOM 4741 N N . THR A 1 626 ? 2.751 29.016 0.748 1.00 95.06 626 THR A N 1
ATOM 4742 C CA . THR A 1 626 ? 1.579 29.673 1.345 1.00 95.06 626 THR A CA 1
ATOM 4743 C C . THR A 1 626 ? 0.631 30.202 0.265 1.00 95.06 626 THR A C 1
ATOM 4745 O O . THR A 1 626 ? -0.554 29.885 0.291 1.00 95.06 626 THR A O 1
ATOM 4748 N N . ALA A 1 627 ? 1.143 30.921 -0.740 1.00 96.62 627 ALA A N 1
ATOM 4749 C CA . ALA A 1 627 ? 0.323 31.442 -1.836 1.00 96.62 627 ALA A CA 1
ATOM 4750 C C . ALA A 1 627 ? -0.350 30.322 -2.652 1.00 96.62 627 ALA A C 1
ATOM 4752 O O . ALA A 1 627 ? -1.540 30.391 -2.957 1.00 96.62 627 ALA A O 1
ATOM 4753 N N . PHE A 1 628 ? 0.382 29.249 -2.970 1.00 96.88 628 PHE A N 1
ATOM 4754 C CA . PHE A 1 628 ? -0.188 28.096 -3.669 1.00 96.88 628 PHE A CA 1
ATOM 4755 C C . PHE A 1 628 ? -1.245 27.375 -2.819 1.00 96.88 628 PHE A C 1
ATOM 4757 O O . PHE A 1 628 ? -2.282 26.964 -3.342 1.00 96.88 628 PHE A O 1
ATOM 4764 N N . ALA A 1 629 ? -1.026 27.267 -1.505 1.00 95.44 629 ALA A N 1
ATOM 4765 C CA . ALA A 1 629 ? -1.999 26.713 -0.569 1.00 95.44 629 ALA A CA 1
ATOM 4766 C C . ALA A 1 629 ? -3.277 27.561 -0.479 1.00 95.44 629 ALA A C 1
ATOM 4768 O O . ALA A 1 629 ? -4.364 26.995 -0.414 1.00 95.44 629 ALA A O 1
ATOM 4769 N N . GLU A 1 630 ? -3.186 28.892 -0.527 1.00 95.56 630 GLU A N 1
ATOM 4770 C CA . GLU A 1 630 ? -4.358 29.781 -0.544 1.00 95.56 630 GLU A CA 1
ATOM 4771 C C . GLU A 1 630 ? -5.187 29.625 -1.826 1.00 95.56 630 GLU A C 1
ATOM 4773 O O . GLU A 1 630 ? -6.423 29.587 -1.765 1.00 95.56 630 GLU A O 1
ATOM 4778 N N . LEU A 1 631 ? -4.519 29.489 -2.978 1.00 97.00 631 LEU A N 1
ATOM 4779 C CA . LEU A 1 631 ? -5.169 29.295 -4.277 1.00 97.00 631 LEU A CA 1
ATOM 4780 C C . LEU A 1 631 ? -5.883 27.937 -4.370 1.00 97.00 631 LEU A C 1
ATOM 4782 O O . LEU A 1 631 ? -7.010 27.869 -4.857 1.00 97.00 631 LEU A O 1
ATOM 4786 N N . THR A 1 632 ? -5.257 26.867 -3.875 1.00 96.00 632 THR A N 1
ATOM 4787 C CA . THR A 1 632 ? -5.723 25.477 -4.062 1.00 96.00 632 THR A CA 1
ATOM 4788 C C . THR A 1 632 ? -6.493 24.896 -2.873 1.00 96.00 632 THR A C 1
ATOM 4790 O O . THR A 1 632 ? -7.308 23.994 -3.056 1.00 96.00 632 THR A O 1
ATOM 4793 N N . GLY A 1 633 ? -6.266 25.410 -1.661 1.00 93.88 633 GLY A N 1
ATOM 4794 C CA . GLY A 1 633 ? -6.881 24.949 -0.410 1.00 93.88 633 GLY A CA 1
ATOM 4795 C C . GLY A 1 633 ? -6.219 23.725 0.250 1.00 93.88 633 GLY A C 1
ATOM 4796 O O . GLY A 1 633 ? -6.718 23.207 1.251 1.00 93.88 633 GLY A O 1
ATOM 4797 N N . ILE A 1 634 ? -5.070 23.262 -0.261 1.00 92.25 634 ILE A N 1
ATOM 4798 C CA . ILE A 1 634 ? -4.433 22.000 0.177 1.00 92.25 634 ILE A CA 1
ATOM 4799 C C . ILE A 1 634 ? -3.553 22.113 1.433 1.00 92.25 634 ILE A C 1
ATOM 4801 O O . ILE A 1 634 ? -3.038 21.105 1.913 1.00 92.25 634 ILE A O 1
ATOM 4805 N N . GLY A 1 635 ? -3.364 23.319 1.968 1.00 91.62 635 GLY A N 1
ATOM 4806 C CA . GLY A 1 635 ? -2.455 23.571 3.089 1.00 91.62 635 GLY A CA 1
ATOM 4807 C C . GLY A 1 635 ? -0.982 23.690 2.677 1.00 91.62 635 GLY A C 1
ATOM 4808 O O . GLY A 1 635 ? -0.538 23.185 1.640 1.00 91.62 635 GLY A O 1
ATOM 4809 N N . THR A 1 636 ? -0.213 24.399 3.497 1.00 92.06 636 THR A N 1
ATOM 4810 C CA . THR A 1 636 ? 1.174 24.793 3.233 1.00 92.06 636 THR A CA 1
ATOM 4811 C C . THR A 1 636 ? 2.124 23.599 3.180 1.00 92.06 636 THR A C 1
ATOM 4813 O O . THR A 1 636 ? 3.018 23.572 2.332 1.00 92.06 636 THR A O 1
ATOM 4816 N N . ALA A 1 637 ? 1.940 22.576 4.021 1.00 91.12 637 ALA A N 1
ATOM 4817 C CA . ALA A 1 637 ? 2.805 21.393 4.035 1.00 91.12 637 ALA A CA 1
ATOM 4818 C C . ALA A 1 637 ? 2.710 20.595 2.726 1.00 91.12 637 ALA A C 1
ATOM 4820 O O . ALA A 1 637 ? 3.726 20.162 2.177 1.00 91.12 637 ALA A O 1
ATOM 4821 N N . ARG A 1 638 ? 1.495 20.439 2.188 1.00 92.31 638 ARG A N 1
ATOM 4822 C CA . ARG A 1 638 ? 1.254 19.733 0.919 1.00 92.31 638 ARG A CA 1
ATOM 4823 C C . ARG A 1 638 ? 1.711 20.564 -0.270 1.00 92.31 638 ARG A C 1
ATOM 4825 O O . ARG A 1 638 ? 2.408 20.036 -1.131 1.00 92.31 638 ARG A O 1
ATOM 4832 N N . ALA A 1 639 ? 1.407 21.863 -0.270 1.00 95.19 639 ALA A N 1
ATOM 4833 C CA . ALA A 1 639 ? 1.904 22.798 -1.276 1.00 95.19 639 ALA A CA 1
ATOM 4834 C C . ALA A 1 639 ? 3.441 22.820 -1.328 1.00 95.19 639 ALA A C 1
ATOM 4836 O O . ALA A 1 639 ? 4.020 22.823 -2.409 1.00 95.19 639 ALA A O 1
ATOM 4837 N N . THR A 1 640 ? 4.108 22.748 -0.173 1.00 94.56 640 THR A N 1
ATOM 4838 C CA . THR A 1 640 ? 5.574 22.672 -0.084 1.00 94.56 640 THR A CA 1
ATOM 4839 C C . THR A 1 640 ? 6.120 21.434 -0.791 1.00 94.56 640 THR A C 1
ATOM 4841 O O . THR A 1 640 ? 6.996 21.562 -1.644 1.00 94.56 640 THR A O 1
ATOM 4844 N N . LEU A 1 641 ? 5.591 20.243 -0.484 1.00 93.44 641 LEU A N 1
ATOM 4845 C CA . LEU A 1 641 ? 6.041 19.002 -1.125 1.00 93.44 641 LEU A CA 1
ATOM 4846 C C . LEU A 1 641 ? 5.670 18.930 -2.610 1.00 93.44 641 LEU A C 1
ATOM 4848 O O . LEU A 1 641 ? 6.397 18.308 -3.374 1.00 93.44 641 LEU A O 1
ATOM 4852 N N . LEU A 1 642 ? 4.569 19.555 -3.031 1.00 93.75 642 LEU A N 1
ATOM 4853 C CA . LEU A 1 642 ? 4.186 19.607 -4.441 1.00 93.75 642 LEU A CA 1
ATOM 4854 C C . LEU A 1 642 ? 5.105 20.540 -5.236 1.00 93.75 642 LEU A C 1
ATOM 4856 O O . LEU A 1 642 ? 5.574 20.155 -6.299 1.00 93.75 642 LEU A O 1
ATOM 4860 N N . LEU A 1 643 ? 5.401 21.740 -4.725 1.00 93.75 643 LEU A N 1
ATOM 4861 C CA . LEU A 1 643 ? 6.295 22.700 -5.389 1.00 93.75 643 LEU A CA 1
ATOM 4862 C C . LEU A 1 643 ? 7.773 22.288 -5.323 1.00 93.75 643 LEU A C 1
ATOM 4864 O O . LEU A 1 643 ? 8.590 22.777 -6.100 1.00 93.75 643 LEU A O 1
ATOM 4868 N N . SER A 1 644 ? 8.138 21.451 -4.352 1.00 91.50 644 SER A N 1
ATOM 4869 C CA . SER A 1 644 ? 9.491 20.931 -4.148 1.00 91.50 644 SER A CA 1
ATOM 4870 C C . SER A 1 644 ? 9.426 19.429 -3.867 1.00 91.50 644 SER A C 1
ATOM 4872 O O . SER A 1 644 ? 9.563 19.031 -2.711 1.00 91.50 644 SER A O 1
ATOM 4874 N N . PRO A 1 645 ? 9.201 18.583 -4.887 1.00 91.00 645 PRO A N 1
ATOM 4875 C CA . PRO A 1 645 ? 9.038 17.148 -4.686 1.00 91.00 645 PRO A CA 1
ATOM 4876 C C . PRO A 1 645 ? 10.346 16.498 -4.206 1.00 91.00 645 PRO A C 1
ATOM 4878 O O . PRO A 1 645 ? 11.346 16.528 -4.926 1.00 91.00 645 PRO A O 1
ATOM 4881 N N . PRO A 1 646 ? 10.385 15.907 -2.993 1.00 88.56 646 PRO A N 1
ATOM 4882 C CA . PRO A 1 646 ? 11.542 15.141 -2.552 1.00 88.56 646 PRO A CA 1
ATOM 4883 C C . PRO A 1 646 ? 11.612 13.785 -3.270 1.00 88.56 646 PRO A C 1
ATOM 4885 O O . PRO A 1 646 ? 10.577 13.252 -3.689 1.00 88.56 646 PRO A O 1
ATOM 4888 N N . PRO A 1 647 ? 12.799 13.152 -3.322 1.00 81.56 647 PRO A N 1
ATOM 4889 C CA . PRO A 1 647 ? 12.914 11.771 -3.773 1.00 81.56 647 PRO A CA 1
ATOM 4890 C C . PRO A 1 647 ? 11.932 10.864 -3.020 1.00 81.56 647 PRO A C 1
ATOM 4892 O O . PRO A 1 647 ? 11.753 10.995 -1.810 1.00 81.56 647 PRO A O 1
ATOM 4895 N N . SER A 1 648 ? 11.303 9.922 -3.723 1.00 82.12 648 SER A N 1
ATOM 4896 C CA . SER A 1 648 ? 10.288 9.010 -3.162 1.00 82.12 648 SER A CA 1
ATOM 4897 C C . SER A 1 648 ? 8.987 9.667 -2.668 1.00 82.12 648 SER A C 1
ATOM 4899 O O . SER A 1 648 ? 8.248 9.034 -1.906 1.00 82.12 648 SER A O 1
ATOM 4901 N N . LEU A 1 649 ? 8.658 10.890 -3.110 1.00 87.06 649 LEU A N 1
ATOM 4902 C CA . LEU A 1 649 ? 7.346 11.502 -2.849 1.00 87.06 649 LEU A CA 1
ATOM 4903 C C . LEU A 1 649 ? 6.206 10.563 -3.275 1.00 87.06 649 LEU A C 1
ATOM 4905 O O . LEU A 1 649 ? 5.362 10.209 -2.451 1.00 87.06 649 LEU A O 1
ATOM 4909 N N . LEU A 1 650 ? 6.240 10.109 -4.533 1.00 85.50 650 LEU A N 1
ATOM 4910 C CA . LEU A 1 650 ? 5.226 9.225 -5.115 1.00 85.50 650 LEU A CA 1
ATOM 4911 C C . LEU A 1 650 ? 5.593 7.727 -5.061 1.00 85.50 650 LEU A C 1
ATOM 4913 O O . LEU A 1 650 ? 4.739 6.874 -5.286 1.00 85.50 650 LEU A O 1
ATOM 4917 N N . HIS A 1 651 ? 6.836 7.378 -4.705 1.00 75.69 651 HIS A N 1
ATOM 4918 C CA . HIS A 1 651 ? 7.310 5.987 -4.615 1.00 75.69 651 HIS A CA 1
ATOM 4919 C C . HIS A 1 651 ? 7.358 5.460 -3.165 1.00 75.69 651 HIS A C 1
ATOM 4921 O O . HIS A 1 651 ? 7.226 6.220 -2.204 1.00 75.69 651 HIS A O 1
ATOM 4927 N N . TRP A 1 652 ? 7.548 4.150 -2.970 1.00 66.19 652 TRP A N 1
ATOM 4928 C CA . TRP A 1 652 ? 7.775 3.550 -1.646 1.00 66.19 652 TRP A CA 1
ATOM 4929 C C . TRP A 1 652 ? 9.216 3.803 -1.173 1.00 66.19 652 TRP A C 1
ATOM 4931 O O . TRP A 1 652 ? 10.167 3.529 -1.889 1.00 66.19 652 TRP A O 1
ATOM 4941 N N . GLY A 1 653 ? 9.390 4.319 0.044 1.00 70.00 653 GLY A N 1
ATOM 4942 C CA . GLY A 1 653 ? 10.698 4.735 0.581 1.00 70.00 653 GLY A CA 1
ATOM 4943 C C . GLY A 1 653 ? 10.537 5.627 1.808 1.00 70.00 653 GLY A C 1
ATOM 4944 O O . GLY A 1 653 ? 9.403 5.863 2.211 1.00 70.00 653 GLY A O 1
ATOM 4945 N N . ASP A 1 654 ? 11.608 6.151 2.390 1.00 74.25 654 ASP A N 1
ATOM 4946 C CA . ASP A 1 654 ? 11.519 7.217 3.397 1.00 74.25 654 ASP A CA 1
ATOM 4947 C C . ASP A 1 654 ? 11.718 8.581 2.724 1.00 74.25 654 ASP A C 1
ATOM 4949 O O . ASP A 1 654 ? 12.500 8.704 1.787 1.00 74.25 654 ASP A O 1
ATOM 4953 N N . VAL A 1 655 ? 10.991 9.600 3.191 1.00 80.12 655 VAL A N 1
ATOM 4954 C CA . VAL A 1 655 ? 11.126 10.979 2.699 1.00 80.12 655 VAL A CA 1
ATOM 4955 C C . VAL A 1 655 ? 11.775 11.818 3.785 1.00 80.12 655 VAL A C 1
ATOM 4957 O O . VAL A 1 655 ? 11.273 11.898 4.907 1.00 80.12 655 VAL A O 1
ATOM 4960 N N . THR A 1 656 ? 12.877 12.468 3.432 1.00 81.56 656 THR A N 1
ATOM 4961 C CA . THR A 1 656 ? 13.578 13.420 4.292 1.00 81.56 656 THR A CA 1
ATOM 4962 C C . THR A 1 656 ? 13.512 14.802 3.669 1.00 81.56 656 THR A C 1
ATOM 4964 O O . THR A 1 656 ? 13.903 14.979 2.518 1.00 81.56 656 THR A O 1
ATOM 4967 N N . VAL A 1 657 ? 13.048 15.778 4.444 1.00 87.88 657 VAL A N 1
ATOM 4968 C CA . VAL A 1 657 ? 13.013 17.188 4.048 1.00 87.88 657 VAL A CA 1
ATOM 4969 C C . VAL A 1 657 ? 13.948 17.964 4.985 1.00 87.88 657 VAL A C 1
ATOM 4971 O O . VAL A 1 657 ? 13.883 17.739 6.198 1.00 87.88 657 VAL A O 1
ATOM 4974 N N . PRO A 1 658 ? 14.838 18.833 4.470 1.00 89.44 658 PRO A N 1
ATOM 4975 C CA . PRO A 1 658 ? 15.713 19.662 5.296 1.00 89.44 658 PRO A CA 1
ATOM 4976 C C . PRO A 1 658 ? 14.938 20.567 6.268 1.00 89.44 658 PRO A C 1
ATOM 4978 O O . PRO A 1 658 ? 13.827 21.010 5.981 1.00 89.44 658 PRO A O 1
ATOM 4981 N N . ALA A 1 659 ? 15.544 20.885 7.417 1.00 86.06 659 ALA A N 1
ATOM 4982 C CA . ALA A 1 659 ? 14.890 21.655 8.482 1.00 86.06 659 ALA A CA 1
ATOM 4983 C C . ALA A 1 659 ? 14.476 23.084 8.064 1.00 86.06 659 ALA A C 1
ATOM 4985 O O . ALA A 1 659 ? 13.536 23.637 8.629 1.00 86.06 659 ALA A O 1
ATOM 4986 N N . GLU A 1 660 ? 15.138 23.664 7.059 1.00 86.38 660 GLU A N 1
ATOM 4987 C CA . GLU A 1 660 ? 14.839 24.994 6.499 1.00 86.38 660 GLU A CA 1
ATOM 4988 C C . GLU A 1 660 ? 13.445 25.109 5.851 1.00 86.38 660 GLU A C 1
ATOM 4990 O O . GLU A 1 660 ? 12.939 26.215 5.687 1.00 86.38 660 GLU A O 1
ATOM 4995 N N . TYR A 1 661 ? 12.792 23.983 5.541 1.00 88.19 661 TYR A N 1
ATOM 4996 C CA . TYR A 1 661 ? 11.411 23.953 5.043 1.00 88.19 661 TYR A CA 1
ATOM 4997 C C . TYR A 1 661 ? 10.373 24.073 6.170 1.00 88.19 661 TYR A C 1
ATOM 4999 O O . TYR A 1 661 ? 9.182 24.177 5.895 1.00 88.19 661 TYR A O 1
ATOM 5007 N N . GLY A 1 662 ? 10.793 24.036 7.441 1.00 86.44 662 GLY A N 1
ATOM 5008 C CA . GLY A 1 662 ? 9.916 24.249 8.597 1.00 86.44 662 GLY A CA 1
ATOM 5009 C C . GLY A 1 662 ? 8.899 23.133 8.877 1.00 86.44 662 GLY A C 1
ATOM 5010 O O . GLY A 1 662 ? 8.077 23.291 9.776 1.00 86.44 662 GLY A O 1
ATOM 5011 N N . LEU A 1 663 ? 8.955 22.008 8.152 1.00 89.06 663 LEU A N 1
ATOM 5012 C CA . LEU A 1 663 ? 8.015 20.892 8.297 1.00 89.06 663 LEU A CA 1
ATOM 5013 C C . LEU A 1 663 ? 8.487 19.868 9.336 1.00 89.06 663 LEU A C 1
ATOM 5015 O O . LEU A 1 663 ? 9.632 19.409 9.324 1.00 89.06 663 LEU A O 1
ATOM 5019 N N . LYS A 1 664 ? 7.579 19.429 10.207 1.00 88.12 664 LYS A N 1
ATOM 5020 C CA . LYS A 1 664 ? 7.814 18.314 11.135 1.00 88.12 664 LYS A CA 1
ATOM 5021 C C . LYS A 1 664 ? 7.684 16.978 10.410 1.00 88.12 664 LYS A C 1
ATOM 5023 O O . LYS A 1 664 ? 6.899 16.827 9.479 1.00 88.12 664 LYS A O 1
ATOM 5028 N N . SER A 1 665 ? 8.346 15.937 10.918 1.00 85.25 665 SER A N 1
ATOM 5029 C CA . SER A 1 665 ? 8.302 14.592 10.317 1.00 85.25 665 SER A CA 1
ATOM 5030 C C . SER A 1 665 ? 6.882 14.021 10.172 1.00 85.25 665 SER A C 1
ATOM 5032 O O . SER A 1 665 ? 6.607 13.297 9.220 1.00 85.25 665 SER A O 1
ATOM 5034 N N . ALA A 1 666 ? 5.970 14.352 11.094 1.00 82.19 666 ALA A N 1
ATOM 5035 C CA . ALA A 1 666 ? 4.569 13.937 11.005 1.00 82.19 666 ALA A CA 1
ATOM 5036 C C . ALA A 1 666 ? 3.810 14.656 9.874 1.00 82.19 666 ALA A C 1
ATOM 5038 O O . ALA A 1 666 ? 3.022 14.017 9.183 1.00 82.19 666 ALA A O 1
ATOM 5039 N N . GLU A 1 667 ? 4.085 15.947 9.664 1.00 85.38 667 GLU A N 1
ATOM 5040 C CA . GLU A 1 667 ? 3.496 16.763 8.593 1.00 85.38 667 GLU A CA 1
ATOM 5041 C C . GLU A 1 667 ? 4.005 16.279 7.224 1.00 85.38 667 GLU A C 1
ATOM 5043 O O . GLU A 1 667 ? 3.201 16.023 6.332 1.00 85.38 667 GLU A O 1
ATOM 5048 N N . VAL A 1 668 ? 5.315 16.020 7.090 1.00 87.88 668 VAL A N 1
ATOM 5049 C CA . VAL A 1 668 ? 5.915 15.438 5.870 1.00 87.88 668 VAL A CA 1
ATOM 5050 C C . VAL A 1 668 ? 5.297 14.081 5.544 1.00 87.88 668 VAL A C 1
ATOM 5052 O O . VAL A 1 668 ? 4.911 13.830 4.404 1.00 87.88 668 VAL A O 1
ATOM 5055 N N . LYS A 1 669 ? 5.179 13.197 6.543 1.00 85.06 669 LYS A N 1
ATOM 5056 C CA . LYS A 1 669 ? 4.593 11.868 6.351 1.00 85.06 669 LYS A CA 1
ATOM 5057 C C . LYS A 1 669 ? 3.137 11.959 5.887 1.00 85.06 669 LYS A C 1
ATOM 5059 O O . LYS A 1 669 ? 2.784 11.287 4.922 1.00 85.06 669 LYS A O 1
ATOM 5064 N N . ALA A 1 670 ? 2.325 12.789 6.543 1.00 82.25 670 ALA A N 1
ATOM 5065 C CA . ALA A 1 670 ? 0.919 12.970 6.193 1.00 82.25 670 ALA A CA 1
ATOM 5066 C C . ALA A 1 670 ? 0.751 13.572 4.788 1.00 82.25 670 ALA A C 1
ATOM 5068 O O . ALA A 1 670 ? 0.001 13.032 3.978 1.00 82.25 670 ALA A O 1
ATOM 5069 N N . ALA A 1 671 ? 1.492 14.638 4.470 1.00 87.19 671 ALA A N 1
ATOM 5070 C CA . ALA A 1 671 ? 1.438 15.295 3.166 1.00 87.19 671 ALA A CA 1
ATOM 5071 C C . ALA A 1 671 ? 1.875 14.365 2.024 1.00 87.19 671 ALA A C 1
ATOM 5073 O O . ALA A 1 671 ? 1.241 14.330 0.972 1.00 87.19 671 ALA A O 1
ATOM 5074 N N . ARG A 1 672 ? 2.917 13.557 2.243 1.00 88.19 672 ARG A N 1
ATOM 5075 C CA . ARG A 1 672 ? 3.380 12.564 1.271 1.00 88.19 672 ARG A CA 1
ATOM 5076 C C . ARG A 1 672 ? 2.373 11.434 1.066 1.00 88.19 672 ARG A C 1
ATOM 5078 O O . ARG A 1 672 ? 2.076 11.095 -0.074 1.00 88.19 672 ARG A O 1
ATOM 5085 N N . GLU A 1 673 ? 1.868 10.829 2.145 1.00 83.94 673 GLU A N 1
ATOM 5086 C CA . GLU A 1 673 ? 0.857 9.763 2.045 1.00 83.94 673 GLU A CA 1
ATOM 5087 C C . GLU A 1 673 ? -0.376 10.242 1.275 1.00 83.94 673 GLU A C 1
ATOM 5089 O O . GLU A 1 673 ? -0.935 9.479 0.490 1.00 83.94 673 GLU A O 1
ATOM 5094 N N . TRP A 1 674 ? -0.734 11.514 1.455 1.00 85.31 674 TRP A N 1
ATOM 5095 C CA . TRP A 1 674 ? -1.821 12.168 0.748 1.00 85.31 674 TRP A CA 1
ATOM 5096 C C . TRP A 1 674 ? -1.528 12.404 -0.742 1.00 85.31 674 TRP A C 1
ATOM 5098 O O . TRP A 1 674 ? -2.296 11.942 -1.584 1.00 85.31 674 TRP A O 1
ATOM 5108 N N . LEU A 1 675 ? -0.407 13.051 -1.089 1.00 89.06 675 LEU A N 1
ATOM 5109 C CA . LEU A 1 675 ? -0.036 13.328 -2.488 1.00 89.06 675 LEU A CA 1
ATOM 5110 C C . LEU A 1 675 ? 0.129 12.037 -3.295 1.00 89.06 675 LEU A C 1
ATOM 5112 O O . LEU A 1 675 ? -0.341 11.942 -4.422 1.00 89.06 675 LEU A O 1
ATOM 5116 N N . ARG A 1 676 ? 0.720 11.002 -2.689 1.00 86.50 676 ARG A N 1
ATOM 5117 C CA . ARG A 1 676 ? 0.885 9.686 -3.318 1.00 86.50 676 ARG A CA 1
ATOM 5118 C C . ARG A 1 676 ? -0.447 9.020 -3.680 1.00 86.50 676 ARG A C 1
ATOM 5120 O O . ARG A 1 676 ? -0.464 8.188 -4.581 1.00 86.50 676 ARG A O 1
ATOM 5127 N N . GLY A 1 677 ? -1.524 9.346 -2.965 1.00 81.88 677 GLY A N 1
ATOM 5128 C CA . GLY A 1 677 ? -2.863 8.809 -3.209 1.00 81.88 677 GLY A CA 1
ATOM 5129 C C . GLY A 1 677 ? -3.651 9.510 -4.320 1.00 81.88 677 GLY A C 1
ATOM 5130 O O . GLY A 1 677 ? -4.755 9.062 -4.609 1.00 81.88 677 GLY A O 1
ATOM 5131 N N . HIS A 1 678 ? -3.126 10.590 -4.910 1.00 86.44 678 HIS A N 1
ATOM 5132 C CA . HIS A 1 678 ? -3.762 11.299 -6.028 1.00 86.44 678 HIS A CA 1
ATOM 5133 C C . HIS A 1 678 ? -3.362 10.690 -7.374 1.00 86.44 678 HIS A C 1
ATOM 5135 O O . HIS A 1 678 ? -2.381 9.954 -7.451 1.00 86.44 678 HIS A O 1
ATOM 5141 N N . ASP A 1 679 ? -4.105 11.016 -8.434 1.00 86.50 679 ASP A N 1
ATOM 5142 C CA . ASP A 1 679 ? -3.736 10.632 -9.798 1.00 86.50 679 ASP A CA 1
ATOM 5143 C C . ASP A 1 679 ? -2.397 11.271 -10.198 1.00 86.50 679 ASP A C 1
ATOM 5145 O O . ASP A 1 679 ? -2.245 12.496 -10.229 1.00 86.50 679 ASP A O 1
ATOM 5149 N N . HIS A 1 680 ? -1.411 10.425 -10.501 1.00 89.00 680 HIS A N 1
ATOM 5150 C CA . HIS A 1 680 ? -0.060 10.858 -10.853 1.00 89.00 680 HIS A CA 1
ATOM 5151 C C . HIS A 1 680 ? -0.017 11.538 -12.223 1.00 89.00 680 HIS A C 1
ATOM 5153 O O . HIS A 1 680 ? 0.852 12.383 -12.437 1.00 89.00 680 HIS A O 1
ATOM 5159 N N . THR A 1 681 ? -0.961 11.237 -13.123 1.00 87.88 681 THR A N 1
ATOM 5160 C CA . THR A 1 681 ? -1.055 11.911 -14.428 1.00 87.88 681 THR A CA 1
ATOM 5161 C C . THR A 1 681 ? -1.509 13.355 -14.248 1.00 87.88 681 THR A C 1
ATOM 5163 O O . THR A 1 681 ? -0.822 14.270 -14.698 1.00 87.88 681 THR A O 1
ATOM 5166 N N . ALA A 1 682 ? -2.585 13.583 -13.493 1.00 90.81 682 ALA A N 1
ATOM 5167 C CA . ALA A 1 682 ? -3.024 14.931 -13.141 1.00 90.81 682 ALA A CA 1
ATOM 5168 C C . ALA A 1 682 ? -1.958 15.727 -12.356 1.00 90.81 682 ALA A C 1
ATOM 5170 O O . ALA A 1 682 ? -1.773 16.917 -12.603 1.00 90.81 682 ALA A O 1
ATOM 5171 N N . LEU A 1 683 ? -1.194 15.095 -11.452 1.00 93.44 683 LEU A N 1
ATOM 5172 C CA . LEU A 1 683 ? -0.063 15.767 -10.787 1.00 93.44 683 LEU A CA 1
ATOM 5173 C C . LEU A 1 683 ? 1.046 16.177 -11.773 1.00 93.44 683 LEU A C 1
ATOM 5175 O O . LEU A 1 683 ? 1.606 17.267 -11.640 1.00 93.44 683 LEU A O 1
ATOM 5179 N N . ALA A 1 684 ? 1.343 15.344 -12.775 1.00 91.56 684 ALA A N 1
ATOM 5180 C CA . ALA A 1 684 ? 2.303 15.669 -13.829 1.00 91.56 684 ALA A CA 1
ATOM 5181 C C . ALA A 1 684 ? 1.872 16.893 -14.654 1.00 91.56 684 ALA A C 1
ATOM 5183 O O . ALA A 1 684 ? 2.709 17.758 -14.932 1.00 91.56 684 ALA A O 1
ATOM 5184 N N . GLU A 1 685 ? 0.576 17.021 -14.959 1.00 92.50 685 GLU A N 1
ATOM 5185 C CA . GLU A 1 685 ? 0.009 18.202 -15.626 1.00 92.50 685 GLU A CA 1
ATOM 5186 C C . GLU A 1 685 ? 0.107 19.467 -14.760 1.00 92.50 685 GLU A C 1
ATOM 5188 O O . GLU A 1 685 ? 0.444 20.541 -15.268 1.00 92.50 685 GLU A O 1
ATOM 5193 N N . VAL A 1 686 ? -0.110 19.355 -13.443 1.00 95.88 686 VAL A N 1
ATOM 5194 C CA . VAL A 1 686 ? 0.103 20.469 -12.501 1.00 95.88 686 VAL A CA 1
ATOM 5195 C C . VAL A 1 686 ? 1.564 20.917 -12.517 1.00 95.88 686 VAL A C 1
ATOM 5197 O O . VAL A 1 686 ? 1.838 22.114 -12.611 1.00 95.88 686 VAL A O 1
ATOM 5200 N N . TRP A 1 687 ? 2.516 19.981 -12.476 1.00 94.81 687 TRP A N 1
ATOM 5201 C CA . TRP A 1 687 ? 3.943 20.306 -12.545 1.00 94.81 687 TRP A CA 1
ATOM 5202 C C . TRP A 1 687 ? 4.346 20.961 -13.865 1.00 94.81 687 TRP A C 1
ATOM 5204 O O . TRP A 1 687 ? 5.116 21.923 -13.850 1.00 94.81 687 TRP A O 1
ATOM 5214 N N . GLY A 1 688 ? 3.795 20.500 -14.989 1.00 93.31 688 GLY A N 1
ATOM 5215 C CA . GLY A 1 688 ? 3.996 21.135 -16.292 1.00 93.31 688 GLY A CA 1
ATOM 5216 C C . GLY A 1 688 ? 3.413 22.551 -16.363 1.00 93.31 688 GLY A C 1
ATOM 5217 O O . GLY A 1 688 ? 4.025 23.458 -16.932 1.00 93.31 688 GLY A O 1
ATOM 5218 N N . ALA A 1 689 ? 2.262 22.785 -15.728 1.00 95.50 689 ALA A N 1
ATOM 5219 C CA . ALA A 1 689 ? 1.619 24.097 -15.669 1.00 95.50 689 ALA A CA 1
ATOM 5220 C C . ALA A 1 689 ? 2.372 25.125 -14.804 1.00 95.50 689 ALA A C 1
ATOM 5222 O O . ALA A 1 689 ? 2.222 26.319 -15.040 1.00 95.50 689 ALA A O 1
ATOM 5223 N N . LEU A 1 690 ? 3.215 24.688 -13.860 1.00 95.44 690 LEU A N 1
ATOM 5224 C CA . LEU A 1 690 ? 4.061 25.576 -13.046 1.00 95.44 690 LEU A CA 1
ATOM 5225 C C . LEU A 1 690 ? 5.215 26.221 -13.838 1.00 95.44 690 LEU A C 1
ATOM 5227 O O . LEU A 1 690 ? 5.924 27.075 -13.296 1.00 95.44 690 LEU A O 1
ATOM 5231 N N . LEU A 1 691 ? 5.452 25.815 -15.089 1.00 94.75 691 LEU A N 1
ATOM 5232 C CA . LEU A 1 691 ? 6.525 26.360 -15.919 1.00 94.75 691 LEU A CA 1
ATOM 5233 C C . LEU A 1 691 ? 6.082 27.630 -16.674 1.00 94.75 691 LEU A C 1
ATOM 5235 O O . LEU A 1 691 ? 5.067 27.598 -17.372 1.00 94.75 691 LEU A O 1
ATOM 5239 N N . PRO A 1 692 ? 6.875 28.720 -16.645 1.00 93.25 692 PRO A N 1
ATOM 5240 C CA . PRO A 1 692 ? 6.664 29.883 -17.505 1.00 93.25 692 PRO A CA 1
ATOM 5241 C C . PRO A 1 692 ? 6.857 29.501 -18.980 1.00 93.25 692 PRO A C 1
ATOM 5243 O O . PRO A 1 692 ? 7.963 29.143 -19.396 1.00 93.25 692 PRO A O 1
ATOM 5246 N N . LEU A 1 693 ? 5.789 29.565 -19.778 1.00 89.88 693 LEU A N 1
ATOM 5247 C CA . LEU A 1 693 ? 5.789 29.102 -21.176 1.00 89.88 693 LEU A CA 1
ATOM 5248 C C . LEU A 1 693 ? 6.531 30.039 -22.145 1.00 89.88 693 LEU A C 1
ATOM 5250 O O . LEU A 1 693 ? 6.931 29.618 -23.227 1.00 89.88 693 LEU A O 1
ATOM 5254 N N . ASP A 1 694 ? 6.728 31.300 -21.771 1.00 88.81 694 ASP A N 1
ATOM 5255 C CA . ASP A 1 694 ? 7.376 32.334 -22.581 1.00 88.81 694 ASP A CA 1
ATOM 5256 C C . ASP A 1 694 ? 8.910 32.302 -22.469 1.00 88.81 694 ASP A C 1
ATOM 5258 O O . ASP A 1 694 ? 9.616 32.264 -23.482 1.00 88.81 694 ASP A O 1
ATOM 5262 N N . ASP A 1 695 ? 9.449 32.294 -21.244 1.00 90.69 695 ASP A N 1
ATOM 5263 C CA . ASP A 1 695 ? 10.890 32.243 -20.990 1.00 90.69 695 ASP A CA 1
ATOM 5264 C C . ASP A 1 695 ? 11.248 31.346 -19.788 1.00 90.69 695 ASP A C 1
ATOM 5266 O O . ASP A 1 695 ? 10.982 31.722 -18.642 1.00 90.69 695 ASP A O 1
ATOM 5270 N N . PRO A 1 696 ? 11.973 30.224 -19.996 1.00 92.56 696 PRO A N 1
ATOM 5271 C CA . PRO A 1 696 ? 12.396 29.346 -18.904 1.00 92.56 696 PRO A CA 1
ATOM 5272 C C . PRO A 1 696 ? 13.282 30.031 -17.854 1.00 92.56 696 PRO A C 1
ATOM 5274 O O . PRO A 1 696 ? 13.341 29.569 -16.716 1.00 92.56 696 PRO A O 1
ATOM 5277 N N . LYS A 1 697 ? 13.975 31.132 -18.186 1.00 90.69 697 LYS A N 1
ATOM 5278 C CA . LYS A 1 697 ? 14.809 31.871 -17.217 1.00 90.69 697 LYS A CA 1
ATOM 5279 C C . LYS A 1 697 ? 13.997 32.452 -16.063 1.00 90.69 697 LYS A C 1
ATOM 5281 O O . LYS A 1 697 ? 14.544 32.599 -14.968 1.00 90.69 697 LYS A O 1
ATOM 5286 N N . ARG A 1 698 ? 12.709 32.736 -16.289 1.00 92.38 698 ARG A N 1
ATOM 5287 C CA . ARG A 1 698 ? 11.812 33.297 -15.272 1.00 92.38 698 ARG A CA 1
ATOM 5288 C C . ARG A 1 698 ? 11.659 32.381 -14.060 1.00 92.38 698 ARG A C 1
ATOM 5290 O O . ARG A 1 698 ? 11.480 32.889 -12.960 1.00 92.38 698 ARG A O 1
ATOM 5297 N N . LEU A 1 699 ? 11.876 31.069 -14.205 1.00 92.19 699 LEU A N 1
ATOM 5298 C CA . LEU A 1 699 ? 11.916 30.140 -13.069 1.00 92.19 699 LEU A CA 1
ATOM 5299 C C . LEU A 1 699 ? 12.936 30.552 -11.998 1.00 92.19 699 LEU A C 1
ATOM 5301 O O . LEU A 1 699 ? 12.638 30.463 -10.810 1.00 92.19 699 LEU A O 1
ATOM 5305 N N . TRP A 1 700 ? 14.120 31.031 -12.397 1.00 92.06 700 TRP A N 1
ATOM 5306 C CA . TRP A 1 700 ? 15.181 31.424 -11.461 1.00 92.06 700 TRP A CA 1
ATOM 5307 C C . TRP A 1 700 ? 15.078 32.880 -10.995 1.00 92.06 700 TRP A C 1
ATOM 5309 O O . TRP A 1 700 ? 15.580 33.191 -9.917 1.00 92.06 700 TRP A O 1
ATOM 5319 N N . THR A 1 701 ? 14.446 33.768 -11.771 1.00 90.31 701 THR A N 1
ATOM 5320 C CA . THR A 1 701 ? 14.303 35.191 -11.409 1.00 90.31 701 THR A CA 1
ATOM 5321 C C . THR A 1 701 ? 13.003 35.492 -10.666 1.00 90.31 701 THR A C 1
ATOM 5323 O O . THR A 1 701 ? 13.019 36.228 -9.686 1.00 90.31 701 THR A O 1
ATOM 5326 N N . GLU A 1 702 ? 11.887 34.920 -11.112 1.00 90.44 702 GLU A N 1
ATOM 5327 C CA . GLU A 1 702 ? 10.529 35.194 -10.621 1.00 90.44 702 GLU A CA 1
ATOM 5328 C C . GLU A 1 702 ? 9.929 33.992 -9.879 1.00 90.44 702 GLU A C 1
ATOM 5330 O O . GLU A 1 702 ? 9.235 34.176 -8.878 1.00 90.44 702 GLU A O 1
ATOM 5335 N N . GLY A 1 703 ? 10.268 32.765 -10.290 1.00 90.75 703 GLY A N 1
ATOM 5336 C CA . GLY A 1 703 ? 9.742 31.519 -9.726 1.00 90.75 703 GLY A CA 1
ATOM 5337 C C . GLY A 1 703 ? 8.799 30.757 -10.660 1.00 90.75 703 GLY A C 1
ATOM 5338 O O . GLY A 1 703 ? 8.647 31.131 -11.823 1.00 90.75 703 GLY A O 1
ATOM 5339 N N . PRO A 1 704 ? 8.183 29.667 -10.165 1.00 93.94 704 PRO A N 1
ATOM 5340 C CA . PRO A 1 704 ? 7.129 28.952 -10.884 1.00 93.94 704 PRO A CA 1
ATOM 5341 C C . PRO A 1 704 ? 5.853 29.795 -11.033 1.00 93.94 704 PRO A C 1
ATOM 5343 O O . PRO A 1 704 ? 5.543 30.622 -10.171 1.00 93.94 704 PRO A O 1
ATOM 5346 N N . ASP A 1 705 ? 5.082 29.540 -12.092 1.00 95.25 705 ASP A N 1
ATOM 5347 C CA . ASP A 1 705 ? 3.770 30.154 -12.322 1.00 95.25 705 ASP A CA 1
ATOM 5348 C C . ASP A 1 705 ? 2.709 29.498 -11.426 1.00 95.25 705 ASP A C 1
ATOM 5350 O O . ASP A 1 705 ? 2.045 28.523 -11.785 1.00 95.25 705 ASP A O 1
ATOM 5354 N N . LEU A 1 706 ? 2.581 30.026 -10.206 1.00 96.12 706 LEU A N 1
ATOM 5355 C CA . LEU A 1 706 ? 1.654 29.499 -9.205 1.00 96.12 706 LEU A CA 1
ATOM 5356 C C . LEU A 1 706 ? 0.189 29.608 -9.642 1.00 96.12 706 LEU A C 1
ATOM 5358 O O . LEU A 1 706 ? -0.611 28.769 -9.237 1.00 96.12 706 LEU A O 1
ATOM 5362 N N . ALA A 1 707 ? -0.166 30.614 -10.447 1.00 96.25 707 ALA A N 1
ATOM 5363 C CA . ALA A 1 707 ? -1.538 30.811 -10.903 1.00 96.25 707 ALA A CA 1
ATOM 5364 C C . ALA A 1 707 ? -1.927 29.732 -11.918 1.00 96.25 707 ALA A C 1
ATOM 5366 O O . ALA A 1 707 ? -2.952 29.075 -11.738 1.00 96.25 707 ALA A O 1
ATOM 5367 N N . ALA A 1 708 ? -1.076 29.483 -12.917 1.00 95.94 708 ALA A N 1
ATOM 5368 C CA . ALA A 1 708 ? -1.293 28.421 -13.897 1.00 95.94 708 ALA A CA 1
ATOM 5369 C C . ALA A 1 708 ? -1.268 27.025 -13.251 1.00 95.94 708 ALA A C 1
ATOM 5371 O O . ALA A 1 708 ? -2.128 26.191 -13.545 1.00 95.94 708 ALA A O 1
ATOM 5372 N N . GLY A 1 709 ? -0.333 26.778 -12.326 1.00 96.50 709 GLY A N 1
ATOM 5373 C CA . GLY A 1 709 ? -0.289 25.531 -11.559 1.00 96.50 709 GLY A CA 1
ATOM 5374 C C . GLY A 1 709 ? -1.533 25.322 -10.691 1.00 96.50 709 GLY A C 1
ATOM 5375 O O . GLY A 1 709 ? -2.069 24.217 -10.640 1.00 96.50 709 GLY A O 1
ATOM 5376 N N . ALA A 1 710 ? -2.030 26.375 -10.033 1.00 97.69 710 ALA A N 1
ATOM 5377 C CA . ALA A 1 710 ? -3.242 26.290 -9.224 1.00 97.69 710 ALA A CA 1
ATOM 5378 C C . ALA A 1 710 ? -4.494 26.102 -10.088 1.00 97.69 710 ALA A C 1
ATOM 5380 O O . ALA A 1 710 ? -5.384 25.351 -9.706 1.00 97.69 710 ALA A O 1
ATOM 5381 N N . GLU A 1 711 ? -4.564 26.728 -11.264 1.00 97.25 711 GLU A N 1
ATOM 5382 C CA . GLU A 1 711 ? -5.651 26.499 -12.218 1.00 97.25 711 GLU A CA 1
ATOM 5383 C C . GLU A 1 711 ? -5.669 25.0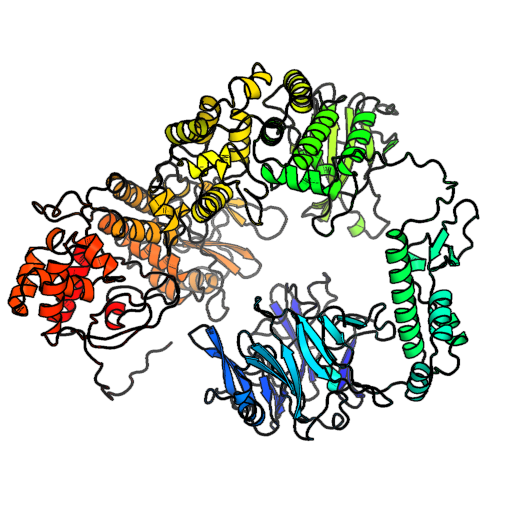43 -12.701 1.00 97.25 711 GLU A C 1
ATOM 5385 O O . GLU A 1 711 ? -6.726 24.413 -12.704 1.00 97.25 711 GLU A O 1
ATOM 5390 N N . ALA A 1 712 ? -4.504 24.482 -13.045 1.00 96.25 712 ALA A N 1
ATOM 5391 C CA . ALA A 1 712 ? -4.381 23.067 -13.390 1.00 96.25 712 ALA A CA 1
ATOM 5392 C C . ALA A 1 712 ? -4.821 22.174 -12.221 1.00 96.25 712 ALA A C 1
ATOM 5394 O O . ALA A 1 712 ? -5.642 21.280 -12.411 1.00 96.25 712 ALA A O 1
ATOM 5395 N N . TRP A 1 713 ? -4.370 22.469 -10.998 1.00 95.50 713 TRP A N 1
ATOM 5396 C CA . TRP A 1 713 ? -4.799 21.746 -9.799 1.00 95.50 713 TRP A CA 1
ATOM 5397 C C . TRP A 1 713 ? -6.324 21.764 -9.650 1.00 95.50 713 TRP A C 1
ATOM 5399 O O . TRP A 1 713 ? -6.951 20.717 -9.502 1.00 95.50 713 TRP A O 1
ATOM 5409 N N . ILE A 1 714 ? -6.932 22.950 -9.723 1.00 95.62 714 ILE A N 1
ATOM 5410 C CA . ILE A 1 714 ? -8.377 23.137 -9.555 1.00 95.62 714 ILE A CA 1
ATOM 5411 C C . ILE A 1 714 ? -9.155 22.429 -10.667 1.00 95.62 714 ILE A C 1
ATOM 5413 O O . ILE A 1 714 ? -10.235 21.905 -10.407 1.00 95.62 714 ILE A O 1
ATOM 5417 N N . ARG A 1 715 ? -8.614 22.363 -11.887 1.00 94.00 715 ARG A N 1
ATOM 5418 C CA . ARG A 1 715 ? -9.238 21.648 -13.006 1.00 94.00 715 ARG A CA 1
ATOM 5419 C C . ARG A 1 715 ? -9.373 20.149 -12.738 1.00 94.00 715 ARG A C 1
ATOM 5421 O O . ARG A 1 715 ? -10.415 19.588 -13.057 1.00 94.00 715 ARG A O 1
ATOM 5428 N N . HIS A 1 716 ? -8.352 19.518 -12.156 1.00 90.31 716 HIS A N 1
ATOM 5429 C CA . HIS A 1 716 ? -8.363 18.072 -11.892 1.00 90.31 716 HIS A CA 1
ATOM 5430 C C . HIS A 1 716 ? -8.992 17.708 -10.548 1.00 90.31 716 HIS A C 1
ATOM 5432 O O . HIS A 1 716 ? -9.721 16.725 -10.454 1.00 90.31 716 HIS A O 1
ATOM 5438 N N . PHE A 1 717 ? -8.706 18.487 -9.506 1.00 88.62 717 PHE A N 1
ATOM 5439 C CA . PHE A 1 717 ? -9.015 18.125 -8.120 1.00 88.62 717 PHE A CA 1
ATOM 5440 C C . PHE A 1 717 ? -9.973 19.102 -7.434 1.00 88.62 717 PHE A C 1
ATOM 5442 O O . PHE A 1 717 ? -10.440 18.832 -6.331 1.00 88.62 717 PHE A O 1
ATOM 5449 N N . GLY A 1 718 ? -10.280 20.239 -8.059 1.00 91.12 718 GLY A N 1
ATOM 5450 C CA . GLY A 1 718 ? -11.043 21.311 -7.432 1.00 91.12 718 GLY A CA 1
ATOM 5451 C C . GLY A 1 718 ? -10.241 22.123 -6.416 1.00 91.12 718 GLY A C 1
ATOM 5452 O O . GLY A 1 718 ? -9.076 21.847 -6.111 1.00 91.12 718 GLY A O 1
ATOM 5453 N N . ARG A 1 719 ? -10.883 23.164 -5.876 1.00 93.75 719 ARG A N 1
ATOM 5454 C CA . ARG A 1 719 ? -10.349 23.899 -4.725 1.00 93.75 719 ARG A CA 1
ATOM 5455 C C . ARG A 1 719 ? -10.794 23.176 -3.461 1.00 93.75 719 ARG A C 1
ATOM 5457 O O . ARG A 1 719 ? -11.975 23.200 -3.124 1.00 93.75 719 ARG A O 1
ATOM 5464 N N . LEU A 1 720 ? -9.853 22.526 -2.789 1.00 92.69 720 LEU A N 1
ATOM 5465 C CA . LEU A 1 720 ? -10.161 21.600 -1.706 1.00 92.69 720 LEU A CA 1
ATOM 5466 C C . LEU A 1 720 ? -10.333 22.313 -0.364 1.00 92.69 720 LEU A C 1
ATOM 5468 O O . LEU A 1 720 ? -9.626 23.259 -0.032 1.00 92.69 720 LEU A O 1
ATOM 5472 N N . VAL A 1 721 ? -11.247 21.802 0.449 1.00 93.00 721 VAL A N 1
ATOM 5473 C CA . VAL A 1 721 ? -11.382 22.105 1.870 1.00 93.00 721 VAL A CA 1
ATOM 5474 C C . VAL A 1 721 ? -10.741 20.969 2.659 1.00 93.00 721 VAL A C 1
ATOM 5476 O O . VAL A 1 721 ? -11.178 19.822 2.581 1.00 93.00 721 VAL A O 1
ATOM 5479 N N . THR A 1 722 ? -9.702 21.276 3.429 1.00 90.88 722 THR A N 1
ATOM 5480 C CA . THR A 1 722 ? -8.940 20.288 4.204 1.00 90.88 722 THR A CA 1
ATOM 5481 C C . THR A 1 722 ? -9.123 20.498 5.707 1.00 90.88 722 THR A C 1
ATOM 5483 O O . THR A 1 722 ? -9.590 21.546 6.163 1.00 90.88 722 THR A O 1
ATOM 5486 N N . LEU A 1 723 ? -8.774 19.487 6.508 1.00 88.25 723 LEU A N 1
ATOM 5487 C CA . LEU A 1 723 ? -8.657 19.683 7.954 1.00 88.25 723 LEU A CA 1
ATOM 5488 C C . LEU A 1 723 ? -7.511 20.663 8.264 1.00 88.25 723 LEU A C 1
ATOM 5490 O O . LEU A 1 723 ? -6.481 20.602 7.586 1.00 88.25 723 LEU A O 1
ATOM 5494 N N . PRO A 1 724 ? -7.620 21.478 9.333 1.00 84.44 724 PRO A N 1
ATOM 5495 C CA . PRO A 1 724 ? -6.492 22.258 9.838 1.00 84.44 724 PRO A CA 1
ATOM 5496 C C . PRO A 1 724 ? -5.241 21.384 10.012 1.00 84.44 724 PRO A C 1
ATOM 5498 O O . PRO A 1 724 ? -5.342 20.263 10.516 1.00 84.44 724 PRO A O 1
ATOM 5501 N N . GLU A 1 725 ? -4.072 21.862 9.573 1.00 77.19 725 GLU A N 1
ATOM 5502 C CA . GLU A 1 725 ? -2.843 21.050 9.478 1.00 77.19 725 GLU A CA 1
ATOM 5503 C C . GLU A 1 725 ? -2.431 20.407 10.814 1.00 77.19 725 GLU A C 1
ATOM 5505 O O . GLU A 1 725 ? -1.983 19.259 10.853 1.00 77.19 725 GLU A O 1
ATOM 5510 N N . ASP A 1 726 ? -2.657 21.103 11.927 1.00 75.31 726 ASP A N 1
ATOM 5511 C CA . ASP A 1 726 ? -2.401 20.614 13.282 1.00 75.31 726 ASP A CA 1
ATOM 5512 C C . ASP A 1 726 ? -3.337 19.463 13.699 1.00 75.31 726 ASP A C 1
ATOM 5514 O O . ASP A 1 726 ? -2.944 18.583 14.473 1.00 75.31 726 ASP A O 1
ATOM 5518 N N . ALA A 1 727 ? -4.554 19.421 13.151 1.00 78.44 727 ALA A N 1
ATOM 5519 C CA . ALA A 1 727 ? -5.515 18.344 13.358 1.00 78.44 727 ALA A CA 1
ATOM 5520 C C . ALA A 1 727 ? -5.210 17.103 12.501 1.00 78.44 727 ALA A C 1
ATOM 5522 O O . ALA A 1 727 ? -5.522 15.987 12.926 1.00 78.44 727 ALA A O 1
ATOM 5523 N N . GLN A 1 728 ? -4.557 17.262 11.342 1.00 79.69 728 GLN A N 1
ATOM 5524 C CA . GLN A 1 728 ? -4.272 16.165 10.401 1.00 79.69 728 GLN A CA 1
ATOM 5525 C C . GLN A 1 728 ? -3.412 15.060 11.032 1.00 79.69 728 GLN A C 1
ATOM 5527 O O . GLN A 1 728 ? -3.739 13.877 10.932 1.00 79.69 728 GLN A O 1
ATOM 5532 N N . ALA A 1 729 ? -2.356 15.428 11.765 1.00 71.12 729 ALA A N 1
ATOM 5533 C CA . ALA A 1 729 ? -1.480 14.468 12.449 1.00 71.12 729 ALA A CA 1
ATOM 5534 C C . ALA A 1 729 ? -2.174 13.718 13.609 1.00 71.12 729 ALA A C 1
ATOM 5536 O O . ALA A 1 729 ? -1.675 12.696 14.089 1.00 71.12 729 ALA A O 1
ATOM 5537 N N . GLY A 1 730 ? -3.311 14.237 14.086 1.00 75.06 730 GLY A N 1
ATOM 5538 C CA . GLY A 1 730 ? -4.119 13.652 15.155 1.00 75.06 730 GLY A CA 1
ATOM 5539 C C . GLY A 1 730 ? -5.171 12.650 14.677 1.00 75.06 730 GLY A C 1
ATOM 5540 O O . GLY A 1 730 ? -5.742 11.950 15.520 1.00 75.06 730 GLY A O 1
ATOM 5541 N N . VAL A 1 731 ? -5.417 12.556 13.364 1.00 84.94 731 VAL A N 1
ATOM 5542 C CA . VAL A 1 731 ? -6.415 11.650 12.782 1.00 84.94 731 VAL A CA 1
ATOM 5543 C C . VAL A 1 731 ? -6.019 10.198 13.051 1.00 84.94 731 VAL A C 1
ATOM 5545 O O . VAL A 1 731 ? -4.912 9.750 12.753 1.00 84.94 731 VAL A O 1
ATOM 5548 N N . LYS A 1 732 ? -6.938 9.442 13.654 1.00 84.31 732 LYS A N 1
ATOM 5549 C CA . LYS A 1 732 ? -6.759 8.028 13.999 1.00 84.31 732 LYS A CA 1
ATOM 5550 C C . LYS A 1 732 ? -8.032 7.268 13.668 1.00 84.31 732 LYS A C 1
ATOM 5552 O O . LYS A 1 732 ? -9.122 7.744 13.959 1.00 84.31 732 LYS A O 1
ATOM 5557 N N . GLY A 1 733 ? -7.881 6.056 13.141 1.00 82.56 733 GLY A N 1
ATOM 5558 C CA . GLY A 1 733 ? -9.005 5.157 12.859 1.00 82.56 733 GLY A CA 1
ATOM 5559 C C . GLY A 1 733 ? -9.609 5.290 11.467 1.00 82.56 733 GLY A C 1
ATOM 5560 O O . GLY A 1 733 ? -10.202 4.322 11.010 1.00 82.56 733 GLY A O 1
ATOM 5561 N N . VAL A 1 734 ? -9.389 6.417 10.786 1.00 87.88 734 VAL A N 1
ATOM 5562 C CA . VAL A 1 734 ? -9.878 6.684 9.427 1.00 87.88 734 VAL A CA 1
ATOM 5563 C C . VAL A 1 734 ? -8.754 7.237 8.541 1.00 87.88 734 VAL A C 1
ATOM 5565 O O . VAL A 1 734 ? -7.885 7.950 9.054 1.00 87.88 734 VAL A O 1
ATOM 5568 N N . PRO A 1 735 ? -8.728 6.922 7.234 1.00 85.25 735 PRO A N 1
ATOM 5569 C CA . PRO A 1 735 ? -7.817 7.569 6.294 1.00 85.25 735 PRO A CA 1
ATOM 5570 C C . PRO A 1 735 ? -8.173 9.049 6.121 1.00 85.25 735 PRO A C 1
ATOM 5572 O O . PRO A 1 735 ? -9.341 9.389 5.937 1.00 85.25 735 PRO A O 1
ATOM 5575 N N . ILE A 1 736 ? -7.169 9.929 6.121 1.00 85.12 736 ILE A N 1
ATOM 5576 C CA . ILE A 1 736 ? -7.386 11.372 5.933 1.00 85.12 736 ILE A CA 1
ATOM 5577 C C . ILE A 1 736 ? -8.001 11.704 4.564 1.00 85.12 736 ILE A C 1
ATOM 5579 O O . ILE A 1 736 ? -8.829 12.602 4.478 1.00 85.12 736 ILE A O 1
ATOM 5583 N N . SER A 1 737 ? -7.681 10.932 3.520 1.00 83.94 737 SER A N 1
ATOM 5584 C CA . SER A 1 737 ? -8.292 11.087 2.194 1.00 83.94 737 SER A CA 1
ATOM 5585 C C . SER A 1 737 ? -9.816 10.946 2.239 1.00 83.94 737 SER A C 1
ATOM 5587 O O . SER A 1 737 ? -10.522 11.734 1.625 1.00 83.94 737 SER A O 1
ATOM 5589 N N . ARG A 1 738 ? -10.343 10.019 3.050 1.00 89.50 738 ARG A N 1
ATOM 5590 C CA . ARG A 1 738 ? -11.793 9.804 3.198 1.00 89.50 738 ARG A CA 1
ATOM 5591 C C . ARG A 1 738 ? -12.483 10.928 3.961 1.00 89.50 738 ARG A C 1
ATOM 5593 O O . ARG A 1 738 ? -13.625 11.252 3.661 1.00 89.50 738 ARG A O 1
ATOM 5600 N N . ILE A 1 739 ? -11.793 11.545 4.921 1.00 92.00 739 ILE A N 1
ATOM 5601 C CA . ILE A 1 739 ? -12.276 12.772 5.569 1.00 92.00 739 ILE A CA 1
ATOM 5602 C C . ILE A 1 739 ? -12.432 13.883 4.534 1.00 92.00 739 ILE A C 1
ATOM 5604 O O . ILE A 1 739 ? -13.432 14.591 4.534 1.00 92.00 739 ILE A O 1
ATOM 5608 N N . GLU A 1 740 ? -11.460 14.037 3.648 1.00 88.50 740 GLU A N 1
ATOM 5609 C CA . GLU A 1 740 ? -11.472 15.124 2.676 1.00 88.50 740 GLU A CA 1
ATOM 5610 C C . GLU A 1 740 ? -12.452 14.890 1.532 1.00 88.50 740 GLU A C 1
ATOM 5612 O O . GLU A 1 740 ? -13.065 15.853 1.086 1.00 88.50 740 GLU A O 1
ATOM 5617 N N . GLU A 1 741 ? -12.703 13.642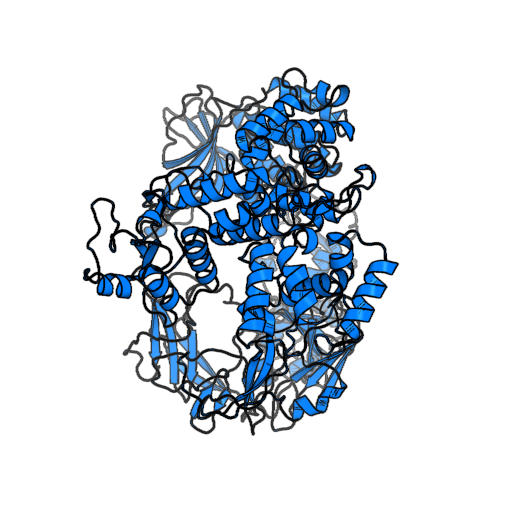 1.134 1.00 89.62 741 GLU A N 1
ATOM 5618 C CA . GLU A 1 741 ? -13.831 13.303 0.253 1.00 89.62 741 GLU A CA 1
ATOM 5619 C C . GLU A 1 741 ? -15.168 13.777 0.851 1.00 89.62 741 GLU A C 1
ATOM 5621 O O . GLU A 1 741 ? -15.990 14.379 0.162 1.00 89.62 741 GLU A O 1
ATOM 5626 N N . VAL A 1 742 ? -15.365 13.584 2.163 1.00 94.06 742 VAL A N 1
ATOM 5627 C CA . VAL A 1 742 ? -16.553 14.080 2.882 1.00 94.06 742 VAL A CA 1
ATOM 5628 C C . VAL A 1 742 ? -16.587 15.609 2.941 1.00 94.06 742 VAL A C 1
ATOM 5630 O O . VAL A 1 742 ? -17.659 16.196 2.851 1.00 94.06 742 VAL A O 1
ATOM 5633 N N . LEU A 1 743 ? -15.447 16.285 3.082 1.00 94.44 743 LEU A N 1
ATOM 5634 C CA . LEU A 1 743 ? -15.406 17.753 3.061 1.00 94.44 743 LEU A CA 1
ATOM 5635 C C . LEU A 1 743 ? -15.593 18.328 1.646 1.00 94.44 743 LEU A C 1
ATOM 5637 O O . LEU A 1 743 ? -16.011 19.476 1.514 1.00 94.44 743 LEU A O 1
ATOM 5641 N N . ASN A 1 744 ? -15.332 17.537 0.600 1.00 93.38 744 ASN A N 1
ATOM 5642 C CA . ASN A 1 744 ? -15.357 17.954 -0.805 1.00 93.38 744 ASN A CA 1
ATOM 5643 C C . ASN A 1 744 ? -16.233 17.032 -1.674 1.00 93.38 744 ASN A C 1
ATOM 5645 O O . ASN A 1 744 ? -15.750 16.470 -2.663 1.00 93.38 744 ASN A O 1
ATOM 5649 N N . PRO A 1 745 ? -17.537 16.881 -1.371 1.00 91.44 745 PRO A N 1
ATOM 5650 C CA . PRO A 1 745 ? -18.393 15.944 -2.098 1.00 91.44 745 PRO A CA 1
ATOM 5651 C C . PRO A 1 745 ? -18.502 16.284 -3.594 1.00 91.44 745 PRO A C 1
ATOM 5653 O O . PRO A 1 745 ? -18.513 15.381 -4.424 1.00 91.44 745 PRO A O 1
ATOM 5656 N N . ALA A 1 746 ? -18.496 17.574 -3.952 1.00 88.94 746 ALA A N 1
ATOM 5657 C CA . ALA A 1 746 ? -18.541 18.045 -5.342 1.00 88.94 746 ALA A CA 1
ATOM 5658 C C . ALA A 1 746 ? -17.288 17.696 -6.170 1.00 88.94 746 ALA A C 1
ATOM 5660 O O . ALA A 1 746 ? -17.341 17.715 -7.395 1.00 88.94 746 ALA A O 1
ATOM 5661 N N . HIS A 1 747 ? -16.171 17.384 -5.508 1.00 87.38 747 HIS A N 1
ATOM 5662 C CA . HIS A 1 747 ? -14.904 16.997 -6.137 1.00 87.38 747 HIS A CA 1
ATOM 5663 C C . HIS A 1 747 ? -14.562 15.527 -5.882 1.00 87.38 747 HIS A C 1
ATOM 5665 O O . HIS A 1 747 ? -13.431 15.104 -6.090 1.00 87.38 747 HIS A O 1
ATOM 5671 N N . THR A 1 748 ? -15.541 14.744 -5.425 1.00 89.94 748 THR A N 1
ATOM 5672 C CA . THR A 1 748 ? -15.408 13.304 -5.218 1.00 89.94 748 THR A CA 1
ATOM 5673 C C . THR A 1 748 ? -16.267 12.598 -6.267 1.00 89.94 748 THR A C 1
ATOM 5675 O O . THR A 1 748 ? -17.479 12.467 -6.060 1.00 89.94 748 THR A O 1
ATOM 5678 N N . PRO A 1 749 ? -15.684 12.154 -7.401 1.00 89.12 749 PRO A N 1
ATOM 5679 C CA . PRO A 1 749 ? -16.455 11.683 -8.551 1.00 89.12 749 PRO A CA 1
ATOM 5680 C C . PRO A 1 749 ? -17.409 10.540 -8.214 1.00 89.12 749 PRO A C 1
ATOM 5682 O O . PRO A 1 749 ? -18.549 10.547 -8.656 1.00 89.12 749 PRO A O 1
ATOM 5685 N N . TRP A 1 750 ? -17.024 9.605 -7.345 1.00 91.38 750 TRP A N 1
ATOM 5686 C CA . TRP A 1 750 ? -17.914 8.502 -6.987 1.00 91.38 750 TRP A CA 1
ATOM 5687 C C . TRP A 1 750 ? -19.106 8.913 -6.107 1.00 91.38 750 TRP A C 1
ATOM 5689 O O . TRP A 1 750 ? -20.079 8.167 -6.058 1.00 91.38 750 TRP A O 1
ATOM 5699 N N . LEU A 1 751 ? -19.061 10.064 -5.417 1.00 91.69 751 LEU A N 1
ATOM 5700 C CA . LEU A 1 751 ? -20.172 10.572 -4.595 1.00 91.69 751 LEU A CA 1
ATOM 5701 C C . LEU A 1 751 ? -21.212 11.345 -5.409 1.00 91.69 751 LEU A C 1
ATOM 5703 O O . LEU A 1 751 ? -22.363 11.428 -4.989 1.00 91.69 751 LEU A O 1
ATOM 5707 N N . THR A 1 752 ? -20.816 11.945 -6.530 1.00 89.50 752 THR A N 1
ATOM 5708 C CA . THR A 1 752 ? -21.672 12.873 -7.294 1.00 89.50 752 THR A CA 1
ATOM 5709 C C . THR A 1 752 ? -21.839 12.499 -8.762 1.00 89.50 752 THR A C 1
ATOM 5711 O O . THR A 1 752 ? -22.802 12.935 -9.388 1.00 89.50 752 THR A O 1
ATOM 5714 N N . GLY A 1 753 ? -20.941 11.681 -9.305 1.00 85.75 753 GLY A N 1
ATOM 5715 C CA . GLY A 1 753 ? -20.989 11.168 -10.664 1.00 85.75 753 GLY A CA 1
ATOM 5716 C C . GLY A 1 753 ? -21.985 10.023 -10.835 1.00 85.75 753 GLY A C 1
ATOM 5717 O O . GLY A 1 753 ? -22.350 9.318 -9.891 1.00 85.75 753 GLY A O 1
ATOM 5718 N N . THR A 1 754 ? -22.387 9.826 -12.084 1.00 89.00 754 THR A N 1
ATOM 5719 C CA . THR A 1 754 ? -23.260 8.743 -12.550 1.00 89.00 754 THR A CA 1
ATOM 5720 C C . THR A 1 754 ? -22.561 8.029 -13.696 1.00 89.00 754 THR A C 1
ATOM 5722 O O . THR A 1 754 ? -21.883 8.676 -14.491 1.00 89.00 754 THR A O 1
ATOM 5725 N N . THR A 1 755 ? -22.720 6.716 -13.800 1.00 91.00 755 THR A N 1
ATOM 5726 C CA . THR A 1 755 ? -22.019 5.894 -14.794 1.00 91.00 755 THR A CA 1
ATOM 5727 C C . THR A 1 755 ? -22.842 4.657 -15.096 1.00 91.00 755 THR A C 1
ATOM 5729 O O . THR A 1 755 ? -23.575 4.183 -14.225 1.00 91.00 755 THR A O 1
ATOM 5732 N N . THR A 1 756 ? -22.734 4.151 -16.320 1.00 91.19 756 THR A N 1
ATOM 5733 C CA . THR A 1 756 ? -23.348 2.881 -16.709 1.00 91.19 756 THR A CA 1
ATOM 5734 C C . THR A 1 756 ? -22.297 1.775 -16.725 1.00 91.19 756 THR A C 1
ATOM 5736 O O . THR A 1 756 ? -21.092 2.036 -16.678 1.00 91.19 756 THR A O 1
ATOM 5739 N N . PHE A 1 757 ? -22.749 0.523 -16.752 1.00 90.69 757 PHE A N 1
ATOM 5740 C CA . PHE A 1 757 ? -21.875 -0.645 -16.774 1.00 90.69 757 PHE A CA 1
ATOM 5741 C C . PHE A 1 757 ? -22.035 -1.398 -18.090 1.00 90.69 757 PHE A C 1
ATOM 5743 O O . PHE A 1 757 ? -23.155 -1.625 -18.549 1.00 90.69 757 PHE A O 1
ATOM 5750 N N . ARG A 1 758 ? -20.915 -1.840 -18.663 1.00 88.62 758 ARG A N 1
ATOM 5751 C CA . ARG A 1 758 ? -20.874 -2.648 -19.885 1.00 88.62 758 ARG A CA 1
ATOM 5752 C C . ARG A 1 758 ? -20.016 -3.890 -19.687 1.00 88.62 758 ARG A C 1
ATOM 5754 O O . ARG A 1 758 ? -18.996 -3.844 -19.001 1.00 88.62 758 ARG A O 1
ATOM 5761 N N . LEU A 1 759 ? -20.425 -5.004 -20.292 1.00 86.94 759 LEU A N 1
ATOM 5762 C CA . LEU A 1 759 ? -19.560 -6.175 -20.388 1.00 86.94 759 LEU A CA 1
ATOM 5763 C C . LEU A 1 759 ? -18.486 -5.920 -21.445 1.00 86.94 759 LEU A C 1
ATOM 5765 O O . LEU A 1 759 ? -18.796 -5.652 -22.606 1.00 86.94 759 LEU A O 1
ATOM 5769 N N . THR A 1 760 ? -17.228 -6.012 -21.038 1.00 76.75 760 THR A N 1
ATOM 5770 C CA . THR A 1 760 ? -16.062 -5.972 -21.914 1.00 76.75 760 THR A CA 1
ATOM 5771 C C . THR A 1 760 ? -15.462 -7.371 -22.019 1.00 76.75 760 THR A C 1
ATOM 5773 O O . THR A 1 760 ? -15.308 -8.084 -21.027 1.00 76.75 760 THR A O 1
ATOM 5776 N N . ASP A 1 761 ? -15.164 -7.787 -23.249 1.00 71.75 761 ASP A N 1
ATOM 5777 C CA . ASP A 1 761 ? -14.376 -8.983 -23.541 1.00 71.75 761 ASP A CA 1
ATOM 5778 C C . ASP A 1 761 ? -13.005 -8.506 -24.027 1.00 71.75 761 ASP A C 1
ATOM 5780 O O . ASP A 1 761 ? -12.891 -7.872 -25.077 1.00 71.75 761 ASP A O 1
ATOM 5784 N N . ASP A 1 762 ? -11.980 -8.726 -23.208 1.00 59.06 762 ASP A N 1
ATOM 5785 C CA . ASP A 1 762 ? -10.601 -8.322 -23.483 1.00 59.06 762 ASP A CA 1
ATOM 5786 C C . ASP A 1 762 ? -9.798 -9.429 -24.192 1.00 59.06 762 ASP A C 1
ATOM 5788 O O . ASP A 1 762 ? -8.574 -9.322 -24.317 1.00 59.06 762 ASP A O 1
ATOM 5792 N N . GLY A 1 763 ? -10.467 -10.508 -24.623 1.00 52.78 763 GLY A N 1
ATOM 5793 C CA . GLY A 1 763 ? -9.847 -11.683 -25.237 1.00 52.78 763 GLY A CA 1
ATOM 5794 C C . GLY A 1 763 ? -8.992 -12.508 -24.268 1.00 52.78 763 GLY A C 1
ATOM 5795 O O . GLY A 1 763 ? -8.401 -13.506 -24.677 1.00 52.78 763 GLY A O 1
ATOM 5796 N N . ARG A 1 764 ? -8.910 -12.124 -22.979 1.00 45.03 764 ARG A N 1
ATOM 5797 C CA . ARG A 1 764 ? -8.056 -12.763 -21.957 1.00 45.03 764 ARG A CA 1
ATOM 5798 C C . ARG A 1 764 ? -8.801 -13.786 -21.096 1.00 45.03 764 ARG A C 1
ATOM 5800 O O . ARG A 1 764 ? -8.178 -14.387 -20.217 1.00 45.03 764 ARG A O 1
ATOM 5807 N N . GLY A 1 765 ? -10.111 -13.969 -21.292 1.00 61.66 765 GLY A N 1
ATOM 5808 C CA . GLY A 1 765 ? -10.936 -14.876 -20.488 1.00 61.66 765 GLY A CA 1
ATOM 5809 C C . GLY A 1 765 ? -12.429 -14.533 -20.484 1.00 61.66 765 GLY A C 1
ATOM 5810 O O . GLY A 1 765 ? -12.985 -14.112 -21.488 1.00 61.66 765 GLY A O 1
ATOM 5811 N N . THR A 1 766 ? -13.098 -14.765 -19.351 1.00 67.56 766 THR A N 1
ATOM 5812 C CA . THR A 1 766 ? -14.527 -14.464 -19.159 1.00 67.56 766 THR A CA 1
ATOM 5813 C C . THR A 1 766 ? -14.802 -12.954 -19.266 1.00 67.56 766 THR A C 1
ATOM 5815 O O . THR A 1 766 ? -14.054 -12.185 -18.651 1.00 67.56 766 THR A O 1
ATOM 5818 N N . PRO A 1 767 ? -15.893 -12.521 -19.934 1.00 76.12 767 PRO A N 1
ATOM 5819 C CA . PRO A 1 767 ? -16.290 -11.114 -19.993 1.00 76.12 767 PRO A CA 1
ATOM 5820 C C . PRO A 1 767 ? -16.384 -10.468 -18.607 1.00 76.12 767 PRO A C 1
ATOM 5822 O O . PRO A 1 767 ? -16.883 -11.085 -17.660 1.00 76.12 767 PRO A O 1
ATOM 5825 N N . ARG A 1 768 ? -15.931 -9.218 -18.485 1.00 81.38 768 ARG A N 1
ATOM 5826 C CA . ARG A 1 768 ? -15.925 -8.453 -17.230 1.00 81.38 768 ARG A CA 1
ATOM 5827 C C . ARG A 1 768 ? -16.925 -7.318 -17.292 1.00 81.38 768 ARG A C 1
ATOM 5829 O O . ARG A 1 768 ? -17.018 -6.623 -18.292 1.00 81.38 768 ARG A O 1
ATOM 5836 N N . LEU A 1 769 ? -17.669 -7.120 -16.208 1.00 87.00 769 LEU A N 1
ATOM 5837 C CA . LEU A 1 769 ? -18.534 -5.954 -16.079 1.00 87.00 769 LEU A CA 1
ATOM 5838 C C . LEU A 1 769 ? -17.698 -4.767 -15.599 1.00 87.00 769 LEU A C 1
ATOM 5840 O O . LEU A 1 769 ? -17.187 -4.786 -14.478 1.00 87.00 769 LEU A O 1
ATOM 5844 N N . GLU A 1 770 ? -17.561 -3.759 -16.451 1.00 87.00 770 GLU A N 1
ATOM 5845 C CA . GLU A 1 770 ? -16.778 -2.551 -16.197 1.00 87.00 770 GLU A CA 1
ATOM 5846 C C . GLU A 1 770 ? -17.670 -1.316 -16.307 1.00 87.00 770 GLU A C 1
ATOM 5848 O O . GLU A 1 770 ? -18.579 -1.256 -17.137 1.00 87.00 770 GLU A O 1
ATOM 5853 N N . ALA A 1 771 ? -17.421 -0.328 -15.451 1.00 89.44 771 ALA A N 1
ATOM 5854 C CA . ALA A 1 771 ? -18.085 0.964 -15.550 1.00 89.44 771 ALA A CA 1
ATOM 5855 C C . ALA A 1 771 ? -17.486 1.780 -16.702 1.00 89.44 771 ALA A C 1
ATOM 5857 O O . ALA A 1 771 ? -16.276 1.730 -16.925 1.00 89.44 771 ALA A O 1
ATOM 5858 N N . GLU A 1 772 ? -18.314 2.543 -17.414 1.00 89.31 772 GLU A N 1
ATOM 5859 C CA . GLU A 1 772 ? -17.842 3.443 -18.478 1.00 89.31 772 GLU A CA 1
ATOM 5860 C C . GLU A 1 772 ? -16.930 4.542 -17.923 1.00 89.31 772 GLU A C 1
ATOM 5862 O O . GLU A 1 772 ? -15.874 4.821 -18.485 1.00 89.31 772 GLU A O 1
ATOM 5867 N N . ASP A 1 773 ? -17.313 5.104 -16.777 1.00 87.44 773 ASP A N 1
ATOM 5868 C CA . ASP A 1 773 ? -16.453 5.912 -15.917 1.00 87.44 773 ASP A CA 1
ATOM 5869 C C . ASP A 1 773 ? -16.169 5.160 -14.609 1.00 87.44 773 ASP A C 1
ATOM 5871 O O . ASP A 1 773 ? -17.043 5.019 -13.746 1.00 87.44 773 ASP A O 1
ATOM 5875 N N . ALA A 1 774 ? -14.934 4.679 -14.463 1.00 86.25 774 ALA A N 1
ATOM 5876 C CA . ALA A 1 774 ? -14.473 3.975 -13.272 1.00 86.25 774 ALA A CA 1
ATOM 5877 C C . ALA A 1 774 ? -14.344 4.888 -12.038 1.00 86.25 774 ALA A C 1
ATOM 5879 O O . ALA A 1 774 ? -14.450 4.399 -10.913 1.00 86.25 774 ALA A O 1
ATOM 5880 N N . MET A 1 775 ? -14.137 6.199 -12.215 1.00 84.69 775 MET A N 1
ATOM 5881 C CA . MET A 1 775 ? -14.018 7.157 -11.105 1.00 84.69 775 MET A CA 1
ATOM 5882 C C . MET A 1 775 ? -15.368 7.484 -10.472 1.00 84.69 775 MET A C 1
ATOM 5884 O O . MET A 1 775 ? -15.424 7.814 -9.288 1.00 84.69 775 MET A O 1
ATOM 5888 N N . ALA A 1 776 ? -16.461 7.327 -11.219 1.00 90.19 776 ALA A N 1
ATOM 5889 C CA . ALA A 1 776 ? -17.824 7.477 -10.718 1.00 90.19 776 ALA A CA 1
ATOM 5890 C C . ALA A 1 776 ? -18.318 6.276 -9.879 1.00 90.19 776 ALA A C 1
ATOM 5892 O O . ALA A 1 776 ? -19.415 6.333 -9.309 1.00 90.19 776 ALA A O 1
ATOM 5893 N N . VAL A 1 777 ? -17.540 5.193 -9.762 1.00 90.38 777 VAL A N 1
ATOM 5894 C CA . VAL A 1 777 ? -17.879 4.018 -8.939 1.00 90.38 777 VAL A CA 1
ATOM 5895 C C . VAL A 1 777 ? -17.044 4.007 -7.658 1.00 90.38 777 VAL A C 1
ATOM 5897 O O . VAL A 1 777 ? -15.829 4.203 -7.712 1.00 90.38 777 VAL A O 1
ATOM 5900 N N . PRO A 1 778 ? -17.645 3.755 -6.479 1.00 89.44 778 PRO A N 1
ATOM 5901 C CA . PRO A 1 778 ? -16.868 3.579 -5.260 1.00 89.44 778 PRO A CA 1
ATOM 5902 C C . PRO A 1 778 ? -15.931 2.376 -5.389 1.00 89.44 778 PRO A C 1
ATOM 5904 O O . PRO A 1 778 ? -16.373 1.250 -5.614 1.00 89.44 778 PRO A O 1
ATOM 5907 N N . GLY A 1 779 ? -14.637 2.603 -5.161 1.00 83.44 779 GLY A N 1
ATOM 5908 C CA . GLY A 1 779 ? -13.689 1.511 -4.958 1.00 83.44 779 GLY A CA 1
ATOM 5909 C C . GLY A 1 779 ? -14.040 0.665 -3.726 1.00 83.44 779 GLY A C 1
ATOM 5910 O O . GLY A 1 779 ? -14.823 1.077 -2.862 1.00 83.44 779 GLY A O 1
ATOM 5911 N N . GLN A 1 780 ? -13.419 -0.509 -3.610 1.00 79.56 780 GLN A N 1
ATOM 5912 C CA . GLN A 1 780 ? -13.652 -1.423 -2.490 1.00 79.56 780 GLN A CA 1
ATOM 5913 C C . GLN A 1 780 ? -13.452 -0.712 -1.138 1.00 79.56 780 GLN A C 1
ATOM 5915 O O . GLN A 1 780 ? -12.453 -0.026 -0.906 1.00 79.56 780 GLN A O 1
ATOM 5920 N N . GLY A 1 781 ? -14.445 -0.834 -0.258 1.00 86.06 781 GLY A N 1
ATOM 5921 C CA . GLY A 1 781 ? -14.462 -0.204 1.061 1.00 86.06 781 GLY A CA 1
ATOM 5922 C C . GLY A 1 781 ? -14.644 1.311 1.111 1.00 86.06 781 GLY A C 1
ATOM 5923 O O . GLY A 1 781 ? -14.676 1.870 2.207 1.00 86.06 781 GLY A O 1
ATOM 5924 N N . ALA A 1 782 ? -14.830 1.995 -0.024 1.00 89.19 782 ALA A N 1
ATOM 5925 C CA . ALA A 1 782 ? -15.088 3.437 -0.030 1.00 89.19 782 ALA A CA 1
ATOM 5926 C C . ALA A 1 782 ? -16.339 3.795 0.790 1.00 89.19 782 ALA A C 1
ATOM 5928 O O . ALA A 1 782 ? -16.275 4.672 1.644 1.00 89.19 782 ALA A O 1
ATOM 5929 N N . LEU A 1 783 ? -17.440 3.051 0.622 1.00 92.19 783 LEU A N 1
ATOM 5930 C CA . LEU A 1 783 ? -18.702 3.320 1.321 1.00 92.19 783 LEU A CA 1
ATOM 5931 C C . LEU A 1 783 ? -18.556 3.293 2.853 1.00 92.19 783 LEU A C 1
ATOM 5933 O O . LEU A 1 783 ? -18.955 4.247 3.524 1.00 92.19 783 LEU A O 1
ATOM 5937 N N . HIS A 1 784 ? -17.975 2.225 3.416 1.00 91.38 784 HIS A N 1
ATOM 5938 C CA . HIS A 1 784 ? -17.811 2.126 4.869 1.00 91.38 784 HIS A CA 1
ATOM 5939 C C . HIS A 1 784 ? -16.819 3.171 5.390 1.00 91.38 784 HIS A C 1
ATOM 5941 O O . HIS A 1 784 ? -17.061 3.776 6.432 1.00 91.38 784 HIS A O 1
ATOM 5947 N N . ALA A 1 785 ? -15.734 3.427 4.654 1.00 92.25 785 ALA A N 1
ATOM 5948 C CA . ALA A 1 785 ? -14.704 4.365 5.076 1.00 92.25 785 ALA A CA 1
ATOM 5949 C C . ALA A 1 785 ? -15.191 5.823 5.038 1.00 92.25 785 ALA A C 1
ATOM 5951 O O . ALA A 1 785 ? -14.796 6.620 5.887 1.00 92.25 785 ALA A O 1
ATOM 5952 N N . THR A 1 786 ? -16.077 6.169 4.103 1.00 94.38 786 THR A N 1
ATOM 5953 C CA . THR A 1 786 ? -16.724 7.487 4.020 1.00 94.38 786 THR A CA 1
ATOM 5954 C C . THR A 1 786 ? -17.750 7.689 5.126 1.00 94.38 786 THR A C 1
ATOM 5956 O O . THR A 1 786 ? -17.791 8.763 5.727 1.00 94.38 786 THR A O 1
ATOM 5959 N N . LEU A 1 787 ? -18.526 6.658 5.478 1.00 95.00 787 LEU A N 1
ATOM 5960 C CA . LEU A 1 787 ? -19.391 6.719 6.658 1.00 95.00 787 LEU A CA 1
ATOM 5961 C C . LEU A 1 787 ? -18.568 6.864 7.949 1.00 95.00 787 LEU A C 1
ATOM 5963 O O . LEU A 1 787 ? -18.898 7.685 8.802 1.00 95.00 787 LEU A O 1
ATOM 5967 N N . ASP A 1 788 ? -17.465 6.128 8.083 1.00 94.69 788 ASP A N 1
ATOM 5968 C CA . ASP A 1 788 ? -16.555 6.263 9.224 1.00 94.69 788 ASP A CA 1
ATOM 5969 C C . ASP A 1 788 ? -15.895 7.650 9.280 1.00 94.69 788 ASP A C 1
ATOM 5971 O O . ASP A 1 788 ? -15.734 8.212 10.365 1.00 94.69 788 ASP A O 1
ATOM 5975 N N . ALA A 1 789 ? -15.570 8.249 8.133 1.00 95.38 789 ALA A N 1
ATOM 5976 C CA . ALA A 1 789 ? -15.090 9.625 8.054 1.00 95.38 789 ALA A CA 1
ATOM 5977 C C . ALA A 1 789 ? -16.159 10.644 8.495 1.00 95.38 789 ALA A C 1
ATOM 5979 O O . ALA A 1 789 ? -15.839 11.563 9.252 1.00 95.38 789 ALA A O 1
ATOM 5980 N N . LEU A 1 790 ? -17.427 10.453 8.110 1.00 95.19 790 LEU A N 1
ATOM 5981 C CA . LEU A 1 790 ? -18.563 11.246 8.604 1.00 95.19 790 LEU A CA 1
ATOM 5982 C C . LEU A 1 790 ? -18.735 11.111 10.123 1.00 95.19 790 LEU A C 1
ATOM 5984 O O . LEU A 1 790 ? -18.843 12.126 10.811 1.00 95.19 790 LEU A O 1
ATOM 5988 N N . ARG A 1 791 ? -18.691 9.886 10.667 1.00 94.81 791 ARG A N 1
ATOM 5989 C CA . ARG A 1 791 ? -18.711 9.628 12.123 1.00 94.81 791 ARG A CA 1
ATOM 5990 C C . ARG A 1 791 ? -17.568 10.348 12.824 1.00 94.81 791 ARG A C 1
ATOM 5992 O O . ARG A 1 791 ? -17.764 10.994 13.855 1.00 94.81 791 ARG A O 1
ATOM 5999 N N . TRP A 1 792 ? -16.368 10.259 12.252 1.00 94.88 792 TRP A N 1
ATOM 6000 C CA . TRP A 1 792 ? -15.184 10.905 12.797 1.00 94.88 792 TRP A CA 1
ATOM 6001 C C . TRP A 1 792 ? -15.341 12.428 12.816 1.00 94.88 792 TRP A C 1
ATOM 6003 O O . TRP A 1 792 ? -15.120 13.028 13.866 1.00 94.88 792 TRP A O 1
ATOM 6013 N N . LEU A 1 793 ? -15.769 13.045 11.710 1.00 94.50 793 LEU A N 1
ATOM 6014 C CA . LEU A 1 793 ? -15.985 14.492 11.602 1.00 94.50 793 LEU A CA 1
ATOM 6015 C C . LEU A 1 793 ? -17.090 14.980 12.546 1.00 94.50 793 LEU A C 1
ATOM 6017 O O . LEU A 1 793 ? -16.880 15.937 13.290 1.00 94.50 793 LEU A O 1
ATOM 6021 N N . ALA A 1 794 ? -18.235 14.296 12.580 1.00 93.50 794 ALA A N 1
ATOM 6022 C CA . ALA A 1 794 ? -19.351 14.648 13.457 1.00 93.50 794 ALA A CA 1
ATOM 6023 C C . ALA A 1 794 ? -18.955 14.627 14.943 1.00 93.50 794 ALA A C 1
ATOM 6025 O O . ALA A 1 794 ? -19.423 15.466 15.719 1.00 93.50 794 ALA A O 1
ATOM 6026 N N . TYR A 1 795 ? -18.063 13.707 15.331 1.00 93.25 795 TYR A N 1
ATOM 6027 C CA . TYR A 1 795 ? -17.521 13.626 16.685 1.00 93.25 795 TYR A CA 1
ATOM 6028 C C . TYR A 1 795 ? -16.418 14.666 16.940 1.00 93.25 795 TYR A C 1
ATOM 6030 O O . TYR A 1 795 ? -16.427 15.329 17.970 1.00 93.25 795 TYR A O 1
ATOM 6038 N N . HIS A 1 796 ? -15.456 14.844 16.034 1.00 91.69 796 HIS A N 1
ATOM 6039 C CA . HIS A 1 796 ? -14.236 15.620 16.307 1.00 91.69 796 HIS A CA 1
ATOM 6040 C C . HIS A 1 796 ? -14.308 17.102 15.916 1.00 91.69 796 HIS A C 1
ATOM 6042 O O . HIS A 1 796 ? -13.373 17.841 16.227 1.00 91.69 796 HIS A O 1
ATOM 6048 N N . LEU A 1 797 ? -15.378 17.561 15.262 1.00 91.50 797 LEU A N 1
ATOM 6049 C CA . LEU A 1 797 ? -15.572 18.981 14.969 1.00 91.50 797 LEU A CA 1
ATOM 6050 C C . LEU A 1 797 ? -16.353 19.691 16.092 1.00 91.50 797 LEU A C 1
ATOM 6052 O O . LEU A 1 797 ? -17.446 19.239 16.446 1.00 91.50 797 LEU A O 1
ATOM 6056 N N . PRO A 1 798 ? -15.865 20.833 16.612 1.00 90.94 798 PRO A N 1
ATOM 6057 C CA . PRO A 1 798 ? -16.657 21.734 17.452 1.00 90.94 798 PRO A CA 1
ATOM 6058 C C . PRO A 1 798 ? -17.956 22.186 16.770 1.00 90.94 798 PRO A C 1
ATOM 6060 O O . PRO A 1 798 ? -18.045 22.180 15.541 1.00 90.94 798 PRO A O 1
ATOM 6063 N N . ALA A 1 799 ? -18.962 22.579 17.552 1.00 89.44 799 ALA A N 1
ATOM 6064 C CA . ALA A 1 799 ? -20.256 23.066 17.062 1.00 89.44 799 ALA A CA 1
ATOM 6065 C C . ALA A 1 799 ? -20.120 24.323 16.187 1.00 89.44 799 ALA A C 1
ATOM 6067 O O . ALA A 1 799 ? -20.874 24.497 15.236 1.00 89.44 799 ALA A O 1
ATOM 6068 N N . ASP A 1 800 ? -19.132 25.158 16.492 1.00 87.62 800 ASP A N 1
ATOM 6069 C CA . ASP A 1 800 ? -18.784 26.413 15.826 1.00 87.62 800 ASP A CA 1
ATOM 6070 C C . ASP A 1 800 ? -17.757 26.243 14.691 1.00 87.62 800 ASP A C 1
ATOM 6072 O O . ASP A 1 800 ? -17.296 27.222 14.108 1.00 87.62 800 ASP A O 1
ATOM 6076 N N . SER A 1 801 ? -17.384 25.004 14.349 1.00 90.56 801 SER A N 1
ATOM 6077 C CA . SER A 1 801 ? -16.423 24.754 13.274 1.00 90.56 801 SER A CA 1
ATOM 6078 C C . SER A 1 801 ? -16.964 25.203 11.907 1.00 90.56 801 SER A C 1
ATOM 6080 O O . SER A 1 801 ? -18.067 24.792 11.533 1.00 90.56 801 SER A O 1
ATOM 6082 N N . PRO A 1 802 ? -16.164 25.911 11.082 1.00 90.81 802 PRO A N 1
ATOM 6083 C CA . PRO A 1 802 ? -16.560 26.278 9.719 1.00 90.81 802 PRO A CA 1
ATOM 6084 C C . PRO A 1 802 ? -16.718 25.064 8.787 1.00 90.81 802 PRO A C 1
ATOM 6086 O O . PRO A 1 802 ? -17.263 25.202 7.697 1.00 90.81 802 PRO A O 1
ATOM 6089 N N . LEU A 1 803 ? -16.267 23.874 9.206 1.00 92.94 803 LEU A N 1
ATOM 6090 C CA . LEU A 1 803 ? -16.393 22.632 8.441 1.00 92.94 803 LEU A CA 1
ATOM 6091 C C . LEU A 1 803 ? -17.731 21.912 8.672 1.00 92.94 803 LEU A C 1
ATOM 6093 O O . LEU A 1 803 ? -18.147 21.121 7.828 1.00 92.94 803 LEU A O 1
ATOM 6097 N N . ARG A 1 804 ? -18.432 22.170 9.788 1.00 92.06 804 ARG A N 1
ATOM 6098 C CA . ARG A 1 804 ? -19.714 21.502 10.092 1.00 92.06 804 ARG A CA 1
ATOM 6099 C C . ARG A 1 804 ? -20.793 21.705 9.023 1.00 92.06 804 ARG A C 1
ATOM 6101 O O . ARG A 1 804 ? -21.450 20.718 8.697 1.00 92.06 804 ARG A O 1
ATOM 6108 N N . PRO A 1 805 ? -20.963 22.906 8.433 1.00 92.12 805 PRO A N 1
ATOM 6109 C CA . PRO A 1 805 ? -21.935 23.120 7.360 1.00 92.12 805 PRO A CA 1
ATOM 6110 C C . PRO A 1 805 ? -21.728 22.247 6.111 1.00 92.12 805 PRO A C 1
ATOM 6112 O O . PRO A 1 805 ? -22.646 22.138 5.305 1.00 92.12 805 PRO A O 1
ATOM 6115 N N . LEU A 1 806 ? -20.561 21.611 5.943 1.00 92.94 806 LEU A N 1
ATOM 6116 C CA . LEU A 1 806 ? -20.278 20.721 4.810 1.00 92.94 806 LEU A CA 1
ATOM 6117 C C . LEU A 1 806 ? -20.798 19.290 5.025 1.00 92.94 806 LEU A C 1
ATOM 6119 O O . LEU A 1 806 ? -21.068 18.588 4.050 1.00 92.94 806 LEU A O 1
ATOM 6123 N N . LEU A 1 807 ? -20.990 18.854 6.278 1.00 94.69 807 LEU A N 1
ATOM 6124 C CA . LEU A 1 807 ? -21.417 17.480 6.577 1.00 94.69 807 LEU A CA 1
ATOM 6125 C C . LEU A 1 807 ? -22.809 17.141 6.008 1.00 94.69 807 LEU A C 1
ATOM 6127 O O . LEU A 1 807 ? -22.950 16.052 5.448 1.00 94.69 807 LEU A O 1
ATOM 6131 N N . PRO A 1 808 ? -23.827 18.029 6.073 1.00 95.25 808 PRO A N 1
ATOM 6132 C CA . PRO A 1 808 ? -25.131 17.757 5.465 1.00 95.25 808 PRO A CA 1
ATOM 6133 C C . PRO A 1 808 ? -25.064 17.588 3.944 1.00 95.25 808 PRO A C 1
ATOM 6135 O O . PRO A 1 808 ? -25.756 16.733 3.390 1.00 95.25 808 PRO A O 1
ATOM 6138 N N . THR A 1 809 ? -24.204 18.356 3.267 1.00 94.00 809 THR A N 1
ATOM 6139 C CA . THR A 1 809 ? -23.984 18.241 1.818 1.00 94.00 809 THR A CA 1
ATOM 6140 C C . THR A 1 809 ? -23.409 16.874 1.467 1.00 94.00 809 THR A C 1
ATOM 6142 O O . THR A 1 809 ? -23.892 16.220 0.546 1.00 94.00 809 THR A O 1
ATOM 6145 N N . ALA A 1 810 ? -22.428 16.399 2.235 1.00 94.38 810 ALA A N 1
ATOM 6146 C CA . ALA A 1 810 ? -21.825 15.087 2.029 1.00 94.38 810 ALA A CA 1
ATOM 6147 C C . ALA A 1 810 ? -22.791 13.934 2.333 1.00 94.38 810 ALA A C 1
ATOM 6149 O O . ALA A 1 810 ? -22.868 12.981 1.560 1.00 94.38 810 ALA A O 1
ATOM 6150 N N . ALA A 1 811 ? -23.571 14.039 3.414 1.00 95.50 811 ALA A N 1
ATOM 6151 C CA . ALA A 1 811 ? -24.617 13.069 3.735 1.00 95.50 811 ALA A CA 1
ATOM 6152 C C . ALA A 1 811 ? -25.678 12.994 2.622 1.00 95.50 811 ALA A C 1
ATOM 6154 O O . ALA A 1 811 ? -26.064 11.903 2.206 1.00 95.50 811 ALA A O 1
ATOM 6155 N N . THR A 1 812 ? -26.086 14.148 2.083 1.00 95.44 812 THR A N 1
ATOM 6156 C CA . THR A 1 812 ? -27.033 14.234 0.961 1.00 95.44 812 THR A CA 1
ATOM 6157 C C . THR A 1 812 ? -26.449 13.638 -0.317 1.00 95.44 812 THR A C 1
ATOM 6159 O O . THR A 1 812 ? -27.138 12.876 -0.994 1.00 95.44 812 THR A O 1
ATOM 6162 N N . ALA A 1 813 ? -25.186 13.935 -0.643 1.00 94.88 813 ALA A N 1
ATOM 6163 C CA . ALA A 1 813 ? -24.503 13.364 -1.804 1.00 94.88 813 ALA A CA 1
ATOM 6164 C C . ALA A 1 813 ? -24.416 11.836 -1.694 1.00 94.88 813 ALA A C 1
ATOM 6166 O O . ALA A 1 813 ? -24.809 11.131 -2.617 1.00 94.88 813 ALA A O 1
ATOM 6167 N N . LEU A 1 814 ? -24.021 11.318 -0.527 1.00 94.69 814 LEU A N 1
ATOM 6168 C CA . LEU A 1 814 ? -23.955 9.882 -0.269 1.00 94.69 814 LEU A CA 1
ATOM 6169 C C . LEU A 1 814 ? -25.328 9.204 -0.399 1.00 94.69 814 LEU A C 1
ATOM 6171 O O . LEU A 1 814 ? -25.446 8.171 -1.058 1.00 94.69 814 LEU A O 1
ATOM 6175 N N . ARG A 1 815 ? -26.382 9.793 0.181 1.00 94.12 815 ARG A N 1
ATOM 6176 C CA . ARG A 1 815 ? -27.758 9.288 0.054 1.00 94.12 815 ARG A CA 1
ATOM 6177 C C . ARG A 1 815 ? -28.234 9.302 -1.397 1.00 94.12 815 ARG A C 1
ATOM 6179 O O . ARG A 1 815 ? -28.796 8.312 -1.855 1.00 94.12 815 ARG A O 1
ATOM 6186 N N . THR A 1 816 ? -28.001 10.405 -2.105 1.00 94.38 816 THR A N 1
ATOM 6187 C CA . THR A 1 816 ? -28.372 10.568 -3.519 1.00 94.38 816 THR A CA 1
ATOM 6188 C C . THR A 1 816 ? -27.645 9.548 -4.382 1.00 94.38 816 THR A C 1
ATOM 6190 O O . THR A 1 816 ? -28.263 8.915 -5.231 1.00 94.38 816 THR A O 1
ATOM 6193 N N . ARG A 1 817 ? -26.359 9.306 -4.109 1.00 93.56 817 ARG A N 1
ATOM 6194 C CA . ARG A 1 817 ? -25.557 8.322 -4.831 1.00 93.56 817 ARG A CA 1
ATOM 6195 C C . ARG A 1 817 ? -26.112 6.911 -4.693 1.00 93.56 817 ARG A C 1
ATOM 6197 O O . ARG A 1 817 ? -26.210 6.211 -5.691 1.00 93.56 817 ARG A O 1
ATOM 6204 N N . LEU A 1 818 ? -26.509 6.503 -3.486 1.00 94.38 818 LEU A N 1
ATOM 6205 C CA . LEU A 1 818 ? -27.146 5.199 -3.263 1.00 94.38 818 LEU A CA 1
ATOM 6206 C C . LEU A 1 818 ? -28.568 5.113 -3.845 1.00 94.38 818 LEU A C 1
ATOM 6208 O O . LEU A 1 818 ? -29.092 4.017 -4.006 1.00 94.38 818 LEU A O 1
ATOM 6212 N N . ALA A 1 819 ? -29.200 6.240 -4.164 1.00 94.38 819 ALA A N 1
ATOM 6213 C CA . ALA A 1 819 ? -30.487 6.268 -4.852 1.00 94.38 819 ALA A CA 1
ATOM 6214 C C . ALA A 1 819 ? -30.355 6.248 -6.388 1.00 94.38 819 ALA A C 1
ATOM 6216 O O . ALA A 1 819 ? -31.376 6.153 -7.066 1.00 94.38 819 ALA A O 1
ATOM 6217 N N . ASP A 1 820 ? -29.136 6.324 -6.941 1.00 94.69 820 ASP A N 1
ATOM 6218 C CA . ASP A 1 820 ? -28.911 6.222 -8.386 1.00 94.69 820 ASP A CA 1
ATOM 6219 C C . ASP A 1 820 ? -29.293 4.814 -8.874 1.00 94.69 820 ASP A C 1
ATOM 6221 O O . ASP A 1 820 ? -28.684 3.832 -8.426 1.00 94.69 820 ASP A O 1
ATOM 6225 N N . PRO A 1 821 ? -30.281 4.685 -9.784 1.00 93.00 821 PRO A N 1
ATOM 6226 C CA . PRO A 1 821 ? -30.658 3.396 -10.325 1.00 93.00 821 PRO A CA 1
ATOM 6227 C C . PRO A 1 821 ? -29.488 2.707 -11.015 1.00 93.00 821 PRO A C 1
ATOM 6229 O O . PRO A 1 821 ? -29.408 1.495 -10.886 1.00 93.00 821 PRO A O 1
ATOM 6232 N N . GLU A 1 822 ? -28.572 3.413 -11.681 1.00 91.56 822 GLU A N 1
ATOM 6233 C CA . GLU A 1 822 ? -27.481 2.799 -12.456 1.00 91.56 822 GLU A CA 1
ATOM 6234 C C . GLU A 1 822 ? -26.268 2.383 -11.614 1.00 91.56 822 GLU A C 1
ATOM 6236 O O . GLU A 1 822 ? -25.373 1.692 -12.105 1.00 91.56 822 GLU A O 1
ATOM 6241 N N . LEU A 1 823 ? -26.241 2.719 -10.320 1.00 94.25 823 LEU A N 1
ATOM 6242 C CA . LEU A 1 823 ? -25.147 2.312 -9.446 1.00 94.25 823 LEU A CA 1
ATOM 6243 C C . LEU A 1 823 ? -25.184 0.814 -9.141 1.00 94.25 823 LEU A C 1
ATOM 6245 O O . LEU A 1 823 ? -26.111 0.311 -8.503 1.00 94.25 823 LEU A O 1
ATOM 6249 N N . LEU A 1 824 ? -24.094 0.129 -9.482 1.00 93.12 824 LEU A N 1
ATOM 6250 C CA . LEU A 1 824 ? -23.814 -1.233 -9.048 1.00 93.12 824 LEU A CA 1
ATOM 6251 C C . LEU A 1 824 ? -22.614 -1.245 -8.099 1.00 93.12 824 LEU A C 1
ATOM 6253 O O . LEU A 1 824 ? -21.521 -0.794 -8.435 1.00 93.12 824 LEU A O 1
ATOM 6257 N N . LEU A 1 825 ? -22.820 -1.788 -6.901 1.00 90.62 825 LEU A N 1
ATOM 6258 C CA . LEU A 1 825 ? -21.776 -2.014 -5.910 1.00 90.62 825 LEU A CA 1
ATOM 6259 C C . LEU A 1 825 ? -21.264 -3.447 -6.034 1.00 90.62 825 LEU A C 1
ATOM 6261 O O . LEU A 1 825 ? -21.989 -4.407 -5.760 1.00 90.62 825 LEU A O 1
ATOM 6265 N N . GLY A 1 826 ? -20.009 -3.581 -6.457 1.00 82.25 826 GLY A N 1
ATOM 6266 C CA . GLY A 1 826 ? -19.290 -4.848 -6.467 1.00 82.25 826 GLY A CA 1
ATOM 6267 C C . GLY A 1 826 ? -18.624 -5.069 -5.116 1.00 82.25 826 GLY A C 1
ATOM 6268 O O . GLY A 1 826 ? -17.761 -4.293 -4.717 1.00 82.25 826 GLY A O 1
ATOM 6269 N N . PHE A 1 827 ? -19.014 -6.126 -4.410 1.00 74.69 827 PHE A N 1
ATOM 6270 C CA . PHE A 1 827 ? -18.433 -6.463 -3.107 1.00 74.69 827 PHE A CA 1
ATOM 6271 C C . PHE A 1 827 ? -17.631 -7.774 -3.130 1.00 74.69 827 PHE A C 1
ATOM 6273 O O . PHE A 1 827 ? -17.450 -8.400 -2.091 1.00 74.69 827 PHE A O 1
ATOM 6280 N N . ASP A 1 828 ? -17.206 -8.223 -4.317 1.00 72.50 828 ASP A N 1
ATOM 6281 C CA . ASP A 1 828 ? -16.435 -9.462 -4.508 1.00 72.50 828 ASP A CA 1
ATOM 6282 C C . ASP A 1 828 ? -17.056 -10.695 -3.820 1.00 72.50 828 ASP A C 1
ATOM 6284 O O . ASP A 1 828 ? -16.388 -11.604 -3.334 1.00 72.50 828 ASP A O 1
ATOM 6288 N N . LEU A 1 829 ? -18.388 -10.754 -3.817 1.00 76.81 829 LEU A N 1
ATOM 6289 C CA . LEU A 1 829 ? -19.133 -11.866 -3.248 1.00 76.81 829 LEU A CA 1
ATOM 6290 C C . LEU A 1 829 ? -19.317 -12.964 -4.300 1.00 76.81 829 LEU A C 1
ATOM 6292 O O . LEU A 1 829 ? -20.220 -12.900 -5.131 1.00 76.81 829 LEU A O 1
ATOM 6296 N N . PHE A 1 830 ? -18.456 -13.980 -4.255 1.00 76.75 830 PHE A N 1
ATOM 6297 C CA . PHE A 1 830 ? -18.516 -15.145 -5.153 1.00 76.75 830 PHE A CA 1
ATOM 6298 C C . PHE A 1 830 ? -18.759 -16.472 -4.418 1.00 76.75 830 PHE A C 1
ATOM 6300 O O . PHE A 1 830 ? -19.368 -17.386 -4.980 1.00 76.75 830 PHE A O 1
ATOM 6307 N N . ARG A 1 831 ? -18.328 -16.597 -3.155 1.00 78.69 831 ARG A N 1
ATOM 6308 C CA . ARG A 1 831 ? -18.383 -17.848 -2.374 1.00 78.69 831 ARG A CA 1
ATOM 6309 C C . ARG A 1 831 ? -18.986 -17.632 -0.987 1.00 78.69 831 ARG A C 1
ATOM 6311 O O . ARG A 1 831 ? -18.779 -16.599 -0.364 1.00 78.69 831 ARG A O 1
ATOM 6318 N N . THR A 1 832 ? -19.718 -18.635 -0.515 1.00 77.69 832 THR A N 1
ATOM 6319 C CA . THR A 1 832 ? -20.215 -18.717 0.868 1.00 77.69 832 THR A CA 1
ATOM 6320 C C . THR A 1 832 ? -19.109 -19.152 1.839 1.00 77.69 832 THR A C 1
ATOM 6322 O O . THR A 1 832 ? -18.130 -19.751 1.384 1.00 77.69 832 THR A O 1
ATOM 6325 N N . PRO A 1 833 ? -19.293 -19.004 3.170 1.00 67.31 833 PRO A N 1
ATOM 6326 C CA . PRO A 1 833 ? -18.393 -19.580 4.186 1.00 67.31 833 PRO A CA 1
ATOM 6327 C C . PRO A 1 833 ? -18.063 -21.065 3.991 1.00 67.31 833 PRO A C 1
ATOM 6329 O O . PRO A 1 833 ? -17.003 -21.558 4.364 1.00 67.31 833 PRO A O 1
ATOM 6332 N N . LYS A 1 834 ? -18.990 -21.819 3.390 1.00 68.38 834 LYS A N 1
ATOM 6333 C CA . LYS A 1 834 ? -18.835 -23.257 3.130 1.00 68.38 834 LYS A CA 1
ATOM 6334 C C . LYS A 1 834 ? -18.210 -23.562 1.762 1.00 68.38 834 LYS A C 1
ATOM 6336 O O . LYS A 1 834 ? -18.130 -24.731 1.393 1.00 68.38 834 LYS A O 1
ATOM 6341 N N . GLY A 1 835 ? -17.787 -22.538 1.017 1.00 69.69 835 GLY A N 1
ATOM 6342 C CA . GLY A 1 835 ? -17.132 -22.640 -0.289 1.00 69.69 835 GLY A CA 1
ATOM 6343 C C . GLY A 1 835 ? -18.073 -22.754 -1.494 1.00 69.69 835 GLY A C 1
ATOM 6344 O O . GLY A 1 835 ? -17.587 -22.762 -2.622 1.00 69.69 835 GLY A O 1
ATOM 6345 N N . ALA A 1 836 ? -19.394 -22.815 -1.284 1.00 77.62 836 ALA A N 1
ATOM 6346 C CA . ALA A 1 836 ? -20.380 -22.932 -2.363 1.00 77.62 836 ALA A CA 1
ATOM 6347 C C . ALA A 1 836 ? -20.577 -21.599 -3.122 1.00 77.62 836 ALA A C 1
ATOM 6349 O O . ALA A 1 836 ? -20.491 -20.549 -2.473 1.00 77.62 836 ALA A O 1
ATOM 6350 N N . PRO A 1 837 ? -20.892 -21.616 -4.436 1.00 83.94 837 PRO A N 1
ATOM 6351 C CA . PRO A 1 837 ? -21.164 -20.407 -5.214 1.00 83.94 837 PRO A CA 1
ATOM 6352 C C . PRO A 1 837 ? -22.370 -19.635 -4.669 1.00 83.94 837 PRO A C 1
ATOM 6354 O O . PRO A 1 837 ? -23.473 -20.178 -4.569 1.00 83.94 837 PRO A O 1
ATOM 6357 N N . VAL A 1 838 ? -22.187 -18.351 -4.349 1.00 85.56 838 VAL A N 1
ATOM 6358 C CA . VAL A 1 838 ? -23.284 -17.498 -3.843 1.00 85.56 838 VAL A CA 1
ATOM 6359 C C . VAL A 1 838 ? -24.362 -17.319 -4.908 1.00 85.56 838 VAL A C 1
ATOM 6361 O O . VAL A 1 838 ? -25.552 -17.409 -4.609 1.00 85.56 838 VAL A O 1
ATOM 6364 N N . ALA A 1 839 ? -23.949 -17.148 -6.164 1.00 87.50 839 ALA A N 1
ATOM 6365 C CA . ALA A 1 839 ? -24.846 -16.991 -7.301 1.00 87.50 839 ALA A CA 1
ATOM 6366 C C . ALA A 1 839 ? -25.842 -18.154 -7.453 1.00 87.50 839 ALA A C 1
ATOM 6368 O O . ALA A 1 839 ? -27.009 -17.916 -7.743 1.00 87.50 839 ALA A O 1
ATOM 6369 N N . ALA A 1 840 ? -25.434 -19.397 -7.171 1.00 87.12 840 ALA A N 1
ATOM 6370 C CA . ALA A 1 840 ? -26.328 -20.556 -7.230 1.00 87.12 840 ALA A CA 1
ATOM 6371 C C . ALA A 1 840 ? -27.453 -20.480 -6.180 1.00 87.12 840 ALA A C 1
ATOM 6373 O O . ALA A 1 840 ? -28.609 -20.792 -6.472 1.00 87.12 840 ALA A O 1
ATOM 6374 N N . ILE A 1 841 ? -27.129 -20.020 -4.967 1.00 88.12 841 ILE A N 1
ATOM 6375 C CA . ILE A 1 841 ? -28.111 -19.821 -3.893 1.00 88.12 841 ILE A CA 1
ATOM 6376 C C . ILE A 1 841 ? -29.069 -18.690 -4.264 1.00 88.12 841 ILE A C 1
ATOM 6378 O O . ILE A 1 841 ? -30.278 -18.846 -4.107 1.00 88.12 841 ILE A O 1
ATOM 6382 N N . LEU A 1 842 ? -28.544 -17.582 -4.797 1.00 89.56 842 LEU A N 1
ATOM 6383 C CA . LEU A 1 842 ? -29.359 -16.455 -5.247 1.00 89.56 842 LEU A CA 1
ATOM 6384 C C . LEU A 1 842 ? -30.283 -16.868 -6.399 1.00 89.56 842 LEU A C 1
ATOM 6386 O O . LEU A 1 842 ? -31.489 -16.672 -6.298 1.00 89.56 842 LEU A O 1
ATOM 6390 N N . ARG A 1 843 ? -29.772 -17.536 -7.439 1.00 89.88 843 ARG A N 1
ATOM 6391 C CA . ARG A 1 843 ? -30.590 -18.065 -8.544 1.00 89.88 843 ARG A CA 1
ATOM 6392 C C . ARG A 1 843 ? -31.729 -18.941 -8.024 1.00 89.88 843 ARG A C 1
ATOM 6394 O O . ARG A 1 843 ? -32.880 -18.704 -8.373 1.00 89.88 843 ARG A O 1
ATOM 6401 N N . SER A 1 844 ? -31.437 -19.880 -7.120 1.00 90.44 844 SER A N 1
ATOM 6402 C CA . SER A 1 844 ? -32.470 -20.719 -6.501 1.00 90.44 844 SER A CA 1
ATOM 6403 C C . SER A 1 844 ? -33.477 -19.915 -5.674 1.00 90.44 844 SER A C 1
ATOM 6405 O O . SER A 1 844 ? -34.664 -20.229 -5.712 1.00 90.44 844 SER A O 1
ATOM 6407 N N . HIS A 1 845 ? -33.027 -18.905 -4.925 1.00 89.81 845 HIS A N 1
ATOM 6408 C CA . HIS A 1 845 ? -33.892 -18.039 -4.122 1.00 89.81 845 HIS A CA 1
ATOM 6409 C C . HIS A 1 845 ? -34.870 -17.237 -4.995 1.00 89.81 845 HIS A C 1
ATOM 6411 O O . HIS A 1 845 ? -36.033 -17.088 -4.633 1.00 89.81 845 HIS A O 1
ATOM 6417 N N . PHE A 1 846 ? -34.418 -16.783 -6.168 1.00 89.75 846 PHE A N 1
ATOM 6418 C CA . PHE A 1 846 ? -35.214 -16.012 -7.129 1.00 89.75 846 PHE A CA 1
ATOM 6419 C C . PHE A 1 846 ? -35.919 -16.868 -8.198 1.00 89.75 846 PHE A C 1
ATOM 6421 O O . PHE A 1 846 ? -36.532 -16.318 -9.110 1.00 89.75 846 PHE A O 1
ATOM 6428 N N . GLY A 1 847 ? -35.863 -18.202 -8.105 1.00 89.56 847 GLY A N 1
ATOM 6429 C CA . GLY A 1 847 ? -36.513 -19.104 -9.065 1.00 89.56 847 GLY A CA 1
ATOM 6430 C C . GLY A 1 847 ? -35.901 -19.082 -10.473 1.00 89.56 847 GLY A C 1
ATOM 6431 O O . GLY A 1 847 ? -36.585 -19.401 -11.444 1.00 89.56 847 GLY A O 1
ATOM 6432 N N . LEU A 1 848 ? -34.630 -18.697 -10.593 1.00 88.69 848 LEU A N 1
ATOM 6433 C CA . LEU A 1 848 ? -33.892 -18.631 -11.853 1.00 88.69 848 LEU A CA 1
ATOM 6434 C C . LEU A 1 848 ? -33.214 -19.975 -12.185 1.00 88.69 848 LEU A C 1
ATOM 6436 O O . LEU A 1 848 ? -32.868 -20.736 -11.275 1.00 88.69 848 LEU A O 1
ATOM 6440 N N . PRO A 1 849 ? -32.970 -20.274 -13.478 1.00 83.31 849 PRO A N 1
ATOM 6441 C CA . PRO A 1 849 ? -32.200 -21.447 -13.891 1.00 83.31 849 PRO A CA 1
ATOM 6442 C C . PRO A 1 849 ? -30.801 -21.475 -13.263 1.00 83.31 849 PRO A C 1
ATOM 6444 O O . PRO A 1 849 ? -30.219 -20.428 -12.987 1.00 83.31 849 PRO A O 1
ATOM 6447 N N . ALA A 1 850 ? -30.220 -22.668 -13.096 1.00 77.25 850 ALA A N 1
ATOM 6448 C CA . ALA A 1 850 ? -28.886 -22.829 -12.505 1.00 77.25 850 ALA A CA 1
ATOM 6449 C C . ALA A 1 850 ? -27.761 -22.163 -13.326 1.00 77.25 850 ALA A C 1
ATOM 6451 O O . ALA A 1 850 ? -26.768 -21.734 -12.750 1.00 77.25 850 ALA A O 1
ATOM 6452 N N . GLN A 1 851 ? -27.928 -22.058 -14.650 1.00 75.75 851 GLN A N 1
ATOM 6453 C CA . GLN A 1 851 ? -27.025 -21.373 -15.584 1.00 75.75 851 GLN A CA 1
ATOM 6454 C C . GLN A 1 851 ? -27.829 -20.713 -16.719 1.00 75.75 851 GLN A C 1
ATOM 6456 O O . GLN A 1 851 ? -28.972 -21.096 -16.974 1.00 75.75 851 GLN A O 1
ATOM 6461 N N . GLY A 1 852 ? -27.236 -19.730 -17.407 1.00 71.56 852 GLY A N 1
ATOM 6462 C CA . GLY A 1 852 ? -27.892 -18.970 -18.481 1.00 71.56 852 GLY A CA 1
ATOM 6463 C C . GLY A 1 852 ? -28.921 -17.956 -17.966 1.00 71.56 852 GLY A C 1
ATOM 6464 O O . GLY A 1 852 ? -28.902 -17.608 -16.782 1.00 71.56 852 GLY A O 1
ATOM 6465 N N . GLY A 1 853 ? -29.809 -17.488 -18.851 1.00 66.56 853 GLY A N 1
ATOM 6466 C CA . GLY A 1 853 ? -30.860 -16.514 -18.516 1.00 66.56 853 GLY A CA 1
ATOM 6467 C C . GLY A 1 853 ? -30.386 -15.062 -18.451 1.00 66.56 853 GLY A C 1
ATOM 6468 O O . GLY A 1 853 ? -31.007 -14.261 -17.761 1.00 66.56 853 GLY A O 1
ATOM 6469 N N . ALA A 1 854 ? -29.278 -14.744 -19.123 1.00 74.00 854 ALA A N 1
ATOM 6470 C CA . ALA A 1 854 ? -28.821 -13.372 -19.254 1.00 74.00 854 ALA A CA 1
ATOM 6471 C C . ALA A 1 854 ? -29.770 -12.565 -20.151 1.00 74.00 854 ALA A C 1
ATOM 6473 O O . ALA A 1 854 ? -30.243 -13.062 -21.177 1.00 74.00 854 ALA A O 1
ATOM 6474 N N . ASP A 1 855 ? -30.013 -11.321 -19.759 1.00 79.31 855 ASP A N 1
ATOM 6475 C CA . ASP A 1 855 ? -30.655 -10.306 -20.582 1.00 79.31 855 ASP A CA 1
ATOM 6476 C C . ASP A 1 855 ? -29.774 -9.981 -21.813 1.00 79.31 855 ASP A C 1
ATOM 6478 O O . ASP A 1 855 ? -28.629 -10.439 -21.898 1.00 79.31 855 ASP A O 1
ATOM 6482 N N . PRO A 1 856 ? -30.261 -9.205 -22.804 1.00 80.88 856 PRO A N 1
ATOM 6483 C CA . PRO A 1 856 ? -29.485 -8.878 -24.008 1.00 80.88 856 PRO A CA 1
ATOM 6484 C C . PRO A 1 856 ? -28.127 -8.203 -23.746 1.00 80.88 856 PRO A C 1
ATOM 6486 O O . PRO A 1 856 ? -27.268 -8.207 -24.623 1.00 80.88 856 PRO A O 1
ATOM 6489 N N . ASP A 1 857 ? -27.937 -7.635 -22.553 1.00 80.75 857 ASP A N 1
ATOM 6490 C CA . ASP A 1 857 ? -26.691 -7.031 -22.072 1.00 80.75 857 ASP A CA 1
ATOM 6491 C C . ASP A 1 857 ? -25.726 -8.039 -21.416 1.00 80.75 857 ASP A C 1
ATOM 6493 O O . ASP A 1 857 ? -24.656 -7.647 -20.957 1.00 80.75 857 ASP A O 1
ATOM 6497 N N . GLY A 1 858 ? -26.078 -9.329 -21.373 1.00 82.75 858 GLY A N 1
ATOM 6498 C CA . GLY A 1 858 ? -25.266 -10.407 -20.807 1.00 82.75 858 GLY A CA 1
ATOM 6499 C C . GLY A 1 858 ? -25.322 -10.522 -19.278 1.00 82.75 858 GLY A C 1
ATOM 6500 O O . GLY A 1 858 ? -24.572 -11.315 -18.703 1.00 82.75 858 GLY A O 1
ATOM 6501 N N . LEU A 1 859 ? -26.208 -9.775 -18.612 1.00 89.19 859 LEU A N 1
ATOM 6502 C CA . LEU A 1 859 ? -26.364 -9.760 -17.154 1.00 89.19 859 LEU A CA 1
ATOM 6503 C C . LEU A 1 859 ? -27.599 -10.542 -16.702 1.00 89.19 859 LEU A C 1
ATOM 6505 O O . LEU A 1 859 ? -28.595 -10.615 -17.413 1.00 89.19 859 LEU A O 1
ATOM 6509 N N . VAL A 1 860 ? -27.567 -11.102 -15.490 1.00 90.38 860 VAL A N 1
ATOM 6510 C CA . VAL A 1 860 ? -28.722 -11.804 -14.899 1.00 90.38 860 VAL A CA 1
ATOM 6511 C C . VAL A 1 860 ? -29.269 -10.989 -13.734 1.00 90.38 860 VAL A C 1
ATOM 6513 O O . VAL A 1 860 ? -28.603 -10.826 -12.712 1.00 90.38 860 VAL A O 1
ATOM 6516 N N . ARG A 1 861 ? -30.490 -10.469 -13.864 1.00 90.94 861 ARG A N 1
ATOM 6517 C CA . ARG A 1 861 ? -31.149 -9.671 -12.819 1.00 90.94 861 ARG A CA 1
ATOM 6518 C C . ARG A 1 861 ? -31.878 -10.577 -11.818 1.00 90.94 861 ARG A C 1
ATOM 6520 O O . ARG A 1 861 ? -32.839 -11.264 -12.157 1.00 90.94 861 ARG A O 1
ATOM 6527 N N . CYS A 1 862 ? -31.437 -10.553 -10.564 1.00 89.56 862 CYS A N 1
ATOM 6528 C CA . CYS A 1 862 ? -32.020 -11.276 -9.432 1.00 89.56 862 CYS A CA 1
ATOM 6529 C C . CYS A 1 862 ? -32.953 -10.338 -8.647 1.00 89.56 862 CYS A C 1
ATOM 6531 O O . CYS A 1 862 ? -32.621 -9.852 -7.566 1.00 89.56 862 CYS A O 1
ATOM 6533 N N . GLY A 1 863 ? -34.115 -10.028 -9.224 1.00 88.62 863 GLY A N 1
ATOM 6534 C CA . GLY A 1 863 ? -34.995 -8.984 -8.689 1.00 88.62 863 GLY A CA 1
ATOM 6535 C C . GLY A 1 863 ? -34.424 -7.565 -8.883 1.00 88.62 863 GLY A C 1
ATOM 6536 O O . GLY A 1 863 ? -33.511 -7.373 -9.686 1.00 88.62 863 GLY A O 1
ATOM 6537 N N . PRO A 1 864 ? -34.963 -6.547 -8.185 1.00 90.56 864 PRO A N 1
ATOM 6538 C CA . PRO A 1 864 ? -34.606 -5.143 -8.423 1.00 90.56 864 PRO A CA 1
ATOM 6539 C C . PRO A 1 864 ? -33.233 -4.733 -7.862 1.00 90.56 864 PRO A C 1
ATOM 6541 O O . PRO A 1 864 ? -32.641 -3.773 -8.349 1.00 90.56 864 PRO A O 1
ATOM 6544 N N . ALA A 1 865 ? -32.727 -5.437 -6.843 1.00 93.69 865 ALA A N 1
ATOM 6545 C CA . ALA A 1 865 ? -31.548 -5.026 -6.074 1.00 93.69 865 ALA A CA 1
ATOM 6546 C C . ALA A 1 865 ? -30.270 -5.821 -6.382 1.00 93.69 865 ALA A C 1
ATOM 6548 O O . ALA A 1 865 ? -29.215 -5.486 -5.846 1.00 93.69 865 ALA A O 1
ATOM 6549 N N . LEU A 1 866 ? -30.337 -6.882 -7.192 1.00 93.50 866 LEU A N 1
ATOM 6550 C CA . LEU A 1 866 ? -29.196 -7.765 -7.440 1.00 93.50 866 LEU A CA 1
ATOM 6551 C C . LEU A 1 866 ? -29.001 -8.032 -8.926 1.00 93.50 866 LEU A C 1
ATOM 6553 O O . LEU A 1 866 ? -29.946 -8.330 -9.654 1.00 93.50 866 LEU A O 1
ATOM 6557 N N . VAL A 1 867 ? -27.746 -7.975 -9.355 1.00 92.62 867 VAL A N 1
ATOM 6558 C CA . VAL A 1 867 ? -27.322 -8.305 -10.716 1.00 92.62 867 VAL A CA 1
ATOM 6559 C C . VAL A 1 867 ? -26.158 -9.285 -10.632 1.00 92.62 867 VAL A C 1
ATOM 6561 O O . VAL A 1 867 ? -25.254 -9.107 -9.818 1.00 92.62 867 VAL A O 1
ATOM 6564 N N . LEU A 1 868 ? -26.178 -10.330 -11.453 1.00 91.25 868 LEU A N 1
ATOM 6565 C CA . LEU A 1 868 ? -25.073 -11.270 -11.602 1.00 91.25 868 LEU A CA 1
ATOM 6566 C C . LEU A 1 868 ? -24.362 -11.005 -12.928 1.00 91.25 868 LEU A C 1
ATOM 6568 O O . LEU A 1 868 ? -25.016 -10.828 -13.959 1.00 91.25 868 LEU A O 1
ATOM 6572 N N . SER A 1 869 ? -23.031 -10.991 -12.894 1.00 89.25 869 SER A N 1
ATOM 6573 C CA . SER A 1 869 ? -22.197 -10.923 -14.095 1.00 89.25 869 SER A CA 1
ATOM 6574 C C . SER A 1 869 ? -21.293 -12.153 -14.208 1.00 89.25 869 SER A C 1
ATOM 6576 O O . SER A 1 869 ? -20.894 -12.713 -13.178 1.00 89.25 869 SER A O 1
ATOM 6578 N N . PRO A 1 870 ? -20.883 -12.535 -15.428 1.00 83.12 870 PRO A N 1
ATOM 6579 C CA . PRO A 1 870 ? -19.847 -13.545 -15.625 1.00 83.12 870 PRO A CA 1
ATOM 6580 C C . PRO A 1 870 ? -18.551 -13.204 -14.860 1.00 83.12 870 PRO A C 1
ATOM 6582 O O . PRO A 1 870 ? -18.233 -12.027 -14.662 1.00 83.12 870 PRO A O 1
ATOM 6585 N N . TYR A 1 871 ? -17.817 -14.223 -14.392 1.00 74.00 871 TYR A N 1
ATOM 6586 C CA . TYR A 1 871 ? -16.510 -14.034 -13.745 1.00 74.00 871 TYR A CA 1
ATOM 6587 C C . TYR A 1 871 ? -15.479 -15.129 -14.076 1.00 74.00 871 TYR A C 1
ATOM 6589 O O . TYR A 1 871 ? -14.529 -14.858 -14.805 1.00 74.00 871 TYR A O 1
ATOM 6597 N N . HIS A 1 872 ? -15.626 -16.364 -13.584 1.00 66.81 872 HIS A N 1
ATOM 6598 C CA . HIS A 1 872 ? -14.813 -17.512 -14.031 1.00 66.81 872 HIS A CA 1
ATOM 6599 C C . HIS A 1 872 ? -15.573 -18.826 -13.846 1.00 66.81 872 HIS A C 1
ATOM 6601 O O . HIS A 1 872 ? -16.164 -19.041 -12.791 1.00 66.81 872 HIS A O 1
ATOM 6607 N N . GLU A 1 873 ? -15.514 -19.699 -14.857 1.00 64.50 873 GLU A N 1
ATOM 6608 C CA . GLU A 1 873 ? -16.080 -21.059 -14.839 1.00 64.50 873 GLU A CA 1
ATOM 6609 C C . GLU A 1 873 ? -17.504 -21.125 -14.245 1.00 64.50 873 GLU A C 1
ATOM 6611 O O . GLU A 1 873 ? -18.455 -20.663 -14.870 1.00 64.50 873 GLU A O 1
ATOM 6616 N N . GLU A 1 874 ? -17.654 -21.703 -13.048 1.00 64.44 874 GLU A N 1
ATOM 6617 C CA . GLU A 1 874 ? -18.918 -21.932 -12.336 1.00 64.44 874 GLU A CA 1
ATOM 6618 C C . GLU A 1 874 ? -19.346 -20.776 -11.404 1.00 64.44 874 GLU A C 1
ATOM 6620 O O . GLU A 1 874 ? -20.380 -20.877 -10.737 1.00 64.44 874 GLU A O 1
ATOM 6625 N N . PHE A 1 875 ? -18.578 -19.679 -11.342 1.00 74.81 875 PHE A N 1
ATOM 6626 C CA . PHE A 1 875 ? -18.830 -18.531 -10.464 1.00 74.81 875 PHE A CA 1
ATOM 6627 C C . PHE A 1 875 ? -19.260 -17.279 -11.232 1.00 74.81 875 PHE A C 1
ATOM 6629 O O . PHE A 1 875 ? -18.640 -16.863 -12.213 1.00 74.81 875 PHE A O 1
ATOM 6636 N N . GLU A 1 876 ? -20.275 -16.613 -10.689 1.00 85.62 876 GLU A N 1
ATOM 6637 C CA . GLU A 1 876 ? -20.731 -15.292 -11.118 1.00 85.62 876 GLU A CA 1
ATOM 6638 C C . GLU A 1 876 ? -20.457 -14.272 -10.014 1.00 85.62 876 GLU A C 1
ATOM 6640 O O . GLU A 1 876 ? -20.517 -14.590 -8.820 1.00 85.62 876 GLU A O 1
ATOM 6645 N N . ARG A 1 877 ? -20.162 -13.035 -10.411 1.00 86.56 877 ARG A N 1
ATOM 6646 C CA . ARG A 1 877 ? -20.018 -11.912 -9.483 1.00 86.56 877 ARG A CA 1
ATOM 6647 C C . ARG A 1 877 ? -21.390 -11.369 -9.112 1.00 86.56 877 ARG A C 1
ATOM 6649 O O . ARG A 1 877 ? -22.205 -11.115 -9.994 1.00 86.56 877 ARG A O 1
ATOM 6656 N N . VAL A 1 878 ? -21.613 -11.156 -7.816 1.00 88.69 878 VAL A N 1
ATOM 6657 C CA . VAL A 1 878 ? -22.828 -10.524 -7.292 1.00 88.69 878 VAL A CA 1
ATOM 6658 C C . VAL A 1 878 ? -22.612 -9.019 -7.160 1.00 88.69 878 VAL A C 1
ATOM 6660 O O . VAL A 1 878 ? -21.708 -8.569 -6.453 1.00 88.69 878 VAL A O 1
ATOM 6663 N N . TRP A 1 879 ? -23.485 -8.257 -7.804 1.00 91.38 879 TRP A N 1
ATOM 6664 C CA . TRP A 1 879 ? -23.553 -6.804 -7.733 1.00 91.38 879 TRP A CA 1
ATOM 6665 C C . TRP A 1 879 ? -24.830 -6.386 -7.017 1.00 91.38 879 TRP A C 1
ATOM 6667 O O . TRP A 1 879 ? -25.910 -6.904 -7.308 1.00 91.38 879 TRP A O 1
ATOM 6677 N N . VAL A 1 880 ? -24.715 -5.434 -6.095 1.00 91.94 880 VAL A N 1
ATOM 6678 C CA . VAL A 1 880 ? -25.860 -4.864 -5.377 1.00 91.94 880 VAL A CA 1
ATOM 6679 C C . VAL A 1 880 ? -26.227 -3.529 -6.008 1.00 91.94 880 VAL A C 1
ATOM 6681 O O . VAL A 1 880 ? -25.372 -2.656 -6.123 1.00 91.94 880 VAL A O 1
ATOM 6684 N N . ARG A 1 881 ? -27.496 -3.360 -6.385 1.00 94.31 881 ARG A N 1
ATOM 6685 C CA . ARG A 1 881 ? -28.100 -2.099 -6.834 1.00 94.31 881 ARG A CA 1
ATOM 6686 C C . ARG A 1 881 ? -28.844 -1.470 -5.654 1.00 94.31 881 ARG A C 1
ATOM 6688 O O . ARG A 1 881 ? -29.961 -1.900 -5.359 1.00 94.31 881 ARG A O 1
ATOM 6695 N N . PRO A 1 882 ? -28.266 -0.478 -4.951 1.00 94.50 882 PRO A N 1
ATOM 6696 C CA . PRO A 1 882 ? -28.853 0.029 -3.711 1.00 94.50 882 PRO A CA 1
ATOM 6697 C C . PRO A 1 882 ? -30.240 0.657 -3.907 1.00 94.50 882 PRO A C 1
ATOM 6699 O O . PRO A 1 882 ? -31.111 0.467 -3.063 1.00 94.50 882 PRO A O 1
ATOM 6702 N N . ALA A 1 883 ? -30.479 1.305 -5.052 1.00 95.00 883 ALA A N 1
ATOM 6703 C CA . ALA A 1 883 ? -31.776 1.875 -5.424 1.00 95.00 883 ALA A CA 1
ATOM 6704 C C . ALA A 1 883 ? -32.905 0.832 -5.563 1.00 95.00 883 ALA A C 1
ATOM 6706 O O . ALA A 1 883 ? -34.081 1.190 -5.545 1.00 95.00 883 ALA A O 1
ATOM 6707 N N . GLY A 1 884 ? -32.561 -0.453 -5.704 1.00 94.50 884 GLY A N 1
ATOM 6708 C CA . GLY A 1 884 ? -33.521 -1.553 -5.765 1.00 94.50 884 GLY A CA 1
ATOM 6709 C C . GLY A 1 884 ? -33.955 -2.101 -4.402 1.00 94.50 884 GLY A C 1
ATOM 6710 O O . GLY A 1 884 ? -34.832 -2.961 -4.366 1.00 94.50 884 GLY A O 1
ATOM 6711 N N . LEU A 1 885 ? -33.344 -1.650 -3.298 1.00 94.56 885 LEU A N 1
ATOM 6712 C CA . LEU A 1 885 ? -33.680 -2.087 -1.938 1.00 94.56 885 LEU A CA 1
ATOM 6713 C C . LEU A 1 885 ? -34.903 -1.330 -1.403 1.00 94.56 885 LEU A C 1
ATOM 6715 O O . LEU A 1 885 ? -35.043 -0.125 -1.608 1.00 94.56 885 LEU A O 1
ATOM 6719 N N . THR A 1 886 ? -35.764 -2.004 -0.637 1.00 92.12 886 THR A N 1
ATOM 6720 C CA . THR A 1 886 ? -36.971 -1.387 -0.051 1.00 92.12 886 THR A CA 1
ATOM 6721 C C . THR A 1 886 ? -36.687 -0.515 1.175 1.00 92.12 886 THR A C 1
ATOM 6723 O O . THR A 1 886 ? -37.573 0.193 1.650 1.00 92.12 886 THR A O 1
ATOM 6726 N N . GLY A 1 887 ? -35.467 -0.571 1.718 1.00 90.06 887 GLY A N 1
ATOM 6727 C CA . GLY A 1 887 ? -35.056 0.182 2.901 1.00 90.06 887 GLY A CA 1
ATOM 6728 C C . GLY A 1 887 ? -33.917 -0.490 3.678 1.00 90.06 887 GLY A C 1
ATOM 6729 O O . GLY A 1 887 ? -33.360 -1.486 3.218 1.00 90.06 887 GLY A O 1
ATOM 6730 N N . PRO A 1 888 ? -33.557 0.031 4.865 1.00 89.88 888 PRO A N 1
ATOM 6731 C CA . PRO A 1 888 ? -32.483 -0.532 5.692 1.00 89.88 888 PRO A CA 1
ATOM 6732 C C . PRO A 1 888 ? -32.779 -1.946 6.219 1.00 89.88 888 PRO A C 1
ATOM 6734 O O . PRO A 1 888 ? -31.846 -2.706 6.466 1.00 89.88 888 PRO A O 1
ATOM 6737 N N . ASP A 1 889 ? -34.055 -2.303 6.373 1.00 91.19 889 ASP A N 1
ATOM 6738 C CA . ASP A 1 889 ? -34.500 -3.616 6.862 1.00 91.19 889 ASP A CA 1
ATOM 6739 C C . ASP A 1 889 ? -34.939 -4.554 5.726 1.00 91.19 889 ASP A C 1
ATOM 6741 O O . ASP A 1 889 ? -35.687 -5.506 5.949 1.00 91.19 889 ASP A O 1
ATOM 6745 N N . ASP A 1 890 ? -34.495 -4.283 4.494 1.00 91.69 890 ASP A N 1
ATOM 6746 C CA . ASP A 1 890 ? -34.731 -5.175 3.361 1.00 91.69 890 ASP A CA 1
ATOM 6747 C C . ASP A 1 890 ? -34.157 -6.579 3.666 1.00 91.69 890 ASP A C 1
ATOM 6749 O O . ASP A 1 890 ? -32.966 -6.697 3.989 1.00 91.69 890 ASP A O 1
ATOM 6753 N N . PRO A 1 891 ? -34.962 -7.656 3.563 1.00 89.94 891 PRO A N 1
ATOM 6754 C CA . PRO A 1 891 ? -34.515 -9.020 3.836 1.00 89.94 891 PRO A CA 1
ATOM 6755 C C . PRO A 1 891 ? -33.288 -9.456 3.027 1.00 89.94 891 PRO A C 1
ATOM 6757 O O . PRO A 1 891 ? -32.547 -10.331 3.479 1.00 89.94 891 PRO A O 1
ATOM 6760 N N . LEU A 1 892 ? -33.041 -8.857 1.855 1.00 88.75 892 LEU A N 1
ATOM 6761 C CA . LEU A 1 892 ? -31.858 -9.147 1.045 1.00 88.75 892 LEU A CA 1
ATOM 6762 C C . LEU A 1 892 ? -30.562 -8.732 1.737 1.00 88.75 892 LEU A C 1
ATOM 6764 O O . LEU A 1 892 ? -29.556 -9.417 1.577 1.00 88.75 892 LEU A O 1
ATOM 6768 N N . VAL A 1 893 ? -30.567 -7.667 2.542 1.00 87.38 893 VAL A N 1
ATOM 6769 C CA . VAL A 1 893 ? -29.372 -7.246 3.288 1.00 87.38 893 VAL A CA 1
ATOM 6770 C C . VAL A 1 893 ? -28.988 -8.313 4.315 1.00 87.38 893 VAL A C 1
ATOM 6772 O O . VAL A 1 893 ? -27.825 -8.703 4.386 1.00 87.38 893 VAL A O 1
ATOM 6775 N N . GLU A 1 894 ? -29.961 -8.842 5.062 1.00 85.88 894 GLU A N 1
ATOM 6776 C CA . GLU A 1 894 ? -29.732 -9.921 6.036 1.00 85.88 894 GLU A CA 1
ATOM 6777 C C . GLU A 1 894 ? -29.373 -11.247 5.351 1.00 85.88 894 GLU A C 1
ATOM 6779 O O . GLU A 1 894 ? -28.489 -11.966 5.820 1.00 85.88 894 GLU A O 1
ATOM 6784 N N . LEU A 1 895 ? -29.996 -11.554 4.206 1.00 87.38 895 LEU A N 1
ATOM 6785 C CA . LEU A 1 895 ? -29.634 -12.714 3.389 1.00 87.38 895 LEU A CA 1
ATOM 6786 C C . LEU A 1 895 ? -28.163 -12.643 2.971 1.00 87.38 895 LEU A C 1
ATOM 6788 O O . LEU A 1 895 ? -27.420 -13.597 3.184 1.00 87.38 895 LEU A O 1
ATOM 6792 N N . LEU A 1 896 ? -27.724 -11.518 2.407 1.00 86.56 896 LEU A N 1
ATOM 6793 C CA . LEU A 1 896 ? -26.342 -11.347 1.967 1.00 86.56 896 LEU A CA 1
ATOM 6794 C C . LEU A 1 896 ? -25.356 -11.363 3.143 1.00 86.56 896 LEU A C 1
ATOM 6796 O O . LEU A 1 896 ? -24.300 -11.981 3.028 1.00 86.56 896 LEU A O 1
ATOM 6800 N N . LEU A 1 897 ? -25.705 -10.753 4.283 1.00 81.19 897 LEU A N 1
ATOM 6801 C CA . LEU A 1 897 ? -24.910 -10.839 5.515 1.00 81.19 897 LEU A CA 1
ATOM 6802 C C . LEU A 1 897 ? -24.759 -12.287 6.000 1.00 81.19 897 LEU A C 1
ATOM 6804 O O . LEU A 1 897 ? -23.681 -12.663 6.449 1.00 81.19 897 LEU A O 1
ATOM 6808 N N . GLY A 1 898 ? -25.808 -13.107 5.886 1.00 80.00 898 GLY A N 1
ATOM 6809 C CA . GLY A 1 898 ? -25.764 -14.531 6.231 1.00 80.00 898 GLY A CA 1
ATOM 6810 C C . GLY A 1 898 ? -25.030 -15.407 5.209 1.00 80.00 898 GLY A C 1
ATOM 6811 O O . GLY A 1 898 ? -24.593 -16.509 5.546 1.00 80.00 898 GLY A O 1
ATOM 6812 N N . LEU A 1 899 ? -24.892 -14.940 3.965 1.00 77.81 899 LEU A N 1
ATOM 6813 C CA . LEU A 1 899 ? -24.193 -15.647 2.888 1.00 77.81 899 LEU A CA 1
ATOM 6814 C C . LEU A 1 899 ? -22.702 -15.301 2.795 1.00 77.81 899 LEU A C 1
ATOM 6816 O O . LEU A 1 899 ? -21.975 -16.014 2.101 1.00 77.81 899 LEU A O 1
ATOM 6820 N N . ALA A 1 900 ? -22.240 -14.258 3.481 1.00 65.88 900 ALA A N 1
ATOM 6821 C CA . ALA A 1 900 ? -20.859 -13.797 3.433 1.00 65.88 900 ALA A CA 1
ATOM 6822 C C . ALA A 1 900 ? -20.010 -14.323 4.605 1.00 65.88 900 ALA A C 1
ATOM 6824 O O . ALA A 1 900 ? -20.436 -14.292 5.754 1.00 65.88 900 ALA A O 1
ATOM 6825 N N . ASP A 1 901 ? -18.781 -14.757 4.307 1.00 59.12 901 ASP A N 1
ATOM 6826 C CA . ASP A 1 901 ? -17.706 -15.008 5.296 1.00 59.12 901 ASP A CA 1
ATOM 6827 C C . ASP A 1 901 ? -16.545 -14.019 5.140 1.00 59.12 901 ASP A C 1
ATOM 6829 O O . ASP A 1 901 ? -15.477 -14.177 5.729 1.00 59.12 901 ASP A O 1
ATOM 6833 N N . ASP A 1 902 ? -16.712 -13.023 4.266 1.00 59.69 902 ASP A N 1
ATOM 6834 C CA . ASP A 1 902 ? -15.618 -12.132 3.924 1.00 59.69 902 ASP A CA 1
ATOM 6835 C C . ASP A 1 902 ? -15.521 -10.983 4.939 1.00 59.69 902 ASP A C 1
ATOM 6837 O O . ASP A 1 902 ? -16.459 -10.197 5.155 1.00 59.69 902 ASP A O 1
ATOM 6841 N N . TYR A 1 903 ? -14.340 -10.891 5.554 1.00 55.97 903 TYR A N 1
ATOM 6842 C CA . TYR A 1 903 ? -13.925 -9.815 6.451 1.00 55.97 903 TYR A CA 1
ATOM 6843 C C . TYR A 1 903 ? -14.103 -8.427 5.812 1.00 55.97 903 TYR A C 1
ATOM 6845 O O . TYR A 1 903 ? -14.361 -7.458 6.528 1.00 55.97 903 TYR A O 1
ATOM 6853 N N . TRP A 1 904 ? -14.016 -8.343 4.481 1.00 56.25 904 TRP A N 1
ATOM 6854 C CA . TRP A 1 904 ? -14.112 -7.116 3.684 1.00 56.25 904 TRP A CA 1
ATOM 6855 C C . TRP A 1 904 ? -15.496 -6.840 3.091 1.00 56.25 904 TRP A C 1
ATOM 6857 O O . TRP A 1 904 ? -15.629 -5.912 2.308 1.00 56.25 904 TRP A O 1
ATOM 6867 N N . PHE A 1 905 ? -16.503 -7.663 3.383 1.00 72.31 905 PHE A N 1
ATOM 6868 C CA . PHE A 1 905 ? -17.860 -7.503 2.838 1.00 72.31 905 PHE A CA 1
ATOM 6869 C C . PHE A 1 905 ? -18.853 -7.033 3.902 1.00 72.31 905 PHE A C 1
ATOM 6871 O O . PHE A 1 905 ? -19.756 -6.226 3.672 1.00 72.31 905 PHE A O 1
ATOM 6878 N N . THR A 1 906 ? -18.687 -7.568 5.110 1.00 79.38 906 THR A N 1
ATOM 6879 C CA . THR A 1 906 ? -19.588 -7.300 6.229 1.00 79.38 906 THR A CA 1
ATOM 6880 C C . THR A 1 906 ? -19.627 -5.811 6.626 1.00 79.38 906 THR A C 1
ATOM 6882 O O . THR A 1 906 ? -20.723 -5.302 6.890 1.00 79.38 906 THR A O 1
ATOM 6885 N N . PRO A 1 907 ? -18.495 -5.076 6.701 1.00 83.56 907 PRO A N 1
ATOM 6886 C CA . PRO A 1 907 ? -18.513 -3.641 7.001 1.00 83.56 907 PRO A CA 1
ATOM 6887 C C . PRO A 1 907 ? -19.292 -2.807 5.971 1.00 83.56 907 PRO A C 1
ATOM 6889 O O . PRO A 1 907 ? -19.999 -1.874 6.347 1.00 83.56 907 PRO A O 1
ATOM 6892 N N . GLU A 1 908 ? -19.212 -3.163 4.695 1.00 86.94 908 GLU A N 1
ATOM 6893 C CA . GLU A 1 908 ? -19.786 -2.457 3.552 1.00 86.94 908 GLU A CA 1
ATOM 6894 C C . GLU A 1 908 ? -21.305 -2.572 3.543 1.00 86.94 908 GLU A C 1
ATOM 6896 O O . GLU A 1 908 ? -21.991 -1.554 3.447 1.00 86.94 908 GLU A O 1
ATOM 6901 N N . LEU A 1 909 ? -21.849 -3.778 3.729 1.00 87.44 909 LEU A N 1
ATOM 6902 C CA . LEU A 1 909 ? -23.297 -3.954 3.866 1.00 87.44 909 LEU A CA 1
ATOM 6903 C C . LEU A 1 909 ? -23.850 -3.284 5.122 1.00 87.44 909 LEU A C 1
ATOM 6905 O O . LEU A 1 909 ? -24.937 -2.707 5.090 1.00 87.44 909 LEU A O 1
ATOM 6909 N N . ARG A 1 910 ? -23.108 -3.319 6.235 1.00 87.50 910 ARG A N 1
ATOM 6910 C CA . ARG A 1 910 ? -23.504 -2.587 7.447 1.00 87.50 910 ARG A CA 1
ATOM 6911 C C . ARG A 1 910 ? -23.510 -1.083 7.204 1.00 87.50 910 ARG A C 1
ATOM 6913 O O . ARG A 1 910 ? -24.426 -0.411 7.673 1.00 87.50 910 ARG A O 1
ATOM 6920 N N . ALA A 1 911 ? -22.534 -0.558 6.468 1.00 91.81 911 ALA A N 1
ATOM 6921 C CA . ALA A 1 911 ? -22.502 0.846 6.080 1.00 91.81 911 ALA A CA 1
ATOM 6922 C C . ALA A 1 911 ? -23.667 1.199 5.149 1.00 91.81 911 ALA A C 1
ATOM 6924 O O . ALA A 1 911 ? -24.345 2.191 5.393 1.00 91.81 911 ALA A O 1
ATOM 6925 N N . LEU A 1 912 ? -23.975 0.351 4.162 1.00 93.00 912 LEU A N 1
ATOM 6926 C CA . LEU A 1 912 ? -25.151 0.495 3.303 1.00 93.00 912 LEU A CA 1
ATOM 6927 C C . LEU A 1 912 ? -26.440 0.577 4.134 1.00 93.00 912 LEU A C 1
ATOM 6929 O O . LEU A 1 912 ? -27.179 1.554 4.021 1.00 93.00 912 LEU A O 1
ATOM 6933 N N . LYS A 1 913 ? -26.667 -0.386 5.037 1.00 92.56 913 LYS A N 1
ATOM 6934 C CA . LYS A 1 913 ? -27.811 -0.384 5.966 1.00 92.56 913 LYS A CA 1
ATOM 6935 C C . LYS A 1 913 ? -27.867 0.896 6.802 1.00 92.56 913 LYS A C 1
ATOM 6937 O O . LYS A 1 913 ? -28.927 1.499 6.940 1.00 92.56 913 LYS A O 1
ATOM 6942 N N . SER A 1 914 ? -26.723 1.335 7.319 1.00 93.88 914 SER A N 1
ATOM 6943 C CA . SER A 1 914 ? -26.600 2.534 8.157 1.00 93.88 914 SER A CA 1
ATOM 6944 C C . SER A 1 914 ? -26.966 3.817 7.404 1.00 93.88 914 SER A C 1
ATOM 6946 O O . SER A 1 914 ? -27.738 4.637 7.905 1.00 93.88 914 SER A O 1
ATOM 6948 N N . VAL A 1 915 ? -26.473 3.980 6.172 1.00 94.94 915 VAL A N 1
ATOM 6949 C CA . VAL A 1 915 ? -26.813 5.134 5.326 1.00 94.94 915 VAL A CA 1
ATOM 6950 C C . VAL A 1 915 ? -28.294 5.103 4.951 1.00 94.94 915 VAL A C 1
ATOM 6952 O O . VAL A 1 915 ? -28.977 6.115 5.092 1.00 94.94 915 VAL A O 1
ATOM 6955 N N . LEU A 1 916 ? -28.835 3.943 4.563 1.00 93.56 916 LEU A N 1
ATOM 6956 C CA . LEU A 1 916 ? -30.265 3.805 4.261 1.00 93.56 916 LEU A CA 1
ATOM 6957 C C . LEU A 1 916 ? -31.148 4.145 5.473 1.00 93.56 916 LEU A C 1
ATOM 6959 O O . LEU A 1 916 ? -32.192 4.783 5.308 1.00 93.56 916 LEU A O 1
ATOM 6963 N N . ALA A 1 917 ? -30.695 3.811 6.686 1.00 93.81 917 ALA A N 1
ATOM 6964 C CA . ALA A 1 917 ? -31.353 4.134 7.953 1.00 93.81 917 ALA A CA 1
ATOM 6965 C C . ALA A 1 917 ? -31.239 5.613 8.373 1.00 93.81 917 ALA A C 1
ATOM 6967 O O . ALA A 1 917 ? -31.742 5.982 9.438 1.00 93.81 917 ALA A O 1
ATOM 6968 N N . GLY A 1 918 ? -30.587 6.463 7.574 1.00 94.50 918 GLY A N 1
ATOM 6969 C CA . GLY A 1 918 ? -30.465 7.899 7.833 1.00 94.50 918 GLY A CA 1
ATOM 6970 C C . GLY A 1 918 ? -29.366 8.271 8.827 1.00 94.50 918 GLY A C 1
ATOM 6971 O O . GLY A 1 918 ? -29.449 9.319 9.466 1.00 94.50 918 GLY A O 1
ATOM 6972 N N . GLU A 1 919 ? -28.376 7.399 9.042 1.00 95.06 919 GLU A N 1
ATOM 6973 C CA . GLU A 1 919 ? -27.307 7.663 10.009 1.00 95.06 919 GLU A CA 1
ATOM 6974 C C . GLU A 1 919 ? -26.461 8.884 9.620 1.00 95.06 919 GLU A C 1
ATOM 6976 O O . GLU A 1 919 ? -26.179 9.726 10.470 1.00 95.06 919 GLU A O 1
ATOM 6981 N N . ALA A 1 920 ? -26.095 9.010 8.342 1.00 94.38 920 ALA A N 1
ATOM 6982 C CA . ALA A 1 920 ? -25.253 10.101 7.855 1.00 94.38 920 ALA A CA 1
ATOM 6983 C C . ALA A 1 920 ? -25.908 11.474 8.085 1.00 94.38 920 ALA A C 1
ATOM 6985 O O . ALA A 1 920 ? -25.264 12.402 8.573 1.00 94.38 920 ALA A O 1
ATOM 6986 N N . GLU A 1 921 ? -27.202 11.587 7.790 1.00 95.00 921 GLU A N 1
ATOM 6987 C CA . GLU A 1 921 ? -27.993 12.802 7.960 1.00 95.00 921 GLU A CA 1
ATOM 6988 C C . GLU A 1 921 ? -28.168 13.147 9.445 1.00 95.00 921 GLU A C 1
ATOM 6990 O O . GLU A 1 921 ? -28.005 14.308 9.824 1.00 95.00 921 GLU A O 1
ATOM 6995 N N . ARG A 1 922 ? -28.417 12.148 10.309 1.00 94.31 922 ARG A N 1
ATOM 6996 C CA . ARG A 1 922 ? -28.480 12.348 11.771 1.00 94.31 922 ARG A CA 1
ATOM 6997 C C . ARG A 1 922 ? -27.154 12.851 12.341 1.00 94.31 922 ARG A C 1
ATOM 6999 O O . ARG A 1 922 ? -27.144 13.811 13.108 1.00 94.31 922 ARG A O 1
ATOM 7006 N N . LEU A 1 923 ? -26.034 12.236 11.953 1.00 93.94 923 LEU A N 1
ATOM 7007 C CA . LEU A 1 923 ? -24.691 12.654 12.374 1.00 93.94 923 LEU A CA 1
ATOM 7008 C C . LEU A 1 923 ? -24.386 14.091 11.935 1.00 93.94 923 LEU A C 1
ATOM 7010 O O . LEU A 1 923 ? -23.889 14.887 12.734 1.00 93.94 923 LEU A O 1
ATOM 7014 N N . ALA A 1 924 ? -24.727 14.434 10.691 1.00 91.62 924 ALA A N 1
ATOM 7015 C CA . ALA A 1 924 ? -24.516 15.763 10.127 1.00 91.62 924 ALA A CA 1
ATOM 7016 C C . ALA A 1 924 ? -25.383 16.854 10.781 1.00 91.62 924 ALA A C 1
ATOM 7018 O O . ALA A 1 924 ? -24.935 17.992 10.901 1.00 91.62 924 ALA A O 1
ATOM 7019 N N . ALA A 1 925 ? -26.594 16.516 11.233 1.00 89.50 925 ALA A N 1
ATOM 7020 C CA . ALA A 1 925 ? -27.523 17.448 11.877 1.00 89.50 925 ALA A CA 1
ATOM 7021 C C . ALA A 1 925 ? -27.197 17.747 13.355 1.00 89.50 925 ALA A C 1
ATOM 7023 O O . ALA A 1 925 ? -27.859 18.578 13.978 1.00 89.50 925 ALA A O 1
ATOM 7024 N N . SER A 1 926 ? -26.198 17.079 13.941 1.00 85.75 926 SER A N 1
ATOM 7025 C CA . SER A 1 926 ? -25.849 17.250 15.353 1.00 85.75 926 SER A CA 1
ATOM 7026 C C . SER A 1 926 ? -25.415 18.691 15.670 1.00 85.75 926 SER A C 1
ATOM 7028 O O . SER A 1 926 ? -24.548 19.249 14.995 1.00 85.75 926 SER A O 1
ATOM 7030 N N . ALA A 1 927 ? -25.981 19.286 16.723 1.00 84.25 927 ALA A N 1
ATOM 7031 C CA . ALA A 1 927 ? -25.728 20.670 17.130 1.00 84.25 927 ALA A CA 1
ATOM 7032 C C . ALA A 1 927 ? -25.764 20.841 18.662 1.00 84.25 927 ALA A C 1
ATOM 7034 O O . ALA A 1 927 ? -26.129 19.920 19.396 1.00 84.25 927 ALA A O 1
ATOM 7035 N N . ALA A 1 928 ? -25.366 22.025 19.139 1.00 83.12 928 ALA A N 1
ATOM 7036 C CA . ALA A 1 928 ? -25.553 22.443 20.528 1.00 83.12 928 ALA A CA 1
ATOM 7037 C C . ALA A 1 928 ? -27.043 22.668 20.851 1.00 83.12 928 ALA A C 1
ATOM 7039 O O . ALA A 1 928 ? -27.847 22.940 19.956 1.00 83.12 928 ALA A O 1
ATOM 7040 N N . ALA A 1 929 ? -27.405 22.586 22.132 1.00 80.25 929 ALA A N 1
ATOM 7041 C CA . ALA A 1 929 ? -28.753 22.880 22.595 1.00 80.25 929 ALA A CA 1
ATOM 7042 C C . ALA A 1 929 ? -29.094 24.371 22.372 1.00 80.25 929 ALA A C 1
ATOM 7044 O O . ALA A 1 929 ? -28.227 25.235 22.555 1.00 80.25 929 ALA A O 1
ATOM 7045 N N . PRO A 1 930 ? -30.342 24.709 21.995 1.00 76.12 930 PRO A N 1
ATOM 7046 C CA . PRO A 1 930 ? -30.750 26.096 21.792 1.00 76.12 930 PRO A CA 1
ATOM 7047 C C . PRO A 1 930 ? -30.478 26.966 23.027 1.00 76.12 930 PRO A C 1
ATOM 7049 O O . PRO A 1 930 ? -30.905 26.639 24.131 1.00 76.12 930 PRO A O 1
ATOM 7052 N N . GLY A 1 931 ? -29.773 28.085 22.839 1.00 68.31 931 GLY A N 1
ATOM 7053 C CA . GLY A 1 931 ? -29.435 29.019 23.920 1.00 68.31 931 GLY A CA 1
ATOM 7054 C C . GLY A 1 931 ? -28.254 28.602 24.805 1.00 68.31 931 GLY A C 1
ATOM 7055 O O . GLY A 1 931 ? -27.870 29.376 25.679 1.00 68.31 931 GLY A O 1
ATOM 7056 N N . ALA A 1 932 ? -27.645 27.433 24.577 1.00 74.38 932 ALA A N 1
ATOM 7057 C CA . ALA A 1 932 ? -26.439 27.024 25.285 1.00 74.38 932 ALA A CA 1
ATOM 7058 C C . ALA A 1 932 ? -25.198 27.717 24.699 1.00 74.38 932 ALA A C 1
ATOM 7060 O O . ALA A 1 932 ? -24.978 27.725 23.487 1.00 74.38 932 ALA A O 1
ATOM 7061 N N . THR A 1 933 ? -24.363 28.284 25.567 1.00 71.12 933 THR A N 1
ATOM 7062 C CA . THR A 1 933 ? -23.106 28.940 25.189 1.00 71.12 933 THR A CA 1
ATOM 7063 C C . THR A 1 933 ? -21.926 28.175 25.765 1.00 71.12 933 THR A C 1
ATOM 7065 O O . THR A 1 933 ? -21.948 27.796 26.937 1.00 71.12 933 THR A O 1
ATOM 7068 N N . ALA A 1 934 ? -20.881 27.975 24.960 1.00 73.06 934 ALA A N 1
ATOM 7069 C CA . ALA A 1 934 ? -19.614 27.470 25.471 1.00 73.06 934 ALA A CA 1
ATOM 7070 C C . ALA A 1 934 ? -19.053 28.429 26.534 1.00 73.06 934 ALA A C 1
ATOM 7072 O O . ALA A 1 934 ? -19.247 29.644 26.468 1.00 73.06 934 ALA A O 1
ATOM 7073 N N . GLU A 1 935 ? -18.390 27.874 27.544 1.00 70.06 935 GLU A N 1
ATOM 7074 C CA . GLU A 1 935 ? -17.839 28.663 28.640 1.00 70.06 935 GLU A CA 1
ATOM 7075 C C . GLU A 1 935 ? -16.422 29.145 28.280 1.00 70.06 935 GLU A C 1
ATOM 7077 O O . GLU A 1 935 ? -15.509 28.339 28.099 1.00 70.06 935 GLU A O 1
ATOM 7082 N N . GLY A 1 936 ? -16.235 30.467 28.196 1.00 67.88 936 GLY A N 1
ATOM 7083 C CA . GLY A 1 936 ? -14.976 31.106 27.786 1.00 67.88 936 GLY A CA 1
ATOM 7084 C C . GLY A 1 936 ? -14.789 31.197 26.264 1.00 67.88 936 GLY A C 1
ATOM 7085 O O . GLY A 1 936 ? -15.668 30.821 25.500 1.00 67.88 936 GLY A O 1
ATOM 7086 N N . ASP A 1 937 ? -13.619 31.673 25.825 1.00 66.88 937 ASP A N 1
ATOM 7087 C CA . ASP A 1 937 ? -13.290 31.885 24.399 1.00 66.88 937 ASP A CA 1
ATOM 7088 C C . ASP A 1 937 ? -12.841 30.593 23.669 1.00 66.88 937 ASP A C 1
ATOM 7090 O O . ASP A 1 937 ? -12.112 30.639 22.678 1.00 66.88 937 ASP A O 1
ATOM 7094 N N . GLY A 1 938 ? -13.187 29.415 24.202 1.00 73.56 938 GLY A N 1
ATOM 7095 C CA . GLY A 1 938 ? -12.772 28.112 23.669 1.00 73.56 938 GLY A CA 1
ATOM 7096 C C . GLY A 1 938 ? -13.783 27.499 22.683 1.00 73.56 938 GLY A C 1
ATOM 7097 O O . GLY A 1 938 ? -14.950 27.882 22.701 1.00 73.56 938 GLY A O 1
ATOM 7098 N N . PRO A 1 939 ? -13.380 26.504 21.860 1.00 84.06 939 PRO A N 1
ATOM 7099 C CA . PRO A 1 939 ? -14.288 25.862 20.903 1.00 84.06 939 PRO A CA 1
ATOM 7100 C C . PRO A 1 939 ? -15.473 25.155 21.578 1.00 84.06 939 PRO A C 1
ATOM 7102 O O . PRO A 1 939 ? -15.319 24.538 22.638 1.00 84.06 939 PRO A O 1
ATOM 7105 N N . ALA A 1 940 ? -16.639 25.167 20.932 1.00 90.19 940 ALA A N 1
ATOM 7106 C CA . ALA A 1 940 ? -17.886 24.629 21.474 1.00 90.19 940 ALA A CA 1
ATOM 7107 C C . ALA A 1 940 ? -18.008 23.107 21.246 1.00 90.19 940 ALA A C 1
ATOM 7109 O O . ALA A 1 940 ? -18.663 22.637 20.317 1.00 90.19 940 ALA A O 1
ATOM 7110 N N . TRP A 1 941 ? -17.352 22.300 22.081 1.00 92.50 941 TRP A N 1
ATOM 7111 C CA . TRP A 1 941 ? -17.321 20.836 21.932 1.00 92.50 941 TRP A CA 1
ATOM 7112 C C . TRP A 1 941 ? -18.657 20.161 22.271 1.00 92.50 941 TRP A C 1
ATOM 7114 O O . TRP A 1 941 ? -19.144 20.266 23.397 1.00 92.50 941 TRP A O 1
ATOM 7124 N N . LEU A 1 942 ? -19.209 19.369 21.341 1.00 93.12 942 LEU A N 1
ATOM 7125 C CA . LEU A 1 942 ? -20.474 18.646 21.557 1.00 93.12 942 LEU A CA 1
ATOM 7126 C C . LEU A 1 942 ? -20.405 17.590 22.673 1.00 93.12 942 LEU A C 1
ATOM 7128 O O . LEU A 1 942 ? -21.427 17.214 23.244 1.00 93.12 942 LEU A O 1
ATOM 7132 N N . GLN A 1 943 ? -19.203 17.136 23.024 1.00 95.94 943 GLN A N 1
ATOM 7133 C CA . GLN A 1 943 ? -18.948 16.232 24.146 1.00 95.94 943 GLN A CA 1
ATOM 7134 C C . GLN A 1 943 ? -19.162 16.872 25.518 1.00 95.94 943 GLN A C 1
ATOM 7136 O O . GLN A 1 943 ? -19.068 16.163 26.518 1.00 95.94 943 GLN A O 1
ATOM 7141 N N . ASN A 1 944 ? -19.422 18.178 25.603 1.00 95.31 944 ASN A N 1
ATOM 7142 C CA . ASN A 1 944 ? -19.827 18.828 26.842 1.00 95.31 944 ASN A CA 1
ATOM 7143 C C . ASN A 1 944 ? -21.350 18.684 27.047 1.00 95.31 944 ASN A C 1
ATOM 7145 O O . ASN A 1 944 ? -22.106 19.350 26.337 1.00 95.31 944 ASN A O 1
ATOM 7149 N N . PRO A 1 945 ? -21.828 17.884 28.024 1.00 95.88 945 PRO A N 1
ATOM 7150 C CA . PRO A 1 945 ? -23.262 17.690 28.247 1.00 95.88 945 PRO A CA 1
ATOM 7151 C C . PRO A 1 945 ? -24.013 18.976 28.600 1.00 95.88 945 PRO A C 1
ATOM 7153 O O . PRO A 1 945 ? -25.182 19.098 28.255 1.00 95.88 945 PRO A O 1
ATOM 7156 N N . HIS A 1 946 ? -23.353 19.966 29.214 1.00 93.31 946 HIS A N 1
ATOM 7157 C CA . HIS A 1 946 ? -23.972 21.275 29.468 1.00 93.31 946 HIS A CA 1
ATOM 7158 C C . HIS A 1 946 ? -24.303 22.033 28.178 1.00 93.31 946 HIS A C 1
ATOM 7160 O O . HIS A 1 946 ? -25.203 22.866 28.169 1.00 93.31 946 HIS A O 1
ATOM 7166 N N . LEU A 1 947 ? -23.569 21.755 27.096 1.00 92.19 947 LEU A N 1
ATOM 7167 C CA . LEU A 1 947 ? -23.792 22.373 25.795 1.00 92.19 947 LEU A CA 1
ATOM 7168 C C . LEU A 1 947 ? -24.853 21.621 24.988 1.00 92.19 947 LEU A C 1
ATOM 7170 O O . LEU A 1 947 ? -25.599 22.247 24.245 1.00 92.19 947 LEU A O 1
ATOM 7174 N N . THR A 1 948 ? -24.903 20.292 25.082 1.00 93.62 948 THR A N 1
ATOM 7175 C CA . THR A 1 948 ? -25.725 19.458 24.190 1.00 93.62 948 THR A CA 1
ATOM 7176 C C . THR A 1 948 ? -26.995 18.903 24.811 1.00 93.62 948 THR A C 1
ATOM 7178 O O . THR A 1 948 ? -27.977 18.728 24.096 1.00 93.62 948 THR A O 1
ATOM 7181 N N . VAL A 1 949 ? -26.995 18.619 26.112 1.00 95.62 949 VAL A N 1
ATOM 7182 C CA . VAL A 1 949 ? -28.108 17.976 26.830 1.00 95.62 949 VAL A CA 1
ATOM 7183 C C . VAL A 1 949 ? -28.275 18.551 28.254 1.00 95.62 949 VAL A C 1
ATOM 7185 O O . VAL A 1 949 ? -28.280 17.792 29.223 1.00 95.62 949 VAL A O 1
ATOM 7188 N N . PRO A 1 950 ? -28.416 19.883 28.432 1.00 95.25 950 PRO A N 1
ATOM 7189 C CA . PRO A 1 950 ? -28.469 20.508 29.761 1.00 95.25 950 PRO A CA 1
ATOM 7190 C C . PRO A 1 950 ? -29.618 19.983 30.638 1.00 95.25 950 PRO A C 1
ATOM 7192 O O . PRO A 1 950 ? -29.418 19.741 31.827 1.00 95.25 950 PRO A O 1
ATOM 7195 N N . ASP A 1 951 ? -30.786 19.707 30.052 1.00 95.81 951 ASP A N 1
ATOM 7196 C CA . ASP A 1 951 ? -31.923 19.128 30.781 1.00 95.81 951 ASP A CA 1
ATOM 7197 C C . ASP A 1 951 ? -31.605 17.724 31.320 1.00 95.81 951 ASP A C 1
ATOM 7199 O O . ASP A 1 951 ? -31.972 17.383 32.446 1.00 95.81 951 ASP A O 1
ATOM 7203 N N . LEU A 1 952 ? -30.852 16.928 30.551 1.00 96.75 952 LEU A N 1
ATOM 7204 C CA . LEU A 1 952 ? -30.394 15.604 30.971 1.00 96.75 952 LEU A CA 1
ATOM 7205 C C . LEU A 1 952 ? -29.364 15.705 32.100 1.00 96.75 952 LEU A C 1
ATOM 7207 O O . LEU A 1 952 ? -29.383 14.894 33.021 1.00 96.75 952 LEU A O 1
ATOM 7211 N N . VAL A 1 953 ? -28.485 16.713 32.070 1.00 97.75 953 VAL A N 1
ATOM 7212 C CA . VAL A 1 953 ? -27.556 16.984 33.180 1.00 97.75 953 VAL A CA 1
ATOM 7213 C C . VAL A 1 953 ? -28.336 17.278 34.461 1.00 97.75 953 VAL A C 1
ATOM 7215 O O . VAL A 1 953 ? -28.039 16.683 35.497 1.00 97.75 953 VAL A O 1
ATOM 7218 N N . ALA A 1 954 ? -29.362 18.130 34.390 1.00 97.25 954 ALA A N 1
ATOM 7219 C CA . ALA A 1 954 ? -30.223 18.446 35.529 1.00 97.25 954 ALA A CA 1
ATOM 7220 C C . ALA A 1 954 ? -31.016 17.220 36.027 1.00 97.25 954 ALA A C 1
ATOM 7222 O O . ALA A 1 954 ? -31.231 17.049 37.231 1.00 97.25 954 ALA A O 1
ATOM 7223 N N . GLU A 1 955 ? -31.446 16.336 35.126 1.00 97.69 955 GLU A N 1
ATOM 7224 C CA . GLU A 1 955 ? -32.105 15.075 35.478 1.00 97.69 955 GLU A CA 1
ATOM 7225 C C . GLU A 1 955 ? -31.168 14.107 36.210 1.00 97.69 955 GLU A C 1
ATOM 7227 O O . GLU A 1 955 ? -31.527 13.600 37.276 1.00 97.69 955 GLU A O 1
ATOM 7232 N N . VAL A 1 956 ? -29.960 13.887 35.686 1.00 97.50 956 VAL A N 1
ATOM 7233 C CA . VAL A 1 956 ? -28.941 13.018 36.299 1.00 97.50 956 VAL A CA 1
ATOM 7234 C C . VAL A 1 956 ? -28.507 13.573 37.655 1.00 97.50 956 VAL A C 1
ATOM 7236 O O . VAL A 1 956 ? -28.418 12.823 38.629 1.00 97.50 956 VAL A O 1
ATOM 7239 N N . ALA A 1 957 ? -28.308 14.892 37.742 1.00 97.62 957 ALA A N 1
ATOM 7240 C CA . ALA A 1 957 ? -27.993 15.598 38.980 1.00 97.62 957 ALA A CA 1
ATOM 7241 C C . ALA A 1 957 ? -29.050 15.335 40.062 1.00 97.62 957 ALA A C 1
ATOM 7243 O O . ALA A 1 957 ? -28.716 14.899 41.164 1.00 97.62 957 ALA A O 1
ATOM 7244 N N . ARG A 1 958 ? -30.342 15.500 39.739 1.00 97.12 958 ARG A N 1
ATOM 7245 C CA . ARG A 1 958 ? -31.435 15.203 40.682 1.00 97.12 958 ARG A CA 1
ATOM 7246 C C . ARG A 1 958 ? -31.526 13.725 41.041 1.00 97.12 958 ARG A C 1
ATOM 7248 O O . ARG A 1 958 ? -31.727 13.412 42.210 1.00 97.12 958 ARG A O 1
ATOM 7255 N N . THR A 1 959 ? -31.398 12.834 40.061 1.00 96.44 959 THR A N 1
ATOM 7256 C CA . THR A 1 959 ? -31.566 11.385 40.260 1.00 96.44 959 THR A CA 1
ATOM 7257 C C . THR A 1 959 ? -30.517 10.817 41.213 1.00 96.44 959 THR A C 1
ATOM 7259 O O . THR A 1 959 ? -30.838 9.975 42.048 1.00 96.44 959 THR A O 1
ATOM 7262 N N . HIS A 1 960 ? -29.277 11.302 41.126 1.00 94.81 960 HIS A N 1
ATOM 7263 C CA . HIS A 1 960 ? -28.167 10.810 41.943 1.00 94.81 960 HIS A CA 1
ATOM 7264 C C . HIS A 1 960 ? -27.753 11.743 43.088 1.00 94.81 960 HIS A C 1
ATOM 7266 O O . HIS A 1 960 ? -26.811 11.427 43.810 1.00 94.81 960 HIS A O 1
ATOM 7272 N N . GLY A 1 961 ? -28.439 12.876 43.276 1.00 95.38 961 GLY A N 1
ATOM 7273 C CA . GLY A 1 961 ? -28.078 13.870 44.293 1.00 95.38 961 GLY A CA 1
ATOM 7274 C C . GLY A 1 961 ? -26.706 14.516 44.057 1.00 95.38 961 GLY A C 1
ATOM 7275 O O . GLY A 1 961 ? -26.023 14.855 45.019 1.00 95.38 961 GLY A O 1
ATOM 7276 N N . LEU A 1 962 ? -26.302 14.653 42.792 1.00 96.81 962 LEU A N 1
ATOM 7277 C CA . LEU A 1 962 ? -25.035 15.245 42.359 1.00 96.81 962 LEU A CA 1
ATOM 7278 C C . LEU A 1 962 ? -25.215 16.721 41.983 1.00 96.81 962 LEU A C 1
ATOM 7280 O O . LEU A 1 962 ? -26.280 17.138 41.530 1.00 96.81 962 LEU A O 1
ATOM 7284 N N . GLY A 1 963 ? -24.146 17.505 42.071 1.00 96.94 963 GLY A N 1
ATOM 7285 C CA . GLY A 1 963 ? -24.014 18.774 41.370 1.00 96.94 963 GLY A CA 1
ATOM 7286 C C . GLY A 1 963 ? -23.934 18.570 39.855 1.00 96.94 963 GLY A C 1
ATOM 7287 O O . GLY A 1 963 ? -23.442 17.549 39.367 1.00 96.94 963 GLY A O 1
ATOM 7288 N N . GLU A 1 964 ? -24.384 19.565 39.088 1.00 96.69 964 GLU A N 1
ATOM 7289 C CA . GLU A 1 964 ? -24.448 19.471 37.622 1.00 96.69 964 GLU A CA 1
ATOM 7290 C C . GLU A 1 964 ? -23.078 19.186 36.979 1.00 96.69 964 GLU A C 1
ATOM 7292 O O . GLU A 1 964 ? -22.997 18.401 36.036 1.00 96.69 964 GLU A O 1
ATOM 7297 N N . ASP A 1 965 ? -21.986 19.730 37.535 1.00 96.88 965 ASP A N 1
ATOM 7298 C CA . ASP A 1 965 ? -20.629 19.463 37.040 1.00 96.88 965 ASP A CA 1
ATOM 7299 C C . ASP A 1 965 ? -20.256 17.968 37.151 1.00 96.88 965 ASP A C 1
ATOM 7301 O O . ASP A 1 965 ? -19.635 17.396 36.251 1.00 96.88 965 ASP A O 1
ATOM 7305 N N . ALA A 1 966 ? -20.611 17.328 38.272 1.00 97.50 966 ALA A N 1
ATOM 7306 C CA . ALA A 1 966 ? -20.350 15.910 38.511 1.00 97.50 966 ALA A CA 1
ATOM 7307 C C . ALA A 1 966 ? -21.262 15.027 37.644 1.00 97.50 966 ALA A C 1
ATOM 7309 O O . ALA A 1 966 ? -20.792 14.039 37.075 1.00 97.50 966 ALA A O 1
ATOM 7310 N N . ALA A 1 967 ? -22.527 15.422 37.464 1.00 97.88 967 ALA A N 1
ATOM 7311 C CA . ALA A 1 967 ? -23.470 14.764 36.559 1.00 97.88 967 ALA A CA 1
ATOM 7312 C C . ALA A 1 967 ? -23.004 14.814 35.091 1.00 97.88 967 ALA A C 1
ATOM 7314 O O . ALA A 1 967 ? -23.075 13.808 34.382 1.00 97.88 967 ALA A O 1
ATOM 7315 N N . ALA A 1 968 ? -22.446 15.941 34.640 1.00 97.38 968 ALA A N 1
ATOM 7316 C CA . ALA A 1 968 ? -21.874 16.063 33.302 1.00 97.38 968 ALA A CA 1
ATOM 7317 C C . ALA A 1 968 ? -20.653 15.145 33.104 1.00 97.38 968 ALA A C 1
ATOM 7319 O O . ALA A 1 968 ? -20.559 14.447 32.091 1.00 97.38 968 ALA A O 1
ATOM 7320 N N . LEU A 1 969 ? -19.734 15.073 34.075 1.00 97.50 969 LEU A N 1
ATOM 7321 C CA . LEU A 1 969 ? -18.611 14.126 34.007 1.00 97.50 969 LEU A CA 1
ATOM 7322 C C . LEU A 1 969 ? -19.082 12.666 34.035 1.00 97.50 969 LEU A C 1
ATOM 7324 O O . LEU A 1 969 ? -18.504 11.829 33.337 1.00 97.50 969 LEU A O 1
ATOM 7328 N N . TYR A 1 970 ? -20.140 12.360 34.790 1.00 97.62 970 TYR A N 1
ATOM 7329 C CA . TYR A 1 970 ? -20.738 11.029 34.800 1.00 97.62 970 TYR A CA 1
ATOM 7330 C C . TYR A 1 970 ? -21.306 10.655 33.427 1.00 97.62 970 TYR A C 1
ATOM 7332 O O . TYR A 1 970 ? -20.959 9.598 32.907 1.00 97.62 970 TYR A O 1
ATOM 7340 N N . LEU A 1 971 ? -22.070 11.540 32.778 1.00 98.06 971 LEU A N 1
ATOM 7341 C CA . LEU A 1 971 ? -22.575 11.323 31.415 1.00 98.06 971 LEU A CA 1
ATOM 7342 C C . LEU A 1 971 ? -21.441 11.112 30.397 1.00 98.06 971 LEU A C 1
ATOM 7344 O O . LEU A 1 971 ? -21.524 10.210 29.560 1.00 98.06 971 LEU A O 1
ATOM 7348 N N . GLN A 1 972 ? -20.350 11.882 30.491 1.00 97.44 972 GLN A N 1
ATOM 7349 C CA . GLN A 1 972 ? -19.154 11.683 29.658 1.00 97.44 972 GLN A CA 1
ATOM 7350 C C . GLN A 1 972 ? -18.531 10.298 29.861 1.00 97.44 972 GLN A C 1
ATOM 7352 O O . GLN A 1 972 ? -18.195 9.628 28.882 1.00 97.44 972 GLN A O 1
ATOM 7357 N N . LEU A 1 973 ? -18.393 9.848 31.111 1.00 96.56 973 LEU A N 1
ATOM 7358 C CA . LEU A 1 973 ? -17.885 8.513 31.426 1.00 96.56 973 LEU A CA 1
ATOM 7359 C C . LEU A 1 973 ? -18.837 7.414 30.963 1.00 96.56 973 LEU A C 1
ATOM 7361 O O . LEU A 1 973 ? -18.354 6.410 30.445 1.00 96.56 973 LEU A O 1
ATOM 7365 N N . LEU A 1 974 ? -20.145 7.609 31.107 1.00 96.12 974 LEU A N 1
ATOM 7366 C CA . LEU A 1 974 ? -21.181 6.647 30.743 1.00 96.12 974 LEU A CA 1
ATOM 7367 C C . LEU A 1 974 ? -21.212 6.414 29.227 1.00 96.12 974 LEU A C 1
ATOM 7369 O O . LEU A 1 974 ? -21.175 5.275 28.768 1.00 96.12 974 LEU A O 1
ATOM 7373 N N . ALA A 1 975 ? -21.200 7.492 28.443 1.00 96.50 975 ALA A N 1
ATOM 7374 C CA . ALA A 1 975 ? -21.498 7.442 27.016 1.00 96.50 975 ALA A CA 1
ATOM 7375 C C . ALA A 1 975 ? -20.255 7.403 26.111 1.00 96.50 975 ALA A C 1
ATOM 7377 O O . ALA A 1 975 ? -20.212 6.629 25.156 1.00 96.50 975 ALA A O 1
ATOM 7378 N N . LEU A 1 976 ? -19.230 8.221 26.370 1.00 96.50 976 LEU A N 1
ATOM 7379 C CA . LEU A 1 976 ? -18.212 8.524 25.355 1.00 96.50 976 LEU A CA 1
ATOM 7380 C C . LEU A 1 976 ? -17.148 7.417 25.202 1.00 96.50 976 LEU A C 1
ATOM 7382 O O . LEU A 1 976 ? -16.786 6.765 26.193 1.00 96.50 976 LEU A O 1
ATOM 7386 N N . PRO A 1 977 ? -16.602 7.222 23.984 1.00 93.50 977 PRO A N 1
ATOM 7387 C CA . PRO A 1 977 ? -15.563 6.225 23.718 1.00 93.50 977 PRO A CA 1
ATOM 7388 C C . PRO A 1 977 ? -14.189 6.598 24.297 1.00 93.50 977 PRO A C 1
ATOM 7390 O O . PRO A 1 977 ? -13.406 5.715 24.637 1.00 93.50 977 PRO A O 1
ATOM 7393 N N . ASP A 1 978 ? -13.878 7.887 24.447 1.00 93.62 978 ASP A N 1
ATOM 7394 C CA . ASP A 1 978 ? -12.558 8.377 24.862 1.00 93.62 978 ASP A CA 1
ATOM 7395 C C . ASP A 1 978 ? -12.570 9.460 25.970 1.00 93.62 978 ASP A C 1
ATOM 7397 O O . ASP A 1 978 ? -11.854 10.459 25.850 1.00 93.62 978 ASP A O 1
ATOM 7401 N N . PRO A 1 979 ? -13.299 9.295 27.097 1.00 94.88 979 PRO A N 1
ATOM 7402 C CA . PRO A 1 979 ? -13.367 10.302 28.156 1.00 94.88 979 PRO A CA 1
ATOM 7403 C C . PRO A 1 979 ? -12.112 10.252 29.044 1.00 94.88 979 PRO A C 1
ATOM 7405 O O . PRO A 1 979 ? -12.165 9.903 30.221 1.00 94.88 979 PRO A O 1
ATOM 7408 N N . THR A 1 980 ? -10.948 10.540 28.459 1.00 95.00 980 THR A N 1
ATOM 7409 C CA . THR A 1 980 ? -9.685 10.735 29.187 1.00 95.00 980 THR A CA 1
ATOM 7410 C C . THR A 1 980 ? -9.734 12.042 29.973 1.00 95.00 980 THR A C 1
ATOM 7412 O O . THR A 1 980 ? -10.403 12.982 29.551 1.00 95.00 980 THR A O 1
ATOM 7415 N N . ASP A 1 981 ? -8.967 12.168 31.058 1.00 93.94 981 ASP A N 1
ATOM 7416 C CA . ASP A 1 981 ? -8.944 13.404 31.857 1.00 93.94 981 ASP A CA 1
ATOM 7417 C C . ASP A 1 981 ? -8.524 14.632 31.034 1.00 93.94 981 ASP A C 1
ATOM 7419 O O . ASP A 1 981 ? -8.947 15.752 31.321 1.00 93.94 981 ASP A O 1
ATOM 7423 N N . ARG A 1 982 ? -7.698 14.417 30.000 1.00 93.94 982 ARG A N 1
ATOM 7424 C CA . ARG A 1 982 ? -7.299 15.446 29.033 1.00 93.94 982 ARG A CA 1
ATOM 7425 C C . ARG A 1 982 ? -8.461 15.843 28.123 1.00 93.94 982 ARG A C 1
ATOM 7427 O O . ARG A 1 982 ? -8.630 17.029 27.856 1.00 93.94 982 ARG A O 1
ATOM 7434 N N . ASN A 1 983 ? -9.228 14.871 27.634 1.00 94.50 983 ASN A N 1
ATOM 7435 C CA . ASN A 1 983 ? -10.367 15.129 26.758 1.00 94.50 983 ASN A CA 1
ATOM 7436 C C . ASN A 1 983 ? -11.516 15.793 27.514 1.00 94.50 983 ASN A C 1
ATOM 7438 O O . ASN A 1 983 ? -12.031 16.792 27.027 1.00 94.50 983 ASN A O 1
ATOM 7442 N N . THR A 1 984 ? -11.855 15.332 28.723 1.00 94.88 984 THR A N 1
ATOM 7443 C CA . THR A 1 984 ? -12.915 15.969 29.521 1.00 94.88 984 THR A CA 1
ATOM 7444 C C . THR A 1 984 ? -12.570 17.425 29.829 1.00 94.88 984 THR A C 1
ATOM 7446 O O . THR A 1 984 ? -13.415 18.295 29.654 1.00 94.88 984 THR A O 1
ATOM 7449 N N . ALA A 1 985 ? -11.307 17.721 30.159 1.00 94.00 985 ALA A N 1
ATOM 7450 C CA . ALA A 1 985 ? -10.833 19.094 30.333 1.00 94.00 985 ALA A CA 1
ATOM 7451 C C . ALA A 1 985 ? -10.891 19.927 29.042 1.00 94.00 985 ALA A C 1
ATOM 7453 O O . ALA A 1 985 ? -11.293 21.088 29.078 1.00 94.00 985 ALA A O 1
ATOM 7454 N N . ARG A 1 986 ? -10.501 19.344 27.899 1.00 92.56 986 ARG A N 1
ATOM 7455 C CA . ARG A 1 986 ? -10.569 20.005 26.586 1.00 92.56 986 ARG A CA 1
ATOM 7456 C C . ARG A 1 986 ? -12.007 20.349 26.203 1.00 92.56 986 ARG A C 1
ATOM 7458 O O . ARG A 1 986 ? -12.239 21.444 25.709 1.00 92.56 986 ARG A O 1
ATOM 7465 N N . TRP A 1 987 ? -12.940 19.419 26.397 1.00 93.75 987 TRP A N 1
ATOM 7466 C CA . TRP A 1 987 ? -14.327 19.581 25.968 1.00 93.75 987 TRP A CA 1
ATOM 7467 C C . TRP A 1 987 ? -15.103 20.567 26.835 1.00 93.75 987 TRP A C 1
ATOM 7469 O O . TRP A 1 987 ? -15.907 21.329 26.309 1.00 93.75 987 TRP A O 1
ATOM 7479 N N . THR A 1 988 ? -14.872 20.573 28.150 1.00 92.62 988 THR A N 1
ATOM 7480 C CA . THR A 1 988 ? -15.576 21.494 29.054 1.00 92.62 988 THR A CA 1
ATOM 7481 C C . THR A 1 988 ? -14.924 22.870 29.145 1.00 92.62 988 THR A C 1
ATOM 7483 O O . THR A 1 988 ? -15.583 23.819 29.557 1.00 92.62 988 THR A O 1
ATOM 7486 N N . GLY A 1 989 ? -13.630 22.993 28.824 1.00 90.81 989 GLY A N 1
ATOM 7487 C CA . GLY A 1 989 ? -12.867 24.233 29.018 1.00 90.81 989 GLY A CA 1
ATOM 7488 C C . GLY A 1 989 ? -12.637 24.590 30.494 1.00 90.81 989 GLY A C 1
ATOM 7489 O O . GLY A 1 989 ? -12.132 25.668 30.813 1.00 90.81 989 GLY A O 1
ATOM 7490 N N . TRP A 1 990 ? -12.996 23.700 31.425 1.00 92.25 990 TRP A N 1
ATOM 7491 C CA . TRP A 1 990 ? -12.953 23.993 32.853 1.00 92.25 990 TRP A CA 1
ATOM 7492 C C . TRP A 1 990 ? -11.531 24.118 33.392 1.00 92.25 990 TRP A C 1
ATOM 7494 O O . TRP A 1 990 ? -10.638 23.316 33.110 1.00 92.25 990 TRP A O 1
ATOM 7504 N N . LYS A 1 991 ? -11.344 25.083 34.299 1.00 90.88 991 LYS A N 1
ATOM 7505 C CA . LYS A 1 991 ? -10.090 25.238 35.043 1.00 90.88 991 LYS A CA 1
ATOM 7506 C C . LYS A 1 991 ? -9.829 24.012 35.940 1.00 90.88 991 LYS A C 1
ATOM 7508 O O . LYS A 1 991 ? -10.781 23.446 36.491 1.00 90.88 991 LYS A O 1
ATOM 7513 N N . PRO A 1 992 ? -8.555 23.649 36.198 1.00 94.25 992 PRO A N 1
ATOM 7514 C CA . PRO A 1 992 ? -8.200 22.434 36.942 1.00 94.25 992 PRO A CA 1
ATOM 7515 C C . PRO A 1 992 ? -8.893 22.268 38.304 1.00 94.25 992 PRO A C 1
ATOM 7517 O O . PRO A 1 992 ? -9.256 21.155 38.677 1.00 94.25 992 PRO A O 1
ATOM 7520 N N . ALA A 1 993 ? -9.117 23.365 39.038 1.00 94.69 993 ALA A N 1
ATOM 7521 C CA . ALA A 1 993 ? -9.769 23.332 40.348 1.00 94.69 993 ALA A CA 1
ATOM 7522 C C . ALA A 1 993 ? -11.234 22.860 40.284 1.00 94.69 993 ALA A C 1
ATOM 7524 O O . ALA A 1 993 ? -11.650 22.055 41.118 1.00 94.69 993 ALA A O 1
ATOM 7525 N N . ARG A 1 994 ? -11.999 23.305 39.276 1.00 94.88 994 ARG A N 1
ATOM 7526 C CA . ARG A 1 994 ? -13.406 22.912 39.085 1.00 94.88 994 ARG A CA 1
ATOM 7527 C C . ARG A 1 994 ? -13.513 21.435 38.720 1.00 94.88 994 ARG A C 1
ATOM 7529 O O . ARG A 1 994 ? -14.249 20.703 39.371 1.00 94.88 994 ARG A O 1
ATOM 7536 N N . LEU A 1 995 ? -12.687 20.976 37.775 1.00 93.88 995 LEU A N 1
ATOM 7537 C CA . LEU A 1 995 ? -12.596 19.557 37.410 1.00 93.88 995 LEU A CA 1
ATOM 7538 C C . LEU A 1 995 ? -12.220 18.669 38.599 1.00 93.88 995 LEU A C 1
ATOM 7540 O O . LEU A 1 995 ? -12.755 17.574 38.741 1.00 93.88 995 LEU A O 1
ATOM 7544 N N . LYS A 1 996 ? -11.292 19.120 39.454 1.00 94.88 996 LYS A N 1
ATOM 7545 C CA . LYS A 1 996 ? -10.907 18.379 40.663 1.00 94.88 996 LYS A CA 1
ATOM 7546 C C . LYS A 1 996 ? -12.082 18.247 41.633 1.00 94.88 996 LYS A C 1
ATOM 7548 O O . LYS A 1 996 ? -12.286 17.163 42.166 1.00 94.88 996 LYS A O 1
ATOM 7553 N N . ARG A 1 997 ? -12.852 19.321 41.835 1.00 96.44 997 ARG A N 1
ATOM 7554 C CA . ARG A 1 997 ? -14.044 19.313 42.695 1.00 96.44 997 ARG A CA 1
ATOM 7555 C C . ARG A 1 997 ? -15.113 18.355 42.164 1.00 96.44 997 ARG A C 1
ATOM 7557 O O . ARG A 1 997 ? -15.543 17.488 42.909 1.00 96.44 997 ARG A O 1
ATOM 7564 N N . ALA A 1 998 ? -15.463 18.463 40.883 1.00 96.25 998 ALA A N 1
ATOM 7565 C CA . ALA A 1 998 ? -16.475 17.611 40.255 1.00 96.25 998 ALA A CA 1
ATOM 7566 C C . ALA A 1 998 ? -16.081 16.122 40.260 1.00 96.25 998 ALA A C 1
ATOM 7568 O O . ALA A 1 998 ? -16.907 15.259 40.538 1.00 96.25 998 ALA A O 1
ATOM 7569 N N . ARG A 1 999 ? -14.798 15.805 40.020 1.00 96.00 999 ARG A N 1
ATOM 7570 C CA . ARG A 1 999 ? -14.291 14.426 40.131 1.00 96.00 999 ARG A CA 1
ATOM 7571 C C . ARG A 1 999 ? -14.337 13.893 41.561 1.00 96.00 999 ARG A C 1
ATOM 7573 O O . ARG A 1 999 ? -14.693 12.737 41.740 1.00 96.00 999 ARG A O 1
ATOM 7580 N N . ALA A 1 1000 ? -13.975 14.707 42.554 1.00 96.19 1000 ALA A N 1
ATOM 7581 C CA . ALA A 1 1000 ? -14.014 14.299 43.958 1.00 96.19 1000 ALA A CA 1
ATOM 7582 C C . ALA A 1 1000 ? -15.448 14.033 44.437 1.00 96.19 1000 ALA A C 1
ATOM 7584 O O . ALA A 1 1000 ? -15.677 13.076 45.166 1.00 96.19 1000 ALA A O 1
ATOM 7585 N N . GLU A 1 1001 ? -16.403 14.851 43.993 1.00 97.25 1001 GLU A N 1
ATOM 7586 C CA . GLU A 1 1001 ? -17.825 14.639 44.252 1.00 97.25 1001 GLU A CA 1
ATOM 7587 C C . GLU A 1 1001 ? -18.326 13.336 43.618 1.00 97.25 1001 GLU A C 1
ATOM 7589 O O . GLU A 1 1001 ? -18.920 12.514 44.307 1.00 97.25 1001 GLU A O 1
ATOM 7594 N N . LEU A 1 1002 ? -18.013 13.095 42.340 1.00 96.19 1002 LEU A N 1
ATOM 7595 C CA . LEU A 1 1002 ? -18.415 11.861 41.663 1.00 96.19 1002 LEU A CA 1
ATOM 7596 C C . LEU A 1 1002 ? -17.774 10.613 42.301 1.00 96.19 1002 LEU A C 1
ATOM 7598 O O . LEU A 1 1002 ? -18.446 9.599 42.468 1.00 96.19 1002 LEU A O 1
ATOM 7602 N N . ALA A 1 1003 ? -16.504 10.696 42.710 1.00 95.50 1003 ALA A N 1
ATOM 7603 C CA . ALA A 1 1003 ? -15.775 9.616 43.384 1.00 95.50 1003 ALA A CA 1
ATOM 7604 C C . ALA A 1 1003 ? -16.307 9.280 44.788 1.00 95.50 1003 ALA A C 1
ATOM 7606 O O . ALA A 1 1003 ? -16.010 8.207 45.305 1.00 95.50 1003 ALA A O 1
ATOM 7607 N N . ALA A 1 1004 ? -17.080 10.177 45.409 1.00 94.94 1004 ALA A N 1
ATOM 7608 C CA . ALA A 1 1004 ? -17.734 9.928 46.692 1.00 94.94 1004 ALA A CA 1
ATOM 7609 C C . ALA A 1 1004 ? -19.034 9.106 46.560 1.00 94.94 1004 ALA A C 1
ATOM 7611 O O . ALA A 1 1004 ? -19.703 8.867 47.564 1.00 94.94 1004 ALA A O 1
ATOM 7612 N N . THR A 1 1005 ? -19.398 8.688 45.341 1.00 94.56 1005 THR A N 1
ATOM 7613 C CA . THR A 1 1005 ? -20.580 7.863 45.045 1.00 94.56 1005 THR A CA 1
ATOM 7614 C C . THR A 1 1005 ? -20.195 6.460 44.580 1.00 94.56 1005 THR A C 1
ATOM 7616 O O . THR A 1 1005 ? -19.084 6.246 44.102 1.00 94.56 1005 THR A O 1
ATOM 7619 N N . ASP A 1 1006 ? -21.147 5.526 44.615 1.00 91.19 1006 ASP A N 1
ATOM 7620 C CA . ASP A 1 1006 ? -20.962 4.160 44.096 1.00 91.19 1006 ASP A CA 1
ATOM 7621 C C . ASP A 1 1006 ? -21.113 4.058 42.560 1.00 91.19 1006 ASP A C 1
ATOM 7623 O O . ASP A 1 1006 ? -21.041 2.970 41.988 1.00 91.19 1006 ASP A O 1
ATOM 7627 N N . LEU A 1 1007 ? -21.325 5.185 41.864 1.00 93.25 1007 LEU A N 1
ATOM 7628 C CA . LEU A 1 1007 ? -21.515 5.222 40.406 1.00 93.25 1007 LEU A CA 1
ATOM 7629 C C . LEU A 1 1007 ? -20.218 5.001 39.622 1.00 93.25 1007 LEU A C 1
ATOM 7631 O O . LEU A 1 1007 ? -20.262 4.664 38.436 1.00 93.25 1007 LEU A O 1
ATOM 7635 N N . VAL A 1 1008 ? -19.069 5.242 40.255 1.00 95.31 1008 VAL A N 1
ATOM 7636 C CA . VAL A 1 1008 ? -17.741 5.120 39.652 1.00 95.31 1008 VAL A CA 1
ATOM 7637 C C . VAL A 1 1008 ? -16.761 4.469 40.622 1.00 95.31 1008 VAL A C 1
ATOM 7639 O O . VAL A 1 1008 ? -16.949 4.466 41.832 1.00 95.31 1008 VAL A O 1
ATOM 7642 N N . LEU A 1 1009 ? -15.669 3.943 40.078 1.00 93.69 1009 LEU A N 1
ATOM 7643 C CA . LEU A 1 1009 ? -14.551 3.387 40.824 1.00 93.69 1009 LEU A CA 1
ATOM 7644 C C . LEU A 1 1009 ? -13.295 4.212 40.554 1.00 93.69 1009 LEU A C 1
ATOM 7646 O O . LEU A 1 1009 ? -12.966 4.491 39.396 1.00 93.69 1009 LEU A O 1
ATOM 7650 N N . GLU A 1 1010 ? -12.561 4.551 41.612 1.00 92.25 1010 GLU A N 1
ATOM 7651 C CA . GLU A 1 1010 ? -11.224 5.125 41.486 1.00 92.25 1010 GLU A CA 1
ATOM 7652 C C . GLU A 1 1010 ? -10.197 3.999 41.316 1.00 92.25 1010 GLU A C 1
ATOM 7654 O O . GLU A 1 1010 ? -10.044 3.122 42.167 1.00 92.25 1010 GLU A O 1
ATOM 7659 N N . ALA A 1 1011 ? -9.502 3.989 40.181 1.00 88.44 1011 ALA A N 1
ATOM 7660 C CA . ALA A 1 1011 ? -8.522 2.956 39.867 1.00 88.44 1011 ALA A CA 1
ATOM 7661 C C . ALA A 1 1011 ? -7.412 3.493 38.959 1.00 88.44 1011 ALA A C 1
ATOM 7663 O O . ALA A 1 1011 ? -7.488 4.585 38.403 1.00 88.44 1011 ALA A O 1
ATOM 7664 N N . LYS A 1 1012 ? -6.360 2.693 38.760 1.00 87.50 1012 LYS A N 1
ATOM 7665 C CA . LYS A 1 1012 ? -5.330 2.968 37.753 1.00 87.50 1012 LYS A CA 1
ATOM 7666 C C . LYS A 1 1012 ? -5.324 1.856 36.715 1.00 87.50 1012 LYS A C 1
ATOM 7668 O O . LYS A 1 1012 ? -4.840 0.760 36.981 1.00 87.50 1012 LYS A O 1
ATOM 7673 N N . ARG A 1 1013 ? -5.832 2.149 35.516 1.00 84.75 1013 ARG A N 1
ATOM 7674 C CA . ARG A 1 1013 ? -5.801 1.225 34.372 1.00 84.75 1013 ARG A CA 1
ATOM 7675 C C . ARG A 1 1013 ? -4.811 1.709 33.320 1.00 84.75 1013 ARG A C 1
ATOM 7677 O O . ARG A 1 1013 ? -4.767 2.894 32.980 1.00 84.75 1013 ARG A O 1
ATOM 7684 N N . ALA A 1 1014 ? -3.984 0.795 32.817 1.00 85.62 1014 ALA A N 1
ATOM 7685 C CA . ALA A 1 1014 ? -2.968 1.125 31.827 1.00 85.62 1014 ALA A CA 1
ATOM 7686 C C . ALA A 1 1014 ? -3.617 1.746 30.579 1.00 85.62 1014 ALA A C 1
ATOM 7688 O O . ALA A 1 1014 ? -4.592 1.221 30.051 1.00 85.62 1014 ALA A O 1
ATOM 7689 N N . ARG A 1 1015 ? -3.063 2.870 30.106 1.00 89.50 1015 ARG A N 1
ATOM 7690 C CA . ARG A 1 1015 ? -3.476 3.587 28.882 1.00 89.50 1015 ARG A CA 1
ATOM 7691 C C . ARG A 1 1015 ? -4.899 4.172 28.855 1.00 89.50 1015 ARG A C 1
ATOM 7693 O O . ARG A 1 1015 ? -5.236 4.796 27.856 1.00 89.50 1015 ARG A O 1
ATOM 7700 N N . ALA A 1 1016 ? -5.690 4.061 29.924 1.00 86.75 1016 ALA A N 1
ATOM 7701 C CA . ALA A 1 1016 ? -7.027 4.662 29.984 1.00 86.75 1016 ALA A CA 1
ATOM 7702 C C . ALA A 1 1016 ? -7.007 6.201 30.080 1.00 86.75 1016 ALA A C 1
ATOM 7704 O O . ALA A 1 1016 ? -7.972 6.855 29.702 1.00 86.75 1016 ALA A O 1
ATOM 7705 N N . GLY A 1 1017 ? -5.913 6.785 30.588 1.00 90.25 1017 GLY A N 1
ATOM 7706 C CA . GLY A 1 1017 ? -5.730 8.241 30.649 1.00 90.25 1017 GLY A CA 1
ATOM 7707 C C . GLY A 1 1017 ? -6.717 8.978 31.564 1.00 90.25 1017 GLY A C 1
ATOM 7708 O O . GLY A 1 1017 ? -6.923 10.172 31.365 1.00 90.25 1017 GLY A O 1
ATOM 7709 N N . ARG A 1 1018 ? -7.337 8.275 32.522 1.00 93.06 1018 ARG A N 1
ATOM 7710 C CA . ARG A 1 1018 ? -8.291 8.811 33.506 1.00 93.06 1018 ARG A CA 1
ATOM 7711 C C . ARG A 1 1018 ? -8.202 8.086 34.850 1.00 93.06 1018 ARG A C 1
ATOM 7713 O O . ARG A 1 1018 ? -7.661 6.978 34.893 1.00 93.06 1018 ARG A O 1
ATOM 7720 N N . SER A 1 1019 ? -8.738 8.698 35.908 1.00 91.38 1019 SER A N 1
ATOM 7721 C CA . SER A 1 1019 ? -8.768 8.133 37.271 1.00 91.38 1019 SER A CA 1
ATOM 7722 C C . SER A 1 1019 ? -10.100 7.492 37.683 1.00 91.38 1019 SER A C 1
ATOM 7724 O O . SER A 1 1019 ? -10.102 6.659 38.585 1.00 91.38 1019 SER A O 1
ATOM 7726 N N . LEU A 1 1020 ? -11.213 7.846 37.028 1.00 95.12 1020 LEU A N 1
ATOM 7727 C CA . LEU A 1 1020 ? -12.557 7.330 37.325 1.00 95.12 1020 LEU A CA 1
ATOM 7728 C C . LEU A 1 1020 ? -13.042 6.365 36.234 1.00 95.12 1020 LEU A C 1
ATOM 7730 O O . LEU A 1 1020 ? -12.811 6.588 35.040 1.00 95.12 1020 LEU A O 1
ATOM 7734 N N . PHE A 1 1021 ? -13.718 5.294 36.648 1.00 94.81 1021 PHE A N 1
ATOM 7735 C CA . PHE A 1 1021 ? -14.184 4.204 35.784 1.00 94.81 1021 PHE A CA 1
ATOM 7736 C C . PHE A 1 1021 ? -15.601 3.788 36.150 1.00 94.81 1021 PHE A C 1
ATOM 7738 O O . PHE A 1 1021 ? -15.964 3.849 37.320 1.00 94.81 1021 PHE A O 1
ATOM 7745 N N . LEU A 1 1022 ? -16.383 3.315 35.182 1.00 94.81 1022 LEU A N 1
ATOM 7746 C CA . LEU A 1 1022 ? -17.666 2.689 35.506 1.00 94.81 1022 LEU A CA 1
ATOM 7747 C C . LEU A 1 1022 ? -17.416 1.313 36.158 1.00 94.81 1022 LEU A C 1
ATOM 7749 O O . LEU A 1 1022 ? -16.465 0.619 35.769 1.00 94.81 1022 LEU A O 1
ATOM 7753 N N . PRO A 1 1023 ? -18.250 0.886 37.119 1.00 91.31 1023 PRO A N 1
ATOM 7754 C CA . PRO A 1 1023 ? -18.240 -0.486 37.611 1.00 91.31 1023 PRO A CA 1
ATOM 7755 C C . PRO A 1 1023 ? -18.491 -1.489 36.472 1.00 91.31 1023 PRO A C 1
ATOM 7757 O O . PRO A 1 1023 ? -19.325 -1.247 35.601 1.00 91.31 1023 PRO A O 1
ATOM 7760 N N . GLY A 1 1024 ? -17.773 -2.618 36.475 1.00 87.31 1024 GLY A N 1
ATOM 7761 C CA . GLY A 1 1024 ? -17.992 -3.719 35.530 1.00 87.31 1024 GLY A CA 1
ATOM 7762 C C . GLY A 1 1024 ? -16.767 -4.177 34.734 1.00 87.31 1024 GLY A C 1
ATOM 7763 O O . GLY A 1 1024 ? -15.612 -3.869 35.057 1.00 87.31 1024 GLY A O 1
ATOM 7764 N N . GLY A 1 1025 ? -17.042 -4.983 33.703 1.00 86.00 1025 GLY A N 1
ATOM 7765 C CA . GLY A 1 1025 ? -16.038 -5.623 32.853 1.00 86.00 1025 GLY A CA 1
ATOM 7766 C C . GLY A 1 1025 ? -15.167 -4.632 32.076 1.00 86.00 1025 GLY A C 1
ATOM 7767 O O . GLY A 1 1025 ? -15.540 -3.486 31.819 1.00 86.00 1025 GLY A O 1
ATOM 7768 N N . TRP A 1 1026 ? -13.965 -5.074 31.705 1.00 90.44 1026 TRP A N 1
ATOM 7769 C CA . TRP A 1 1026 ? -12.958 -4.236 31.057 1.00 90.44 1026 TRP A CA 1
ATOM 7770 C C . TRP A 1 1026 ? -12.474 -4.849 29.752 1.00 90.44 1026 TRP A C 1
ATOM 7772 O O . TRP A 1 1026 ? -12.073 -6.011 29.726 1.00 90.44 1026 TRP A O 1
ATOM 7782 N N . GLN A 1 1027 ? -12.465 -4.049 28.688 1.00 89.31 1027 GLN A N 1
ATOM 7783 C CA . GLN A 1 1027 ? -11.942 -4.450 27.393 1.00 89.31 1027 GLN A CA 1
ATOM 7784 C C . GLN A 1 1027 ? -10.565 -3.824 27.157 1.00 89.31 1027 GLN A C 1
ATOM 7786 O O . GLN A 1 1027 ? -10.424 -2.606 27.024 1.00 89.31 1027 GLN A O 1
ATOM 7791 N N . GLU A 1 1028 ? -9.537 -4.668 27.067 1.00 88.00 1028 GLU A N 1
ATOM 7792 C CA . GLU A 1 1028 ? -8.206 -4.231 26.651 1.00 88.00 1028 GLU A CA 1
ATOM 7793 C C . GLU A 1 1028 ? -8.163 -3.884 25.155 1.00 88.00 1028 GLU A C 1
ATOM 7795 O O . GLU A 1 1028 ? -8.833 -4.501 24.327 1.00 88.00 1028 GLU A O 1
ATOM 7800 N N . ALA A 1 1029 ? -7.335 -2.900 24.797 1.00 85.62 1029 ALA A N 1
ATOM 7801 C CA . ALA A 1 1029 ? -7.161 -2.461 23.416 1.00 85.62 1029 ALA A CA 1
ATOM 7802 C C . ALA A 1 1029 ? -5.715 -2.008 23.157 1.00 85.62 1029 ALA A C 1
ATOM 7804 O O . ALA A 1 1029 ? -5.054 -1.463 24.047 1.00 85.62 1029 ALA A O 1
ATOM 7805 N N . LYS A 1 1030 ? -5.199 -2.196 21.938 1.00 84.88 1030 LYS A N 1
ATOM 7806 C CA . LYS A 1 1030 ? -3.866 -1.738 21.500 1.00 84.88 1030 LYS A CA 1
ATOM 7807 C C . LYS A 1 1030 ? -3.957 -0.359 20.845 1.00 84.88 1030 LYS A C 1
ATOM 7809 O O . LYS A 1 1030 ? -4.960 -0.019 20.231 1.00 84.88 1030 LYS A O 1
ATOM 7814 N N . ALA A 1 1031 ? -2.898 0.444 20.968 1.00 80.56 1031 ALA A N 1
ATOM 7815 C CA . ALA A 1 1031 ? -2.843 1.758 20.327 1.00 80.56 1031 ALA A CA 1
ATOM 7816 C C . ALA A 1 1031 ? -3.079 1.619 18.811 1.00 80.56 1031 ALA A C 1
ATOM 7818 O O . ALA A 1 1031 ? -2.525 0.690 18.219 1.00 80.56 1031 ALA A O 1
ATOM 7819 N N . PRO A 1 1032 ? -3.855 2.519 18.180 1.00 85.50 1032 PRO A N 1
ATOM 7820 C CA . PRO A 1 1032 ? -4.427 3.766 18.715 1.00 85.50 1032 PRO A CA 1
ATOM 7821 C C . PRO A 1 1032 ? -5.708 3.648 19.565 1.00 85.50 1032 PRO A C 1
ATOM 7823 O O . PRO A 1 1032 ? -6.112 4.660 20.132 1.00 85.50 1032 PRO A O 1
ATOM 7826 N N . ALA A 1 1033 ? -6.330 2.473 19.687 1.00 87.75 1033 ALA A N 1
ATOM 7827 C CA . ALA A 1 1033 ? -7.544 2.278 20.484 1.00 87.75 1033 ALA A CA 1
ATOM 7828 C C . ALA A 1 1033 ? -7.298 2.490 21.991 1.00 87.75 1033 ALA A C 1
ATOM 7830 O O . ALA A 1 1033 ? -6.217 2.159 22.509 1.00 87.75 1033 ALA A O 1
ATOM 7831 N N . LEU A 1 1034 ? -8.301 3.029 22.691 1.00 90.25 1034 LEU A N 1
ATOM 7832 C CA . LEU A 1 1034 ? -8.301 3.168 24.148 1.00 90.25 1034 LEU A CA 1
ATOM 7833 C C . LEU A 1 1034 ? -9.081 2.014 24.791 1.00 90.25 1034 LEU A C 1
ATOM 7835 O O . LEU A 1 1034 ? -10.132 1.641 24.274 1.00 90.25 1034 LEU A O 1
ATOM 7839 N N . PRO A 1 1035 ? -8.583 1.445 25.901 1.00 89.31 1035 PRO A N 1
ATOM 7840 C CA . PRO A 1 1035 ? -9.327 0.444 26.651 1.00 89.31 1035 PRO A CA 1
ATOM 7841 C C . PRO A 1 1035 ? -10.502 1.099 27.393 1.00 89.31 1035 PRO A C 1
ATOM 7843 O O . PRO A 1 1035 ? -10.364 2.205 27.927 1.00 89.31 1035 PRO A O 1
ATOM 7846 N N . VAL A 1 1036 ? -11.652 0.425 27.412 1.00 92.44 1036 VAL A N 1
ATOM 7847 C CA . VAL A 1 1036 ? -12.922 0.943 27.952 1.00 92.44 1036 VAL A CA 1
ATOM 7848 C C . VAL A 1 1036 ? -13.737 -0.161 28.626 1.00 92.44 1036 VAL A C 1
ATOM 7850 O O . VAL A 1 1036 ? -13.431 -1.347 28.508 1.00 92.44 1036 VAL A O 1
ATOM 7853 N N . GLU A 1 1037 ? -14.773 0.227 29.364 1.00 93.75 1037 GLU A N 1
ATOM 7854 C CA . GLU A 1 1037 ? -15.700 -0.697 30.013 1.00 93.75 1037 GLU A CA 1
ATOM 7855 C C . GLU A 1 1037 ? -16.538 -1.468 28.983 1.00 93.75 1037 GLU A C 1
ATOM 7857 O O . GLU A 1 1037 ? -17.095 -0.871 28.059 1.00 93.75 1037 GLU A O 1
ATOM 7862 N N . THR A 1 1038 ? -16.664 -2.790 29.157 1.00 92.00 1038 THR A N 1
ATOM 7863 C CA . THR A 1 1038 ? -17.408 -3.670 28.228 1.00 92.00 1038 THR A CA 1
ATOM 7864 C C . THR A 1 1038 ? -18.887 -3.305 28.135 1.00 92.00 1038 THR A C 1
ATOM 7866 O O . THR A 1 1038 ? -19.504 -3.535 27.100 1.00 92.00 1038 THR A O 1
ATOM 7869 N N . TRP A 1 1039 ? -19.441 -2.659 29.167 1.00 93.62 1039 TRP A N 1
ATOM 7870 C CA . TRP A 1 1039 ? -20.816 -2.149 29.188 1.00 93.62 1039 TRP A CA 1
ATOM 7871 C C . TRP A 1 1039 ? -21.141 -1.226 27.996 1.00 93.62 1039 TRP A C 1
ATOM 7873 O O . TRP A 1 1039 ? -22.277 -1.191 27.512 1.00 93.62 1039 TRP A O 1
ATOM 7883 N N . LYS A 1 1040 ? -20.136 -0.521 27.460 1.00 94.19 1040 LYS A N 1
ATOM 7884 C CA . LYS A 1 1040 ? -20.278 0.370 26.297 1.00 94.19 1040 LYS A CA 1
ATOM 7885 C C . LYS A 1 1040 ? -20.447 -0.366 24.966 1.00 94.19 1040 LYS A C 1
ATOM 7887 O O . LYS A 1 1040 ? -20.866 0.261 23.998 1.00 94.19 1040 LYS A O 1
ATOM 7892 N N . ALA A 1 1041 ? -20.190 -1.677 24.906 1.00 91.12 1041 ALA A N 1
ATOM 7893 C CA . ALA A 1 1041 ? -20.298 -2.469 23.676 1.00 91.12 1041 ALA A CA 1
ATOM 7894 C C . ALA A 1 1041 ? -21.713 -2.492 23.075 1.00 91.12 1041 ALA A C 1
ATOM 7896 O O . ALA A 1 1041 ? -21.868 -2.710 21.877 1.00 91.12 1041 ALA A O 1
ATOM 7897 N N . ALA A 1 1042 ? -22.739 -2.245 23.893 1.00 90.75 1042 ALA A N 1
ATOM 7898 C CA . ALA A 1 1042 ? -24.119 -2.119 23.430 1.00 90.75 1042 ALA A CA 1
ATOM 7899 C C . ALA A 1 1042 ? -24.470 -0.711 22.907 1.00 90.75 1042 ALA A C 1
ATOM 7901 O O . ALA A 1 1042 ? -25.502 -0.552 22.264 1.00 90.75 1042 ALA A O 1
ATOM 7902 N N . LEU A 1 1043 ? -23.627 0.306 23.138 1.00 91.44 1043 LEU A N 1
ATOM 7903 C CA . LEU A 1 1043 ? -23.802 1.648 22.564 1.00 91.44 1043 LEU A CA 1
ATOM 7904 C C . LEU A 1 1043 ? -23.111 1.790 21.204 1.00 91.44 1043 LEU A C 1
ATOM 7906 O O . LEU A 1 1043 ? -23.579 2.528 20.344 1.00 91.44 1043 LEU A O 1
ATOM 7910 N N . TYR A 1 1044 ? -21.973 1.128 21.011 1.00 91.44 1044 TYR A N 1
ATOM 7911 C CA . TYR A 1 1044 ? -21.215 1.134 19.760 1.00 91.44 1044 TYR A CA 1
ATOM 7912 C C . TYR A 1 1044 ? -20.190 0.001 19.747 1.00 91.44 1044 TYR A C 1
ATOM 7914 O O . TYR A 1 1044 ? -19.802 -0.537 20.785 1.00 91.44 1044 TYR A O 1
ATOM 7922 N N . HIS A 1 1045 ? -19.715 -0.343 18.549 1.00 86.94 1045 HIS A N 1
ATOM 7923 C CA . HIS A 1 1045 ? -18.674 -1.350 18.385 1.00 86.94 1045 HIS A CA 1
ATOM 7924 C C . HIS A 1 1045 ? -17.376 -0.926 19.092 1.00 86.94 1045 HIS A C 1
ATOM 7926 O O . HIS A 1 1045 ? -16.922 0.210 18.946 1.00 86.94 1045 HIS A O 1
ATOM 7932 N N . LEU A 1 1046 ? -16.761 -1.863 19.823 1.00 88.94 1046 LEU A N 1
ATOM 7933 C CA . LEU A 1 1046 ? -15.492 -1.671 20.527 1.00 88.94 1046 LEU A CA 1
ATOM 7934 C C . LEU A 1 1046 ? -14.353 -2.416 19.809 1.00 88.94 1046 LEU A C 1
ATOM 7936 O O . LEU A 1 1046 ? -14.055 -3.564 20.150 1.00 88.94 1046 LEU A O 1
ATOM 7940 N N . PRO A 1 1047 ? -13.700 -1.798 18.812 1.00 84.25 1047 PRO A N 1
ATOM 7941 C CA . PRO A 1 1047 ? -12.541 -2.389 18.156 1.00 84.25 1047 PRO A CA 1
ATOM 7942 C C . PRO A 1 1047 ? -11.309 -2.423 19.077 1.00 84.25 1047 PRO A C 1
ATOM 7944 O O . PRO A 1 1047 ? -11.056 -1.511 19.861 1.00 84.25 1047 PRO A O 1
ATOM 7947 N N . THR A 1 1048 ? -10.479 -3.461 18.945 1.00 84.44 1048 THR A N 1
ATOM 7948 C CA . THR A 1 1048 ? -9.258 -3.642 19.759 1.00 84.44 1048 THR A CA 1
ATOM 7949 C C . THR A 1 1048 ? -8.024 -2.930 19.197 1.00 84.44 1048 THR A C 1
ATOM 7951 O O . THR A 1 1048 ? -7.048 -2.741 19.922 1.00 84.44 1048 THR A O 1
ATOM 7954 N N . HIS A 1 1049 ? -8.039 -2.534 17.919 1.00 83.19 1049 HIS A N 1
ATOM 7955 C CA . HIS A 1 1049 ? -6.878 -1.968 17.210 1.00 83.19 1049 HIS A CA 1
ATOM 7956 C C . HIS A 1 1049 ? -7.143 -0.614 16.537 1.00 83.19 1049 HIS A C 1
ATOM 7958 O O . HIS A 1 1049 ? -6.226 -0.023 15.969 1.00 83.19 1049 HIS A O 1
ATOM 7964 N N . ARG A 1 1050 ? -8.375 -0.104 16.584 1.00 86.19 1050 ARG A N 1
ATOM 7965 C CA . ARG A 1 1050 ? -8.766 1.204 16.035 1.00 86.19 1050 ARG A CA 1
ATOM 7966 C C . ARG A 1 1050 ? -9.586 1.963 17.084 1.00 86.19 1050 ARG A C 1
ATOM 7968 O O . ARG A 1 1050 ? -10.138 1.314 17.964 1.00 86.19 1050 ARG A O 1
ATOM 7975 N N . PRO A 1 1051 ? -9.642 3.302 17.066 1.00 89.69 1051 PRO A N 1
ATOM 7976 C CA . PRO A 1 1051 ? -10.570 4.040 17.917 1.00 89.69 1051 PRO A CA 1
ATOM 7977 C C . PRO A 1 1051 ? -12.017 3.624 17.625 1.00 89.69 1051 PRO A C 1
ATOM 7979 O O . PRO A 1 1051 ? -12.351 3.335 16.477 1.00 89.69 1051 PRO A O 1
ATOM 7982 N N . ALA A 1 1052 ? -12.862 3.595 18.654 1.00 91.00 1052 ALA A N 1
ATOM 7983 C CA . ALA A 1 1052 ? -14.293 3.396 18.470 1.00 91.00 1052 ALA A CA 1
ATOM 7984 C C . ALA A 1 1052 ? -14.911 4.646 17.824 1.00 91.00 1052 ALA A C 1
ATOM 7986 O O . ALA A 1 1052 ? -14.620 5.768 18.242 1.00 91.00 1052 ALA A O 1
ATOM 7987 N N . LEU A 1 1053 ? -15.762 4.439 16.819 1.00 91.06 1053 LEU A N 1
ATOM 7988 C CA . LEU A 1 1053 ? -16.525 5.493 16.157 1.00 91.06 1053 LEU A CA 1
ATOM 7989 C C . LEU A 1 1053 ? -17.998 5.305 16.516 1.00 91.06 1053 LEU A C 1
ATOM 7991 O O . LEU A 1 1053 ? -18.590 4.271 16.205 1.00 91.06 1053 LEU A O 1
ATOM 7995 N N . ALA A 1 1054 ? -18.572 6.281 17.219 1.00 89.62 1054 ALA A N 1
ATOM 7996 C CA . ALA A 1 1054 ? -19.984 6.250 17.570 1.00 89.62 1054 ALA A CA 1
ATOM 7997 C C . ALA A 1 1054 ? -20.839 6.466 16.312 1.00 89.62 1054 ALA A C 1
ATOM 7999 O O . ALA A 1 1054 ? -20.557 7.350 15.508 1.00 89.62 1054 ALA A O 1
ATOM 8000 N N . HIS A 1 1055 ? -21.886 5.655 16.167 1.00 90.50 1055 HIS A N 1
ATOM 8001 C CA . HIS A 1 1055 ? -22.849 5.736 15.064 1.00 90.50 1055 HIS A CA 1
ATOM 8002 C C . HIS A 1 1055 ? -24.040 6.660 15.389 1.00 90.50 1055 HIS A C 1
ATOM 8004 O O . HIS A 1 1055 ? -24.903 6.892 14.549 1.00 90.50 1055 HIS A O 1
ATOM 8010 N N . LEU A 1 1056 ? -24.090 7.186 16.618 1.00 92.81 1056 LEU A N 1
ATOM 8011 C CA . LEU A 1 1056 ? -25.084 8.153 17.073 1.00 92.81 1056 LEU A CA 1
ATOM 8012 C C . LEU A 1 1056 ? -24.435 9.525 17.290 1.00 92.81 1056 LEU A C 1
ATOM 8014 O O . LEU A 1 1056 ? -23.293 9.590 17.764 1.00 92.81 1056 LEU A O 1
ATOM 8018 N N . PRO A 1 1057 ? -25.170 10.621 17.029 1.00 93.56 1057 PRO A N 1
ATOM 8019 C CA . PRO A 1 1057 ? -24.808 11.948 17.508 1.00 93.56 1057 PRO A CA 1
ATOM 8020 C C . PRO A 1 1057 ? -24.531 11.948 19.013 1.00 93.56 1057 PRO A C 1
ATOM 8022 O O . PRO A 1 1057 ? -25.212 11.271 19.780 1.00 93.56 1057 PRO A O 1
ATOM 8025 N N . VAL A 1 1058 ? -23.575 12.761 19.463 1.00 94.56 1058 VAL A N 1
ATOM 8026 C CA . VAL A 1 1058 ? -23.198 12.842 20.886 1.00 94.56 1058 VAL A CA 1
ATOM 8027 C C . VAL A 1 1058 ? -24.390 13.099 21.838 1.00 94.56 1058 VAL A C 1
ATOM 8029 O O . VAL A 1 1058 ? -24.469 12.402 22.851 1.00 94.56 1058 VAL A O 1
ATOM 8032 N N . PRO A 1 1059 ? -25.347 14.010 21.541 1.00 93.69 1059 PRO A N 1
ATOM 8033 C CA . PRO A 1 1059 ? -26.527 14.206 22.391 1.00 93.69 1059 PRO A CA 1
ATOM 8034 C C . PRO A 1 1059 ? -27.387 12.938 22.524 1.00 93.69 1059 PRO A C 1
ATOM 8036 O O . PRO A 1 1059 ? -27.795 12.561 23.622 1.00 93.69 1059 PRO A O 1
ATOM 8039 N N . GLU A 1 1060 ? -27.618 12.240 21.408 1.00 95.19 1060 GLU A N 1
ATOM 8040 C CA . GLU A 1 1060 ? -28.375 10.984 21.382 1.00 95.19 1060 GLU A CA 1
ATOM 8041 C C . GLU A 1 1060 ? -27.628 9.866 22.108 1.00 95.19 1060 GLU A C 1
ATOM 8043 O O . GLU A 1 1060 ? -28.248 9.040 22.772 1.00 95.19 1060 GLU A O 1
ATOM 8048 N N . LEU A 1 1061 ? -26.297 9.864 22.035 1.00 95.69 1061 LEU A N 1
ATOM 8049 C CA . LEU A 1 1061 ? -25.463 8.906 22.745 1.00 95.69 1061 LEU A CA 1
ATOM 8050 C C . LEU A 1 1061 ? -25.575 9.077 24.267 1.00 95.69 1061 LEU A C 1
ATOM 8052 O O . LEU A 1 1061 ? -25.677 8.076 24.975 1.00 95.69 1061 LEU A O 1
ATOM 8056 N N . PHE A 1 1062 ? -25.616 10.317 24.775 1.00 97.50 1062 PHE A N 1
ATOM 8057 C CA . PHE A 1 1062 ? -25.889 10.577 26.195 1.00 97.50 1062 PHE A CA 1
ATOM 8058 C C . PHE A 1 1062 ? -27.280 10.087 26.600 1.00 97.50 1062 PHE A C 1
ATOM 8060 O O . PHE A 1 1062 ? -27.409 9.376 27.597 1.00 97.50 1062 PHE A O 1
ATOM 8067 N N . ALA A 1 1063 ? -28.303 10.410 25.807 1.00 96.44 1063 ALA A N 1
ATOM 8068 C CA . ALA A 1 1063 ? -29.675 9.984 26.072 1.00 96.44 1063 ALA A CA 1
ATOM 8069 C C . ALA A 1 1063 ? -29.827 8.452 26.039 1.00 96.44 1063 ALA A C 1
ATOM 8071 O O . ALA A 1 1063 ? -30.481 7.877 26.905 1.00 96.44 1063 ALA A O 1
ATOM 8072 N N . ALA A 1 1064 ? -29.195 7.772 25.077 1.00 96.19 1064 ALA A N 1
ATOM 8073 C CA . ALA A 1 1064 ? -29.216 6.316 24.962 1.00 96.19 1064 ALA A CA 1
ATO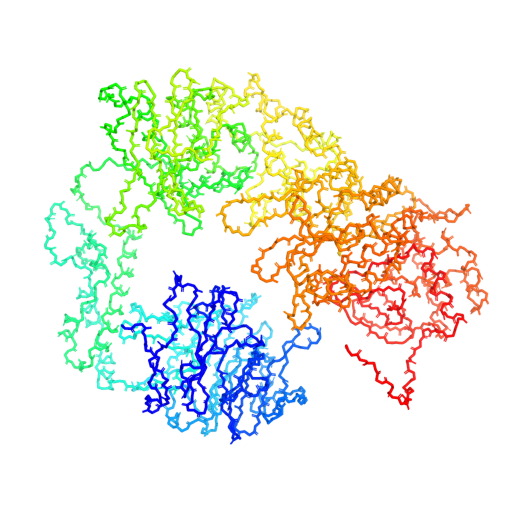M 8074 C C . ALA A 1 1064 ? -28.501 5.639 26.138 1.00 96.19 1064 ALA A C 1
ATOM 8076 O O . ALA A 1 1064 ? -29.002 4.654 26.681 1.00 96.19 1064 ALA A O 1
ATOM 8077 N N . ALA A 1 1065 ? -27.355 6.181 26.553 1.00 96.75 1065 ALA A N 1
ATOM 8078 C CA . ALA A 1 1065 ? -26.611 5.671 27.695 1.00 96.75 1065 ALA A CA 1
ATOM 8079 C C . ALA A 1 1065 ? -27.401 5.831 29.004 1.00 96.75 1065 ALA A C 1
ATOM 8081 O O . ALA A 1 1065 ? -27.485 4.878 29.772 1.00 96.75 1065 ALA A O 1
ATOM 8082 N N . TRP A 1 1066 ? -28.031 6.990 29.224 1.00 97.19 1066 TRP A N 1
ATOM 8083 C CA . TRP A 1 1066 ? -28.882 7.226 30.395 1.00 97.19 1066 TRP A CA 1
ATOM 8084 C C . TRP A 1 1066 ? -30.157 6.379 30.381 1.00 97.19 1066 TRP A C 1
ATOM 8086 O O . TRP A 1 1066 ? -30.544 5.808 31.392 1.00 97.19 1066 TRP A O 1
ATOM 8096 N N . ARG A 1 1067 ? -30.800 6.206 29.225 1.00 96.19 1067 ARG A N 1
ATOM 8097 C CA . ARG A 1 1067 ? -31.994 5.358 29.147 1.00 96.19 1067 ARG A CA 1
ATOM 8098 C C . ARG A 1 1067 ? -31.696 3.907 29.528 1.00 96.19 1067 ARG A C 1
ATOM 8100 O O . ARG A 1 1067 ? -32.480 3.315 30.254 1.00 96.19 1067 ARG A O 1
ATOM 8107 N N . ARG A 1 1068 ? -30.535 3.363 29.145 1.00 94.50 1068 ARG A N 1
ATOM 8108 C CA . ARG A 1 1068 ? -30.126 2.012 29.573 1.00 94.50 1068 ARG A CA 1
ATOM 8109 C C . ARG A 1 1068 ? -30.019 1.877 31.092 1.00 94.50 1068 ARG A C 1
ATOM 8111 O O . ARG A 1 1068 ? -30.426 0.851 31.626 1.00 94.50 1068 ARG A O 1
ATOM 8118 N N . THR A 1 1069 ? -29.518 2.897 31.793 1.00 93.44 1069 THR A N 1
ATOM 8119 C CA . THR A 1 1069 ? -29.445 2.846 33.261 1.00 93.44 1069 THR A CA 1
ATOM 8120 C C . THR A 1 1069 ? -30.837 2.881 33.890 1.00 93.44 1069 THR A C 1
ATOM 8122 O O . THR A 1 1069 ? -31.081 2.147 34.846 1.00 93.44 1069 THR A O 1
ATOM 8125 N N . LEU A 1 1070 ? -31.764 3.664 33.327 1.00 92.31 1070 LEU A N 1
ATOM 8126 C CA . LEU A 1 1070 ? -33.169 3.695 33.751 1.00 92.31 1070 LEU A CA 1
ATOM 8127 C C . LEU A 1 1070 ? -33.912 2.381 33.459 1.00 92.31 1070 LEU A C 1
ATOM 8129 O O . LEU A 1 1070 ? -34.737 1.958 34.266 1.00 92.31 1070 LEU A O 1
ATOM 8133 N N . ASP A 1 1071 ? -33.579 1.707 32.357 1.00 92.31 1071 ASP A N 1
ATOM 8134 C CA . ASP A 1 1071 ? -34.164 0.422 31.945 1.00 92.31 1071 ASP A CA 1
ATOM 8135 C C . ASP A 1 1071 ? -33.617 -0.780 32.752 1.00 92.31 1071 ASP A C 1
ATOM 8137 O O . ASP A 1 1071 ? -33.938 -1.934 32.463 1.00 92.31 1071 ASP A O 1
ATOM 8141 N N . GLY A 1 1072 ? -32.803 -0.527 33.785 1.00 88.12 1072 GLY A N 1
ATOM 8142 C CA . GLY A 1 1072 ? -32.252 -1.547 34.681 1.00 88.12 1072 GLY A CA 1
ATOM 8143 C C . GLY A 1 1072 ? -30.926 -2.165 34.223 1.00 88.12 1072 GLY A C 1
ATOM 8144 O O . GLY A 1 1072 ? -30.427 -3.075 34.881 1.00 88.12 1072 GLY A O 1
ATOM 8145 N N . ASP A 1 1073 ? -30.325 -1.663 33.143 1.00 90.06 1073 ASP A N 1
ATOM 8146 C CA . ASP A 1 1073 ? -29.006 -2.055 32.626 1.00 90.06 1073 ASP A CA 1
ATOM 8147 C C . ASP A 1 1073 ? -27.943 -1.017 33.034 1.00 90.06 1073 ASP A C 1
ATOM 8149 O O . ASP A 1 1073 ? -27.301 -0.363 32.207 1.00 90.06 1073 ASP A O 1
ATOM 8153 N N . ALA A 1 1074 ? -27.795 -0.809 34.345 1.00 89.44 1074 ALA A N 1
ATOM 8154 C CA . ALA A 1 1074 ? -26.778 0.080 34.903 1.00 89.44 1074 ALA A CA 1
ATOM 8155 C C . ALA A 1 1074 ? -25.382 -0.586 34.916 1.00 89.44 1074 ALA A C 1
ATOM 8157 O O . ALA A 1 1074 ? -25.291 -1.804 35.090 1.00 89.44 1074 ALA A O 1
ATOM 8158 N N . PRO A 1 1075 ? -24.277 0.181 34.778 1.00 90.44 1075 PRO A N 1
ATOM 8159 C CA . PRO A 1 1075 ? -22.928 -0.371 34.872 1.00 90.44 1075 PRO A CA 1
ATOM 8160 C C . PRO A 1 1075 ? -22.696 -1.109 36.197 1.00 90.44 1075 PRO A C 1
ATOM 8162 O O . PRO A 1 1075 ? -22.844 -0.538 37.277 1.00 90.44 1075 PRO A O 1
ATOM 8165 N N . GLY A 1 1076 ? -22.308 -2.378 36.108 1.00 83.81 1076 GLY A N 1
ATOM 8166 C CA . GLY A 1 1076 ? -22.111 -3.258 37.254 1.00 83.81 1076 GLY A CA 1
ATOM 8167 C C . GLY A 1 1076 ? -21.229 -4.453 36.907 1.00 83.81 1076 GLY A C 1
ATOM 8168 O O . GLY A 1 1076 ? -20.975 -4.751 35.737 1.00 83.81 1076 GLY A O 1
ATOM 8169 N N . TYR A 1 1077 ? -20.725 -5.142 37.930 1.00 71.88 1077 TYR A N 1
ATOM 8170 C CA . TYR A 1 1077 ? -20.083 -6.441 37.738 1.00 71.88 1077 TYR A CA 1
ATOM 8171 C C . TYR A 1 1077 ? -21.161 -7.472 37.400 1.00 71.88 1077 TYR A C 1
ATOM 8173 O O . TYR A 1 1077 ? -22.140 -7.583 38.132 1.00 71.88 1077 TYR A O 1
ATOM 8181 N N . GLU A 1 1078 ? -20.996 -8.209 36.299 1.00 55.84 1078 GLU A N 1
ATOM 8182 C CA . GLU A 1 1078 ? -21.924 -9.283 35.939 1.00 55.84 1078 GLU A CA 1
ATOM 8183 C C . GLU A 1 1078 ? -21.986 -10.308 37.084 1.00 55.84 1078 GLU A C 1
ATOM 8185 O O . GLU A 1 1078 ? -21.000 -10.991 37.378 1.00 55.84 1078 GLU A O 1
ATOM 8190 N N . GLU A 1 1079 ? -23.144 -10.434 37.738 1.00 41.62 1079 GLU A N 1
ATOM 8191 C CA . GLU A 1 1079 ? -23.430 -11.615 38.544 1.00 41.62 1079 GLU A CA 1
ATOM 8192 C C . GLU A 1 1079 ? -23.471 -12.816 37.597 1.00 41.62 1079 GLU A C 1
ATOM 8194 O O . GLU A 1 1079 ? -24.249 -12.847 36.642 1.00 41.62 1079 GLU A O 1
ATOM 8199 N N . LEU A 1 1080 ? -22.623 -13.815 37.855 1.00 33.78 1080 LEU A N 1
ATOM 8200 C CA . LEU A 1 1080 ? -22.634 -15.105 37.167 1.00 33.78 1080 LEU A CA 1
ATOM 8201 C C . LEU A 1 1080 ? -23.979 -15.811 37.410 1.00 33.78 1080 LEU A C 1
ATOM 8203 O O . LEU A 1 1080 ? -24.098 -16.703 38.251 1.00 33.78 1080 LEU A O 1
ATOM 8207 N N . GLN A 1 1081 ? -25.005 -15.443 36.647 1.00 33.91 1081 GLN A N 1
ATOM 8208 C CA . GLN A 1 1081 ? -26.242 -16.199 36.570 1.00 33.91 1081 GLN A CA 1
ATOM 8209 C C . GLN A 1 1081 ? -25.948 -17.496 35.820 1.00 33.91 1081 GLN A C 1
ATOM 8211 O O . GLN A 1 1081 ? -25.899 -17.560 34.592 1.00 33.91 1081 GLN A O 1
ATOM 8216 N N . THR A 1 1082 ? -25.746 -18.566 36.585 1.00 35.59 1082 THR A N 1
ATOM 8217 C CA . THR A 1 1082 ? -25.676 -19.949 36.098 1.00 35.59 1082 THR A CA 1
ATOM 8218 C C . THR A 1 1082 ? -27.073 -20.430 35.675 1.00 35.59 1082 THR A C 1
ATOM 8220 O O . THR A 1 1082 ? -27.639 -21.375 36.214 1.00 35.59 1082 THR A O 1
ATOM 8223 N N . GLY A 1 1083 ? -27.657 -19.760 34.681 1.00 31.88 1083 GLY A N 1
ATOM 8224 C CA . GLY A 1 1083 ? -28.913 -20.126 34.032 1.00 31.88 1083 GLY A CA 1
ATOM 8225 C C . GLY A 1 1083 ? -28.652 -20.867 32.721 1.00 31.88 1083 GLY A C 1
ATOM 8226 O O . GLY A 1 1083 ? -27.908 -20.399 31.866 1.00 31.88 1083 GLY A O 1
ATOM 8227 N N . LYS A 1 1084 ? -29.245 -22.057 32.577 1.00 31.73 1084 LYS A N 1
ATOM 8228 C CA . LYS A 1 1084 ? -29.102 -23.015 31.463 1.00 31.73 1084 LYS A CA 1
ATOM 8229 C C . LYS A 1 1084 ? -28.874 -22.375 30.080 1.00 31.73 1084 LYS A C 1
ATOM 8231 O O . LYS A 1 1084 ? -29.767 -21.750 29.515 1.00 31.73 1084 LYS A O 1
ATOM 8236 N N . ARG A 1 1085 ? -27.708 -22.680 29.491 1.00 28.02 1085 ARG A N 1
ATOM 8237 C CA . ARG A 1 1085 ? -27.364 -22.501 28.067 1.00 28.02 1085 ARG A CA 1
ATOM 8238 C C . ARG A 1 1085 ? -28.538 -22.888 27.155 1.00 28.02 1085 ARG A C 1
ATOM 8240 O O . ARG A 1 1085 ? -28.803 -24.075 26.954 1.00 28.02 1085 ARG A O 1
ATOM 8247 N N . ARG A 1 1086 ? -29.175 -21.901 26.525 1.00 29.72 1086 ARG A N 1
ATOM 8248 C CA . ARG A 1 1086 ? -29.889 -22.100 25.259 1.00 29.72 1086 ARG A CA 1
ATOM 8249 C C . ARG A 1 1086 ? -28.855 -21.963 24.140 1.00 29.72 1086 ARG A C 1
ATOM 8251 O O . ARG A 1 1086 ? -28.134 -20.973 24.082 1.00 29.72 1086 ARG A O 1
ATOM 8258 N N . LYS A 1 1087 ? -28.724 -23.009 23.318 1.00 34.34 1087 LYS A N 1
ATOM 8259 C CA . LYS A 1 1087 ? -27.854 -23.052 22.133 1.00 34.34 1087 LYS A CA 1
ATOM 8260 C C . LYS A 1 1087 ? -28.156 -21.851 21.228 1.00 34.34 1087 LYS A C 1
ATOM 8262 O O . LYS A 1 1087 ? -29.236 -21.806 20.651 1.00 34.34 1087 LYS A O 1
ATOM 8267 N N . ALA A 1 1088 ? -27.196 -20.945 21.073 1.00 27.19 1088 ALA A N 1
ATOM 8268 C CA . ALA A 1 1088 ? -27.104 -20.084 19.901 1.00 27.19 1088 ALA A CA 1
ATOM 8269 C C . ALA A 1 1088 ? -26.189 -20.794 18.892 1.00 27.19 1088 ALA A C 1
ATOM 8271 O O . ALA A 1 1088 ? -25.064 -21.173 19.235 1.00 27.19 1088 ALA A O 1
ATOM 8272 N N . SER A 1 1089 ? -26.716 -21.071 17.699 1.00 28.45 1089 SER A N 1
ATOM 8273 C CA . SER A 1 1089 ? -25.941 -21.567 16.563 1.00 28.45 1089 SER A CA 1
ATOM 8274 C C . SER A 1 1089 ? -24.944 -20.496 16.132 1.00 28.45 1089 SER A C 1
ATOM 8276 O O . SER A 1 1089 ? -25.303 -19.322 16.076 1.00 28.45 1089 SER A O 1
ATOM 8278 N N . ARG A 1 1090 ? -23.706 -20.928 15.886 1.00 28.72 1090 ARG A N 1
ATOM 8279 C CA . ARG A 1 1090 ? -22.660 -20.125 15.251 1.00 28.72 1090 ARG A CA 1
ATOM 8280 C C . ARG A 1 1090 ? -22.979 -19.859 13.794 1.00 28.72 1090 ARG A C 1
ATOM 8282 O O . ARG A 1 1090 ? -23.581 -20.773 13.180 1.00 28.72 1090 ARG A O 1
#